Protein AF-Q06706-F1 (afdb_monomer_lite)

Structure (mmCIF, N/CA/C/O backbone):
data_AF-Q06706-F1
#
_entry.id   AF-Q06706-F1
#
loop_
_atom_site.group_PDB
_atom_site.id
_atom_site.type_symbol
_atom_site.label_atom_id
_atom_site.label_alt_id
_atom_site.label_comp_id
_atom_site.label_asym_id
_atom_site.label_entity_id
_atom_site.label_seq_id
_atom_site.pdbx_PDB_ins_code
_atom_site.Cartn_x
_atom_site.Cartn_y
_atom_site.Cartn_z
_atom_site.occupancy
_atom_site.B_iso_or_equiv
_atom_site.auth_seq_id
_atom_site.auth_comp_id
_atom_site.auth_asym_id
_atom_site.auth_atom_id
_atom_site.pdbx_PDB_model_num
ATOM 1 N N . MET A 1 1 ? -4.737 -27.932 -5.887 1.00 27.47 1 MET A N 1
ATOM 2 C CA . MET A 1 1 ? -4.045 -28.790 -4.903 1.00 27.47 1 MET A CA 1
ATOM 3 C C . MET A 1 1 ? -2.561 -28.596 -5.122 1.00 27.47 1 MET A C 1
ATOM 5 O O . MET A 1 1 ? -2.048 -29.122 -6.095 1.00 27.47 1 MET A O 1
ATOM 9 N N . VAL A 1 2 ? -1.911 -27.765 -4.313 1.00 31.08 2 VAL A N 1
ATOM 10 C CA . VAL A 1 2 ? -0.452 -27.598 -4.336 1.00 31.08 2 VAL A CA 1
ATOM 11 C C . VAL A 1 2 ? -0.034 -27.529 -2.873 1.00 31.08 2 VAL A C 1
ATOM 13 O O . VAL A 1 2 ? -0.505 -26.661 -2.139 1.00 31.08 2 VAL A O 1
ATOM 16 N N . GLU A 1 3 ? 0.712 -28.537 -2.435 1.00 29.19 3 GLU A N 1
ATOM 17 C CA . GLU A 1 3 ? 1.203 -28.683 -1.068 1.00 29.19 3 GLU A CA 1
ATOM 18 C C . GLU A 1 3 ? 2.222 -27.586 -0.736 1.00 29.19 3 GLU A C 1
ATOM 20 O O . GLU A 1 3 ? 3.063 -27.213 -1.551 1.00 29.19 3 GLU A O 1
ATOM 25 N N . HIS A 1 4 ? 2.112 -27.051 0.480 1.00 30.06 4 HIS A N 1
ATOM 26 C CA . HIS A 1 4 ? 3.022 -26.061 1.041 1.00 30.06 4 HIS A CA 1
ATOM 27 C C . HIS A 1 4 ? 4.341 -26.723 1.442 1.00 30.06 4 HIS A C 1
ATOM 29 O O . HIS A 1 4 ? 4.426 -27.316 2.520 1.00 30.06 4 HIS A O 1
ATOM 35 N N . ASP A 1 5 ? 5.378 -26.562 0.624 1.00 30.27 5 ASP A N 1
ATOM 36 C CA . ASP A 1 5 ? 6.732 -26.941 1.014 1.00 30.27 5 ASP A CA 1
ATOM 37 C C . ASP A 1 5 ? 7.352 -25.858 1.912 1.00 30.27 5 ASP A C 1
ATOM 39 O O . ASP A 1 5 ? 7.520 -24.695 1.534 1.00 30.27 5 ASP A O 1
ATOM 43 N N . LYS A 1 6 ? 7.635 -26.243 3.159 1.00 27.95 6 LYS A N 1
ATOM 44 C CA . LYS A 1 6 ? 8.267 -25.418 4.193 1.00 27.95 6 LYS A CA 1
ATOM 45 C C . LYS A 1 6 ? 9.786 -25.575 4.101 1.00 27.95 6 LYS A C 1
ATOM 47 O O . LYS A 1 6 ? 10.364 -26.368 4.837 1.00 27.95 6 LYS A O 1
ATOM 52 N N . SER A 1 7 ? 10.448 -24.788 3.259 1.00 31.23 7 SER A N 1
ATOM 53 C CA . SER A 1 7 ? 11.903 -24.607 3.330 1.00 31.23 7 SER A CA 1
ATOM 54 C C . SER A 1 7 ? 12.235 -23.120 3.465 1.00 31.23 7 SER A C 1
ATOM 56 O O . SER A 1 7 ? 12.050 -22.303 2.566 1.00 31.23 7 SER A O 1
ATOM 58 N N . GLY A 1 8 ? 12.675 -22.750 4.668 1.00 25.69 8 GLY A N 1
ATOM 59 C CA . GLY A 1 8 ? 13.140 -21.409 4.999 1.00 25.69 8 GLY A CA 1
ATOM 60 C C . GLY A 1 8 ? 14.518 -21.158 4.400 1.00 25.69 8 GLY A C 1
ATOM 61 O O . GLY A 1 8 ? 15.517 -21.229 5.102 1.00 25.69 8 GLY A O 1
ATOM 62 N N . SER A 1 9 ? 14.583 -20.868 3.104 1.00 27.89 9 SER A N 1
ATOM 63 C CA . SER A 1 9 ? 15.751 -20.210 2.517 1.00 27.89 9 SER A CA 1
ATOM 64 C C . SER A 1 9 ? 15.520 -18.702 2.554 1.00 27.89 9 SER A C 1
ATOM 66 O O . SER A 1 9 ? 14.459 -18.249 2.117 1.00 27.89 9 SER A O 1
ATOM 68 N N . LYS A 1 10 ? 16.503 -17.942 3.056 1.00 27.33 10 LYS A N 1
ATOM 69 C CA . LYS A 1 10 ? 16.613 -16.476 2.951 1.00 27.33 10 LYS A CA 1
ATOM 70 C C . LYS A 1 10 ? 16.537 -16.062 1.469 1.00 27.33 10 LYS A C 1
ATOM 72 O O . LYS A 1 10 ? 17.558 -15.893 0.814 1.00 27.33 10 LYS A O 1
ATOM 77 N N . ARG A 1 11 ? 15.332 -15.994 0.900 1.00 27.39 11 ARG A N 1
ATOM 78 C CA . ARG A 1 11 ? 15.109 -15.658 -0.510 1.00 27.39 11 ARG A CA 1
ATOM 79 C C . ARG A 1 11 ? 15.056 -14.146 -0.636 1.00 27.39 11 ARG A C 1
ATOM 81 O O . ARG A 1 11 ? 14.075 -13.514 -0.256 1.00 27.39 11 ARG A O 1
ATOM 88 N N . GLN A 1 12 ? 16.189 -13.637 -1.100 1.00 30.30 12 GLN A N 1
ATOM 89 C CA . GLN A 1 12 ? 16.509 -12.253 -1.398 1.00 30.30 12 GLN A CA 1
ATOM 90 C C . GLN A 1 12 ? 15.419 -11.544 -2.210 1.00 30.30 12 GLN A C 1
ATOM 92 O O . GLN A 1 12 ? 14.763 -12.125 -3.078 1.00 30.30 12 GLN A O 1
ATOM 97 N N . GLU A 1 13 ? 15.262 -10.262 -1.890 1.00 29.59 13 GLU A N 1
ATOM 98 C CA . GLU A 1 13 ? 14.431 -9.281 -2.575 1.00 29.59 13 GLU A CA 1
ATOM 99 C C . GLU A 1 13 ? 14.944 -9.085 -4.005 1.00 29.59 13 GLU A C 1
ATOM 101 O O . GLU A 1 13 ? 15.983 -8.480 -4.228 1.00 29.59 13 GLU A O 1
ATOM 106 N N . LEU A 1 14 ? 14.236 -9.614 -4.992 1.00 31.28 14 LEU A N 1
ATOM 107 C CA . LEU A 1 14 ? 14.477 -9.328 -6.408 1.00 31.28 14 LEU A CA 1
ATOM 108 C C . LEU A 1 14 ? 13.125 -8.917 -6.971 1.00 31.28 14 LEU A C 1
ATOM 110 O O . LEU A 1 14 ? 12.149 -9.564 -6.606 1.00 31.28 14 LEU A O 1
ATOM 114 N N . ARG A 1 15 ? 13.031 -7.846 -7.779 1.00 35.50 15 ARG A N 1
ATOM 115 C CA . ARG A 1 15 ? 11.808 -7.124 -8.233 1.00 35.50 15 ARG A CA 1
ATOM 116 C C . ARG A 1 15 ? 11.452 -7.454 -9.687 1.00 35.50 15 ARG A C 1
ATOM 118 O O . ARG A 1 15 ? 12.347 -7.561 -10.497 1.00 35.50 15 ARG A O 1
ATOM 125 N N . SER A 1 16 ? 10.164 -7.649 -10.011 1.00 42.75 16 SER A N 1
ATOM 126 C CA . SER A 1 16 ? 9.717 -7.742 -11.421 1.00 42.75 16 SER A CA 1
ATOM 127 C C . SER A 1 16 ? 9.548 -6.341 -11.858 1.00 42.75 16 SER A C 1
ATOM 129 O O . SER A 1 16 ? 9.280 -5.486 -11.010 1.00 42.75 16 SER A O 1
ATOM 131 N N . ASN A 1 17 ? 9.741 -6.109 -13.143 1.00 58.41 17 ASN A N 1
ATOM 132 C CA . ASN A 1 17 ? 9.575 -4.775 -13.592 1.00 58.41 17 ASN A CA 1
ATOM 133 C C . ASN A 1 17 ? 8.683 -4.685 -14.803 1.00 58.41 17 ASN A C 1
ATOM 135 O O . ASN A 1 17 ? 9.117 -4.792 -15.942 1.00 58.41 17 ASN A O 1
ATOM 139 N N . MET A 1 18 ? 7.423 -4.392 -14.484 1.00 83.62 18 MET A N 1
ATOM 140 C CA . MET A 1 18 ? 6.584 -3.593 -15.361 1.00 83.62 18 MET A CA 1
ATOM 141 C C . MET A 1 18 ? 7.234 -2.221 -15.661 1.00 83.62 18 MET A C 1
ATOM 143 O O . MET A 1 18 ? 6.790 -1.537 -16.573 1.00 83.62 18 MET A O 1
ATOM 147 N N . ARG A 1 19 ? 8.288 -1.812 -14.922 1.00 89.06 19 ARG A N 1
ATOM 148 C CA . ARG A 1 19 ? 9.109 -0.629 -15.227 1.00 89.06 19 ARG A CA 1
ATOM 149 C C . ARG A 1 19 ? 10.228 -0.963 -16.219 1.00 89.06 19 ARG A C 1
ATOM 151 O O . ARG A 1 19 ? 10.840 -2.030 -16.167 1.00 89.06 19 ARG A O 1
ATOM 158 N N . ASN A 1 20 ? 10.557 0.005 -17.055 1.00 93.75 20 ASN A N 1
ATOM 159 C CA . ASN A 1 20 ? 11.721 0.002 -17.933 1.00 93.75 20 ASN A CA 1
ATOM 160 C C . ASN A 1 20 ? 12.820 0.874 -17.330 1.00 93.75 20 ASN A C 1
ATOM 162 O O . ASN A 1 20 ? 12.526 1.763 -16.529 1.00 93.75 20 ASN A O 1
ATOM 166 N N . LEU A 1 21 ? 14.074 0.589 -17.672 1.00 93.81 21 LEU A N 1
ATOM 167 C CA . LEU A 1 21 ? 15.202 1.419 -17.267 1.00 93.81 21 LEU A CA 1
ATOM 168 C C . LEU A 1 21 ? 15.399 2.494 -18.333 1.00 93.81 21 LEU A C 1
ATOM 170 O O . LEU A 1 21 ? 15.631 2.167 -19.492 1.00 93.81 21 LEU A O 1
ATOM 174 N N . ILE A 1 22 ? 15.308 3.759 -17.950 1.00 93.75 22 ILE A N 1
ATOM 175 C CA . ILE A 1 22 ? 15.489 4.888 -18.862 1.00 93.75 22 ILE A CA 1
ATOM 176 C C . ILE A 1 22 ? 16.689 5.727 -18.459 1.00 93.75 22 ILE A C 1
ATOM 178 O O . ILE A 1 22 ? 17.023 5.822 -17.278 1.00 93.75 22 ILE A O 1
ATOM 182 N N . THR A 1 23 ? 17.300 6.366 -19.448 1.00 93.56 23 THR A N 1
ATOM 183 C CA . THR A 1 23 ? 18.339 7.372 -19.234 1.00 93.56 23 THR A CA 1
ATOM 184 C C . THR A 1 23 ? 17.689 8.705 -18.868 1.00 93.56 23 THR A C 1
ATOM 186 O O . THR A 1 23 ? 16.928 9.271 -19.661 1.00 93.56 23 THR A O 1
ATOM 189 N N . LEU A 1 24 ? 17.992 9.206 -17.670 1.00 91.00 24 LEU A N 1
ATOM 190 C CA . LEU A 1 24 ? 17.579 10.531 -17.212 1.00 91.00 24 LEU A CA 1
ATOM 191 C C . LEU A 1 24 ? 18.491 11.606 -17.792 1.00 91.00 24 LEU A C 1
ATOM 193 O O . LEU A 1 24 ? 18.027 12.590 -18.355 1.00 91.00 24 LEU A O 1
ATOM 197 N N . ASN A 1 25 ? 19.799 11.421 -17.653 1.00 88.62 25 ASN A N 1
ATOM 198 C CA . ASN A 1 25 ? 20.776 12.418 -18.053 1.00 88.62 25 ASN A CA 1
ATOM 199 C C . ASN A 1 25 ? 22.091 11.759 -18.465 1.00 88.62 25 ASN A C 1
ATOM 201 O O . ASN A 1 25 ? 22.447 10.693 -17.961 1.00 88.62 25 ASN A O 1
ATOM 205 N N . LYS A 1 26 ? 22.817 12.436 -19.355 1.00 88.81 26 LYS A N 1
ATOM 206 C CA . LYS A 1 26 ? 24.174 12.084 -19.758 1.00 88.81 26 LYS A CA 1
ATOM 207 C C . LYS A 1 26 ? 25.059 13.325 -19.667 1.00 88.81 26 LYS A C 1
ATOM 209 O O . LYS A 1 26 ? 24.776 14.345 -20.291 1.00 88.81 26 LYS A O 1
ATOM 214 N N . GLY A 1 27 ? 26.121 13.234 -18.876 1.00 88.75 27 GLY A N 1
ATOM 215 C CA . GLY A 1 27 ? 27.212 14.203 -18.830 1.00 88.75 27 GLY A CA 1
ATOM 216 C C . GLY A 1 27 ? 28.460 13.627 -19.489 1.00 88.75 27 GLY A C 1
ATOM 217 O O . GLY A 1 27 ? 28.692 12.420 -19.418 1.00 88.75 27 GLY A O 1
ATOM 218 N N . LYS A 1 28 ? 29.263 14.478 -20.128 1.00 89.56 28 LYS A N 1
ATOM 219 C CA . LYS A 1 28 ? 30.528 14.084 -20.755 1.00 89.56 28 LYS A CA 1
ATOM 220 C C . LYS A 1 28 ? 31.572 15.184 -20.578 1.00 89.56 28 LYS A C 1
ATOM 222 O O . LYS A 1 28 ? 31.245 16.358 -20.733 1.00 89.56 28 LYS A O 1
ATOM 227 N N . PHE A 1 29 ? 32.814 14.817 -20.272 1.00 91.69 29 PHE A N 1
ATOM 228 C CA . PHE A 1 29 ? 33.953 15.741 -20.240 1.00 91.69 29 PHE A CA 1
ATOM 229 C C . PHE A 1 29 ? 35.256 15.020 -20.607 1.00 91.69 29 PHE A C 1
ATOM 231 O O . PHE A 1 29 ? 35.324 13.793 -20.565 1.00 91.69 29 PHE A O 1
ATOM 238 N N . LYS A 1 30 ? 36.287 15.775 -21.000 1.00 91.81 30 LYS A N 1
ATOM 239 C CA . LYS A 1 30 ? 37.607 15.235 -21.348 1.00 91.81 30 LYS A CA 1
ATOM 240 C C . LYS A 1 30 ? 38.663 15.781 -20.388 1.00 91.81 30 LYS A C 1
ATOM 242 O O . LYS A 1 30 ? 38.941 16.978 -20.458 1.00 91.81 30 LYS A O 1
ATOM 247 N N . PRO A 1 31 ? 39.254 14.949 -19.520 1.00 91.88 31 PRO A N 1
ATOM 248 C CA . PRO A 1 31 ? 40.429 15.345 -18.757 1.00 91.88 31 PRO A CA 1
ATOM 249 C C . PRO A 1 31 ? 41.616 15.588 -19.702 1.00 91.88 31 PRO A C 1
ATOM 251 O O . PRO A 1 31 ? 41.899 14.768 -20.576 1.00 91.88 31 PRO A O 1
ATOM 254 N N . THR A 1 32 ? 42.305 16.716 -19.543 1.00 89.62 32 THR A N 1
ATOM 255 C CA . THR A 1 32 ? 43.519 17.068 -20.298 1.00 89.62 32 THR A CA 1
ATOM 256 C C . THR A 1 32 ? 44.613 17.461 -19.324 1.00 89.62 32 THR A C 1
ATOM 258 O O . THR A 1 32 ? 44.354 18.246 -18.409 1.00 89.62 32 THR A O 1
ATOM 261 N N . ALA A 1 33 ? 45.813 16.906 -19.505 1.00 84.69 33 ALA A N 1
ATOM 262 C CA . ALA A 1 33 ? 46.944 17.142 -18.613 1.00 84.69 33 ALA A CA 1
ATOM 263 C C . ALA A 1 33 ? 47.336 18.623 -18.612 1.00 84.69 33 ALA A C 1
ATOM 265 O O . ALA A 1 33 ? 47.281 19.292 -19.646 1.00 84.69 33 ALA A O 1
ATOM 266 N N . SER A 1 34 ? 47.748 19.129 -17.455 1.00 80.75 34 SER A N 1
ATOM 267 C CA . SER A 1 34 ? 48.100 20.538 -17.272 1.00 80.75 34 SER A CA 1
ATOM 268 C C . SER A 1 34 ? 49.372 20.904 -18.042 1.00 80.75 34 SER A C 1
ATOM 270 O O . SER A 1 34 ? 49.499 22.020 -18.539 1.00 80.75 34 SER A O 1
ATOM 272 N N . THR A 1 35 ? 50.299 19.955 -18.193 1.00 65.19 35 THR A N 1
ATOM 273 C CA . THR A 1 35 ? 51.530 20.112 -18.989 1.00 65.19 35 THR A CA 1
ATOM 274 C C . THR A 1 35 ? 51.264 20.204 -20.493 1.00 65.19 35 THR A C 1
ATOM 276 O O . THR A 1 35 ? 51.998 20.892 -21.197 1.00 65.19 35 THR A O 1
ATOM 279 N N . ALA A 1 36 ? 50.177 19.601 -20.985 1.00 55.25 36 ALA A N 1
ATOM 280 C CA . ALA A 1 36 ? 49.793 19.659 -22.396 1.00 55.25 36 ALA A CA 1
ATOM 281 C C . ALA A 1 36 ? 49.199 21.021 -22.813 1.00 55.25 36 ALA A C 1
ATOM 283 O O . ALA A 1 36 ? 49.112 21.315 -24.001 1.00 55.25 36 ALA A O 1
ATOM 284 N N . GLU A 1 37 ? 48.786 21.872 -21.864 1.00 52.94 37 GLU A N 1
ATOM 285 C CA . GLU A 1 37 ? 48.240 23.203 -22.176 1.00 52.94 37 GLU A CA 1
ATOM 286 C C . GLU A 1 37 ? 49.336 24.232 -22.547 1.00 52.94 37 GLU A C 1
ATOM 288 O O . GLU A 1 37 ? 49.004 25.320 -23.025 1.00 52.94 37 GLU A O 1
ATOM 293 N N . GLY A 1 38 ? 50.626 23.916 -22.347 1.00 47.94 38 GLY A N 1
ATOM 294 C CA . GLY A 1 38 ? 51.732 24.880 -22.454 1.00 47.94 38 GLY A CA 1
ATOM 295 C C . GLY A 1 38 ? 52.749 24.665 -23.579 1.00 47.94 38 GLY A C 1
ATOM 296 O O . GLY A 1 38 ? 53.293 25.655 -24.068 1.00 47.94 38 GLY A O 1
ATOM 297 N N . ASP A 1 39 ? 52.992 23.427 -24.010 1.00 44.50 39 ASP A N 1
ATOM 298 C CA . ASP A 1 39 ? 54.081 23.106 -24.938 1.00 44.50 39 ASP A CA 1
ATOM 299 C C . ASP A 1 39 ? 53.553 22.443 -26.222 1.00 44.50 39 ASP A C 1
ATOM 301 O O . ASP A 1 39 ? 52.728 21.538 -26.184 1.00 44.50 39 ASP A O 1
ATOM 305 N N . GLU A 1 40 ? 54.054 22.896 -27.378 1.00 46.38 40 GLU A N 1
ATOM 306 C CA . GLU A 1 40 ? 53.829 22.286 -28.706 1.00 46.38 40 GLU A CA 1
ATOM 307 C C . GLU A 1 40 ? 54.462 20.883 -28.838 1.00 46.38 40 GLU A C 1
ATOM 309 O O . GLU A 1 40 ? 54.401 20.276 -29.908 1.00 46.38 40 GLU A O 1
ATOM 314 N N . ASP A 1 41 ? 55.075 20.366 -27.772 1.00 49.31 41 ASP A N 1
ATOM 315 C CA . ASP A 1 41 ? 55.574 19.003 -27.728 1.00 49.31 41 ASP A CA 1
ATOM 316 C C . ASP A 1 41 ? 54.395 18.056 -27.468 1.00 49.31 41 ASP A C 1
ATOM 318 O O . ASP A 1 41 ? 53.726 18.143 -26.442 1.00 49.31 41 ASP A O 1
ATOM 322 N N . ASP A 1 42 ? 54.167 17.175 -28.445 1.00 52.53 42 ASP A N 1
ATOM 323 C CA . ASP A 1 42 ? 53.197 16.072 -28.583 1.00 52.53 42 ASP A CA 1
ATOM 324 C C . ASP A 1 42 ? 53.169 15.080 -27.385 1.00 52.53 42 ASP A C 1
ATOM 326 O O . ASP A 1 42 ? 53.190 13.861 -27.557 1.00 52.53 42 ASP A O 1
ATOM 330 N N . LEU A 1 43 ? 53.137 15.559 -26.141 1.00 57.28 43 LEU A N 1
ATOM 331 C CA . LEU A 1 43 ? 52.981 14.731 -24.952 1.00 57.28 43 LEU A CA 1
ATOM 332 C C . LEU A 1 43 ? 51.569 14.139 -24.953 1.00 57.28 43 LEU A C 1
ATOM 334 O O . LEU A 1 43 ? 50.594 14.768 -24.532 1.00 57.28 43 LEU A O 1
ATOM 338 N N . SER A 1 44 ? 51.454 12.912 -25.459 1.00 73.25 44 SER A N 1
ATOM 339 C CA . SER A 1 44 ? 50.192 12.194 -25.591 1.00 73.25 44 SER A CA 1
ATOM 340 C C . SER A 1 44 ? 49.768 11.583 -24.256 1.00 73.25 44 SER A C 1
ATOM 342 O O . SER A 1 44 ? 49.783 10.365 -24.079 1.00 73.25 44 SER A O 1
ATOM 344 N N . PHE A 1 45 ? 49.367 12.425 -23.304 1.00 86.50 45 PHE A N 1
ATOM 345 C CA . PHE A 1 45 ? 48.688 11.940 -22.108 1.00 86.50 45 PHE A CA 1
ATOM 346 C C . PHE A 1 45 ? 47.389 11.234 -22.497 1.00 86.50 45 PHE A C 1
ATOM 348 O O . PHE A 1 45 ? 46.552 11.766 -23.232 1.00 86.50 45 PHE A O 1
ATOM 355 N N . THR A 1 46 ? 47.213 10.034 -21.959 1.00 89.81 46 THR A N 1
ATOM 356 C CA . THR A 1 46 ? 46.005 9.228 -22.111 1.00 89.81 46 THR A CA 1
ATOM 357 C C . THR A 1 46 ? 45.321 9.060 -20.764 1.00 89.81 46 THR A C 1
ATOM 359 O O . THR A 1 46 ? 45.957 9.091 -19.713 1.00 89.81 46 THR A O 1
ATOM 362 N N . LEU A 1 47 ? 44.000 8.917 -20.789 1.00 93.31 47 LEU A N 1
ATOM 363 C CA . LEU A 1 47 ? 43.207 8.638 -19.600 1.00 93.31 47 LEU A CA 1
ATOM 364 C C . LEU A 1 47 ? 43.381 7.167 -19.217 1.00 93.31 47 LEU A C 1
ATOM 366 O O . LEU A 1 47 ? 42.885 6.288 -19.920 1.00 93.31 47 LEU A O 1
ATOM 370 N N . LEU A 1 48 ? 44.086 6.921 -18.115 1.00 93.38 48 LEU A N 1
ATOM 371 C CA . LEU A 1 48 ? 44.404 5.577 -17.639 1.00 93.38 48 LEU A CA 1
ATOM 372 C C . LEU A 1 48 ? 43.260 4.988 -16.811 1.00 93.38 48 LEU A C 1
ATOM 374 O O . LEU A 1 48 ? 42.839 3.865 -17.066 1.00 93.38 48 LEU A O 1
ATOM 378 N N . ASP A 1 49 ? 42.739 5.745 -15.842 1.00 95.25 49 ASP A N 1
ATOM 379 C CA . ASP A 1 49 ? 41.629 5.305 -14.990 1.00 95.25 49 ASP A CA 1
ATOM 380 C C . ASP A 1 49 ? 40.877 6.493 -14.363 1.00 95.25 49 ASP A C 1
ATOM 382 O O . ASP A 1 49 ? 41.382 7.617 -14.332 1.00 95.25 49 ASP A O 1
ATOM 386 N N . SER A 1 50 ? 39.683 6.234 -13.832 1.00 96.81 50 SER A N 1
ATOM 387 C CA . SER A 1 50 ? 38.893 7.180 -13.046 1.00 96.81 50 SER A CA 1
ATOM 388 C C . SER A 1 50 ? 38.115 6.491 -11.931 1.00 96.81 50 SER A C 1
ATOM 390 O O . SER A 1 50 ? 37.685 5.345 -12.068 1.00 96.81 50 SER A O 1
ATOM 392 N N . VAL A 1 51 ? 37.873 7.197 -10.828 1.00 96.38 51 VAL A N 1
ATOM 393 C CA . VAL A 1 51 ? 37.072 6.715 -9.691 1.00 96.38 51 VAL A CA 1
ATOM 394 C C . VAL A 1 51 ? 36.093 7.780 -9.214 1.00 96.38 51 VAL A C 1
ATOM 396 O O . VAL A 1 51 ? 36.348 8.979 -9.331 1.00 96.38 51 VAL A O 1
ATOM 399 N N . PHE A 1 52 ? 34.964 7.326 -8.673 1.00 95.69 52 PHE A N 1
ATOM 400 C CA . PHE A 1 52 ? 34.067 8.183 -7.908 1.00 95.69 52 PHE A CA 1
ATOM 401 C C . PHE A 1 52 ? 34.654 8.410 -6.518 1.00 95.69 52 PHE A C 1
ATOM 403 O O . PHE A 1 52 ? 35.004 7.445 -5.846 1.00 95.69 52 PHE A O 1
ATOM 410 N N . ASP A 1 53 ? 34.695 9.662 -6.080 1.00 92.75 53 ASP A N 1
ATOM 411 C CA . ASP A 1 53 ? 34.962 10.025 -4.692 1.00 92.75 53 ASP A CA 1
ATOM 412 C C . ASP A 1 53 ? 33.626 10.386 -4.034 1.00 92.75 53 ASP A C 1
ATOM 414 O O . ASP A 1 53 ? 33.002 11.399 -4.362 1.00 92.75 53 ASP A O 1
ATOM 418 N N . THR A 1 54 ? 33.153 9.527 -3.130 1.00 89.56 54 THR A N 1
ATOM 419 C CA . THR A 1 54 ? 31.872 9.717 -2.435 1.00 89.56 54 THR A CA 1
ATOM 420 C C . THR A 1 54 ? 31.930 10.796 -1.366 1.00 89.56 54 THR A C 1
ATOM 422 O O . THR A 1 54 ? 30.906 11.409 -1.069 1.00 89.56 54 THR A O 1
ATOM 425 N N . LEU A 1 55 ? 33.112 11.056 -0.805 1.00 91.00 55 LEU A N 1
ATOM 426 C CA . LEU A 1 55 ? 33.292 11.963 0.320 1.00 91.00 55 LEU A CA 1
ATOM 427 C C . LEU A 1 55 ? 33.271 13.420 -0.146 1.00 91.00 55 LEU A C 1
ATOM 429 O O . LEU A 1 55 ? 32.628 14.262 0.484 1.00 91.00 55 LEU A O 1
ATOM 433 N N . SER A 1 56 ? 33.923 13.706 -1.277 1.00 88.19 56 SER A N 1
ATOM 434 C CA . SER A 1 56 ? 33.863 15.022 -1.932 1.00 88.19 56 SER A CA 1
ATOM 435 C C . SER A 1 56 ? 32.793 15.123 -3.030 1.00 88.19 56 SER A C 1
ATOM 437 O O . SER A 1 56 ? 32.581 16.210 -3.571 1.00 88.19 56 SER A O 1
ATOM 439 N N . ASP A 1 57 ? 32.096 14.018 -3.334 1.00 91.19 57 ASP A N 1
ATOM 440 C CA . ASP A 1 57 ? 31.073 13.911 -4.387 1.00 91.19 57 ASP A CA 1
ATOM 441 C C . ASP A 1 57 ? 31.619 14.366 -5.757 1.00 91.19 57 ASP A C 1
ATOM 443 O O . ASP A 1 57 ? 30.985 15.139 -6.484 1.00 91.19 57 ASP A O 1
ATOM 447 N N . SER A 1 58 ? 32.828 13.895 -6.082 1.00 94.94 58 SER A N 1
ATOM 448 C CA . SER A 1 58 ? 33.637 14.293 -7.240 1.00 94.94 58 SER A CA 1
ATOM 449 C C . SER A 1 58 ? 34.144 13.079 -8.034 1.00 94.94 58 SER A C 1
ATOM 451 O O . SER A 1 58 ? 33.842 11.925 -7.712 1.00 94.94 58 SER A O 1
ATOM 453 N N . ILE A 1 59 ? 34.876 13.333 -9.121 1.00 96.88 59 ILE A N 1
ATOM 454 C CA . ILE A 1 59 ? 35.496 12.287 -9.945 1.00 96.88 59 ILE A CA 1
ATOM 455 C C . ILE A 1 59 ? 36.997 12.533 -9.995 1.00 96.88 59 ILE A C 1
ATOM 457 O O . ILE A 1 59 ? 37.437 13.589 -10.449 1.00 96.88 59 ILE A O 1
ATOM 461 N N . THR A 1 60 ? 37.784 11.537 -9.610 1.00 97.38 60 THR A N 1
ATOM 462 C CA . THR A 1 60 ? 39.243 11.587 -9.721 1.00 97.38 60 THR A CA 1
ATOM 463 C C . THR A 1 60 ? 39.683 10.814 -10.956 1.00 97.38 60 THR A C 1
ATOM 465 O O . THR A 1 60 ? 39.277 9.672 -11.149 1.00 97.38 60 THR A O 1
ATOM 468 N N . CYS A 1 61 ? 40.491 11.438 -11.808 1.00 96.69 61 CYS A N 1
ATOM 469 C CA . CYS A 1 61 ? 40.972 10.916 -13.083 1.00 96.69 61 CYS A CA 1
ATOM 470 C C . CYS A 1 61 ? 42.498 10.828 -13.070 1.00 96.69 61 CYS A C 1
ATOM 472 O O . CYS A 1 61 ? 43.166 11.769 -12.646 1.00 96.69 61 CYS A O 1
ATOM 474 N N . VAL A 1 62 ? 43.037 9.728 -13.584 1.00 96.38 62 VAL A N 1
ATOM 475 C CA . VAL A 1 62 ? 44.472 9.498 -13.754 1.00 96.38 62 VAL A CA 1
ATOM 476 C C . VAL A 1 62 ? 44.809 9.619 -15.229 1.00 96.38 62 VAL A C 1
ATOM 478 O O . VAL A 1 62 ? 44.326 8.848 -16.058 1.00 96.38 62 VAL A O 1
ATOM 481 N N . LEU A 1 63 ? 45.651 10.588 -15.550 1.00 94.81 63 LEU A N 1
ATOM 482 C CA . LEU A 1 63 ? 46.235 10.783 -16.864 1.00 94.81 63 LEU A CA 1
ATOM 483 C C . LEU A 1 63 ? 47.673 10.278 -16.842 1.00 94.81 63 LEU A C 1
ATOM 485 O O . LEU A 1 63 ? 48.399 10.521 -15.880 1.00 94.81 63 LEU A O 1
ATOM 489 N N . GLY A 1 64 ? 48.101 9.611 -17.907 1.00 91.88 64 GLY A N 1
ATOM 490 C CA . GLY A 1 64 ? 49.480 9.168 -18.018 1.00 91.88 64 GLY A CA 1
ATOM 491 C C . GLY A 1 64 ? 49.998 9.070 -19.443 1.00 91.88 64 GLY A C 1
ATOM 492 O O . GLY A 1 64 ? 49.249 8.796 -20.383 1.00 91.88 64 GLY A O 1
ATOM 493 N N . SER A 1 65 ? 51.300 9.302 -19.575 1.00 88.69 65 SER A N 1
ATOM 494 C CA . SER A 1 65 ? 52.075 9.127 -20.803 1.00 88.69 65 SER A CA 1
ATOM 495 C C . SER A 1 65 ? 53.029 7.956 -20.583 1.00 88.69 65 SER A C 1
ATOM 497 O O . SER A 1 65 ? 54.003 8.073 -19.836 1.00 88.69 65 SER A O 1
ATOM 499 N N . THR A 1 66 ? 52.708 6.797 -21.160 1.00 76.88 66 THR A N 1
ATOM 500 C CA . THR A 1 66 ? 53.410 5.529 -20.884 1.00 76.88 66 THR A CA 1
ATOM 501 C C . THR A 1 66 ? 54.858 5.531 -21.379 1.00 76.88 66 THR A C 1
ATOM 503 O O . THR A 1 66 ? 55.725 4.925 -20.758 1.00 76.88 66 THR A O 1
ATOM 506 N N . ASP A 1 67 ? 55.132 6.274 -22.447 1.00 81.31 67 ASP A N 1
ATOM 507 C CA . ASP A 1 67 ? 56.433 6.422 -23.103 1.00 81.31 67 ASP A CA 1
ATOM 508 C C . ASP A 1 67 ? 57.470 7.178 -22.255 1.00 81.31 67 ASP A C 1
ATOM 510 O O . ASP A 1 67 ? 58.657 6.849 -22.282 1.00 81.31 67 ASP A O 1
ATOM 514 N N . ILE A 1 68 ? 57.031 8.173 -21.480 1.00 82.75 68 ILE A N 1
ATOM 515 C CA . ILE A 1 68 ? 57.899 8.960 -20.587 1.00 82.75 68 ILE A CA 1
ATOM 516 C C . ILE A 1 68 ? 57.654 8.688 -19.098 1.00 82.75 68 ILE A C 1
ATOM 518 O O . ILE A 1 68 ? 58.345 9.257 -18.253 1.00 82.75 68 ILE A O 1
ATOM 522 N N . GLY A 1 69 ? 56.681 7.835 -18.772 1.00 84.38 69 GLY A N 1
ATOM 523 C CA . GLY A 1 69 ? 56.314 7.492 -17.400 1.00 84.38 69 GLY A CA 1
ATOM 524 C C . GLY A 1 69 ? 55.698 8.654 -16.613 1.00 84.38 69 GLY A C 1
ATOM 525 O O . GLY A 1 69 ? 55.745 8.640 -15.389 1.00 84.38 69 GLY A O 1
ATOM 526 N N . ALA A 1 70 ? 55.156 9.683 -17.266 1.00 90.88 70 ALA A N 1
ATOM 527 C CA . ALA A 1 70 ? 54.549 10.816 -16.565 1.00 90.88 70 ALA A CA 1
ATOM 528 C C . ALA A 1 70 ? 53.109 10.496 -16.151 1.00 90.88 70 ALA A C 1
ATOM 530 O O . ALA A 1 70 ? 52.335 10.011 -16.974 1.00 90.88 70 ALA A O 1
ATOM 531 N N . ILE A 1 71 ? 52.748 10.802 -14.904 1.00 93.38 71 ILE A N 1
ATOM 532 C CA . ILE A 1 71 ? 51.417 10.610 -14.318 1.00 93.38 71 ILE A CA 1
ATOM 533 C C . ILE A 1 71 ? 50.917 11.939 -13.748 1.00 93.38 71 ILE A C 1
ATOM 535 O O . ILE A 1 71 ? 51.617 12.602 -12.984 1.00 93.38 71 ILE A O 1
ATOM 539 N N . GLU A 1 72 ? 49.680 12.301 -14.077 1.00 94.25 72 GLU A N 1
ATOM 540 C CA . GLU A 1 72 ? 48.961 13.441 -13.511 1.00 94.25 72 GLU A CA 1
ATOM 541 C C . GLU A 1 72 ? 47.591 12.980 -13.004 1.00 94.25 72 GLU A C 1
ATOM 543 O O . GLU A 1 72 ? 46.837 12.331 -13.727 1.00 94.25 72 GLU A O 1
ATOM 548 N N . VAL A 1 73 ? 47.245 13.324 -11.764 1.00 96.50 73 VAL A N 1
ATOM 549 C CA . VAL A 1 73 ? 45.938 13.005 -11.181 1.00 96.50 73 VAL A CA 1
ATOM 550 C C . VAL A 1 73 ? 45.133 14.271 -10.972 1.00 96.50 73 VAL A C 1
ATOM 552 O O . VAL A 1 73 ? 45.572 15.200 -10.295 1.00 96.50 73 VAL A O 1
ATOM 555 N N . GLN A 1 74 ? 43.930 14.287 -11.534 1.00 95.56 74 GLN A N 1
ATOM 556 C CA . GLN A 1 74 ? 43.019 15.421 -11.503 1.00 95.56 74 GLN A CA 1
ATOM 557 C C . GLN A 1 74 ? 41.719 15.051 -10.796 1.00 95.56 74 GLN A C 1
ATOM 559 O O . GLN A 1 74 ? 41.145 14.000 -11.063 1.00 95.56 74 GLN A O 1
ATOM 564 N N . GLN A 1 75 ? 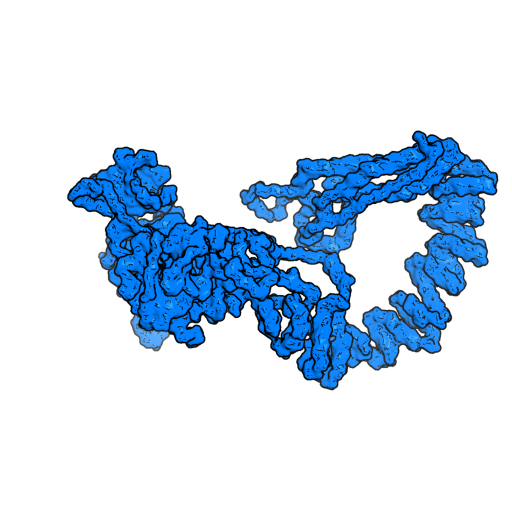41.211 15.931 -9.944 1.00 95.44 75 GLN A N 1
ATOM 565 C CA . GLN A 1 75 ? 39.894 15.817 -9.328 1.00 95.44 75 GLN A CA 1
ATOM 566 C C . GLN A 1 75 ? 38.946 16.842 -9.949 1.00 95.44 75 GLN A C 1
ATOM 568 O O . GLN A 1 75 ? 39.230 18.040 -9.948 1.00 95.44 75 GLN A O 1
ATOM 573 N N . PHE A 1 76 ? 37.821 16.361 -10.470 1.00 95.44 76 PHE A N 1
ATOM 574 C CA . PHE A 1 76 ? 36.765 17.163 -11.077 1.00 95.44 76 PHE A CA 1
ATOM 575 C C . PHE A 1 76 ? 35.572 17.254 -10.138 1.00 95.44 76 PHE A C 1
ATOM 577 O O . PHE A 1 76 ? 34.877 16.267 -9.882 1.00 95.44 76 PHE A O 1
ATOM 584 N N . MET A 1 77 ? 35.327 18.463 -9.653 1.00 92.69 77 MET A N 1
ATOM 585 C CA . MET A 1 77 ? 34.209 18.777 -8.775 1.00 92.69 77 MET A CA 1
ATOM 586 C C . MET A 1 77 ? 32.926 18.990 -9.588 1.00 92.69 77 MET A C 1
ATOM 588 O O . MET A 1 77 ? 32.953 19.305 -10.779 1.00 92.69 77 MET A O 1
ATOM 592 N N . LYS A 1 78 ? 31.765 18.885 -8.932 1.00 84.31 78 LYS A N 1
ATOM 593 C CA . LYS A 1 78 ? 30.454 19.082 -9.581 1.00 84.31 78 LYS A CA 1
ATOM 594 C C . LYS A 1 78 ? 30.222 20.469 -10.171 1.00 84.31 78 LYS A C 1
ATOM 596 O O . LYS A 1 78 ? 29.396 20.605 -11.070 1.00 84.31 78 LYS A O 1
ATOM 601 N N . ASP A 1 79 ? 30.902 21.488 -9.658 1.00 84.00 79 ASP A N 1
ATOM 602 C CA . ASP A 1 79 ? 30.834 22.853 -10.187 1.00 84.00 79 ASP A CA 1
ATOM 603 C C . ASP A 1 79 ? 31.712 23.057 -11.437 1.00 84.00 79 ASP A C 1
ATOM 605 O O . ASP A 1 79 ? 31.713 24.141 -12.018 1.00 84.00 79 ASP A O 1
ATOM 609 N N . GLY A 1 80 ? 32.426 22.011 -11.869 1.00 83.00 80 GLY A N 1
ATOM 610 C CA . GLY A 1 80 ? 33.340 22.032 -13.005 1.00 83.00 80 GLY A CA 1
ATOM 611 C C . GLY A 1 80 ? 34.761 22.468 -12.651 1.00 83.00 80 GLY A C 1
ATOM 612 O O . GLY A 1 80 ? 35.601 22.528 -13.549 1.00 83.00 80 GLY A O 1
ATOM 613 N N . SER A 1 81 ? 35.056 22.769 -11.380 1.00 90.50 81 SER A N 1
ATOM 614 C CA . SER A 1 81 ? 36.428 23.049 -10.952 1.00 90.50 81 SER A CA 1
ATOM 615 C C . SER A 1 81 ? 37.307 21.794 -11.030 1.00 90.50 81 SER A C 1
ATOM 617 O O . SER A 1 81 ? 36.853 20.669 -10.806 1.00 90.50 81 SER A O 1
ATOM 619 N N . ARG A 1 82 ? 38.575 22.009 -11.394 1.00 91.69 82 ARG A N 1
ATOM 620 C CA . ARG A 1 82 ? 39.603 20.981 -11.592 1.00 91.69 82 ARG A CA 1
ATOM 621 C C . ARG A 1 82 ? 40.752 21.241 -10.624 1.00 91.69 82 ARG A C 1
ATOM 623 O O . ARG A 1 82 ? 41.381 22.293 -10.716 1.00 91.69 82 ARG A O 1
ATOM 630 N N . ASN A 1 83 ? 41.060 20.270 -9.771 1.00 93.19 83 ASN A N 1
ATOM 631 C CA . ASN A 1 83 ? 42.233 20.287 -8.896 1.00 93.19 83 ASN A CA 1
ATOM 632 C C . ASN A 1 83 ? 43.257 19.267 -9.393 1.00 93.19 83 ASN A C 1
ATOM 634 O O . ASN A 1 83 ? 42.876 18.158 -9.756 1.00 93.19 83 ASN A O 1
ATOM 638 N N . VAL A 1 84 ? 44.544 19.613 -9.399 1.00 94.12 84 VAL A N 1
ATOM 639 C CA . VAL A 1 84 ? 45.621 18.662 -9.713 1.00 94.12 84 VAL A CA 1
ATOM 640 C C . VAL A 1 84 ? 46.161 18.132 -8.392 1.00 94.12 84 VAL A C 1
ATOM 642 O O . VAL A 1 84 ? 46.838 18.854 -7.672 1.00 94.12 84 VAL A O 1
ATOM 645 N N . LEU A 1 85 ? 45.817 16.890 -8.057 1.00 95.06 85 LEU A N 1
ATOM 646 C CA . LEU A 1 85 ? 46.161 16.286 -6.769 1.00 95.06 85 LEU A CA 1
ATOM 647 C C . LEU A 1 85 ? 47.597 15.764 -6.734 1.00 95.06 85 LEU A C 1
ATOM 649 O O . LEU A 1 85 ? 48.204 15.742 -5.676 1.00 95.06 85 LEU A O 1
ATOM 653 N N . ALA A 1 86 ? 48.131 15.311 -7.868 1.00 94.69 86 ALA A N 1
ATOM 654 C CA . ALA A 1 86 ? 49.490 14.793 -7.960 1.00 94.69 86 ALA A CA 1
ATOM 655 C C . ALA A 1 86 ? 50.021 14.924 -9.390 1.00 94.69 86 ALA A C 1
ATOM 657 O O . ALA A 1 86 ? 49.262 14.776 -10.349 1.00 94.69 86 ALA A O 1
ATOM 658 N N . SER A 1 87 ? 51.327 15.151 -9.533 1.00 93.12 87 SER A N 1
ATOM 659 C CA . SER A 1 87 ? 52.031 15.111 -10.819 1.00 93.12 87 SER A CA 1
ATOM 660 C C . SER A 1 87 ? 53.450 14.585 -10.609 1.00 93.12 87 SER A C 1
ATOM 662 O O . SER A 1 87 ? 54.261 15.247 -9.963 1.00 93.12 87 SER A O 1
ATOM 664 N N . PHE A 1 88 ? 53.765 13.401 -11.133 1.00 93.06 88 PHE A N 1
ATOM 665 C CA . PHE A 1 88 ? 55.049 12.728 -10.901 1.00 93.06 88 PHE A CA 1
ATOM 666 C C . PHE A 1 88 ? 55.428 11.789 -12.052 1.00 93.06 88 PHE A C 1
ATOM 668 O O . PHE A 1 88 ? 54.600 11.481 -12.902 1.00 93.06 88 PHE A O 1
ATOM 675 N N . ASN A 1 89 ? 56.680 11.320 -12.067 1.00 90.69 89 ASN A N 1
ATOM 676 C CA . ASN A 1 89 ? 57.159 10.348 -13.051 1.00 90.69 89 ASN A CA 1
ATOM 677 C C . ASN A 1 89 ? 57.455 9.000 -12.385 1.00 90.69 89 ASN A C 1
ATOM 679 O O . ASN A 1 89 ? 58.111 8.961 -11.340 1.00 90.69 89 ASN A O 1
ATOM 683 N N . ILE A 1 90 ? 57.021 7.908 -13.010 1.00 89.12 90 ILE A N 1
ATOM 684 C CA . ILE A 1 90 ? 57.386 6.536 -12.645 1.00 89.12 90 ILE A CA 1
ATOM 685 C C . ILE A 1 90 ? 58.693 6.124 -13.330 1.00 89.12 90 ILE A C 1
ATOM 687 O O . ILE A 1 90 ? 59.089 6.686 -14.351 1.00 89.12 90 ILE A O 1
ATOM 691 N N . GLN A 1 91 ? 59.399 5.156 -12.742 1.00 83.06 91 GLN A N 1
ATOM 692 C CA . GLN A 1 91 ? 60.656 4.639 -13.302 1.00 83.06 91 GLN A CA 1
ATOM 693 C C . GLN A 1 91 ? 60.426 3.518 -14.326 1.00 83.06 91 GLN A C 1
ATOM 695 O O . GLN A 1 91 ? 61.321 3.220 -15.120 1.00 83.06 91 GLN A O 1
ATOM 700 N N . THR A 1 92 ? 59.242 2.907 -14.309 1.00 80.62 92 THR A N 1
ATOM 701 C CA . THR A 1 92 ? 58.823 1.837 -15.210 1.00 80.62 92 THR A CA 1
ATOM 702 C C . THR A 1 92 ? 58.145 2.428 -16.451 1.00 80.62 92 THR A C 1
ATOM 704 O O . THR A 1 92 ? 57.000 2.869 -16.425 1.00 80.62 92 THR A O 1
ATOM 707 N N . PHE A 1 93 ? 58.875 2.484 -17.566 1.00 84.75 93 PHE A N 1
ATOM 708 C CA . PHE A 1 93 ? 58.320 2.912 -18.857 1.00 84.75 93 PHE A CA 1
ATOM 709 C C . PHE A 1 93 ? 57.432 1.816 -19.458 1.00 84.75 93 PHE A C 1
ATOM 711 O O . PHE A 1 93 ? 57.665 0.628 -19.216 1.00 84.75 93 PHE A O 1
ATOM 718 N N . ASP A 1 94 ? 56.436 2.221 -20.249 1.00 85.31 94 ASP A N 1
ATOM 719 C CA . ASP A 1 94 ? 55.440 1.342 -20.878 1.00 85.31 94 ASP A CA 1
ATOM 720 C C . ASP A 1 94 ? 54.720 0.411 -19.882 1.00 85.31 94 ASP A C 1
ATOM 722 O O . ASP A 1 94 ? 54.333 -0.712 -20.211 1.00 85.31 94 ASP A O 1
ATOM 726 N N . ASP A 1 95 ? 54.560 0.869 -18.638 1.00 91.19 95 ASP A N 1
ATOM 727 C CA . ASP A 1 95 ? 53.887 0.127 -17.576 1.00 91.19 95 ASP A CA 1
ATOM 728 C C . ASP A 1 95 ? 52.368 0.341 -17.599 1.00 91.19 95 ASP A C 1
ATOM 730 O O . ASP A 1 95 ? 51.866 1.416 -17.943 1.00 91.19 95 ASP A O 1
ATOM 734 N N . LYS A 1 96 ? 51.622 -0.696 -17.214 1.00 92.00 96 LYS A N 1
ATOM 735 C CA . LYS A 1 96 ? 50.159 -0.690 -17.187 1.00 92.00 96 LYS A CA 1
ATOM 736 C C . LYS A 1 96 ? 49.675 -0.489 -15.757 1.00 92.00 96 LYS A C 1
ATOM 738 O O . LYS A 1 96 ? 50.031 -1.240 -14.851 1.00 92.00 96 LYS A O 1
ATOM 743 N N . LEU A 1 97 ? 48.805 0.496 -15.563 1.00 95.00 97 LEU A N 1
ATOM 744 C CA . LEU A 1 97 ? 48.096 0.692 -14.301 1.00 95.00 97 LEU A CA 1
ATOM 745 C C . LEU A 1 97 ? 47.032 -0.405 -14.141 1.00 95.00 97 LEU A C 1
ATOM 747 O O . LEU A 1 97 ? 46.094 -0.479 -14.934 1.00 95.00 97 LEU A O 1
ATOM 751 N N . LEU A 1 98 ? 47.186 -1.269 -13.136 1.00 95.31 98 LEU A N 1
ATOM 752 C CA . LEU A 1 98 ? 46.257 -2.372 -12.863 1.00 95.31 98 LEU A CA 1
ATOM 753 C C . LEU A 1 98 ? 45.125 -1.965 -11.926 1.00 95.31 98 LEU A C 1
ATOM 755 O O . LEU A 1 98 ? 43.999 -2.428 -12.080 1.00 95.31 98 LEU A O 1
ATOM 759 N N . SER A 1 99 ? 45.430 -1.129 -10.936 1.00 95.50 99 SER A N 1
ATOM 760 C CA . SER A 1 99 ? 44.454 -0.662 -9.959 1.00 95.50 99 SER A CA 1
ATOM 761 C C . SER A 1 99 ? 44.802 0.742 -9.492 1.00 95.50 99 SER A C 1
ATOM 763 O O . SER A 1 99 ? 45.955 1.033 -9.167 1.00 95.50 99 SER A O 1
ATOM 765 N N . PHE A 1 100 ? 43.774 1.577 -9.380 1.00 97.00 100 PHE A N 1
ATOM 766 C CA . PHE A 1 100 ? 43.839 2.903 -8.787 1.00 97.00 100 PHE A CA 1
ATOM 767 C C . PHE A 1 100 ? 42.690 3.098 -7.796 1.00 97.00 100 PHE A C 1
ATOM 769 O O . PHE A 1 100 ? 41.550 2.714 -8.066 1.00 97.00 100 PHE A O 1
ATOM 776 N N . VAL A 1 101 ? 42.998 3.689 -6.644 1.00 96.12 101 VAL A N 1
ATOM 777 C CA . VAL A 1 101 ? 42.012 4.074 -5.627 1.00 96.12 101 VAL A CA 1
ATOM 778 C C . VAL A 1 101 ? 42.394 5.422 -5.021 1.00 96.12 101 VAL A C 1
ATOM 780 O O . VAL A 1 101 ? 43.575 5.771 -4.937 1.00 96.12 101 VAL A O 1
ATOM 783 N N . HIS A 1 102 ? 41.381 6.180 -4.613 1.00 96.00 102 HIS A N 1
ATOM 784 C CA . HIS A 1 102 ? 41.532 7.475 -3.969 1.00 96.00 102 HIS A CA 1
ATOM 785 C C . HIS A 1 102 ? 40.928 7.418 -2.561 1.00 96.00 102 HIS A C 1
ATOM 787 O O . HIS A 1 102 ? 39.714 7.497 -2.402 1.00 96.00 102 HIS A O 1
ATOM 793 N N . PHE A 1 103 ? 41.784 7.313 -1.544 1.00 94.94 103 PHE A N 1
ATOM 794 C CA . PHE A 1 103 ? 41.395 7.371 -0.136 1.00 94.94 103 PHE A CA 1
ATOM 795 C C . PHE A 1 103 ? 41.238 8.830 0.301 1.00 94.94 103 PHE A C 1
ATOM 797 O O . PHE A 1 103 ? 42.158 9.444 0.853 1.00 94.94 103 PHE A O 1
ATOM 804 N N . ALA A 1 104 ? 40.068 9.400 0.014 1.00 90.06 104 ALA A N 1
ATOM 805 C CA . ALA A 1 104 ? 39.760 10.803 0.289 1.00 90.06 104 ALA A CA 1
ATOM 806 C C . ALA A 1 104 ? 39.759 11.144 1.794 1.00 90.06 104 ALA A C 1
ATOM 808 O O . ALA A 1 104 ? 39.960 12.296 2.171 1.00 90.06 104 ALA A O 1
ATOM 809 N N . ASP A 1 105 ? 39.577 10.153 2.674 1.00 91.94 105 ASP A N 1
ATOM 810 C CA . ASP A 1 105 ? 39.628 10.314 4.133 1.00 91.94 105 ASP A CA 1
ATOM 811 C C . ASP A 1 105 ? 41.038 10.642 4.653 1.00 91.94 105 ASP A C 1
ATOM 813 O O . ASP A 1 105 ? 41.187 11.367 5.641 1.00 91.94 105 ASP A O 1
ATOM 817 N N . ILE A 1 106 ? 42.068 10.134 3.971 1.00 93.69 106 ILE A N 1
ATOM 818 C CA . ILE A 1 106 ? 43.484 10.342 4.307 1.00 93.69 106 ILE A CA 1
ATOM 819 C C . ILE A 1 106 ? 44.261 11.099 3.221 1.00 93.69 106 ILE A C 1
ATOM 821 O O . ILE A 1 106 ? 45.477 11.234 3.334 1.00 93.69 106 ILE A O 1
ATOM 825 N N . ASN A 1 107 ? 43.568 11.634 2.210 1.00 95.12 107 ASN A N 1
ATOM 826 C CA . ASN A 1 107 ? 44.142 12.379 1.082 1.00 95.12 107 ASN A CA 1
ATOM 827 C C . ASN A 1 107 ? 45.261 11.609 0.364 1.00 95.12 107 ASN A C 1
ATOM 829 O O . ASN A 1 107 ? 46.309 12.167 0.026 1.00 95.12 107 ASN A O 1
ATOM 833 N N . GLN A 1 108 ? 45.061 10.304 0.180 1.00 96.38 108 GLN A N 1
ATOM 834 C CA . GLN A 1 108 ? 46.064 9.420 -0.399 1.00 96.38 108 GLN A CA 1
ATOM 835 C C . GLN A 1 108 ? 45.541 8.760 -1.671 1.00 96.38 108 GLN A C 1
ATOM 837 O O . GLN A 1 108 ? 44.463 8.171 -1.707 1.00 96.38 108 GLN A O 1
ATOM 842 N N . LEU A 1 109 ? 46.345 8.842 -2.720 1.00 97.38 109 LEU A N 1
ATOM 843 C CA . LEU A 1 109 ? 46.147 8.160 -3.988 1.00 97.38 109 LEU A CA 1
ATOM 844 C C . LEU A 1 109 ? 47.040 6.926 -4.008 1.00 97.38 109 LEU A C 1
ATOM 846 O O . LEU A 1 109 ? 48.207 7.022 -3.624 1.00 97.38 109 LEU A O 1
ATOM 850 N N . VAL A 1 110 ? 46.522 5.789 -4.465 1.00 97.88 110 VAL A N 1
ATOM 851 C CA . VAL A 1 110 ? 47.302 4.549 -4.543 1.00 97.88 110 VAL A CA 1
ATOM 852 C C . VAL A 1 110 ? 47.258 3.979 -5.948 1.00 97.88 110 VAL A C 1
ATOM 854 O O . VAL A 1 110 ? 46.184 3.821 -6.529 1.00 97.88 110 VAL A O 1
ATOM 857 N N . PHE A 1 111 ? 48.432 3.629 -6.461 1.00 97.19 111 PHE A N 1
ATOM 858 C CA . PHE A 1 111 ? 48.646 3.097 -7.799 1.00 97.19 111 PHE A CA 1
ATOM 859 C C . PHE A 1 111 ? 49.323 1.735 -7.690 1.00 97.19 111 PHE A C 1
ATOM 861 O O . PHE A 1 111 ? 50.319 1.591 -6.981 1.00 97.19 111 PHE A O 1
ATOM 868 N N . VAL A 1 112 ? 48.791 0.746 -8.402 1.00 96.94 112 VAL A N 1
ATOM 869 C CA . VAL A 1 112 ? 49.398 -0.583 -8.523 1.00 96.94 112 VAL A CA 1
ATOM 870 C C . VAL A 1 112 ? 49.694 -0.840 -9.990 1.00 96.94 112 VAL A C 1
ATOM 872 O O . VAL A 1 112 ? 48.769 -0.892 -10.806 1.00 96.94 112 VAL A O 1
ATOM 875 N N . PHE A 1 113 ? 50.972 -0.997 -10.317 1.00 96.06 113 PHE A N 1
ATOM 876 C CA . PHE A 1 113 ? 51.444 -1.179 -11.684 1.00 96.06 113 PHE A CA 1
ATOM 877 C C . PHE A 1 113 ? 51.805 -2.636 -11.997 1.00 96.06 113 PHE A C 1
ATOM 879 O O . PHE A 1 113 ? 52.192 -3.414 -11.123 1.00 96.06 113 PHE A O 1
ATOM 886 N N . GLU A 1 114 ? 51.682 -3.016 -13.267 1.00 95.81 114 GLU A N 1
ATOM 887 C CA . GLU A 1 114 ? 51.898 -4.383 -13.743 1.00 95.81 114 GLU A CA 1
ATOM 888 C C . GLU A 1 114 ? 53.353 -4.850 -13.593 1.00 95.81 114 GLU A C 1
ATOM 890 O O . GLU A 1 114 ? 53.595 -6.025 -13.298 1.00 95.81 114 GLU A O 1
ATOM 895 N N . GLN A 1 115 ? 54.337 -3.958 -13.751 1.00 94.81 115 GLN A N 1
ATOM 896 C CA . GLN A 1 115 ? 55.748 -4.308 -13.529 1.00 94.81 115 GLN A CA 1
ATOM 897 C C . GLN A 1 115 ? 56.100 -4.485 -12.043 1.00 94.81 115 GLN A C 1
ATOM 899 O O . GLN A 1 115 ? 57.171 -5.003 -11.744 1.00 94.81 115 GLN A O 1
ATOM 904 N N . GLY A 1 116 ? 55.181 -4.157 -11.125 1.00 93.88 116 GLY A N 1
ATOM 905 C CA . GLY A 1 116 ? 55.251 -4.556 -9.719 1.00 93.88 116 GLY A CA 1
ATOM 906 C C . GLY A 1 116 ? 55.290 -3.420 -8.705 1.00 93.88 116 GLY A C 1
ATOM 907 O O . GLY A 1 116 ? 55.193 -3.707 -7.512 1.00 93.88 116 GLY A O 1
ATOM 908 N N . ASP A 1 117 ? 55.423 -2.168 -9.142 1.00 95.06 117 ASP A N 1
ATOM 909 C CA . ASP A 1 117 ? 55.481 -1.011 -8.248 1.00 95.06 117 ASP A CA 1
ATOM 910 C C . ASP A 1 117 ? 54.108 -0.690 -7.636 1.00 95.06 117 ASP A C 1
ATOM 912 O O . ASP A 1 117 ? 53.091 -0.580 -8.329 1.00 95.06 117 ASP A O 1
ATOM 916 N N . ILE A 1 118 ? 54.100 -0.497 -6.316 1.00 95.56 118 ILE A N 1
ATOM 917 C CA . ILE A 1 118 ? 52.972 0.021 -5.542 1.00 95.56 118 ILE A CA 1
ATOM 918 C C . ILE A 1 118 ? 53.362 1.408 -5.041 1.00 95.56 118 ILE A C 1
ATOM 920 O O . ILE A 1 118 ? 54.247 1.547 -4.192 1.00 95.56 118 ILE A O 1
ATOM 924 N N . ILE A 1 119 ? 52.703 2.434 -5.570 1.00 96.12 119 ILE A N 1
ATOM 925 C CA . ILE A 1 119 ? 53.031 3.838 -5.315 1.00 96.12 119 ILE A CA 1
ATOM 926 C C . ILE A 1 119 ? 51.887 4.494 -4.554 1.00 96.12 119 ILE A C 1
ATOM 928 O O . ILE A 1 119 ? 50.717 4.295 -4.882 1.00 96.12 119 ILE A O 1
ATOM 932 N N . THR A 1 120 ? 52.222 5.310 -3.562 1.00 97.56 120 THR A N 1
ATOM 933 C CA . THR A 1 120 ? 51.287 6.207 -2.884 1.00 97.56 120 THR A CA 1
ATOM 934 C C . THR A 1 120 ? 51.641 7.657 -3.190 1.00 97.56 120 THR A C 1
ATOM 936 O O . THR A 1 120 ? 52.813 8.022 -3.286 1.00 97.56 120 THR A O 1
ATOM 939 N N . ALA A 1 121 ? 50.622 8.498 -3.349 1.00 97.56 121 ALA A N 1
ATOM 940 C CA . ALA A 1 121 ? 50.765 9.944 -3.448 1.00 97.56 121 ALA A CA 1
ATOM 941 C C . ALA A 1 121 ? 49.852 10.602 -2.413 1.00 97.56 121 ALA A C 1
ATOM 943 O O . ALA A 1 121 ? 48.629 10.529 -2.525 1.00 97.56 121 ALA A O 1
ATOM 944 N N . THR A 1 122 ? 50.445 11.206 -1.386 1.00 97.44 122 THR A N 1
ATOM 945 C CA . THR A 1 122 ? 49.707 11.859 -0.296 1.00 97.44 122 THR A CA 1
ATOM 946 C C . THR A 1 122 ? 49.752 13.368 -0.506 1.00 97.44 122 THR A C 1
ATOM 948 O O . THR A 1 122 ? 50.826 13.968 -0.418 1.00 97.44 122 THR A O 1
ATOM 951 N N . TYR A 1 123 ? 48.608 13.969 -0.827 1.00 96.19 123 TYR A N 1
ATOM 952 C CA . TYR A 1 123 ? 48.501 15.389 -1.174 1.00 96.19 123 TYR A CA 1
ATOM 953 C C . TYR A 1 123 ? 48.018 16.223 0.021 1.00 96.19 123 TYR A C 1
ATOM 955 O O . TYR A 1 123 ? 47.362 15.716 0.933 1.00 96.19 123 TYR A O 1
ATOM 963 N N . ASP A 1 124 ? 48.339 17.519 0.030 1.00 93.56 124 ASP A N 1
ATOM 964 C CA . ASP A 1 124 ? 47.830 18.445 1.047 1.00 93.56 124 ASP A CA 1
ATOM 965 C C . ASP A 1 124 ? 46.438 18.959 0.624 1.00 93.56 124 ASP A C 1
ATOM 967 O O . ASP A 1 124 ? 46.327 19.636 -0.403 1.00 93.56 124 ASP A O 1
ATOM 971 N N . PRO A 1 125 ? 45.364 18.683 1.393 1.00 88.88 125 PRO A N 1
ATOM 972 C CA . PRO A 1 125 ? 44.012 19.128 1.053 1.00 88.88 125 PRO A CA 1
ATOM 973 C C . PRO A 1 125 ? 43.819 20.653 1.123 1.00 88.88 125 PRO A C 1
ATOM 975 O O . PRO A 1 125 ? 42.775 21.150 0.701 1.00 88.88 125 PRO A O 1
ATOM 978 N N . VAL A 1 126 ? 44.769 21.403 1.695 1.00 89.38 126 VAL A N 1
ATOM 979 C CA . VAL A 1 126 ? 44.702 22.864 1.840 1.00 89.38 126 VAL A CA 1
ATOM 980 C C . VAL A 1 126 ? 45.424 23.576 0.702 1.00 89.38 126 VAL A C 1
ATOM 982 O O . VAL A 1 126 ? 44.848 24.496 0.121 1.00 89.38 126 VAL A O 1
ATOM 985 N N . SER A 1 127 ? 46.679 23.208 0.410 1.00 88.81 127 SER A N 1
ATOM 986 C CA . SER A 1 127 ? 47.441 23.856 -0.668 1.00 88.81 127 SER A CA 1
ATOM 987 C C . SER A 1 127 ? 47.032 23.338 -2.044 1.00 88.81 127 SER A C 1
ATOM 989 O O . SER A 1 127 ? 46.974 24.136 -2.981 1.00 88.81 127 SER A O 1
ATOM 991 N N . LEU A 1 128 ? 46.715 22.037 -2.153 1.00 86.81 128 LEU A N 1
ATOM 992 C CA . LEU A 1 128 ? 46.489 21.326 -3.417 1.00 86.81 128 LEU A CA 1
ATOM 993 C C . LEU A 1 128 ? 47.607 21.595 -4.442 1.00 86.81 128 LEU A C 1
ATOM 995 O O . LEU A 1 128 ? 47.364 21.592 -5.649 1.00 86.81 128 LEU A O 1
ATOM 999 N N . ASP A 1 129 ? 48.825 21.871 -3.961 1.00 90.31 129 ASP A N 1
ATOM 1000 C CA . ASP A 1 129 ? 49.990 22.059 -4.815 1.00 90.31 129 ASP A CA 1
ATOM 1001 C C . ASP A 1 129 ? 50.560 20.676 -5.178 1.00 90.31 129 ASP A C 1
ATOM 1003 O O . ASP A 1 129 ? 51.081 19.974 -4.300 1.00 90.31 129 ASP A O 1
ATOM 1007 N N . PRO A 1 130 ? 50.506 20.256 -6.457 1.00 88.12 130 PRO A N 1
ATOM 1008 C CA . PRO A 1 130 ? 51.036 18.961 -6.866 1.00 88.12 130 PRO A CA 1
ATOM 1009 C C . PRO A 1 130 ? 52.543 18.825 -6.598 1.00 88.12 130 PRO A C 1
ATOM 1011 O O . PRO A 1 130 ? 53.028 17.701 -6.478 1.00 88.12 130 PRO A O 1
ATOM 1014 N N . ALA A 1 131 ? 53.288 19.931 -6.458 1.00 87.69 131 ALA A N 1
ATOM 1015 C CA . ALA A 1 131 ? 54.709 19.904 -6.112 1.00 87.69 131 ALA A CA 1
ATOM 1016 C C . ALA A 1 131 ? 54.980 19.564 -4.632 1.00 87.69 131 ALA A C 1
ATOM 1018 O O . ALA A 1 131 ? 56.087 19.136 -4.302 1.00 87.69 131 ALA A O 1
ATOM 1019 N N . GLU A 1 132 ? 53.996 19.747 -3.746 1.00 91.38 132 GLU A N 1
ATOM 1020 C CA . GLU A 1 132 ? 54.086 19.405 -2.317 1.00 91.38 132 GLU A CA 1
ATOM 1021 C C . GLU A 1 132 ? 53.595 17.977 -2.017 1.00 91.38 132 GLU A C 1
ATOM 1023 O O . GLU A 1 132 ? 53.716 17.505 -0.886 1.00 91.38 132 GLU A O 1
ATOM 1028 N N . THR A 1 133 ? 53.068 17.271 -3.022 1.00 95.19 133 THR A N 1
ATOM 1029 C CA . THR A 1 133 ? 52.535 15.913 -2.867 1.00 95.19 133 THR A CA 1
ATOM 1030 C C . THR A 1 133 ? 53.656 14.912 -2.596 1.00 95.19 133 THR A C 1
ATOM 1032 O O . THR A 1 133 ? 54.606 14.782 -3.371 1.00 95.19 133 THR A O 1
ATOM 1035 N N . LEU A 1 134 ? 53.541 14.173 -1.492 1.00 96.00 134 LEU A N 1
ATOM 1036 C CA . LEU A 1 134 ? 54.522 13.170 -1.090 1.00 96.00 134 LEU A CA 1
ATOM 1037 C C . LEU A 1 134 ? 54.309 11.880 -1.888 1.00 96.00 134 LEU A C 1
ATOM 1039 O O . LEU A 1 134 ? 53.313 11.189 -1.676 1.00 96.00 134 LEU A O 1
ATOM 1043 N N . ILE A 1 135 ? 55.252 11.564 -2.778 1.00 95.62 135 ILE A N 1
ATOM 1044 C CA . ILE A 1 135 ? 55.260 10.338 -3.587 1.00 95.62 135 ILE A CA 1
ATOM 1045 C C . ILE A 1 135 ? 56.192 9.304 -2.952 1.00 95.62 135 ILE A C 1
ATOM 1047 O O . ILE A 1 135 ? 57.388 9.564 -2.798 1.00 95.62 135 ILE A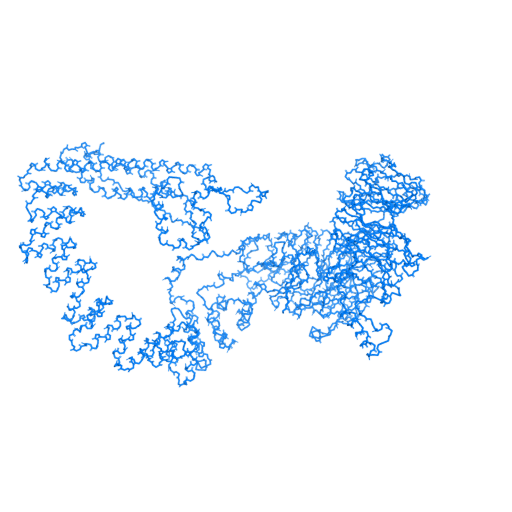 O 1
ATOM 1051 N N . GLU A 1 136 ? 55.668 8.124 -2.626 1.00 95.50 136 GLU A N 1
ATOM 1052 C CA . GLU A 1 136 ? 56.432 7.029 -2.023 1.00 95.50 136 GLU A CA 1
ATOM 1053 C C . GLU A 1 136 ? 56.171 5.708 -2.755 1.00 95.50 136 GLU A C 1
ATOM 1055 O O . GLU A 1 136 ? 55.037 5.368 -3.082 1.00 95.50 136 GLU A O 1
ATOM 1060 N N . ILE A 1 137 ? 57.235 4.940 -3.006 1.00 92.94 137 ILE A N 1
ATOM 1061 C CA . ILE A 1 137 ? 57.118 3.546 -3.451 1.00 92.94 137 ILE A CA 1
ATOM 1062 C C . ILE A 1 137 ? 57.004 2.696 -2.187 1.00 92.94 137 ILE A C 1
ATOM 1064 O O . ILE A 1 137 ? 57.981 2.536 -1.452 1.00 92.94 137 ILE A O 1
ATOM 1068 N N . MET A 1 138 ? 55.810 2.172 -1.922 1.00 91.69 138 MET A N 1
ATOM 1069 C CA . MET A 1 138 ? 55.524 1.359 -0.735 1.00 91.69 138 MET A CA 1
ATOM 1070 C C . MET A 1 138 ? 56.127 -0.042 -0.845 1.00 91.69 138 MET A C 1
ATOM 1072 O O . MET A 1 138 ? 56.508 -0.643 0.160 1.00 91.69 138 MET A O 1
ATOM 1076 N N . GLY A 1 139 ? 56.240 -0.556 -2.068 1.00 89.44 139 GLY A N 1
ATOM 1077 C CA . GLY A 1 139 ? 56.878 -1.829 -2.364 1.00 89.44 139 GLY A CA 1
ATOM 1078 C C . GLY A 1 139 ? 56.926 -2.102 -3.863 1.00 89.44 139 GLY A C 1
ATOM 1079 O O . GLY A 1 139 ? 56.175 -1.505 -4.630 1.00 89.44 139 GLY A O 1
ATOM 1080 N N . THR A 1 140 ? 57.799 -3.027 -4.250 1.00 92.69 140 THR A N 1
ATOM 1081 C CA . THR A 1 140 ? 57.949 -3.507 -5.628 1.00 92.69 140 THR A CA 1
ATOM 1082 C C . THR A 1 140 ? 57.936 -5.032 -5.617 1.00 92.69 140 THR A C 1
ATOM 1084 O O . THR A 1 140 ? 58.613 -5.653 -4.794 1.00 92.69 140 THR A O 1
ATOM 1087 N N . ILE A 1 141 ? 57.165 -5.642 -6.516 1.00 92.44 141 ILE A N 1
ATOM 1088 C CA . ILE A 1 141 ? 57.157 -7.091 -6.751 1.00 92.44 141 ILE A CA 1
ATOM 1089 C C . ILE A 1 141 ? 57.986 -7.383 -8.002 1.00 92.44 141 ILE A C 1
ATOM 1091 O O . ILE A 1 141 ? 57.509 -7.181 -9.112 1.00 92.44 141 ILE A O 1
ATOM 1095 N N . ASP A 1 142 ? 59.209 -7.891 -7.821 1.00 89.00 142 ASP A N 1
ATOM 1096 C CA . ASP A 1 142 ? 60.227 -8.018 -8.882 1.00 89.00 142 ASP A CA 1
ATOM 1097 C C . ASP A 1 142 ? 59.754 -8.741 -10.159 1.00 89.00 142 ASP A C 1
ATOM 1099 O O . ASP A 1 142 ? 60.154 -8.377 -11.264 1.00 89.00 142 ASP A O 1
ATOM 1103 N N . ASN A 1 143 ? 58.915 -9.776 -10.029 1.00 91.81 143 ASN A N 1
ATOM 1104 C CA . ASN A 1 143 ? 58.410 -10.549 -11.172 1.00 91.81 143 ASN A CA 1
ATOM 1105 C C . ASN A 1 143 ? 57.125 -9.966 -11.786 1.00 91.81 143 ASN A C 1
ATOM 1107 O O . ASN A 1 143 ? 56.627 -10.496 -12.780 1.00 91.81 143 ASN A O 1
ATOM 1111 N N . GLY A 1 144 ? 56.601 -8.874 -11.230 1.00 94.81 144 GLY A N 1
ATOM 1112 C CA . GLY A 1 144 ? 55.395 -8.195 -11.681 1.00 94.81 144 GLY A CA 1
ATOM 1113 C C . GLY A 1 144 ? 54.091 -8.761 -11.116 1.00 94.81 144 GLY A C 1
ATOM 1114 O O . GLY A 1 144 ? 54.021 -9.838 -10.508 1.00 94.81 144 GLY A O 1
ATOM 1115 N N . ILE A 1 145 ? 53.025 -8.004 -11.347 1.00 97.06 145 ILE A N 1
ATOM 1116 C CA . ILE A 1 145 ? 51.667 -8.262 -10.873 1.00 97.06 145 ILE A CA 1
ATOM 1117 C C . ILE A 1 145 ? 50.797 -8.596 -12.087 1.00 97.06 145 ILE A C 1
ATOM 1119 O O . ILE A 1 145 ? 50.885 -7.952 -13.125 1.00 97.06 145 ILE A O 1
ATOM 1123 N N . ALA A 1 146 ? 49.986 -9.644 -11.981 1.00 96.69 146 ALA A N 1
ATOM 1124 C CA . ALA A 1 146 ? 49.064 -10.076 -13.029 1.00 96.69 146 ALA A CA 1
ATOM 1125 C C . ALA A 1 146 ? 47.669 -9.451 -12.872 1.00 96.69 146 ALA A C 1
ATOM 1127 O O . ALA A 1 146 ? 47.011 -9.164 -13.867 1.00 96.69 146 ALA A O 1
ATOM 1128 N N . ALA A 1 147 ? 47.212 -9.248 -11.634 1.00 97.12 147 ALA A N 1
ATOM 1129 C CA . ALA A 1 147 ? 45.936 -8.608 -11.323 1.00 97.12 147 ALA A CA 1
ATOM 1130 C C . ALA A 1 147 ? 45.982 -7.974 -9.930 1.00 97.12 147 ALA A C 1
ATOM 1132 O O . ALA A 1 147 ? 46.638 -8.507 -9.034 1.00 97.12 147 ALA A O 1
ATOM 1133 N N . ALA A 1 148 ? 45.256 -6.876 -9.731 1.00 97.81 148 ALA A N 1
ATOM 1134 C CA . ALA A 1 148 ? 45.124 -6.205 -8.442 1.00 97.81 148 ALA A CA 1
ATOM 1135 C C . ALA A 1 148 ? 43.720 -5.609 -8.307 1.00 97.81 148 ALA A C 1
ATOM 1137 O O . ALA A 1 148 ? 43.197 -5.054 -9.269 1.00 97.81 148 ALA A O 1
ATOM 1138 N N . GLN A 1 149 ? 43.107 -5.732 -7.130 1.00 97.06 149 GLN A N 1
ATOM 1139 C CA . GLN A 1 149 ? 41.787 -5.169 -6.861 1.00 97.06 149 GLN A CA 1
ATOM 1140 C C . GLN A 1 149 ? 41.618 -4.872 -5.367 1.00 97.06 149 GLN A C 1
ATOM 1142 O O . GLN A 1 149 ? 41.727 -5.767 -4.521 1.00 97.06 149 GLN A O 1
ATOM 1147 N N . TRP A 1 150 ? 41.283 -3.622 -5.057 1.00 96.69 150 TRP A N 1
ATOM 1148 C CA . TRP A 1 150 ? 40.860 -3.206 -3.719 1.00 96.69 150 TRP A CA 1
ATOM 1149 C C . TRP A 1 150 ? 39.466 -3.730 -3.374 1.00 96.69 150 TRP A C 1
ATOM 1151 O O . TRP A 1 150 ? 38.594 -3.819 -4.246 1.00 96.69 150 TRP A O 1
ATOM 1161 N N . SER A 1 151 ? 39.266 -4.057 -2.098 1.00 96.00 151 SER A N 1
ATOM 1162 C CA . SER A 1 151 ? 37.955 -4.316 -1.515 1.00 96.00 151 SER A CA 1
ATOM 1163 C C . SER A 1 151 ? 37.088 -3.052 -1.546 1.00 96.00 151 SER A C 1
ATOM 1165 O O . SER A 1 151 ? 37.597 -1.934 -1.500 1.00 96.00 151 SER A O 1
ATOM 1167 N N . TYR A 1 152 ? 35.764 -3.218 -1.626 1.00 92.12 152 TYR A N 1
ATOM 1168 C CA . TYR A 1 152 ? 34.821 -2.092 -1.712 1.00 92.12 152 TYR A CA 1
ATOM 1169 C C . TYR A 1 152 ? 34.767 -1.227 -0.451 1.00 92.12 152 TYR A C 1
ATOM 1171 O O . TYR A 1 152 ? 34.324 -0.088 -0.519 1.00 92.12 152 TYR A O 1
ATOM 1179 N N . ASP A 1 153 ? 35.187 -1.771 0.690 1.00 93.19 153 ASP A N 1
ATOM 1180 C CA . ASP A 1 153 ? 35.331 -1.032 1.941 1.00 93.19 153 ASP A CA 1
ATOM 1181 C C . ASP A 1 153 ? 36.700 -0.354 2.086 1.00 93.19 153 ASP A C 1
ATOM 1183 O O . ASP A 1 153 ? 36.964 0.220 3.133 1.00 93.19 153 ASP A O 1
ATOM 1187 N N . GLU A 1 154 ? 37.555 -0.421 1.057 1.00 93.56 154 GLU A N 1
ATOM 1188 C CA . GLU A 1 154 ? 38.846 0.279 0.984 1.00 93.56 154 GLU A CA 1
ATOM 1189 C C . GLU A 1 154 ? 39.892 -0.163 2.025 1.00 93.56 154 GLU A C 1
ATOM 1191 O O . GLU A 1 154 ? 40.919 0.485 2.216 1.00 93.56 154 GLU A O 1
ATOM 1196 N N . GLU A 1 155 ? 39.678 -1.308 2.672 1.00 95.12 155 GLU A N 1
ATOM 1197 C CA . GLU A 1 155 ? 40.515 -1.780 3.781 1.00 95.12 155 GLU A CA 1
ATOM 1198 C C . GLU A 1 155 ? 41.512 -2.886 3.380 1.00 95.12 155 GLU A C 1
ATOM 1200 O O . GLU A 1 155 ? 42.400 -3.259 4.157 1.00 95.12 155 GLU A O 1
ATOM 1205 N N . THR A 1 156 ? 41.366 -3.495 2.199 1.00 97.31 156 THR A N 1
ATOM 1206 C CA . THR A 1 156 ? 42.169 -4.660 1.796 1.00 97.31 156 THR A CA 1
ATOM 1207 C C . THR A 1 156 ? 42.463 -4.671 0.296 1.00 97.31 156 THR A C 1
ATOM 1209 O O . THR A 1 156 ? 41.566 -4.527 -0.530 1.00 97.31 156 THR A O 1
ATOM 1212 N N . LEU A 1 157 ? 43.724 -4.902 -0.066 1.00 97.69 157 LEU A N 1
ATOM 1213 C CA . LEU A 1 157 ? 44.183 -5.057 -1.444 1.00 97.69 157 LEU A CA 1
ATOM 1214 C C . LEU A 1 157 ? 44.491 -6.531 -1.716 1.00 97.69 157 LEU A C 1
ATOM 1216 O O . LEU A 1 157 ? 45.391 -7.101 -1.101 1.00 97.69 157 LEU A O 1
ATOM 1220 N N . ALA A 1 158 ? 43.760 -7.143 -2.648 1.00 98.25 158 ALA A N 1
ATOM 1221 C CA . ALA A 1 158 ? 44.086 -8.467 -3.171 1.00 98.25 158 ALA A CA 1
ATOM 1222 C C . ALA A 1 158 ? 44.836 -8.330 -4.495 1.00 98.25 158 ALA A C 1
ATOM 1224 O O . ALA A 1 158 ? 44.437 -7.561 -5.372 1.00 98.25 158 ALA A O 1
ATOM 1225 N N . MET A 1 159 ? 45.903 -9.104 -4.654 1.00 97.75 159 MET A N 1
ATOM 1226 C CA . MET A 1 159 ? 46.713 -9.133 -5.866 1.00 97.75 159 MET A CA 1
ATOM 1227 C C . MET A 1 159 ? 47.085 -10.562 -6.229 1.00 97.75 159 MET A C 1
ATOM 1229 O O . MET A 1 159 ? 47.149 -11.438 -5.368 1.00 97.75 159 MET A O 1
ATOM 1233 N N . VAL A 1 160 ? 47.384 -10.783 -7.503 1.00 97.94 160 VAL A N 1
ATOM 1234 C CA . VAL A 1 160 ? 47.996 -12.017 -7.990 1.00 97.94 160 VAL A CA 1
ATOM 1235 C C . VAL A 1 160 ? 49.301 -11.656 -8.676 1.00 97.94 160 VAL A C 1
ATOM 1237 O O . VAL A 1 160 ? 49.300 -10.855 -9.607 1.00 97.94 160 VAL A O 1
ATOM 1240 N N . THR A 1 161 ? 50.415 -12.222 -8.224 1.00 97.44 161 THR A N 1
ATOM 1241 C CA . THR A 1 161 ? 51.728 -12.018 -8.851 1.00 97.44 161 THR A CA 1
ATOM 1242 C C . THR A 1 161 ? 51.854 -12.838 -10.136 1.00 97.44 161 THR A C 1
ATOM 1244 O O . THR A 1 161 ? 51.147 -13.832 -10.326 1.00 97.44 161 THR A O 1
ATOM 1247 N N . LYS A 1 162 ? 52.793 -12.478 -11.021 1.00 95.19 162 LYS A N 1
ATOM 1248 C CA . LYS A 1 162 ? 53.106 -13.301 -12.208 1.00 95.19 162 LYS A CA 1
ATOM 1249 C C . LYS A 1 162 ? 53.712 -14.668 -11.843 1.00 95.19 162 LYS A C 1
ATOM 1251 O O . LYS A 1 162 ? 53.619 -15.598 -12.639 1.00 95.19 162 LYS A O 1
ATOM 1256 N N . ASP A 1 163 ? 54.205 -14.825 -10.610 1.00 94.69 163 ASP A N 1
ATOM 1257 C CA . ASP A 1 163 ? 54.606 -16.112 -10.011 1.00 94.69 163 ASP A CA 1
ATOM 1258 C C . ASP A 1 163 ? 53.435 -16.926 -9.442 1.00 94.69 163 ASP A C 1
ATOM 1260 O O . ASP A 1 163 ? 53.645 -17.963 -8.815 1.00 94.69 163 ASP A O 1
ATOM 1264 N N . ARG A 1 164 ? 52.191 -16.486 -9.673 1.00 94.06 164 ARG A N 1
ATOM 1265 C CA . ARG A 1 164 ? 50.960 -17.171 -9.252 1.00 94.06 164 ARG A CA 1
ATOM 1266 C C . ARG A 1 164 ? 50.745 -17.201 -7.733 1.00 94.06 164 ARG A C 1
ATOM 1268 O O . ARG A 1 164 ? 50.075 -18.101 -7.229 1.00 94.06 164 ARG A O 1
ATOM 1275 N N . ASN A 1 165 ? 51.257 -16.206 -7.006 1.00 97.12 165 ASN A N 1
ATOM 1276 C CA . ASN A 1 165 ? 50.922 -16.007 -5.594 1.00 97.12 165 ASN A CA 1
ATOM 1277 C C . ASN A 1 165 ? 49.755 -15.029 -5.468 1.00 97.12 165 ASN A C 1
ATOM 1279 O O . ASN A 1 165 ? 49.827 -13.905 -5.961 1.00 97.12 165 ASN A O 1
ATOM 1283 N N . VAL A 1 166 ? 48.697 -15.442 -4.774 1.00 97.75 166 VAL A N 1
ATOM 1284 C CA . VAL A 1 166 ? 47.657 -14.548 -4.267 1.00 97.75 166 VAL A CA 1
ATOM 1285 C C . VAL A 1 166 ? 48.203 -13.875 -3.015 1.00 97.75 166 VAL A C 1
ATOM 1287 O O . VAL A 1 166 ? 48.457 -14.540 -2.012 1.00 97.75 166 VAL A O 1
ATOM 1290 N N . VAL A 1 167 ? 48.397 -12.563 -3.079 1.00 97.38 167 VAL A N 1
ATOM 1291 C CA . VAL A 1 167 ? 48.909 -11.745 -1.978 1.00 97.38 167 VAL A CA 1
ATOM 1292 C C . VAL A 1 167 ? 47.793 -10.830 -1.506 1.00 97.38 167 VAL A C 1
ATOM 1294 O O . VAL A 1 167 ? 47.158 -10.149 -2.313 1.00 97.38 167 VAL A O 1
ATOM 1297 N N . VAL A 1 168 ? 47.558 -10.809 -0.197 1.00 98.00 168 VAL A N 1
ATOM 1298 C CA . VAL A 1 168 ? 46.573 -9.926 0.426 1.00 98.00 168 VA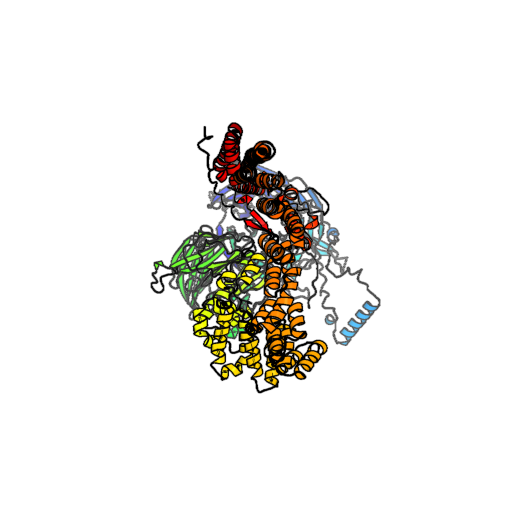L A CA 1
ATOM 1299 C C . VAL A 1 168 ? 47.288 -8.963 1.363 1.00 98.00 168 VAL A C 1
ATOM 1301 O O . VAL A 1 168 ? 48.001 -9.389 2.275 1.00 98.00 168 VAL A O 1
ATOM 1304 N N . LEU A 1 169 ? 47.078 -7.669 1.142 1.00 97.62 169 LEU A N 1
ATOM 1305 C CA . LEU A 1 169 ? 47.662 -6.569 1.904 1.00 97.62 169 LEU A CA 1
ATOM 1306 C C . LEU A 1 169 ? 46.562 -5.772 2.613 1.00 97.62 169 LEU A C 1
ATOM 1308 O O . LEU A 1 169 ? 45.456 -5.623 2.090 1.00 97.62 169 LEU A O 1
ATOM 1312 N N . SER A 1 170 ? 46.856 -5.241 3.798 1.00 96.06 170 SER A N 1
ATOM 1313 C CA . SER A 1 170 ? 45.976 -4.273 4.469 1.00 96.06 170 SER A CA 1
ATOM 1314 C C . SER A 1 170 ? 46.006 -2.904 3.770 1.00 96.06 170 SER A C 1
ATOM 1316 O O . SER A 1 170 ? 46.877 -2.652 2.936 1.00 96.06 170 SER A O 1
ATOM 1318 N N . LYS A 1 171 ? 45.113 -1.979 4.159 1.00 94.50 171 LYS A N 1
ATOM 1319 C CA . LYS A 1 171 ? 45.162 -0.556 3.751 1.00 94.50 171 LYS A CA 1
ATOM 1320 C C . LYS A 1 171 ? 46.535 0.095 3.978 1.00 94.50 171 LYS A C 1
ATOM 1322 O O . LYS A 1 171 ? 46.922 0.986 3.234 1.00 94.50 171 LYS A O 1
ATOM 1327 N N . LEU A 1 172 ? 47.293 -0.377 4.973 1.00 92.75 172 LEU A N 1
ATOM 1328 C CA . LEU A 1 172 ? 48.649 0.089 5.301 1.00 92.75 172 LEU A CA 1
ATOM 1329 C C . LEU A 1 172 ? 49.762 -0.726 4.617 1.00 92.75 172 LEU A C 1
ATOM 1331 O O . LEU A 1 172 ? 50.927 -0.604 4.991 1.00 92.75 172 LEU A O 1
ATOM 1335 N N . PHE A 1 173 ? 49.415 -1.560 3.634 1.00 93.25 173 PHE A N 1
ATOM 1336 C CA . PHE A 1 173 ? 50.325 -2.444 2.898 1.00 93.25 173 PHE A CA 1
ATOM 1337 C C . PHE A 1 173 ? 51.029 -3.498 3.768 1.00 93.25 173 PHE A C 1
ATOM 1339 O O . PHE A 1 173 ? 52.067 -4.041 3.391 1.00 93.25 173 PHE A O 1
ATOM 1346 N N . GLU A 1 174 ? 50.461 -3.831 4.930 1.00 94.44 174 GLU A N 1
ATOM 1347 C CA . GLU A 1 174 ? 50.965 -4.929 5.752 1.00 94.44 174 GLU A CA 1
ATOM 1348 C C . GLU A 1 174 ? 50.514 -6.274 5.150 1.00 94.44 174 GLU A C 1
ATOM 1350 O O . GLU A 1 174 ? 49.328 -6.425 4.835 1.00 94.44 174 GLU A O 1
ATOM 1355 N N . PRO A 1 175 ? 51.408 -7.269 4.999 1.00 94.12 175 PRO A N 1
ATOM 1356 C CA . PRO A 1 175 ? 51.047 -8.583 4.473 1.00 94.12 175 PRO A CA 1
ATOM 1357 C C . PRO A 1 175 ? 50.114 -9.324 5.430 1.00 94.12 175 PRO A C 1
ATOM 1359 O O . PRO A 1 175 ? 50.496 -9.682 6.544 1.00 94.12 175 PRO A O 1
ATOM 1362 N N . ILE A 1 176 ? 48.890 -9.582 4.966 1.00 96.00 176 ILE A N 1
ATOM 1363 C CA . ILE A 1 176 ? 47.887 -10.387 5.672 1.00 96.00 176 ILE A CA 1
ATOM 1364 C C . ILE A 1 176 ? 48.121 -11.866 5.369 1.00 96.00 176 ILE A C 1
ATOM 1366 O O . ILE A 1 176 ? 48.151 -12.698 6.277 1.00 96.00 176 ILE A O 1
ATOM 1370 N N . SER A 1 177 ? 48.288 -12.200 4.089 1.00 97.00 177 SER A N 1
ATOM 1371 C CA . SER A 1 177 ? 48.508 -13.574 3.640 1.00 97.00 177 SER A CA 1
ATOM 1372 C C . SER A 1 177 ? 49.174 -13.627 2.269 1.00 97.00 177 SER A C 1
ATOM 1374 O O . SER A 1 177 ? 49.095 -12.687 1.477 1.00 97.00 177 SER A O 1
ATOM 1376 N N . GLU A 1 178 ? 49.811 -14.761 2.001 1.00 96.81 178 GLU A N 1
ATOM 1377 C CA . GLU A 1 178 ? 50.340 -15.133 0.696 1.00 96.81 178 GLU A CA 1
ATOM 1378 C C . GLU A 1 178 ? 49.998 -16.605 0.445 1.00 96.81 178 GLU A C 1
ATOM 1380 O O . GLU A 1 178 ? 50.230 -17.460 1.307 1.00 96.81 178 GLU A O 1
ATOM 1385 N N . TYR A 1 179 ? 49.414 -16.898 -0.715 1.00 97.50 179 TYR A N 1
ATOM 1386 C CA . TYR A 1 179 ? 48.967 -18.234 -1.093 1.00 97.50 179 TYR A CA 1
ATOM 1387 C C . TYR A 1 179 ? 49.375 -18.554 -2.532 1.00 97.50 179 TYR A C 1
ATOM 1389 O O . TYR A 1 179 ? 48.987 -17.846 -3.456 1.00 97.50 179 TYR A O 1
ATOM 1397 N N . HIS A 1 180 ? 50.133 -19.630 -2.737 1.00 97.19 180 HIS A N 1
ATOM 1398 C CA . HIS A 1 180 ? 50.527 -20.074 -4.076 1.00 97.19 180 HIS A CA 1
ATOM 1399 C C . HIS A 1 180 ? 49.400 -20.880 -4.734 1.00 97.19 180 HIS A C 1
ATOM 1401 O O . HIS A 1 180 ? 48.893 -21.821 -4.127 1.00 97.19 180 HIS A O 1
ATOM 1407 N N . LEU A 1 181 ? 49.010 -20.518 -5.960 1.00 94.62 181 LEU A N 1
ATOM 1408 C CA . LEU A 1 181 ? 47.958 -21.206 -6.712 1.00 94.62 181 LEU A CA 1
ATOM 1409 C C . LEU A 1 181 ? 48.437 -22.571 -7.221 1.00 94.62 181 LEU A C 1
ATOM 1411 O O . LEU A 1 181 ? 49.323 -22.649 -8.074 1.00 94.62 181 LEU A O 1
ATOM 1415 N N . GLU A 1 182 ? 47.783 -23.637 -6.765 1.00 93.12 182 GLU A N 1
ATOM 1416 C CA . GLU A 1 182 ? 48.108 -25.022 -7.117 1.00 93.12 182 GLU A CA 1
ATOM 1417 C C . GLU A 1 182 ? 46.959 -25.667 -7.905 1.00 93.12 182 GLU A C 1
ATOM 1419 O O . GLU A 1 182 ? 45.778 -25.377 -7.695 1.00 93.12 182 GLU A O 1
ATOM 1424 N N . VAL A 1 183 ? 47.270 -26.602 -8.808 1.00 88.25 183 VAL A N 1
ATOM 1425 C CA . VAL A 1 183 ? 46.234 -27.339 -9.566 1.00 88.25 183 VAL A CA 1
ATOM 1426 C C . VAL A 1 183 ? 45.333 -28.160 -8.630 1.00 88.25 183 VAL A C 1
ATOM 1428 O O . VAL A 1 183 ? 44.136 -28.319 -8.882 1.00 88.25 183 VAL A O 1
ATOM 1431 N N . ASP A 1 184 ? 45.886 -28.648 -7.516 1.00 90.50 184 ASP A N 1
ATOM 1432 C CA . ASP A 1 184 ? 45.162 -29.437 -6.515 1.00 90.50 184 ASP A CA 1
ATOM 1433 C C . ASP A 1 184 ? 44.061 -28.650 -5.788 1.00 90.50 184 ASP A C 1
ATOM 1435 O O . ASP A 1 184 ? 43.112 -29.263 -5.289 1.00 90.50 184 ASP A O 1
ATOM 1439 N N . ASP A 1 185 ? 44.112 -27.316 -5.807 1.00 91.00 185 ASP A N 1
ATOM 1440 C CA . ASP A 1 185 ? 43.056 -26.449 -5.277 1.00 91.00 185 ASP A CA 1
ATOM 1441 C C . ASP A 1 185 ? 41.709 -26.748 -5.933 1.00 91.00 185 ASP A C 1
ATOM 1443 O O . ASP A 1 185 ? 40.675 -26.720 -5.273 1.00 91.00 185 ASP A O 1
ATOM 1447 N N . LEU A 1 186 ? 41.704 -27.115 -7.220 1.00 86.44 186 LEU A N 1
ATOM 1448 C CA . LEU A 1 186 ? 40.486 -27.415 -7.978 1.00 86.44 186 LEU A CA 1
ATOM 1449 C C . LEU A 1 186 ? 39.746 -28.663 -7.464 1.00 86.44 186 LEU A C 1
ATOM 1451 O O . LEU A 1 186 ? 38.601 -28.905 -7.844 1.00 86.44 186 LEU A O 1
ATOM 1455 N N . LYS A 1 187 ? 40.372 -29.461 -6.585 1.00 83.06 187 LYS A N 1
ATOM 1456 C CA . LYS A 1 187 ? 39.759 -30.637 -5.945 1.00 83.06 187 LYS A CA 1
ATOM 1457 C C . LYS A 1 187 ? 38.926 -30.274 -4.710 1.00 83.06 187 LYS A C 1
ATOM 1459 O O . LYS A 1 187 ? 38.271 -31.156 -4.145 1.00 83.06 187 LYS A O 1
ATOM 1464 N N . ILE A 1 188 ? 38.925 -29.009 -4.275 1.00 81.56 188 ILE A N 1
ATOM 1465 C CA . ILE A 1 188 ? 38.172 -28.533 -3.107 1.00 81.56 188 ILE A CA 1
ATOM 1466 C C . ILE A 1 188 ? 36.658 -28.462 -3.399 1.00 81.56 188 ILE A C 1
ATOM 1468 O O . ILE A 1 188 ? 36.056 -27.409 -3.579 1.00 81.56 188 ILE A O 1
ATOM 1472 N N . SER A 1 189 ? 35.988 -29.615 -3.446 1.00 65.75 189 SER A N 1
ATOM 1473 C CA . SER A 1 189 ? 34.550 -29.646 -3.735 1.00 65.75 189 SER A CA 1
ATOM 1474 C C . SER A 1 189 ? 33.721 -29.293 -2.491 1.00 65.75 189 SER A C 1
ATOM 1476 O O . SER A 1 189 ? 33.664 -30.075 -1.533 1.00 65.75 189 SER A O 1
ATOM 1478 N N . LYS A 1 190 ? 33.009 -28.163 -2.526 1.00 65.31 190 LYS A N 1
ATOM 1479 C CA . LYS A 1 190 ? 31.935 -27.813 -1.571 1.00 65.31 190 LYS A CA 1
ATOM 1480 C C . LYS A 1 190 ? 30.548 -27.741 -2.231 1.00 65.31 190 LYS A C 1
ATOM 1482 O O . LYS A 1 190 ? 29.608 -27.253 -1.608 1.00 65.31 190 LYS A O 1
ATOM 1487 N N . HIS A 1 191 ? 30.393 -28.238 -3.461 1.00 59.16 191 HIS A N 1
ATOM 1488 C CA . HIS A 1 191 ? 29.115 -28.224 -4.178 1.00 59.16 191 HIS A CA 1
ATOM 1489 C C . HIS A 1 191 ? 28.055 -29.040 -3.415 1.00 59.16 191 HIS A C 1
ATOM 1491 O O . HIS A 1 191 ? 28.189 -30.254 -3.233 1.00 59.16 191 HIS A O 1
ATOM 1497 N N . VAL A 1 192 ? 26.997 -28.376 -2.947 1.00 50.06 192 VAL A N 1
ATOM 1498 C CA . VAL A 1 192 ? 25.847 -29.022 -2.298 1.00 50.06 192 VAL A CA 1
ATOM 1499 C C . VAL A 1 192 ? 24.658 -28.913 -3.242 1.00 50.06 192 VAL A C 1
ATOM 1501 O O . VAL A 1 192 ? 23.984 -27.891 -3.290 1.00 50.06 192 VAL A O 1
ATOM 1504 N N . THR A 1 193 ? 24.381 -29.971 -3.998 1.00 45.19 193 THR A N 1
ATOM 1505 C CA . THR A 1 193 ? 23.180 -30.050 -4.836 1.00 45.19 193 THR A CA 1
ATOM 1506 C C . THR A 1 193 ? 21.954 -30.317 -3.960 1.00 45.19 193 THR A C 1
ATOM 1508 O O . THR A 1 193 ? 21.900 -31.288 -3.200 1.00 45.19 193 THR A O 1
ATOM 1511 N N . VAL A 1 194 ? 20.938 -29.460 -4.060 1.00 41.28 194 VAL A N 1
ATOM 1512 C CA . VAL A 1 194 ? 19.622 -29.676 -3.444 1.00 41.28 194 VAL A CA 1
ATOM 1513 C C . VAL A 1 194 ? 18.946 -30.890 -4.096 1.00 41.28 194 VAL A C 1
ATOM 1515 O O . VAL A 1 194 ? 18.435 -30.811 -5.206 1.00 41.28 194 VAL A O 1
ATOM 1518 N N . GLY A 1 195 ? 18.927 -32.030 -3.401 1.00 38.62 195 GLY A N 1
ATOM 1519 C CA . GLY A 1 195 ? 17.925 -33.084 -3.623 1.00 38.62 195 GLY A CA 1
ATOM 1520 C C . GLY A 1 195 ? 18.320 -34.318 -4.442 1.00 38.62 195 GLY A C 1
ATOM 1521 O O . GLY A 1 195 ? 17.538 -35.265 -4.475 1.00 38.62 195 GLY A O 1
ATOM 1522 N N . TRP A 1 196 ? 19.524 -34.398 -5.008 1.00 38.81 196 TRP A N 1
ATOM 1523 C CA . TRP A 1 196 ? 20.009 -35.619 -5.663 1.00 38.81 196 TRP A CA 1
ATOM 1524 C C . TRP A 1 196 ? 21.274 -36.070 -4.936 1.00 38.81 196 TRP A C 1
ATOM 1526 O O . TRP A 1 196 ? 22.299 -35.402 -4.991 1.00 38.81 196 TRP A O 1
ATOM 1536 N N . GLY A 1 197 ? 21.197 -37.151 -4.156 1.00 33.25 197 GLY A N 1
ATOM 1537 C CA . GLY A 1 197 ? 22.360 -37.666 -3.426 1.00 33.25 197 GLY A CA 1
ATOM 1538 C C . GLY A 1 197 ? 23.572 -37.896 -4.342 1.00 33.25 197 GLY A C 1
ATOM 1539 O O . GLY A 1 197 ? 23.418 -38.097 -5.546 1.00 33.25 197 GLY A O 1
ATOM 1540 N N . LYS A 1 198 ? 24.782 -37.895 -3.765 1.00 41.09 198 LYS A N 1
ATOM 1541 C CA . LYS A 1 198 ? 26.028 -38.214 -4.483 1.00 41.09 198 LYS A CA 1
ATOM 1542 C C . LYS A 1 198 ? 25.869 -39.483 -5.336 1.00 41.09 198 LYS A C 1
ATOM 1544 O O . LYS A 1 198 ? 25.234 -40.451 -4.915 1.00 41.09 198 LYS A O 1
ATOM 1549 N N . LYS A 1 199 ? 26.543 -39.520 -6.492 1.00 41.91 199 LYS A N 1
ATOM 1550 C CA . LYS A 1 199 ? 26.584 -40.659 -7.441 1.00 41.91 199 LYS A CA 1
ATOM 1551 C C . LYS A 1 199 ? 26.865 -42.016 -6.763 1.00 41.91 199 LYS A C 1
ATOM 1553 O O . LYS A 1 199 ? 26.417 -43.056 -7.237 1.00 41.91 199 LYS A O 1
ATOM 1558 N N . GLU A 1 200 ? 27.592 -42.000 -5.646 1.00 39.69 200 GLU A N 1
ATOM 1559 C CA . GLU A 1 200 ? 27.979 -43.167 -4.841 1.00 39.69 200 GLU A CA 1
ATOM 1560 C C . GLU A 1 200 ? 26.904 -43.618 -3.840 1.00 39.69 200 GLU A C 1
ATOM 1562 O O . GLU A 1 200 ? 26.788 -44.809 -3.554 1.00 39.69 200 GLU A O 1
ATOM 1567 N N . THR A 1 201 ? 26.116 -42.684 -3.298 1.00 39.38 201 THR A N 1
ATOM 1568 C CA . THR A 1 201 ? 25.104 -42.958 -2.263 1.00 39.38 201 THR A CA 1
ATOM 1569 C C . THR A 1 201 ? 23.721 -43.241 -2.844 1.00 39.38 201 THR A C 1
ATOM 1571 O O . THR A 1 201 ? 22.796 -43.601 -2.113 1.00 39.38 201 THR A O 1
ATOM 1574 N N . GLN A 1 202 ? 23.577 -43.158 -4.166 1.00 38.78 202 GLN A N 1
ATOM 1575 C CA . GLN A 1 202 ? 22.405 -43.638 -4.882 1.00 38.78 202 GLN A CA 1
ATOM 1576 C C . GLN A 1 202 ? 22.333 -45.172 -4.763 1.00 38.78 202 GLN A C 1
ATOM 1578 O O . GLN A 1 202 ? 23.204 -45.892 -5.255 1.00 38.78 202 GLN A O 1
ATOM 1583 N N . PHE A 1 203 ? 21.299 -45.694 -4.094 1.00 41.41 203 PHE A N 1
ATOM 1584 C CA . PHE A 1 203 ? 21.079 -47.134 -3.927 1.00 41.41 203 PHE A CA 1
ATOM 1585 C C . PHE A 1 203 ? 20.889 -47.823 -5.289 1.00 41.41 203 PHE A C 1
ATOM 1587 O O . PHE A 1 203 ? 19.778 -47.985 -5.791 1.00 41.41 203 PHE A O 1
ATOM 1594 N N . ARG A 1 204 ? 21.991 -48.285 -5.885 1.00 44.75 204 ARG A N 1
ATOM 1595 C CA . ARG A 1 204 ? 22.015 -49.087 -7.115 1.00 44.75 204 ARG A CA 1
ATOM 1596 C C . ARG A 1 204 ? 21.602 -50.527 -6.809 1.00 44.75 204 ARG A C 1
ATOM 1598 O O . ARG A 1 204 ? 22.409 -51.456 -6.849 1.00 44.75 204 ARG A O 1
ATOM 1605 N N . GLY A 1 205 ? 20.334 -50.723 -6.455 1.00 40.59 205 GLY A N 1
ATOM 1606 C CA . GLY A 1 205 ? 19.761 -52.056 -6.290 1.00 40.59 205 GLY A CA 1
ATOM 1607 C C . GLY A 1 205 ? 19.884 -52.865 -7.587 1.00 40.59 205 GLY A C 1
ATOM 1608 O O . GLY A 1 205 ? 19.813 -52.309 -8.682 1.00 40.59 205 GLY A O 1
ATOM 1609 N N . LYS A 1 206 ? 20.021 -54.197 -7.490 1.00 51.16 206 LYS A N 1
ATOM 1610 C CA . LYS A 1 206 ? 20.041 -55.100 -8.665 1.00 51.16 206 LYS A CA 1
ATOM 1611 C C . LYS A 1 206 ? 18.848 -54.880 -9.612 1.00 51.16 206 LYS A C 1
ATOM 1613 O O . LYS A 1 206 ? 18.985 -55.120 -10.806 1.00 51.16 206 LYS A O 1
ATOM 1618 N N . GLY A 1 207 ? 17.722 -54.387 -9.087 1.00 48.78 207 GLY A N 1
ATOM 1619 C CA . GLY A 1 207 ? 16.551 -53.986 -9.867 1.00 48.78 207 GLY A CA 1
ATOM 1620 C C . GLY A 1 207 ? 16.772 -52.751 -10.745 1.00 48.78 207 GLY A C 1
ATOM 1621 O O . GLY A 1 207 ? 16.321 -52.764 -11.877 1.00 48.78 207 GLY A O 1
ATOM 1622 N N . ALA A 1 208 ? 17.521 -51.735 -10.299 1.00 49.22 208 ALA A N 1
ATOM 1623 C CA . ALA A 1 208 ? 17.768 -50.519 -11.086 1.00 49.22 208 ALA A CA 1
ATOM 1624 C C . ALA A 1 208 ? 18.624 -50.808 -12.326 1.00 49.22 208 ALA A C 1
ATOM 1626 O O . ALA A 1 208 ? 18.283 -50.375 -13.416 1.00 49.22 208 ALA A O 1
ATOM 1627 N N . ARG A 1 209 ? 19.665 -51.646 -12.195 1.00 49.72 209 ARG A N 1
ATOM 1628 C CA . ARG A 1 209 ? 20.440 -52.119 -13.359 1.00 49.72 209 ARG A CA 1
ATOM 1629 C C . ARG A 1 209 ? 19.611 -52.979 -14.310 1.00 49.72 209 ARG A C 1
ATOM 1631 O O . ARG A 1 209 ? 19.883 -52.980 -15.504 1.00 49.72 209 ARG A O 1
ATOM 1638 N N . ALA A 1 210 ? 18.644 -53.744 -13.796 1.00 52.00 210 ALA A N 1
ATOM 1639 C CA . ALA A 1 210 ? 17.717 -54.495 -14.638 1.00 52.00 210 ALA A CA 1
ATOM 1640 C C . ALA A 1 210 ? 16.757 -53.547 -15.371 1.00 52.00 210 ALA A C 1
ATOM 1642 O O . ALA A 1 210 ? 16.595 -53.707 -16.573 1.00 52.00 210 ALA A O 1
ATOM 1643 N N . MET A 1 211 ? 16.233 -52.527 -14.681 1.00 50.25 211 MET A N 1
ATOM 1644 C CA . MET A 1 211 ? 15.370 -51.489 -15.249 1.00 50.25 211 MET A CA 1
ATOM 1645 C C . MET A 1 211 ? 16.103 -50.634 -16.284 1.00 50.25 211 MET A C 1
ATOM 1647 O O . MET A 1 211 ? 15.542 -50.384 -17.334 1.00 50.25 211 MET A O 1
ATOM 1651 N N . GLU A 1 212 ? 17.365 -50.253 -16.055 1.00 50.53 212 GLU A N 1
ATOM 1652 C CA . GLU A 1 212 ? 18.212 -49.603 -17.066 1.00 50.53 212 GLU A CA 1
ATOM 1653 C C . GLU A 1 212 ? 18.419 -50.516 -18.268 1.00 50.53 212 GLU A C 1
ATOM 1655 O O . GLU A 1 212 ? 18.308 -50.058 -19.395 1.00 50.53 212 GLU A O 1
ATOM 1660 N N . ARG A 1 213 ? 18.685 -51.816 -18.060 1.00 59.50 213 ARG A N 1
ATOM 1661 C CA . ARG A 1 213 ? 18.812 -52.773 -19.171 1.00 59.50 213 ARG A CA 1
ATOM 1662 C C . ARG A 1 213 ? 17.506 -52.922 -19.944 1.00 59.50 213 ARG A C 1
ATOM 1664 O O . ARG A 1 213 ? 17.563 -53.053 -21.161 1.00 59.50 213 ARG A O 1
ATOM 1671 N N . GLU A 1 214 ? 16.368 -52.905 -19.256 1.00 59.84 214 GLU A N 1
ATOM 1672 C CA . GLU A 1 214 ? 15.030 -52.940 -19.850 1.00 59.84 214 GLU A CA 1
ATOM 1673 C C . GLU A 1 214 ? 14.683 -51.629 -20.560 1.00 59.84 214 GLU A C 1
ATOM 1675 O O . GLU A 1 214 ? 14.143 -51.684 -21.656 1.00 59.84 214 GLU A O 1
ATOM 1680 N N . ALA A 1 215 ? 15.053 -50.475 -20.004 1.00 57.06 215 ALA A N 1
ATOM 1681 C CA . ALA A 1 215 ? 14.871 -49.154 -20.600 1.00 57.06 215 ALA A CA 1
ATOM 1682 C C . ALA A 1 215 ? 15.772 -48.969 -21.828 1.00 57.06 215 ALA A C 1
ATOM 1684 O O . ALA A 1 215 ? 15.313 -48.518 -22.868 1.00 57.06 215 ALA A O 1
ATOM 1685 N N . LEU A 1 216 ? 17.033 -49.411 -21.773 1.00 55.69 216 LEU A N 1
ATOM 1686 C CA . LEU A 1 216 ? 17.922 -49.457 -22.939 1.00 55.69 216 LEU A CA 1
ATOM 1687 C C . LEU A 1 216 ? 17.426 -50.457 -23.986 1.00 55.69 216 LEU A C 1
ATOM 1689 O O . LEU A 1 216 ? 17.550 -50.202 -25.182 1.00 55.69 216 LEU A O 1
ATOM 1693 N N . ALA A 1 217 ? 16.876 -51.600 -23.563 1.00 60.72 217 ALA A N 1
ATOM 1694 C CA . ALA A 1 217 ? 16.282 -52.571 -24.477 1.00 60.72 217 ALA A CA 1
ATOM 1695 C C . ALA A 1 217 ? 14.983 -52.047 -25.108 1.00 60.72 217 ALA A C 1
ATOM 1697 O O . ALA A 1 217 ? 14.767 -52.293 -26.292 1.00 60.72 217 ALA A O 1
ATOM 1698 N N . SER A 1 218 ? 14.152 -51.302 -24.370 1.00 58.22 218 SER A N 1
ATOM 1699 C CA . SER A 1 218 ? 12.910 -50.703 -24.872 1.00 58.22 218 SER A CA 1
ATOM 1700 C C . SER A 1 218 ? 13.183 -49.505 -25.782 1.00 58.22 218 SER A C 1
ATOM 1702 O O . SER A 1 218 ? 12.584 -49.412 -26.851 1.00 58.22 218 SER A O 1
ATOM 1704 N N . LEU A 1 219 ? 14.153 -48.652 -25.439 1.00 54.84 219 LEU A N 1
ATOM 1705 C CA . LEU A 1 219 ? 14.641 -47.574 -26.301 1.00 54.84 219 LEU A CA 1
ATOM 1706 C C . LEU A 1 219 ? 15.217 -48.143 -27.609 1.00 54.84 219 LEU A C 1
ATOM 1708 O O . LEU A 1 219 ? 14.868 -47.661 -28.686 1.00 54.84 219 LEU A O 1
ATOM 1712 N N . LYS A 1 220 ? 15.994 -49.238 -27.548 1.00 58.38 220 LYS A N 1
ATOM 1713 C CA . LYS A 1 220 ? 16.447 -49.963 -28.753 1.00 58.38 220 LYS A CA 1
ATOM 1714 C C . LYS A 1 220 ? 15.296 -50.596 -29.539 1.00 58.38 220 LYS A C 1
ATOM 1716 O O . LYS A 1 220 ? 15.326 -50.577 -30.766 1.00 58.38 220 LYS A O 1
ATOM 1721 N N . ALA A 1 221 ? 14.291 -51.159 -28.866 1.00 62.06 221 ALA A N 1
ATOM 1722 C CA . ALA A 1 221 ? 13.127 -51.766 -29.519 1.00 62.06 221 ALA A CA 1
ATOM 1723 C C . ALA A 1 221 ? 12.239 -50.730 -30.231 1.00 62.06 221 ALA A C 1
ATOM 1725 O O . ALA A 1 221 ? 11.600 -51.065 -31.225 1.00 62.06 221 ALA A O 1
ATOM 1726 N N . SER A 1 222 ? 12.257 -49.473 -29.777 1.00 59.22 222 SER A N 1
ATOM 1727 C CA . SER A 1 222 ? 11.577 -48.339 -30.422 1.00 59.22 222 SER A CA 1
ATOM 1728 C C . SER A 1 222 ? 12.282 -47.825 -31.688 1.00 59.22 222 SER A C 1
ATOM 1730 O O . SER A 1 222 ? 11.840 -46.839 -32.270 1.00 59.22 222 SER A O 1
ATOM 1732 N N . GLY A 1 223 ? 13.363 -48.474 -32.140 1.00 50.78 223 GLY A N 1
ATOM 1733 C CA . GLY A 1 223 ? 14.073 -48.113 -33.373 1.00 50.78 223 GLY A CA 1
ATOM 1734 C C . GLY A 1 223 ? 15.034 -46.929 -33.237 1.00 50.78 223 GLY A C 1
ATOM 1735 O O . GLY A 1 223 ? 15.587 -46.489 -34.242 1.00 50.78 223 GLY A O 1
ATOM 1736 N N . LEU A 1 224 ? 15.260 -46.436 -32.015 1.00 50.53 224 LEU A N 1
ATOM 1737 C CA . LEU A 1 224 ? 16.223 -45.374 -31.727 1.00 50.53 224 LEU A CA 1
ATOM 1738 C C . LEU A 1 224 ? 17.646 -45.949 -31.822 1.00 50.53 224 LEU A C 1
ATOM 1740 O O . LEU A 1 224 ? 17.949 -47.006 -31.257 1.00 50.53 224 LEU A O 1
ATOM 1744 N N . VAL A 1 225 ? 18.528 -45.263 -32.550 1.00 47.69 225 VAL A N 1
ATOM 1745 C CA . VAL A 1 225 ? 19.917 -45.690 -32.790 1.00 47.69 225 VAL A CA 1
ATOM 1746 C C . VAL A 1 225 ? 20.873 -44.567 -32.397 1.00 47.69 225 VAL A C 1
ATOM 1748 O O . VAL A 1 225 ? 20.579 -43.390 -32.594 1.00 47.69 225 VAL A O 1
ATOM 1751 N N . GLY A 1 226 ? 22.033 -44.926 -31.846 1.00 52.31 226 GLY A N 1
ATOM 1752 C CA . GLY A 1 226 ? 23.071 -43.961 -31.472 1.00 52.31 226 GLY A CA 1
ATOM 1753 C C . GLY A 1 226 ? 22.630 -43.025 -30.344 1.00 52.31 226 GLY A C 1
ATOM 1754 O O . GLY A 1 226 ? 22.137 -43.484 -29.314 1.00 52.31 226 GLY A O 1
ATOM 1755 N N . ASN A 1 227 ? 22.796 -41.718 -30.557 1.00 46.22 227 ASN A N 1
ATOM 1756 C CA . ASN A 1 227 ? 22.588 -40.671 -29.547 1.00 46.22 227 ASN A CA 1
ATOM 1757 C C . ASN A 1 227 ? 21.130 -40.540 -29.071 1.00 46.22 227 ASN A C 1
ATOM 1759 O O . ASN A 1 227 ? 20.879 -39.941 -28.033 1.00 46.22 227 ASN A O 1
ATOM 1763 N N . GLN A 1 228 ? 20.172 -41.150 -29.777 1.00 50.53 228 GLN A N 1
ATOM 1764 C CA . GLN A 1 228 ? 18.754 -41.157 -29.399 1.00 50.53 228 GLN A CA 1
ATOM 1765 C C . GLN A 1 228 ? 18.415 -42.134 -28.253 1.00 50.53 228 GLN A C 1
ATOM 1767 O O . GLN A 1 228 ? 17.286 -42.155 -27.774 1.00 50.53 228 GLN A O 1
ATOM 1772 N N . LEU A 1 229 ? 19.371 -42.961 -27.812 1.00 46.88 229 LEU A N 1
ATOM 1773 C CA . LEU A 1 229 ? 19.205 -43.929 -26.717 1.00 46.88 229 LEU A CA 1
ATOM 1774 C C . LEU A 1 229 ? 19.510 -43.339 -25.321 1.00 46.88 229 LEU A C 1
ATOM 1776 O O . LEU A 1 229 ? 19.701 -44.111 -24.378 1.00 46.88 229 LEU A O 1
ATOM 1780 N N . ARG A 1 230 ? 19.615 -42.008 -25.179 1.00 46.75 230 ARG A N 1
ATOM 1781 C CA . ARG A 1 230 ? 20.052 -41.345 -23.937 1.00 46.75 230 ARG A CA 1
ATOM 1782 C C . ARG A 1 230 ? 18.884 -40.807 -23.113 1.00 46.75 230 ARG A C 1
ATOM 1784 O O . ARG A 1 230 ? 17.878 -40.361 -23.653 1.00 46.75 230 ARG A O 1
ATOM 1791 N N . ASP A 1 231 ? 19.067 -40.823 -21.796 1.00 47.81 231 ASP A N 1
ATOM 1792 C CA . ASP A 1 231 ? 18.263 -40.045 -20.861 1.00 47.81 231 ASP A CA 1
ATOM 1793 C C . ASP A 1 231 ? 18.456 -38.537 -21.147 1.00 47.81 231 ASP A C 1
ATOM 1795 O O . ASP A 1 231 ? 19.595 -38.058 -21.072 1.00 47.81 231 ASP A O 1
ATOM 1799 N N . PRO A 1 232 ? 17.389 -37.783 -21.476 1.00 48.59 232 PRO A N 1
ATOM 1800 C CA . PRO A 1 232 ? 17.460 -36.342 -21.721 1.00 48.59 232 PRO A CA 1
ATOM 1801 C C . PRO A 1 232 ? 18.023 -35.530 -20.546 1.00 48.59 232 PRO A C 1
ATOM 1803 O O . PRO A 1 232 ? 18.410 -34.386 -20.744 1.00 48.59 232 PRO A O 1
ATOM 1806 N N . THR A 1 233 ? 18.065 -36.095 -19.332 1.00 45.62 233 THR A N 1
ATOM 1807 C CA . THR A 1 233 ? 18.572 -35.402 -18.135 1.00 45.62 233 THR A CA 1
ATOM 1808 C C . THR A 1 233 ? 20.092 -35.439 -17.972 1.00 45.62 233 THR A C 1
ATOM 1810 O O . THR A 1 233 ? 20.626 -34.694 -17.154 1.00 45.62 233 THR A O 1
ATOM 1813 N N . MET A 1 234 ? 20.816 -36.272 -18.729 1.00 46.56 234 MET A N 1
ATOM 1814 C CA . MET A 1 234 ? 22.282 -36.191 -18.771 1.00 46.56 234 MET A CA 1
ATOM 1815 C C . MET A 1 234 ? 22.722 -35.166 -19.821 1.00 46.56 234 MET A C 1
ATOM 1817 O O . MET A 1 234 ? 22.145 -35.210 -20.903 1.00 46.56 234 MET A O 1
ATOM 1821 N N . PRO A 1 235 ? 23.739 -34.315 -19.575 1.00 51.69 235 PRO A N 1
ATOM 1822 C CA . PRO A 1 235 ? 24.285 -33.389 -20.576 1.00 51.69 235 PRO A CA 1
ATOM 1823 C C . PRO A 1 235 ? 25.000 -34.114 -21.735 1.00 51.69 235 PRO A C 1
ATOM 1825 O O . PRO A 1 235 ? 25.380 -35.283 -21.612 1.00 51.69 235 PRO A O 1
ATOM 1828 N N . TYR A 1 236 ? 25.112 -33.447 -22.897 1.00 51.19 236 TYR A N 1
ATOM 1829 C CA . TYR A 1 236 ? 25.711 -34.013 -24.123 1.00 51.19 236 TYR A CA 1
ATOM 1830 C C . TYR A 1 236 ? 27.213 -34.225 -24.035 1.00 51.19 236 TYR A C 1
ATOM 1832 O O . TYR A 1 236 ? 27.726 -35.201 -24.584 1.00 51.19 236 TYR A O 1
ATOM 1840 N N . MET A 1 237 ? 27.863 -33.345 -23.294 1.00 58.09 237 MET A N 1
ATOM 1841 C CA . MET A 1 237 ? 29.282 -33.328 -23.032 1.00 58.09 237 MET A CA 1
ATOM 1842 C C . MET A 1 237 ? 29.462 -33.047 -21.539 1.00 58.09 237 MET A C 1
ATOM 1844 O O . MET A 1 237 ? 28.622 -32.394 -20.916 1.00 58.09 237 MET A O 1
ATOM 1848 N N . VAL A 1 238 ? 30.509 -33.609 -20.942 1.00 66.69 238 VAL A N 1
ATOM 1849 C CA . VAL A 1 238 ? 30.930 -33.214 -19.597 1.00 66.69 238 VAL A CA 1
ATOM 1850 C C . VAL A 1 238 ? 31.833 -32.005 -19.785 1.00 66.69 238 VAL A C 1
ATOM 1852 O O . VAL A 1 238 ? 32.803 -32.095 -20.533 1.00 66.69 238 VAL A O 1
ATOM 1855 N N . ASP A 1 239 ? 31.490 -30.886 -19.153 1.00 78.00 239 ASP A N 1
ATOM 1856 C CA . ASP A 1 239 ? 32.339 -29.699 -19.163 1.00 78.00 239 ASP A CA 1
ATOM 1857 C C . ASP A 1 239 ? 33.713 -30.062 -18.570 1.00 78.00 239 ASP A C 1
ATOM 1859 O O . ASP A 1 239 ? 33.815 -30.501 -17.423 1.00 78.00 239 ASP A O 1
ATOM 1863 N N . THR A 1 240 ? 34.771 -29.893 -19.362 1.00 80.31 240 THR A N 1
ATOM 1864 C CA . THR A 1 240 ? 36.170 -30.098 -18.951 1.00 80.31 240 THR A CA 1
ATOM 1865 C C . THR A 1 240 ? 36.798 -28.804 -18.437 1.00 80.31 240 THR A C 1
ATOM 1867 O O . THR A 1 240 ? 37.795 -28.833 -17.715 1.00 80.31 240 THR A O 1
ATOM 1870 N N . GLY A 1 241 ? 36.189 -27.659 -18.764 1.00 85.38 241 GLY A N 1
ATOM 1871 C CA . GLY A 1 241 ? 36.716 -26.337 -18.445 1.00 85.38 241 GLY A CA 1
ATOM 1872 C C . GLY A 1 241 ? 37.712 -25.799 -19.471 1.00 85.38 241 GLY A C 1
ATOM 1873 O O . GLY A 1 241 ? 38.354 -24.790 -19.189 1.00 85.38 241 GLY A O 1
ATOM 1874 N N . ASP A 1 242 ? 37.857 -26.471 -20.618 1.00 87.75 242 ASP A N 1
ATOM 1875 C CA . ASP A 1 242 ? 38.801 -26.092 -21.674 1.00 87.75 242 ASP A CA 1
ATOM 1876 C C . ASP A 1 242 ? 38.543 -24.665 -22.186 1.00 87.75 242 ASP A C 1
ATOM 1878 O O . ASP A 1 242 ? 37.390 -24.243 -22.347 1.00 87.75 242 ASP A O 1
ATOM 1882 N N . VAL A 1 243 ? 39.624 -23.917 -22.406 1.00 88.69 243 VAL A N 1
ATOM 1883 C CA . VAL A 1 243 ? 39.576 -22.525 -22.875 1.00 88.69 243 VAL A CA 1
ATOM 1884 C C . VAL A 1 243 ? 39.380 -22.457 -24.387 1.00 88.69 243 VAL A C 1
ATOM 1886 O O . VAL A 1 243 ? 39.918 -23.261 -25.147 1.00 88.69 243 VAL A O 1
ATOM 1889 N N . THR A 1 244 ? 38.637 -21.455 -24.847 1.00 84.19 244 THR A N 1
ATOM 1890 C CA . THR A 1 244 ? 38.466 -21.194 -26.282 1.00 84.19 244 THR A CA 1
ATOM 1891 C C . THR A 1 244 ? 39.587 -20.298 -26.809 1.00 84.19 244 THR A C 1
ATOM 1893 O O . THR A 1 244 ? 40.316 -19.660 -26.053 1.00 84.19 244 THR A O 1
ATOM 1896 N N . ALA A 1 245 ? 39.709 -20.198 -28.135 1.00 79.25 245 ALA A N 1
ATOM 1897 C CA . ALA A 1 245 ? 40.705 -19.338 -28.781 1.00 79.25 245 ALA A CA 1
ATOM 1898 C C . ALA A 1 245 ? 40.514 -17.829 -28.511 1.00 79.25 245 ALA A C 1
ATOM 1900 O O . ALA A 1 245 ? 41.414 -17.049 -28.814 1.00 79.25 245 ALA A O 1
ATOM 1901 N N . LEU A 1 246 ? 39.350 -17.421 -27.991 1.00 79.44 246 LEU A N 1
ATOM 1902 C CA . LEU A 1 246 ? 39.029 -16.031 -27.654 1.00 79.44 246 LEU A CA 1
ATOM 1903 C C . LEU A 1 246 ? 39.330 -15.679 -26.191 1.00 79.44 246 LEU A C 1
ATOM 1905 O O . LEU A 1 246 ? 39.232 -14.510 -25.823 1.00 79.44 246 LEU A O 1
ATOM 1909 N N . ASP A 1 247 ? 39.710 -16.653 -25.360 1.00 86.75 247 ASP A N 1
ATOM 1910 C CA . ASP A 1 247 ? 40.114 -16.377 -23.986 1.00 86.75 247 ASP A CA 1
ATOM 1911 C C . ASP A 1 247 ? 41.397 -15.526 -23.960 1.00 86.75 247 ASP A C 1
ATOM 1913 O O . ASP A 1 247 ? 42.399 -15.860 -24.594 1.00 86.75 247 ASP A O 1
ATOM 1917 N N . SER A 1 248 ? 41.385 -14.420 -23.210 1.00 86.38 248 SER A N 1
ATOM 1918 C CA . SER A 1 248 ? 42.535 -13.507 -23.120 1.00 86.38 248 SER A CA 1
ATOM 1919 C C . SER A 1 248 ? 43.690 -14.060 -22.279 1.00 86.38 248 SER A C 1
ATOM 1921 O O . SER A 1 248 ? 44.763 -13.461 -22.244 1.00 86.38 248 SER A O 1
ATOM 1923 N N . HIS A 1 249 ? 43.490 -15.187 -21.586 1.00 90.75 249 HIS A N 1
ATOM 1924 C CA . HIS A 1 249 ? 44.377 -15.736 -20.559 1.00 90.75 249 HIS A CA 1
ATOM 1925 C C . HIS A 1 249 ? 44.633 -14.802 -19.364 1.00 90.75 249 HIS A C 1
ATOM 1927 O O . HIS A 1 249 ? 45.460 -15.117 -18.507 1.00 90.75 249 HIS A O 1
ATOM 1933 N N . GLU A 1 250 ? 43.890 -13.698 -19.250 1.00 92.25 250 GLU A N 1
ATOM 1934 C CA . GLU A 1 250 ? 44.039 -12.748 -18.150 1.00 92.25 250 GLU A CA 1
ATOM 1935 C C . GLU A 1 250 ? 43.520 -13.327 -16.828 1.00 92.25 250 GLU A C 1
ATOM 1937 O O . GLU A 1 250 ? 42.628 -14.191 -16.785 1.00 92.25 250 GLU A O 1
ATOM 1942 N N . ILE A 1 251 ? 44.121 -12.842 -15.741 1.00 95.81 251 ILE A N 1
ATOM 1943 C CA . ILE A 1 251 ? 43.695 -13.111 -14.371 1.00 95.81 251 ILE A CA 1
ATOM 1944 C C . ILE A 1 251 ? 42.802 -11.954 -13.930 1.00 95.81 251 ILE A C 1
ATOM 1946 O O . ILE A 1 251 ? 43.142 -10.793 -14.137 1.00 95.81 251 ILE A O 1
ATOM 1950 N N . THR A 1 252 ? 41.678 -12.260 -13.287 1.00 96.12 252 THR A N 1
ATOM 1951 C CA . THR A 1 252 ? 40.760 -11.237 -12.767 1.00 96.12 252 THR A CA 1
ATOM 1952 C C . THR A 1 252 ? 40.416 -11.505 -11.315 1.00 96.12 252 THR A C 1
ATOM 1954 O O . THR A 1 252 ? 40.214 -12.658 -10.922 1.00 96.12 252 THR A O 1
ATOM 1957 N N . ILE A 1 253 ? 40.268 -10.434 -10.540 1.00 97.75 253 ILE A N 1
ATOM 1958 C CA . ILE A 1 253 ? 39.866 -10.482 -9.136 1.00 97.75 253 ILE A CA 1
ATOM 1959 C C . ILE A 1 253 ? 38.519 -9.775 -8.995 1.00 97.75 253 ILE A C 1
ATOM 1961 O O . ILE A 1 253 ? 38.324 -8.698 -9.551 1.00 97.75 253 ILE A O 1
ATOM 1965 N N . SER A 1 254 ? 37.588 -10.357 -8.241 1.00 97.12 254 SER A N 1
ATOM 1966 C CA . SER A 1 254 ? 36.316 -9.707 -7.921 1.00 97.12 254 SER A CA 1
ATOM 1967 C C . SER A 1 254 ? 35.935 -9.932 -6.462 1.00 97.12 254 SER A C 1
ATOM 1969 O O . SER A 1 254 ? 35.891 -11.070 -5.996 1.00 97.12 254 SER A O 1
ATOM 1971 N N . TRP A 1 255 ? 35.666 -8.849 -5.736 1.00 97.38 255 TRP A N 1
ATOM 1972 C CA . TRP A 1 255 ? 35.267 -8.889 -4.328 1.00 97.38 255 TRP A CA 1
ATOM 1973 C C . TRP A 1 255 ? 33.762 -9.055 -4.172 1.00 97.38 255 TRP A C 1
ATOM 1975 O O . TRP A 1 255 ? 32.983 -8.520 -4.954 1.00 97.38 255 TRP A O 1
ATOM 1985 N N . ARG A 1 256 ? 33.342 -9.748 -3.113 1.00 95.81 256 ARG A N 1
ATOM 1986 C CA . ARG A 1 256 ? 31.952 -9.728 -2.649 1.00 95.81 256 ARG A CA 1
ATOM 1987 C C . ARG A 1 256 ? 31.626 -8.357 -2.049 1.00 95.81 256 ARG A C 1
ATOM 1989 O O . ARG A 1 256 ? 32.505 -7.712 -1.490 1.00 95.81 256 ARG A O 1
ATOM 1996 N N . GLY A 1 257 ? 30.364 -7.924 -2.107 1.00 92.25 257 GLY A N 1
ATOM 1997 C CA . GLY A 1 257 ? 29.976 -6.580 -1.649 1.00 92.25 257 GLY A CA 1
ATOM 1998 C C . GLY A 1 257 ? 30.221 -6.296 -0.162 1.00 92.25 257 GLY A C 1
ATOM 1999 O O . GLY A 1 257 ? 30.471 -5.155 0.196 1.00 92.25 257 GLY A O 1
ATOM 2000 N N . ASP A 1 258 ? 30.204 -7.314 0.702 1.00 94.56 258 ASP A N 1
ATOM 2001 C CA . ASP A 1 258 ? 30.562 -7.182 2.126 1.00 94.56 258 ASP A CA 1
ATOM 2002 C C . ASP A 1 258 ? 32.063 -7.365 2.406 1.00 94.56 258 ASP A C 1
ATOM 2004 O O . ASP A 1 258 ? 32.481 -7.324 3.558 1.00 94.56 258 ASP A O 1
ATOM 2008 N N . CYS A 1 259 ? 32.866 -7.579 1.361 1.00 96.44 259 CYS A N 1
ATOM 2009 C CA . CYS A 1 259 ? 34.317 -7.734 1.421 1.00 96.44 259 CYS A CA 1
ATOM 2010 C C . CYS A 1 259 ? 34.825 -8.911 2.277 1.00 96.44 259 CYS A C 1
ATOM 2012 O O . CYS A 1 259 ? 36.020 -9.011 2.540 1.00 96.44 259 CYS A O 1
ATOM 2014 N N . ASP A 1 260 ? 33.957 -9.851 2.665 1.00 96.12 260 ASP A N 1
ATOM 2015 C CA . ASP A 1 260 ? 34.361 -11.051 3.415 1.00 96.12 260 ASP A CA 1
ATOM 2016 C C . ASP A 1 260 ? 35.077 -12.089 2.530 1.00 96.12 260 ASP A C 1
ATOM 2018 O O . ASP A 1 260 ? 35.776 -12.971 3.034 1.00 96.12 260 ASP A O 1
ATOM 2022 N N . TYR A 1 261 ? 34.845 -12.038 1.214 1.00 97.31 261 TYR A N 1
ATOM 2023 C CA . TYR A 1 261 ? 35.388 -12.979 0.234 1.00 97.31 261 TYR A CA 1
ATOM 2024 C C . TYR A 1 261 ? 35.732 -12.273 -1.074 1.00 97.31 261 TYR A C 1
ATOM 2026 O O . TYR A 1 261 ? 35.088 -11.291 -1.450 1.00 97.31 261 TYR A O 1
ATOM 2034 N N . PHE A 1 262 ? 36.682 -12.843 -1.809 1.00 98.06 262 PHE A N 1
ATOM 2035 C CA . PHE A 1 262 ? 37.004 -12.460 -3.179 1.00 98.06 262 PHE A CA 1
ATOM 2036 C C . PHE A 1 262 ? 37.265 -13.692 -4.042 1.00 98.06 262 PHE A C 1
ATOM 2038 O O . PHE A 1 262 ? 37.647 -14.753 -3.550 1.00 98.06 262 PHE A O 1
ATOM 2045 N N . ALA A 1 263 ? 36.996 -13.569 -5.335 1.00 97.56 263 ALA A N 1
ATOM 2046 C CA . ALA A 1 263 ? 37.188 -14.619 -6.319 1.00 97.56 263 ALA A CA 1
ATOM 2047 C C . ALA A 1 263 ? 38.336 -14.246 -7.260 1.00 97.56 263 ALA A C 1
ATOM 2049 O O . ALA A 1 263 ? 38.434 -13.099 -7.690 1.00 97.56 263 ALA A O 1
ATOM 2050 N N . VAL A 1 264 ? 39.179 -15.224 -7.585 1.00 97.94 264 VAL A N 1
ATOM 2051 C CA . VAL A 1 264 ? 40.320 -15.096 -8.500 1.00 97.94 264 VAL A CA 1
ATOM 2052 C C . VAL A 1 264 ? 40.114 -16.061 -9.661 1.00 97.94 264 VAL A C 1
ATOM 2054 O O . VAL A 1 264 ? 40.166 -17.272 -9.448 1.00 97.94 264 VAL A O 1
ATOM 2057 N N . SER A 1 265 ? 39.873 -15.546 -10.869 1.00 96.12 265 SER A N 1
ATOM 2058 C CA . SER A 1 265 ? 39.773 -16.338 -12.109 1.00 96.12 265 SER A CA 1
ATOM 2059 C C . SER A 1 265 ? 41.135 -16.435 -12.780 1.00 96.12 265 SER A C 1
ATOM 2061 O O . SER A 1 265 ? 41.812 -15.424 -12.949 1.00 96.12 265 SER A O 1
ATOM 2063 N N . SER A 1 266 ? 41.542 -17.644 -13.165 1.00 95.38 266 SER A N 1
ATOM 2064 C CA . SER A 1 266 ? 42.849 -17.913 -13.774 1.00 95.38 266 SER A CA 1
ATOM 2065 C C . SER A 1 266 ? 42.798 -19.154 -14.671 1.00 95.38 266 SER A C 1
ATOM 2067 O O . SER A 1 266 ? 41.880 -19.968 -14.555 1.00 95.38 266 SER A O 1
ATOM 2069 N N . VAL A 1 267 ? 43.790 -19.306 -15.552 1.00 94.69 267 VAL A N 1
ATOM 2070 C CA . VAL A 1 267 ? 43.962 -20.511 -16.379 1.00 94.69 267 VAL A CA 1
ATOM 2071 C C . VAL A 1 267 ? 45.012 -21.423 -15.753 1.00 94.69 267 VAL A C 1
ATOM 2073 O O . VAL A 1 267 ? 46.109 -20.980 -15.410 1.00 94.69 267 VAL A O 1
ATOM 2076 N N . GLU A 1 268 ? 44.667 -22.700 -15.634 1.00 90.75 268 GLU A N 1
ATOM 2077 C CA . GLU A 1 268 ? 45.506 -23.785 -15.136 1.00 90.75 268 GLU A CA 1
ATOM 2078 C C . GLU A 1 268 ? 45.793 -24.789 -16.248 1.00 90.75 268 GLU A C 1
ATOM 2080 O O . GLU A 1 268 ? 44.942 -25.046 -17.097 1.00 90.75 268 GLU A O 1
ATOM 2085 N N . GLU A 1 269 ? 46.968 -25.406 -16.222 1.00 90.00 269 GLU A N 1
ATOM 2086 C CA . GLU A 1 269 ? 47.255 -26.560 -17.069 1.00 90.00 269 GLU A CA 1
ATOM 2087 C C . GLU A 1 269 ? 46.955 -27.835 -16.272 1.00 90.00 269 GLU A C 1
ATOM 2089 O O . GLU A 1 269 ? 47.627 -28.138 -15.285 1.00 90.00 269 GLU A O 1
ATOM 2094 N N . VAL A 1 270 ? 45.900 -28.554 -16.661 1.00 87.81 270 VAL A N 1
ATOM 2095 C CA . VAL A 1 270 ? 45.398 -29.736 -15.944 1.00 87.81 270 VAL A CA 1
ATOM 2096 C C . VAL A 1 270 ? 45.485 -30.979 -16.831 1.00 87.81 270 VAL A C 1
ATOM 2098 O O . VAL A 1 270 ? 45.352 -30.847 -18.045 1.00 87.81 270 VAL A O 1
ATOM 2101 N N . PRO A 1 271 ? 45.710 -32.186 -16.282 1.00 83.69 271 PRO A N 1
ATOM 2102 C CA . PRO A 1 271 ? 45.694 -33.413 -17.075 1.00 83.69 271 PRO A CA 1
ATOM 2103 C C . PRO A 1 271 ? 44.341 -33.610 -17.767 1.00 83.69 271 PRO A C 1
ATOM 2105 O O . PRO A 1 271 ? 43.297 -33.400 -17.149 1.00 83.69 271 PRO A O 1
ATOM 2108 N N . ASP A 1 272 ? 44.368 -34.021 -19.030 1.00 75.31 272 ASP A N 1
ATOM 2109 C CA . ASP A 1 272 ? 43.177 -34.406 -19.786 1.00 75.31 272 ASP A CA 1
ATOM 2110 C C . ASP A 1 272 ? 42.580 -35.687 -19.170 1.00 75.31 272 ASP A C 1
ATOM 2112 O O . ASP A 1 272 ? 43.288 -36.677 -18.967 1.00 75.31 272 ASP A O 1
ATOM 2116 N N . GLU A 1 273 ? 41.284 -35.666 -18.834 1.00 69.88 273 GLU A N 1
ATOM 2117 C CA . GLU A 1 273 ? 40.604 -36.813 -18.213 1.00 69.88 273 GLU A CA 1
ATOM 2118 C C . GLU A 1 273 ? 40.511 -38.026 -19.154 1.00 69.88 273 GLU A C 1
ATOM 2120 O O . GLU A 1 273 ? 40.497 -39.167 -18.680 1.00 69.88 273 GLU A O 1
ATOM 2125 N N . ASP A 1 274 ? 40.466 -37.803 -20.472 1.00 67.88 274 ASP A N 1
ATOM 2126 C CA . ASP A 1 274 ? 40.375 -38.875 -21.468 1.00 67.88 274 ASP A CA 1
ATOM 2127 C C . ASP A 1 274 ? 41.759 -39.446 -21.839 1.00 67.88 274 ASP A C 1
ATOM 2129 O O . ASP A 1 274 ? 41.870 -40.595 -22.284 1.00 67.88 274 ASP A O 1
ATOM 2133 N N . ASP A 1 275 ? 42.824 -38.662 -21.647 1.00 74.00 275 ASP A N 1
ATOM 2134 C CA . ASP A 1 275 ? 44.204 -39.011 -21.988 1.00 74.00 275 ASP A CA 1
ATOM 2135 C C . ASP A 1 275 ? 45.195 -38.333 -21.029 1.00 74.00 275 ASP A C 1
ATOM 2137 O O . ASP A 1 275 ? 45.759 -37.294 -21.351 1.00 74.00 275 ASP A O 1
ATOM 2141 N N . GLU A 1 276 ? 45.487 -38.957 -19.879 1.00 72.44 276 GLU A N 1
ATOM 2142 C CA . GLU A 1 276 ? 46.411 -38.418 -18.856 1.00 72.44 276 GLU A CA 1
ATOM 2143 C C . GLU A 1 276 ? 47.827 -38.079 -19.383 1.00 72.44 276 GLU A C 1
ATOM 2145 O O . GLU A 1 276 ? 48.627 -37.467 -18.673 1.00 72.44 276 GLU A O 1
ATOM 2150 N N . THR A 1 277 ? 48.182 -38.488 -20.611 1.00 75.75 277 THR A N 1
ATOM 2151 C CA . THR A 1 277 ? 49.441 -38.079 -21.261 1.00 75.75 277 THR A CA 1
ATOM 2152 C C . THR A 1 277 ? 49.389 -36.677 -21.870 1.00 75.75 277 THR A C 1
ATOM 2154 O O . THR A 1 277 ? 50.427 -36.154 -22.285 1.00 75.75 277 THR A O 1
ATOM 2157 N N . LYS A 1 278 ? 48.203 -36.068 -21.914 1.00 79.94 278 LYS A N 1
ATOM 2158 C CA . LYS A 1 278 ? 47.942 -34.713 -22.388 1.00 79.94 278 LYS A CA 1
ATOM 2159 C C . LYS A 1 278 ? 47.482 -33.826 -21.243 1.00 79.94 278 LYS A C 1
ATOM 2161 O O . LYS A 1 278 ? 46.947 -34.284 -20.237 1.00 79.94 278 LYS A O 1
ATOM 2166 N N . SER A 1 279 ? 47.689 -32.535 -21.434 1.00 84.25 279 SER A N 1
ATOM 2167 C CA . SER A 1 279 ? 47.142 -31.478 -20.604 1.00 84.25 279 SER A CA 1
ATOM 2168 C C . SER A 1 279 ? 46.148 -30.649 -21.412 1.00 84.25 279 SER A C 1
ATOM 2170 O O . SER A 1 279 ? 46.326 -30.440 -22.615 1.00 84.25 279 SER A O 1
ATOM 2172 N N . ILE A 1 280 ? 45.113 -30.162 -20.737 1.00 86.81 280 ILE A N 1
ATOM 2173 C CA . ILE A 1 280 ? 44.206 -29.130 -21.231 1.00 86.81 280 ILE A CA 1
ATOM 2174 C C . ILE A 1 280 ? 44.439 -27.845 -20.442 1.00 86.81 280 ILE A C 1
ATOM 2176 O O . ILE A 1 280 ? 44.847 -27.869 -19.275 1.00 86.81 280 ILE A O 1
ATOM 2180 N N . LYS A 1 281 ? 44.167 -26.705 -21.072 1.00 91.31 281 LYS A N 1
ATOM 2181 C CA . LYS A 1 281 ? 44.174 -25.417 -20.382 1.00 91.31 281 LYS A CA 1
ATOM 2182 C C . LYS A 1 281 ? 42.770 -25.161 -19.868 1.00 91.31 281 LYS A C 1
ATOM 2184 O O . LYS A 1 281 ? 41.863 -24.916 -20.651 1.00 91.31 281 LYS A O 1
ATOM 2189 N N . ARG A 1 282 ? 42.595 -25.217 -18.553 1.00 92.00 282 ARG A N 1
ATOM 2190 C CA . ARG A 1 282 ? 41.305 -25.043 -17.896 1.00 92.00 282 ARG A CA 1
ATOM 2191 C C . ARG A 1 282 ? 41.204 -23.673 -17.250 1.00 92.00 282 ARG A C 1
ATOM 2193 O O . ARG A 1 282 ? 42.020 -23.351 -16.386 1.00 92.00 282 ARG A O 1
ATOM 2200 N N . ARG A 1 283 ? 40.162 -22.908 -17.575 1.00 94.31 283 ARG A N 1
ATOM 2201 C CA . ARG A 1 283 ? 39.799 -21.737 -16.769 1.00 94.31 283 ARG A CA 1
ATOM 2202 C C . ARG A 1 283 ? 38.968 -22.168 -15.566 1.00 94.31 283 ARG A C 1
ATOM 2204 O O . ARG A 1 283 ? 38.047 -22.977 -15.671 1.00 94.31 283 ARG A O 1
ATOM 2211 N N . ALA A 1 284 ? 39.322 -21.637 -14.405 1.00 93.75 284 ALA A N 1
ATOM 2212 C CA . ALA A 1 284 ? 38.561 -21.802 -13.178 1.00 93.75 284 ALA A CA 1
ATOM 2213 C C . ALA A 1 284 ? 38.775 -20.586 -12.280 1.00 93.75 284 ALA A C 1
ATOM 2215 O O . ALA A 1 284 ? 39.826 -19.937 -12.336 1.00 93.75 284 ALA A O 1
ATOM 2216 N N . PHE A 1 285 ? 37.802 -20.307 -11.414 1.00 94.75 285 PHE A N 1
ATOM 2217 C CA . PHE A 1 285 ? 38.011 -19.357 -10.330 1.00 94.75 285 PHE A CA 1
ATOM 2218 C C . PHE A 1 285 ? 38.089 -20.055 -8.977 1.00 94.75 285 PHE A C 1
ATOM 2220 O O . PHE A 1 285 ? 37.454 -21.084 -8.739 1.00 94.75 285 PHE A O 1
ATOM 2227 N N . ARG A 1 286 ? 38.871 -19.467 -8.077 1.00 96.44 286 ARG A N 1
ATOM 2228 C CA . ARG A 1 286 ? 38.988 -19.858 -6.672 1.00 96.44 286 ARG A CA 1
ATOM 2229 C C . ARG A 1 286 ? 38.429 -18.749 -5.803 1.00 96.44 286 ARG A C 1
ATOM 2231 O O . ARG A 1 286 ? 38.667 -17.576 -6.079 1.00 96.44 286 ARG A O 1
ATOM 2238 N N . VAL A 1 287 ? 37.694 -19.113 -4.763 1.00 97.25 287 VAL A N 1
ATOM 2239 C CA . VAL A 1 287 ? 37.190 -18.166 -3.769 1.00 97.25 287 VAL A CA 1
ATOM 2240 C C . VAL A 1 287 ? 38.103 -18.197 -2.560 1.00 97.25 287 VAL A C 1
ATOM 2242 O O . VAL A 1 287 ? 38.368 -19.267 -2.015 1.00 97.25 287 VAL A O 1
ATOM 2245 N N . PHE A 1 288 ? 38.518 -17.023 -2.111 1.00 98.06 288 PHE A N 1
ATOM 2246 C CA . PHE A 1 288 ? 39.299 -16.817 -0.903 1.00 98.06 288 PHE A CA 1
ATOM 2247 C C . PHE A 1 288 ? 38.486 -16.017 0.111 1.00 98.06 288 PHE A C 1
ATOM 2249 O O . PHE A 1 288 ? 37.654 -15.186 -0.265 1.00 98.06 288 PHE A O 1
ATOM 2256 N N . SER A 1 289 ? 38.703 -16.272 1.401 1.00 97.06 289 SER A N 1
ATOM 2257 C CA . SER A 1 289 ? 38.261 -15.345 2.446 1.00 97.06 289 SER A CA 1
ATOM 2258 C C . SER A 1 289 ? 39.091 -14.065 2.402 1.00 97.06 289 SER A C 1
ATOM 2260 O O . SER A 1 289 ? 40.169 -14.034 1.808 1.00 97.06 289 SER A O 1
ATOM 2262 N N . ARG A 1 290 ? 38.623 -13.020 3.080 1.00 95.88 290 ARG A N 1
ATOM 2263 C CA . ARG A 1 290 ? 39.361 -11.768 3.265 1.00 95.88 290 ARG A CA 1
ATOM 2264 C C . ARG A 1 290 ? 40.776 -11.967 3.817 1.00 95.88 290 ARG A C 1
ATOM 2266 O O . ARG A 1 290 ? 41.687 -11.234 3.460 1.00 95.88 290 ARG A O 1
ATOM 2273 N N . GLU A 1 291 ? 40.980 -12.985 4.648 1.00 96.44 291 GLU A N 1
ATOM 2274 C CA . GLU A 1 291 ? 42.281 -13.367 5.212 1.00 96.44 291 GLU A CA 1
ATOM 2275 C C . GLU A 1 291 ? 43.140 -14.209 4.246 1.00 96.44 291 GLU A C 1
ATOM 2277 O O . GLU A 1 291 ? 44.138 -14.791 4.667 1.00 96.44 291 GLU A O 1
ATOM 2282 N N . GLY A 1 292 ? 42.728 -14.331 2.979 1.00 95.00 292 GLY A N 1
ATOM 2283 C CA . GLY A 1 292 ? 43.401 -15.083 1.916 1.00 95.00 292 GLY A CA 1
ATOM 2284 C C . GLY A 1 292 ? 43.367 -16.601 2.078 1.00 95.00 292 GLY A C 1
ATOM 2285 O O . GLY A 1 292 ? 44.199 -17.306 1.511 1.00 95.00 292 GLY A O 1
ATOM 2286 N N . GLN A 1 293 ? 42.410 -17.140 2.837 1.00 96.06 293 GLN A N 1
ATOM 2287 C CA . GLN A 1 293 ? 42.241 -18.589 2.966 1.00 96.06 293 GLN A CA 1
ATOM 2288 C C . GLN A 1 293 ? 41.398 -19.134 1.812 1.00 96.06 293 GLN A C 1
ATOM 2290 O O . GLN A 1 293 ? 40.275 -18.672 1.605 1.00 96.06 293 GLN A O 1
ATOM 2295 N N . LEU A 1 294 ? 41.902 -20.146 1.097 1.00 95.81 294 LEU A N 1
ATOM 2296 C CA . LEU A 1 294 ? 41.151 -20.826 0.038 1.00 95.81 294 LEU A CA 1
ATOM 2297 C C . LEU A 1 294 ? 39.865 -21.459 0.602 1.00 95.81 294 LEU A C 1
ATOM 2299 O O . LEU A 1 294 ? 39.905 -22.312 1.492 1.00 95.81 294 LEU A O 1
ATOM 2303 N N . ASP A 1 295 ? 38.715 -21.065 0.058 1.00 94.56 295 ASP A N 1
ATOM 2304 C CA . ASP A 1 295 ? 37.396 -21.530 0.482 1.00 94.56 295 ASP A CA 1
ATOM 2305 C C . ASP A 1 295 ? 36.780 -22.547 -0.484 1.00 94.56 295 ASP A C 1
ATOM 2307 O O . ASP A 1 295 ? 36.269 -23.579 -0.030 1.00 94.56 295 ASP A O 1
ATOM 2311 N N . SER A 1 296 ? 36.789 -22.261 -1.786 1.00 94.81 296 SER A N 1
ATOM 2312 C CA . SER A 1 296 ? 36.167 -23.093 -2.822 1.00 94.81 296 SER A CA 1
ATOM 2313 C C . SER A 1 296 ? 36.839 -22.896 -4.190 1.00 94.81 296 SER A C 1
ATOM 2315 O O . SER A 1 296 ? 37.604 -21.950 -4.386 1.00 94.81 296 SER A O 1
ATOM 2317 N N . ALA A 1 297 ? 36.519 -23.770 -5.144 1.00 94.12 297 ALA A N 1
ATOM 2318 C CA . ALA A 1 297 ? 36.857 -23.610 -6.555 1.00 94.12 297 ALA A CA 1
ATOM 2319 C C . ALA A 1 297 ? 35.611 -23.839 -7.421 1.00 94.12 297 ALA A C 1
ATOM 2321 O O . ALA A 1 297 ? 34.705 -24.582 -7.032 1.00 94.12 297 ALA A O 1
ATOM 2322 N N . SER A 1 298 ? 35.561 -23.194 -8.584 1.00 93.62 298 SER A N 1
ATOM 2323 C CA . SER A 1 298 ? 34.478 -23.346 -9.550 1.00 93.62 298 SER A CA 1
ATOM 2324 C C . SER A 1 298 ? 34.446 -24.748 -10.153 1.00 93.62 298 SER A C 1
ATOM 2326 O O . SER A 1 298 ? 35.487 -25.371 -10.400 1.00 93.62 298 SER A O 1
ATOM 2328 N N . GLU A 1 299 ? 33.246 -25.243 -10.446 1.00 89.12 299 GLU A N 1
ATOM 2329 C CA . GLU A 1 299 ? 33.113 -26.435 -11.280 1.00 89.12 299 GLU A CA 1
ATOM 2330 C C . GLU A 1 299 ? 33.659 -26.170 -12.703 1.00 89.12 299 GLU A C 1
ATOM 2332 O O . GLU A 1 299 ? 33.789 -25.007 -13.105 1.00 89.12 299 GLU A O 1
ATOM 2337 N N . PRO A 1 300 ? 34.083 -27.207 -13.450 1.00 89.25 300 PRO A N 1
ATOM 2338 C CA . PRO A 1 300 ? 34.577 -27.018 -14.810 1.00 89.25 300 PRO A CA 1
ATOM 2339 C C . PRO A 1 300 ? 33.448 -26.531 -15.725 1.00 89.25 300 PRO A C 1
ATOM 2341 O O . PRO A 1 300 ? 32.344 -27.068 -15.683 1.00 89.25 300 PRO A O 1
ATOM 2344 N N . VAL A 1 301 ? 33.738 -25.523 -16.551 1.00 90.50 301 VAL A N 1
ATOM 2345 C CA . VAL A 1 301 ? 32.809 -24.964 -17.544 1.00 90.50 301 VAL A CA 1
ATOM 2346 C C . VAL A 1 301 ? 33.573 -24.703 -18.835 1.00 90.50 301 VAL A C 1
ATOM 2348 O O . VAL A 1 301 ? 34.406 -23.799 -18.887 1.00 90.50 301 VAL A O 1
ATOM 2351 N N . THR A 1 302 ? 33.344 -25.521 -19.862 1.00 89.50 302 THR A N 1
ATOM 2352 C CA . THR A 1 302 ? 34.065 -25.383 -21.131 1.00 89.50 302 THR A CA 1
ATOM 2353 C C . THR A 1 302 ? 33.638 -24.095 -21.833 1.00 89.50 302 THR A C 1
ATOM 2355 O O . THR A 1 302 ? 32.450 -23.772 -21.904 1.00 89.50 302 THR A O 1
ATOM 2358 N N . GLY A 1 303 ? 34.620 -23.340 -22.326 1.00 90.81 303 GLY A N 1
ATOM 2359 C CA . GLY A 1 303 ? 34.400 -22.035 -22.945 1.00 90.81 303 GLY A CA 1
ATOM 2360 C C . GLY A 1 303 ? 34.100 -20.897 -21.972 1.00 90.81 303 GLY A C 1
ATOM 2361 O O . GLY A 1 303 ? 33.670 -19.837 -22.419 1.00 90.81 303 GLY A O 1
ATOM 2362 N N . MET A 1 304 ? 34.321 -21.086 -20.666 1.00 93.69 304 MET A N 1
ATOM 2363 C CA . MET A 1 304 ? 34.345 -19.973 -19.714 1.00 93.69 304 MET A CA 1
ATOM 2364 C C . MET A 1 304 ? 35.475 -18.994 -20.069 1.00 93.69 304 MET A C 1
ATOM 2366 O O . MET A 1 304 ? 36.611 -19.414 -20.289 1.00 93.69 304 MET A O 1
ATOM 2370 N N . GLU A 1 305 ? 35.164 -17.700 -20.078 1.00 93.94 305 GLU A N 1
ATOM 2371 C CA . GLU A 1 305 ? 36.107 -16.610 -20.340 1.00 93.94 305 GLU A CA 1
ATOM 2372 C C . GLU A 1 305 ? 36.563 -15.915 -19.038 1.00 93.94 305 GLU A C 1
ATOM 2374 O O . GLU A 1 305 ? 36.142 -16.248 -17.926 1.00 93.94 305 GLU A O 1
ATOM 2379 N N . HIS A 1 306 ? 37.487 -14.958 -19.158 1.00 92.38 306 HIS A N 1
ATOM 2380 C CA . HIS A 1 306 ? 38.153 -14.324 -18.018 1.00 92.38 306 HIS A CA 1
ATOM 2381 C C . HIS A 1 306 ? 37.265 -13.392 -17.176 1.00 92.38 306 HIS A C 1
ATOM 2383 O O . HIS A 1 306 ? 37.551 -13.220 -15.995 1.00 92.38 306 HIS A O 1
ATOM 2389 N N . GLN A 1 307 ? 36.211 -12.794 -17.737 1.00 94.81 307 GLN A N 1
ATOM 2390 C CA . GLN A 1 307 ? 35.444 -11.729 -17.084 1.00 94.81 307 GLN A CA 1
ATOM 2391 C C . GLN A 1 307 ? 34.755 -12.253 -15.817 1.00 94.81 307 GLN A C 1
ATOM 2393 O O . GLN A 1 307 ? 34.175 -13.343 -15.803 1.00 94.81 307 GLN A O 1
ATOM 2398 N N . LEU A 1 308 ? 34.800 -11.458 -14.746 1.00 95.19 308 LEU A N 1
ATOM 2399 C CA . LEU A 1 308 ? 34.342 -11.873 -13.424 1.00 95.19 308 LEU A CA 1
ATOM 2400 C C . LEU A 1 308 ? 33.728 -10.697 -12.662 1.00 95.19 308 LEU A C 1
ATOM 2402 O O . LEU A 1 308 ? 34.378 -9.673 -12.464 1.00 95.19 308 LEU A O 1
ATOM 2406 N N . SER A 1 309 ? 32.492 -10.851 -12.183 1.00 96.75 309 SER A N 1
ATOM 2407 C CA . SER A 1 309 ? 31.849 -9.845 -11.331 1.00 96.75 309 SER A CA 1
ATOM 2408 C C . SER A 1 309 ? 30.991 -10.487 -10.252 1.00 96.75 309 SER A C 1
ATOM 2410 O O . SER A 1 309 ? 29.959 -11.104 -10.530 1.00 96.75 309 SER A O 1
ATOM 2412 N N . TRP A 1 310 ? 31.399 -10.335 -8.996 1.00 96.81 310 TRP A N 1
ATOM 2413 C CA . TRP A 1 310 ? 30.604 -10.779 -7.864 1.00 96.81 310 TRP A CA 1
ATOM 2414 C C . TRP A 1 310 ? 29.452 -9.806 -7.632 1.00 96.81 310 TRP A C 1
ATOM 2416 O O . TRP A 1 310 ? 29.644 -8.614 -7.408 1.00 96.81 310 TRP A O 1
ATOM 2426 N N . LYS A 1 311 ? 28.228 -10.329 -7.639 1.00 94.50 311 LYS A N 1
ATOM 2427 C CA . LYS A 1 311 ? 27.037 -9.581 -7.249 1.00 94.50 311 LYS A CA 1
ATOM 2428 C C . LYS A 1 311 ? 27.211 -9.036 -5.821 1.00 94.50 311 LYS A C 1
ATOM 2430 O O . LYS A 1 311 ? 27.390 -9.860 -4.919 1.00 94.50 311 LYS A O 1
ATOM 2435 N N . PRO A 1 312 ? 27.099 -7.719 -5.565 1.00 91.50 312 PRO A N 1
ATOM 2436 C CA . PRO A 1 312 ? 27.361 -7.144 -4.240 1.00 91.50 312 PRO A CA 1
ATOM 2437 C C . PRO A 1 312 ? 26.552 -7.771 -3.096 1.00 91.50 312 PRO A C 1
ATOM 2439 O O . PRO A 1 312 ? 27.082 -8.016 -2.017 1.00 91.50 312 PRO A O 1
ATOM 2442 N N . GLN A 1 313 ? 25.303 -8.167 -3.350 1.00 89.56 313 GLN A N 1
ATOM 2443 C CA . GLN A 1 313 ? 24.456 -8.894 -2.394 1.00 89.56 313 GLN A CA 1
ATOM 2444 C C . GLN A 1 313 ? 25.020 -10.271 -1.969 1.00 89.56 313 GLN A C 1
ATOM 2446 O O . GLN A 1 313 ? 24.523 -10.901 -1.034 1.00 89.56 313 GLN A O 1
ATOM 2451 N N . GLY A 1 314 ? 26.013 -10.778 -2.698 1.00 85.62 314 GLY A N 1
ATOM 2452 C CA . GLY A 1 314 ? 26.841 -11.923 -2.342 1.00 85.62 314 GLY A CA 1
ATOM 2453 C C . GLY A 1 314 ? 26.354 -13.287 -2.816 1.00 85.62 314 GLY A C 1
ATOM 2454 O O . GLY A 1 314 ? 27.034 -14.280 -2.558 1.00 85.62 314 GLY A O 1
ATOM 2455 N N . SER A 1 315 ? 25.211 -13.367 -3.503 1.00 86.88 315 SER A N 1
ATOM 2456 C CA . SER A 1 315 ? 24.604 -14.646 -3.893 1.00 86.88 315 SER A CA 1
ATOM 2457 C C . SER A 1 315 ? 25.223 -15.297 -5.125 1.00 86.88 315 SER A C 1
ATOM 2459 O O . SER A 1 315 ? 25.313 -16.521 -5.154 1.00 86.88 315 SER A O 1
ATOM 2461 N N . LEU A 1 316 ? 25.635 -14.507 -6.118 1.00 93.62 316 LEU A N 1
ATOM 2462 C CA . LEU A 1 316 ? 26.072 -15.003 -7.423 1.00 93.62 316 LEU A CA 1
ATOM 2463 C C . LEU A 1 316 ? 27.344 -14.295 -7.899 1.00 93.62 316 LEU A C 1
ATOM 2465 O O . LEU A 1 316 ? 27.520 -13.100 -7.666 1.00 93.62 316 LEU A O 1
ATOM 2469 N N . ILE A 1 317 ? 28.189 -15.031 -8.607 1.00 96.75 317 ILE A N 1
ATOM 2470 C CA . ILE A 1 317 ? 29.389 -14.559 -9.296 1.00 96.75 317 ILE A CA 1
ATOM 2471 C C . ILE A 1 317 ? 29.122 -14.705 -10.790 1.00 96.75 317 ILE A C 1
ATOM 2473 O O . ILE A 1 317 ? 28.899 -15.820 -11.250 1.00 96.75 317 ILE A O 1
ATOM 2477 N N . ALA A 1 318 ? 29.091 -13.593 -11.521 1.00 97.25 318 ALA A N 1
ATOM 2478 C CA . ALA A 1 318 ? 28.847 -13.567 -12.958 1.00 97.25 318 ALA A CA 1
ATOM 2479 C C . ALA A 1 318 ? 30.148 -13.765 -13.743 1.00 97.25 318 ALA A C 1
ATOM 2481 O O . ALA A 1 318 ? 31.186 -13.220 -13.362 1.00 97.25 318 ALA A O 1
ATOM 2482 N N . SER A 1 319 ? 30.064 -14.498 -14.849 1.00 96.62 319 SER A N 1
ATOM 2483 C CA . SER A 1 319 ? 31.128 -14.661 -15.841 1.00 96.62 319 SER A CA 1
ATOM 2484 C C . SER A 1 319 ? 30.519 -14.891 -17.231 1.00 96.62 319 SER A C 1
ATOM 2486 O O . SER A 1 319 ? 29.294 -14.931 -17.366 1.00 96.62 319 SER A O 1
ATOM 2488 N N . ILE A 1 320 ? 31.354 -15.022 -18.259 1.00 95.69 320 ILE A N 1
ATOM 2489 C CA . ILE A 1 320 ? 30.937 -15.272 -19.643 1.00 95.69 320 ILE A CA 1
ATOM 2490 C C . ILE A 1 320 ? 31.295 -16.705 -20.032 1.00 95.69 320 ILE A C 1
ATOM 2492 O O . ILE A 1 320 ? 32.378 -17.191 -19.710 1.00 95.69 320 ILE A O 1
ATOM 2496 N N . GLN A 1 321 ? 30.382 -17.378 -20.731 1.00 93.44 321 GLN A N 1
ATOM 2497 C CA . GLN A 1 321 ? 30.633 -18.644 -21.407 1.00 93.44 321 GLN A CA 1
ATOM 2498 C C . GLN A 1 321 ? 30.364 -18.488 -22.897 1.00 93.44 321 GLN A C 1
ATOM 2500 O O . GLN A 1 321 ? 29.286 -18.056 -23.297 1.00 93.44 321 GLN A O 1
ATOM 2505 N N . ARG A 1 322 ? 31.311 -18.922 -23.725 1.00 92.00 322 ARG A N 1
ATOM 2506 C CA . ARG A 1 322 ? 31.113 -19.048 -25.165 1.00 92.00 322 ARG A CA 1
ATOM 2507 C C . ARG A 1 322 ? 30.942 -20.509 -25.537 1.00 92.00 322 ARG A C 1
ATOM 2509 O O . ARG A 1 322 ? 31.885 -21.296 -25.450 1.00 92.00 322 ARG A O 1
ATOM 2516 N N . LYS A 1 323 ? 29.729 -20.871 -25.945 1.00 87.06 323 LYS A N 1
ATOM 2517 C CA . LYS A 1 323 ? 29.394 -22.227 -26.372 1.00 87.06 323 LYS A CA 1
ATOM 2518 C C . LYS A 1 323 ? 29.634 -22.341 -27.873 1.00 87.06 323 LYS A C 1
ATOM 2520 O O . LYS A 1 323 ? 28.899 -21.757 -28.658 1.00 87.06 323 LYS A O 1
ATOM 2525 N N . THR A 1 324 ? 30.673 -23.078 -28.254 1.00 77.62 324 THR A N 1
ATOM 2526 C CA . THR A 1 324 ? 30.980 -23.416 -29.652 1.00 77.62 324 THR A CA 1
ATOM 2527 C C . THR A 1 324 ? 31.119 -24.921 -29.788 1.00 77.62 324 THR A C 1
ATOM 2529 O O . THR A 1 324 ? 31.913 -25.512 -29.054 1.00 77.62 324 THR A O 1
ATOM 2532 N N . ASP A 1 325 ? 30.385 -25.545 -30.709 1.00 64.62 325 ASP A N 1
ATOM 2533 C CA . ASP A 1 325 ? 30.501 -26.984 -31.008 1.00 64.62 325 ASP A CA 1
ATOM 2534 C C . ASP A 1 325 ? 30.227 -27.923 -29.801 1.00 64.62 325 ASP A C 1
ATOM 2536 O O . ASP A 1 325 ? 30.570 -29.107 -29.828 1.00 64.62 325 ASP A O 1
ATOM 2540 N N . LEU A 1 326 ? 29.564 -27.439 -28.738 1.00 61.53 326 LEU A N 1
ATOM 2541 C CA . LEU A 1 326 ? 29.304 -28.202 -27.499 1.00 61.53 326 LEU A CA 1
ATOM 2542 C C . LEU A 1 326 ? 28.091 -29.156 -27.586 1.00 61.53 326 LEU A C 1
ATOM 2544 O O . LEU A 1 326 ? 27.698 -29.776 -26.596 1.00 61.53 326 LEU A O 1
ATOM 2548 N N . GLY A 1 327 ? 27.480 -29.299 -28.767 1.00 58.06 327 GLY A N 1
ATOM 2549 C CA . GLY A 1 327 ? 26.270 -30.106 -28.985 1.00 58.06 327 GLY A CA 1
ATOM 2550 C C . GLY A 1 327 ? 24.955 -29.423 -28.576 1.00 58.06 327 GLY A C 1
ATOM 2551 O O . GLY A 1 327 ? 23.891 -30.020 -28.751 1.00 58.06 327 GLY A O 1
ATOM 2552 N N . GLU A 1 328 ? 25.034 -28.195 -28.060 1.00 65.69 328 GLU A N 1
ATOM 2553 C CA . GLU A 1 328 ? 23.930 -27.242 -27.872 1.00 65.69 328 GLU A CA 1
ATOM 2554 C C . GLU A 1 328 ? 23.917 -26.212 -29.020 1.00 65.69 328 GLU A C 1
ATOM 2556 O O . GLU A 1 328 ? 24.754 -26.280 -29.920 1.00 65.69 328 GLU A O 1
ATOM 2561 N N . GLU A 1 329 ? 22.945 -25.294 -29.029 1.00 73.88 329 GLU A N 1
ATOM 2562 C CA . GLU A 1 329 ? 22.976 -24.140 -29.938 1.00 73.88 329 GLU A CA 1
ATOM 2563 C C . GLU A 1 329 ? 24.141 -23.218 -29.547 1.00 73.88 329 GLU A C 1
ATOM 2565 O O . GLU A 1 329 ? 24.338 -22.948 -28.362 1.00 73.88 329 GLU A O 1
ATOM 2570 N N . ASP A 1 330 ? 24.931 -22.775 -30.530 1.00 85.88 330 ASP A N 1
ATOM 2571 C CA . ASP A 1 330 ? 26.053 -21.869 -30.281 1.00 85.88 330 ASP A CA 1
ATOM 2572 C C . ASP A 1 330 ? 25.536 -20.538 -29.715 1.00 85.88 330 ASP A C 1
ATOM 2574 O O . ASP A 1 330 ? 24.643 -19.913 -30.296 1.00 85.88 330 ASP A O 1
ATOM 2578 N N . SER A 1 331 ? 26.105 -20.091 -28.597 1.00 91.88 331 SER A N 1
ATOM 2579 C CA . SER A 1 331 ? 25.658 -18.882 -27.900 1.00 91.88 331 SER A CA 1
ATOM 2580 C C . SER A 1 331 ? 26.766 -18.246 -27.061 1.00 91.88 331 SER A C 1
ATOM 2582 O O . SER A 1 331 ? 27.808 -18.850 -26.769 1.00 91.88 331 SER A O 1
ATOM 2584 N N . VAL A 1 332 ? 26.527 -16.995 -26.670 1.00 94.00 332 VAL A N 1
ATOM 2585 C CA . VAL A 1 332 ? 27.346 -16.265 -25.702 1.00 94.00 332 VAL A CA 1
ATOM 2586 C C . VAL A 1 332 ? 26.485 -16.039 -24.473 1.00 94.00 332 VAL A C 1
ATOM 2588 O O . VAL A 1 332 ? 25.584 -15.199 -24.478 1.00 94.00 332 VAL A O 1
ATOM 2591 N N . ASP A 1 333 ? 26.762 -16.785 -23.415 1.00 95.00 333 ASP A N 1
ATOM 2592 C CA . ASP A 1 333 ? 25.938 -16.804 -22.216 1.00 95.00 333 ASP A CA 1
ATOM 2593 C C . ASP A 1 333 ? 26.621 -16.024 -21.090 1.00 95.00 333 ASP A C 1
ATOM 2595 O O . ASP A 1 333 ? 27.831 -16.128 -20.874 1.00 95.00 333 ASP A O 1
ATOM 2599 N N . VAL A 1 334 ? 25.830 -15.292 -20.306 1.00 96.88 334 VAL A N 1
ATOM 2600 C CA . VAL A 1 334 ? 26.248 -14.926 -18.950 1.00 96.88 334 VAL A CA 1
ATOM 2601 C C . VAL A 1 334 ? 25.941 -16.116 -18.057 1.00 96.88 334 VAL A C 1
ATOM 2603 O O . VAL A 1 334 ? 24.787 -16.528 -17.925 1.00 96.88 334 VAL A O 1
ATOM 2606 N N . ILE A 1 335 ? 26.973 -16.641 -17.409 1.00 95.62 335 ILE A N 1
ATOM 2607 C CA . ILE A 1 335 ? 26.869 -17.733 -16.443 1.00 95.62 335 ILE A CA 1
ATOM 2608 C C . ILE A 1 335 ? 27.019 -17.201 -15.023 1.00 95.62 335 ILE A C 1
ATOM 2610 O O . ILE A 1 335 ? 27.693 -16.195 -14.785 1.00 95.62 335 ILE A O 1
ATOM 2614 N N . PHE A 1 336 ? 26.415 -17.898 -14.062 1.00 95.50 336 PHE A N 1
ATOM 2615 C CA . PHE A 1 336 ? 26.541 -17.548 -12.653 1.00 95.50 336 PHE A CA 1
ATOM 2616 C C . PHE A 1 336 ? 26.971 -18.725 -11.809 1.00 95.50 336 PHE A C 1
ATOM 2618 O O . PHE A 1 336 ? 26.553 -19.853 -12.047 1.00 95.50 336 PHE A O 1
ATOM 2625 N N . PHE A 1 337 ? 27.736 -18.421 -10.768 1.00 94.88 337 PHE A N 1
ATOM 2626 C CA . PHE A 1 337 ? 28.165 -19.383 -9.771 1.00 94.88 337 PHE A CA 1
ATOM 2627 C C . PHE A 1 337 ? 27.823 -18.913 -8.366 1.00 94.88 337 PHE A C 1
ATOM 2629 O O . PHE A 1 337 ? 27.896 -17.725 -8.053 1.00 94.88 337 PHE A O 1
ATOM 2636 N N . GLU A 1 338 ? 27.510 -19.847 -7.480 1.00 94.31 338 GLU A N 1
ATOM 2637 C CA . GLU A 1 338 ? 27.490 -19.567 -6.048 1.00 94.31 338 GLU A CA 1
ATOM 2638 C C . GLU A 1 338 ? 28.913 -19.504 -5.479 1.00 94.31 338 GLU A C 1
ATOM 2640 O O . GLU A 1 338 ? 29.874 -19.995 -6.072 1.00 94.31 338 GLU A O 1
ATOM 2645 N N . ARG A 1 339 ? 29.043 -19.000 -4.245 1.00 92.12 339 ARG A N 1
ATOM 2646 C CA . ARG A 1 339 ? 30.307 -19.026 -3.487 1.00 92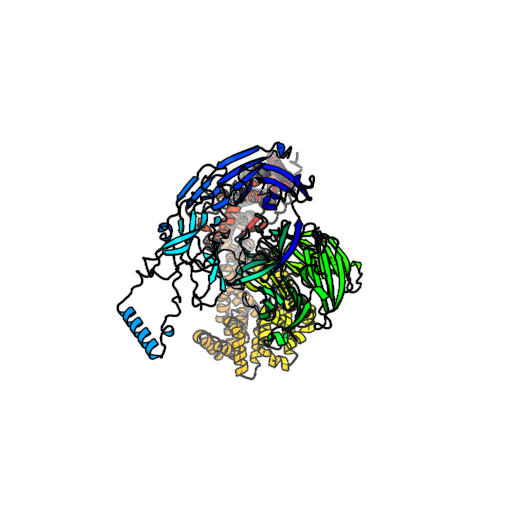.12 339 ARG A CA 1
ATOM 2647 C C . ARG A 1 339 ? 30.950 -20.418 -3.446 1.00 92.12 339 ARG A C 1
ATOM 2649 O O . ARG A 1 339 ? 32.165 -20.520 -3.386 1.00 92.12 339 ARG A O 1
ATOM 2656 N N . ASN A 1 340 ? 30.166 -21.494 -3.436 1.00 90.25 340 ASN A N 1
ATOM 2657 C CA . ASN A 1 340 ? 30.688 -22.865 -3.389 1.00 90.25 340 ASN A CA 1
ATOM 2658 C C . ASN A 1 340 ? 31.195 -23.385 -4.752 1.00 90.25 340 ASN A C 1
ATOM 2660 O O . ASN A 1 340 ? 31.592 -24.547 -4.819 1.00 90.25 340 ASN A O 1
ATOM 2664 N N . GLY A 1 341 ? 31.130 -22.571 -5.811 1.00 89.19 341 GLY A N 1
ATOM 2665 C CA . GLY A 1 341 ? 31.555 -22.915 -7.165 1.00 89.19 341 GLY A CA 1
ATOM 2666 C C . GLY A 1 341 ? 30.516 -23.640 -8.027 1.00 89.19 341 GLY A C 1
ATOM 2667 O O . GLY A 1 341 ? 30.868 -24.069 -9.119 1.00 89.19 341 GLY A O 1
ATOM 2668 N N . LEU A 1 342 ? 29.272 -23.812 -7.561 1.00 89.38 342 LEU A N 1
ATOM 2669 C CA . LEU A 1 342 ? 28.183 -24.442 -8.323 1.00 89.38 342 LEU A CA 1
ATOM 2670 C C . LEU A 1 342 ? 27.561 -23.450 -9.321 1.00 89.38 342 LEU A C 1
ATOM 2672 O O . LEU A 1 342 ? 27.118 -22.381 -8.891 1.00 89.38 342 LEU A O 1
ATOM 2676 N N . ARG A 1 343 ? 27.484 -23.810 -10.610 1.00 89.00 343 ARG A N 1
ATOM 2677 C CA . ARG A 1 343 ? 26.868 -23.008 -11.678 1.00 89.00 343 ARG A CA 1
ATOM 2678 C C . ARG A 1 343 ? 25.348 -23.179 -11.697 1.00 89.00 343 ARG A C 1
ATOM 2680 O O . ARG A 1 343 ? 24.851 -24.302 -11.605 1.00 89.00 343 ARG A O 1
ATOM 2687 N N . HIS A 1 344 ? 24.607 -22.080 -11.853 1.00 86.56 344 HIS A N 1
ATOM 2688 C CA . HIS A 1 344 ? 23.184 -22.086 -12.234 1.00 86.56 344 HIS A CA 1
ATOM 2689 C C . HIS A 1 344 ? 22.683 -20.692 -12.625 1.00 86.56 344 HIS A C 1
ATOM 2691 O O . HIS A 1 344 ? 23.200 -19.689 -12.146 1.00 86.56 344 HIS A O 1
ATOM 2697 N N . GLY A 1 345 ? 21.605 -20.628 -13.407 1.00 87.69 345 GLY A N 1
ATOM 2698 C CA . GLY A 1 345 ? 20.855 -19.389 -13.653 1.00 87.69 345 GLY A CA 1
ATOM 2699 C C . GLY A 1 345 ? 21.353 -18.568 -14.843 1.00 87.69 345 GLY A C 1
ATOM 2700 O O . GLY A 1 345 ? 21.106 -17.361 -14.890 1.00 87.69 345 GLY A O 1
ATOM 2701 N N . GLU A 1 346 ? 22.066 -19.218 -15.758 1.00 91.81 346 GLU A N 1
ATOM 2702 C CA . GLU A 1 346 ? 22.605 -18.663 -16.992 1.00 91.81 346 GLU A CA 1
ATOM 2703 C C . GLU A 1 346 ? 21.531 -18.134 -17.956 1.00 91.81 346 GLU A C 1
ATOM 2705 O O . GLU A 1 346 ? 20.368 -18.548 -17.915 1.00 91.81 346 GLU A O 1
ATOM 2710 N N . PHE A 1 347 ? 21.926 -17.205 -18.829 1.00 93.75 347 PHE A N 1
ATOM 2711 C CA . PHE A 1 347 ? 21.084 -16.713 -19.921 1.00 93.75 347 PHE A CA 1
ATOM 2712 C C . PHE A 1 347 ? 21.914 -16.276 -21.134 1.00 93.75 347 PHE A C 1
ATOM 2714 O O . PHE A 1 347 ? 23.041 -15.803 -20.983 1.00 93.75 347 PHE A O 1
ATOM 2721 N N . ASP A 1 348 ? 21.312 -16.381 -22.321 1.00 93.69 348 ASP A N 1
ATOM 2722 C CA . ASP A 1 348 ? 21.887 -15.924 -23.590 1.00 93.69 348 ASP A CA 1
ATOM 2723 C C . ASP A 1 348 ? 21.878 -14.388 -23.681 1.00 93.69 348 ASP A C 1
ATOM 2725 O O . ASP A 1 348 ? 20.836 -13.735 -23.534 1.00 93.69 348 ASP A O 1
ATOM 2729 N N . THR A 1 349 ? 23.048 -13.811 -23.956 1.00 94.38 349 THR A N 1
ATOM 2730 C CA . THR A 1 349 ? 23.239 -12.367 -24.167 1.00 94.38 349 THR A CA 1
ATOM 2731 C C . THR A 1 349 ? 22.661 -11.864 -25.487 1.00 94.38 349 THR A C 1
ATOM 2733 O O . THR A 1 349 ? 22.541 -10.652 -25.684 1.00 94.38 349 THR A O 1
ATOM 2736 N N . ARG A 1 350 ? 22.278 -12.770 -26.395 1.00 92.81 350 ARG A N 1
ATOM 2737 C CA . ARG A 1 350 ? 21.759 -12.466 -27.737 1.00 92.81 350 ARG A CA 1
ATOM 2738 C C . ARG A 1 350 ? 22.798 -11.731 -28.594 1.00 92.81 350 ARG A C 1
ATOM 2740 O O . ARG A 1 350 ? 22.448 -10.959 -29.491 1.00 92.81 350 ARG A O 1
ATOM 2747 N N . LEU A 1 351 ? 24.079 -11.929 -28.278 1.00 93.75 351 LEU A N 1
ATOM 2748 C CA . LEU A 1 351 ? 25.220 -11.378 -29.000 1.00 93.75 351 LEU A CA 1
ATOM 2749 C C . LEU A 1 351 ? 25.680 -12.338 -30.109 1.00 93.75 351 LEU A C 1
ATOM 2751 O O . LEU A 1 351 ? 25.540 -13.553 -29.967 1.00 93.75 351 LEU A O 1
ATOM 2755 N N . PRO A 1 352 ? 26.267 -11.821 -31.204 1.00 91.88 352 PRO A N 1
ATOM 2756 C CA . PRO A 1 352 ? 26.978 -12.652 -32.170 1.00 91.88 352 PRO A CA 1
ATOM 2757 C C . PRO A 1 352 ? 28.104 -13.467 -31.515 1.00 91.88 352 PRO A C 1
ATOM 2759 O O . PRO A 1 352 ? 28.763 -13.010 -30.582 1.00 91.88 352 PRO A O 1
ATOM 2762 N N . LEU A 1 353 ? 28.366 -14.668 -32.037 1.00 88.88 353 LEU A N 1
ATOM 2763 C CA . LEU A 1 353 ? 29.357 -15.594 -31.476 1.00 88.88 353 LEU A CA 1
ATOM 2764 C C . LEU A 1 353 ? 30.808 -15.098 -31.591 1.00 88.88 353 LEU A C 1
ATOM 2766 O O . LEU A 1 353 ? 31.674 -15.563 -30.858 1.00 88.88 353 LEU A O 1
ATOM 2770 N N . ASP A 1 354 ? 31.093 -14.174 -32.499 1.00 88.00 354 ASP A N 1
ATOM 2771 C CA . ASP A 1 354 ? 32.393 -13.519 -32.666 1.00 88.00 354 ASP A CA 1
ATOM 2772 C C . ASP A 1 354 ? 32.522 -12.222 -31.851 1.00 88.00 354 ASP A C 1
ATOM 2774 O O . ASP A 1 354 ? 33.601 -11.632 -31.787 1.00 88.00 354 ASP A O 1
ATOM 2778 N N . GLU A 1 355 ? 31.445 -11.787 -31.193 1.00 90.88 355 GLU A N 1
ATOM 2779 C CA . GLU A 1 355 ? 31.442 -10.571 -30.394 1.00 90.88 355 GLU A CA 1
ATOM 2780 C C . GLU A 1 355 ? 32.219 -10.779 -29.083 1.00 90.88 355 GLU A C 1
ATOM 2782 O O . GLU A 1 355 ? 31.907 -11.661 -28.268 1.00 90.88 355 GLU A O 1
ATOM 2787 N N . LYS A 1 356 ? 33.232 -9.934 -28.869 1.00 91.69 356 LYS A N 1
ATOM 2788 C CA . LYS A 1 356 ? 34.055 -9.922 -27.658 1.00 91.69 356 LYS A CA 1
ATOM 2789 C C . LYS A 1 356 ? 33.372 -9.115 -26.550 1.00 91.69 356 LYS A C 1
ATOM 2791 O O . LYS A 1 356 ? 33.013 -7.955 -26.748 1.00 91.69 356 LYS A O 1
ATOM 2796 N N . VAL A 1 357 ? 33.241 -9.725 -25.374 1.00 94.12 357 VAL A N 1
ATOM 2797 C CA . VAL A 1 357 ? 32.811 -9.037 -24.150 1.00 94.12 357 VAL A CA 1
ATOM 2798 C C . VAL A 1 357 ? 34.055 -8.491 -23.453 1.00 94.12 357 VAL A C 1
ATOM 2800 O O . VAL A 1 357 ? 34.984 -9.240 -23.168 1.00 94.12 357 VAL A O 1
ATOM 2803 N N . GLU A 1 358 ? 34.097 -7.191 -23.184 1.00 94.06 358 GLU A N 1
ATOM 2804 C CA . GLU A 1 358 ? 35.240 -6.556 -22.517 1.00 94.06 358 GLU A CA 1
ATOM 2805 C C . GLU A 1 358 ? 35.159 -6.726 -20.998 1.00 94.06 358 GLU A C 1
ATOM 2807 O O . GLU A 1 358 ? 36.147 -7.053 -20.349 1.00 94.06 358 GLU A O 1
ATOM 2812 N N . SER A 1 359 ? 33.972 -6.566 -20.412 1.00 94.75 359 SER A N 1
ATOM 2813 C CA . SER A 1 359 ? 33.769 -6.794 -18.981 1.00 94.75 359 SER A CA 1
ATOM 2814 C C . SER A 1 359 ? 32.303 -7.026 -18.627 1.00 94.75 359 SER A C 1
ATOM 2816 O O . SER A 1 359 ? 31.389 -6.785 -19.419 1.00 94.75 359 SER A O 1
ATOM 2818 N N . VAL A 1 360 ? 32.078 -7.499 -17.401 1.00 96.62 360 VAL A N 1
ATOM 2819 C CA . VAL A 1 360 ? 30.758 -7.541 -16.770 1.00 96.62 360 VAL A CA 1
ATOM 2820 C C . VAL A 1 360 ? 30.819 -6.812 -15.434 1.00 96.62 360 VAL A C 1
ATOM 2822 O O . VAL A 1 360 ? 31.790 -6.965 -14.694 1.00 96.62 360 VAL A O 1
ATOM 2825 N N . CYS A 1 361 ? 29.815 -5.993 -15.114 1.00 95.25 361 CYS A N 1
ATOM 2826 C CA . CYS A 1 361 ? 29.836 -5.162 -13.907 1.00 95.25 361 CYS A CA 1
ATOM 2827 C C . CYS A 1 361 ? 28.452 -5.061 -13.259 1.00 95.25 361 CYS A C 1
ATOM 2829 O O . CYS A 1 361 ? 27.528 -4.473 -13.827 1.00 95.25 361 CYS A O 1
ATOM 2831 N N . TRP A 1 362 ? 28.315 -5.586 -12.043 1.00 96.44 362 TRP A N 1
ATOM 2832 C CA . TRP A 1 362 ? 27.133 -5.364 -11.210 1.00 96.44 362 TRP A CA 1
ATOM 2833 C C . TRP A 1 362 ? 27.087 -3.949 -10.639 1.00 96.44 362 TRP A C 1
ATOM 2835 O O . TRP A 1 362 ? 28.112 -3.408 -10.226 1.00 96.44 362 TRP A O 1
ATOM 2845 N N . ASN A 1 363 ? 25.885 -3.381 -10.550 1.00 95.19 363 ASN A N 1
ATOM 2846 C CA . ASN A 1 363 ? 25.667 -2.154 -9.794 1.00 95.19 363 ASN A CA 1
ATOM 2847 C C . ASN A 1 363 ? 25.653 -2.407 -8.274 1.00 95.19 363 ASN A C 1
ATOM 2849 O O . ASN A 1 363 ? 25.451 -3.537 -7.819 1.00 95.19 363 ASN A O 1
ATOM 2853 N N . SER A 1 364 ? 25.831 -1.344 -7.484 1.00 91.06 364 SER A N 1
ATOM 2854 C CA . SER A 1 364 ? 25.990 -1.393 -6.018 1.00 91.06 364 SER A CA 1
ATOM 2855 C C . SER A 1 364 ? 24.852 -2.126 -5.297 1.00 91.06 364 SER A C 1
ATOM 2857 O O . SER A 1 364 ? 25.103 -2.934 -4.404 1.00 91.06 364 SER A O 1
ATOM 2859 N N . ASN A 1 365 ? 23.596 -1.928 -5.715 1.00 90.88 365 ASN A N 1
ATOM 2860 C CA . ASN A 1 365 ? 22.433 -2.590 -5.108 1.00 90.88 365 ASN A CA 1
ATOM 2861 C C . ASN A 1 365 ? 22.070 -3.950 -5.727 1.00 90.88 365 ASN A C 1
ATOM 2863 O O . ASN A 1 365 ? 21.080 -4.563 -5.324 1.00 90.88 365 ASN A O 1
ATOM 2867 N N . SER A 1 366 ? 22.874 -4.448 -6.674 1.00 92.75 366 SER A N 1
ATOM 2868 C CA . SER A 1 366 ? 22.703 -5.760 -7.306 1.00 92.75 366 SER A CA 1
ATOM 2869 C C . SER A 1 366 ? 21.426 -5.949 -8.146 1.00 92.75 366 SER A C 1
ATOM 2871 O O . SER A 1 366 ? 21.006 -7.092 -8.378 1.00 92.75 366 SER A O 1
ATOM 2873 N N . GLU A 1 367 ? 20.789 -4.864 -8.595 1.00 89.62 367 GLU A N 1
ATOM 2874 C CA . GLU A 1 367 ? 19.612 -4.909 -9.472 1.00 89.62 367 GLU A CA 1
ATOM 2875 C C . GLU A 1 367 ? 19.962 -4.983 -10.969 1.00 89.62 367 GLU A C 1
ATOM 2877 O O . GLU A 1 367 ? 19.211 -5.602 -11.729 1.00 89.62 367 GLU A O 1
ATOM 2882 N N . ALA A 1 368 ? 21.083 -4.388 -11.389 1.00 94.38 368 ALA A N 1
ATOM 2883 C CA . ALA A 1 368 ? 21.498 -4.299 -12.787 1.00 94.38 368 ALA A CA 1
ATOM 2884 C C . ALA A 1 368 ? 22.894 -4.894 -13.014 1.00 94.38 368 ALA A C 1
ATOM 2886 O O . ALA A 1 368 ? 23.824 -4.656 -12.241 1.00 94.38 368 ALA A O 1
ATOM 2887 N N . LEU A 1 369 ? 23.034 -5.640 -14.109 1.00 96.81 369 LEU A N 1
ATOM 2888 C CA . LEU A 1 369 ? 24.294 -6.178 -14.608 1.00 96.81 369 LEU A CA 1
ATOM 2889 C C . LEU A 1 369 ? 24.614 -5.517 -15.951 1.00 96.81 369 LEU A C 1
ATOM 2891 O O . LEU A 1 369 ? 23.849 -5.649 -16.907 1.00 96.81 369 LEU A O 1
ATOM 2895 N N . ALA A 1 370 ? 25.737 -4.810 -16.018 1.00 98.19 370 ALA A N 1
ATOM 2896 C CA . ALA A 1 370 ? 26.265 -4.281 -17.264 1.00 98.19 370 ALA A CA 1
ATOM 2897 C C . ALA A 1 370 ? 27.096 -5.356 -17.976 1.00 98.19 370 ALA A C 1
ATOM 2899 O O . ALA A 1 370 ? 27.984 -5.940 -17.357 1.00 98.19 370 ALA A O 1
ATOM 2900 N N . VAL A 1 371 ? 26.826 -5.588 -19.259 1.00 97.88 371 VAL A N 1
ATOM 2901 C CA . VAL A 1 371 ? 27.685 -6.351 -20.177 1.00 97.88 371 VAL A CA 1
ATOM 2902 C C . VAL A 1 371 ? 28.324 -5.342 -21.124 1.00 97.88 371 VAL A C 1
ATOM 2904 O O . VAL A 1 371 ? 27.624 -4.639 -21.858 1.00 97.88 371 VAL A O 1
ATOM 2907 N N . VAL A 1 372 ? 29.644 -5.215 -21.050 1.00 97.50 372 VAL A N 1
ATOM 2908 C CA . VAL A 1 372 ? 30.412 -4.162 -21.718 1.00 97.50 372 VAL A CA 1
ATOM 2909 C C . VAL A 1 372 ? 31.050 -4.719 -22.977 1.00 97.50 372 VAL A C 1
ATOM 2911 O O . VAL A 1 372 ? 31.701 -5.761 -22.947 1.00 97.50 372 VAL A O 1
ATOM 2914 N N . LEU A 1 373 ? 30.876 -4.002 -24.079 1.00 96.12 373 LEU A N 1
ATOM 2915 C CA . LEU A 1 373 ? 31.480 -4.284 -25.374 1.00 96.12 373 LEU A CA 1
ATOM 2916 C C . LEU A 1 373 ? 32.269 -3.057 -25.836 1.00 96.12 373 LEU A C 1
ATOM 2918 O O . LEU A 1 373 ? 32.067 -1.954 -25.329 1.00 96.12 373 LEU A O 1
ATOM 2922 N N . ALA A 1 374 ? 33.110 -3.221 -26.856 1.00 94.38 374 ALA A N 1
ATOM 2923 C CA . ALA A 1 374 ? 33.954 -2.136 -27.361 1.00 94.38 374 ALA A CA 1
ATOM 2924 C C . ALA A 1 374 ? 33.162 -0.889 -27.811 1.00 94.38 374 ALA A C 1
ATOM 2926 O O . ALA A 1 374 ? 33.664 0.230 -27.722 1.00 94.38 374 ALA A O 1
ATOM 2927 N N . ASN A 1 375 ? 31.925 -1.068 -28.293 1.00 95.19 375 ASN A N 1
ATOM 2928 C CA . ASN A 1 375 ? 31.095 0.007 -28.844 1.00 95.19 375 ASN A CA 1
ATOM 2929 C C . ASN A 1 375 ? 29.746 0.223 -28.133 1.00 95.19 375 ASN A C 1
ATOM 2931 O O . ASN A 1 375 ? 28.959 1.091 -28.531 1.00 95.19 375 ASN A O 1
ATOM 2935 N N . ARG A 1 376 ? 29.421 -0.587 -27.120 1.00 95.69 376 ARG A N 1
ATOM 2936 C CA . ARG A 1 376 ? 28.158 -0.453 -26.390 1.00 95.69 376 ARG A CA 1
ATOM 2937 C C . ARG A 1 376 ? 28.193 -1.094 -25.011 1.00 95.69 376 ARG A C 1
ATOM 2939 O O . ARG A 1 376 ? 29.027 -1.943 -24.726 1.00 95.69 376 ARG A O 1
ATOM 2946 N N . ILE A 1 377 ? 27.244 -0.704 -24.171 1.00 97.94 377 ILE A N 1
ATOM 2947 C CA . ILE A 1 377 ? 27.047 -1.251 -22.829 1.00 97.94 377 ILE A CA 1
ATOM 2948 C C . ILE A 1 377 ? 25.596 -1.698 -22.721 1.00 97.94 377 ILE A C 1
ATOM 2950 O O . ILE A 1 377 ? 24.689 -0.874 -22.820 1.00 97.94 377 ILE A O 1
ATOM 2954 N N . GLN A 1 378 ? 25.375 -2.989 -22.500 1.00 97.69 378 GLN A N 1
ATOM 2955 C CA . GLN A 1 378 ? 24.050 -3.561 -22.295 1.00 97.69 378 GLN A CA 1
ATOM 2956 C C . GLN A 1 378 ? 23.712 -3.626 -20.812 1.00 97.69 378 GLN A C 1
ATOM 2958 O O . GLN A 1 378 ? 24.498 -4.145 -20.024 1.00 97.69 378 GLN A O 1
ATOM 2963 N N . LEU A 1 379 ? 22.528 -3.149 -20.431 1.00 97.69 379 LEU A N 1
ATOM 2964 C CA . LEU A 1 379 ? 22.057 -3.174 -19.049 1.00 97.69 379 LEU A CA 1
ATOM 2965 C C . LEU A 1 379 ? 20.953 -4.213 -18.876 1.00 97.69 379 LEU A C 1
ATOM 2967 O O . LEU A 1 379 ? 19.816 -4.045 -19.331 1.00 97.69 379 LEU A O 1
ATOM 2971 N N . TRP A 1 380 ? 21.307 -5.281 -18.173 1.00 96.81 380 TRP A N 1
ATOM 2972 C CA . TRP A 1 380 ? 20.450 -6.421 -17.907 1.00 96.81 380 TRP A CA 1
ATOM 2973 C C . TRP A 1 380 ? 19.885 -6.361 -16.494 1.00 96.81 380 TRP A C 1
ATOM 2975 O O . TRP A 1 380 ? 20.586 -6.049 -15.533 1.00 96.81 380 TRP A O 1
ATOM 2985 N N . THR A 1 381 ? 18.610 -6.705 -16.353 1.00 93.56 381 THR A N 1
ATOM 2986 C CA . THR A 1 381 ? 17.947 -6.830 -15.046 1.00 93.56 381 THR A CA 1
ATOM 2987 C C . THR A 1 381 ? 17.227 -8.167 -14.980 1.00 93.56 381 THR A C 1
ATOM 2989 O O . THR A 1 381 ? 16.734 -8.653 -15.996 1.00 93.56 381 THR A O 1
ATOM 2992 N N . SER A 1 382 ? 17.146 -8.780 -13.800 1.00 88.06 382 SER A N 1
ATOM 2993 C CA . SER A 1 382 ? 16.515 -10.097 -13.650 1.00 88.06 382 SER A CA 1
ATOM 2994 C C . SER A 1 382 ? 15.235 -10.050 -12.831 1.00 88.06 382 SER A C 1
ATOM 2996 O O . SER A 1 382 ? 15.159 -9.397 -11.786 1.00 88.06 382 SER A O 1
ATOM 2998 N N . LYS A 1 383 ? 14.237 -10.835 -13.254 1.00 79.44 383 LYS A N 1
ATOM 2999 C CA . LYS A 1 383 ? 13.178 -11.285 -12.359 1.00 79.44 383 LYS A CA 1
ATOM 3000 C C . LYS A 1 383 ? 12.498 -12.574 -12.765 1.00 79.44 383 LYS A C 1
ATOM 3002 O O . LYS A 1 383 ? 12.265 -12.814 -13.938 1.00 79.44 383 LYS A O 1
ATOM 3007 N N . ASN A 1 384 ? 12.041 -13.328 -11.758 1.00 75.56 384 ASN A N 1
ATOM 3008 C CA . ASN A 1 384 ? 11.318 -14.584 -11.926 1.00 75.56 384 ASN A CA 1
ATOM 3009 C C . ASN A 1 384 ? 12.183 -15.530 -12.760 1.00 75.56 384 ASN A C 1
ATOM 3011 O O . ASN A 1 384 ? 11.671 -16.265 -13.590 1.00 75.56 384 ASN A O 1
ATOM 3015 N N . TYR A 1 385 ? 13.501 -15.453 -12.523 1.00 77.88 385 TYR A N 1
ATOM 3016 C CA . TYR A 1 385 ? 14.553 -16.154 -13.252 1.00 77.88 385 TYR A CA 1
ATOM 3017 C C . TYR A 1 385 ? 14.656 -15.809 -14.748 1.00 77.88 385 TYR A C 1
ATOM 3019 O O . TYR A 1 385 ? 15.405 -16.459 -15.461 1.00 77.88 385 TYR A O 1
ATOM 3027 N N . HIS A 1 386 ? 13.965 -14.763 -15.212 1.00 88.12 386 HIS A N 1
ATOM 3028 C CA . HIS A 1 386 ? 14.100 -14.213 -16.560 1.00 88.12 386 HIS A CA 1
ATOM 3029 C C . HIS A 1 386 ? 14.969 -12.959 -16.558 1.00 88.12 386 HIS A C 1
ATOM 3031 O O . HIS A 1 386 ? 14.800 -12.091 -15.696 1.00 88.12 386 HIS A O 1
ATOM 3037 N N . TRP A 1 387 ? 15.860 -12.850 -17.535 1.00 91.94 387 TRP A N 1
ATOM 3038 C CA . TRP A 1 387 ? 16.757 -11.715 -17.717 1.00 91.94 387 TRP A CA 1
ATOM 3039 C C . TRP A 1 387 ? 16.280 -10.833 -18.868 1.00 91.94 387 TRP A C 1
ATOM 3041 O O . TRP A 1 387 ? 16.146 -11.288 -20.001 1.00 91.94 387 TRP A O 1
ATOM 3051 N N . TYR A 1 388 ? 16.015 -9.566 -18.552 1.00 94.25 388 TYR A N 1
ATOM 3052 C CA . TYR A 1 388 ? 15.537 -8.556 -19.488 1.00 94.25 388 TYR A CA 1
ATOM 3053 C C . TYR A 1 388 ? 16.684 -7.631 -19.871 1.00 94.25 388 TYR A C 1
ATOM 3055 O O . TYR A 1 388 ? 17.284 -7.009 -18.984 1.00 94.25 388 TYR A O 1
ATOM 3063 N N . LEU A 1 389 ? 16.917 -7.465 -21.170 1.00 96.50 389 LEU A N 1
ATOM 3064 C CA . LEU A 1 389 ? 17.764 -6.387 -21.675 1.00 96.50 389 LEU A CA 1
ATOM 3065 C C . LEU A 1 389 ? 16.950 -5.089 -21.650 1.00 96.50 389 LEU A C 1
ATOM 3067 O O . LEU A 1 389 ? 16.011 -4.927 -22.426 1.00 96.50 389 LEU A O 1
ATOM 3071 N N . LYS A 1 390 ? 17.244 -4.194 -20.702 1.00 95.56 390 LYS A N 1
ATOM 3072 C CA . LYS A 1 390 ? 16.405 -3.014 -20.430 1.00 95.56 390 LYS A CA 1
ATOM 3073 C C . LYS A 1 390 ? 16.880 -1.736 -21.090 1.00 95.56 390 LYS A C 1
ATOM 3075 O O . LYS A 1 390 ? 16.060 -0.846 -21.281 1.00 95.56 390 LYS A O 1
ATOM 3080 N N . GLN A 1 391 ? 18.177 -1.623 -21.336 1.00 95.56 391 GLN A N 1
ATOM 3081 C CA . GLN A 1 391 ? 18.775 -0.414 -21.877 1.00 95.56 391 GLN A CA 1
ATOM 3082 C C . GLN A 1 391 ? 20.110 -0.745 -22.545 1.00 95.56 391 GLN A C 1
ATOM 3084 O O . GLN A 1 391 ? 20.769 -1.716 -22.163 1.00 95.56 391 GLN A O 1
ATOM 3089 N N . GLU A 1 392 ? 20.513 0.069 -23.516 1.00 95.94 392 GLU A N 1
ATOM 3090 C CA . GLU A 1 392 ? 21.803 -0.052 -24.195 1.00 95.94 392 GLU A CA 1
ATOM 3091 C C . GLU A 1 392 ? 22.413 1.343 -24.400 1.00 95.94 392 GLU A C 1
ATOM 3093 O O . GLU A 1 392 ? 21.753 2.264 -24.879 1.00 95.94 392 GLU A O 1
ATOM 3098 N N . LEU A 1 393 ? 23.673 1.524 -24.009 1.00 95.31 393 LEU A N 1
ATOM 3099 C CA . LEU A 1 393 ? 24.435 2.743 -24.286 1.00 95.31 393 LEU A CA 1
ATOM 3100 C C . LEU A 1 393 ? 25.363 2.505 -25.465 1.00 95.31 393 LEU A C 1
ATOM 3102 O O . LEU A 1 393 ? 25.981 1.452 -25.531 1.00 95.31 393 LEU A O 1
ATOM 3106 N N . TYR A 1 394 ? 25.535 3.499 -26.334 1.00 93.19 394 TYR A N 1
ATOM 3107 C CA . TYR A 1 394 ? 26.454 3.420 -27.471 1.00 93.19 394 TYR A CA 1
ATOM 3108 C C . TYR A 1 394 ? 27.585 4.437 -27.331 1.00 93.19 394 TYR A C 1
ATOM 3110 O O . TYR A 1 394 ? 27.342 5.604 -27.006 1.00 93.19 394 TYR A O 1
ATOM 3118 N N . ALA A 1 395 ? 28.807 3.984 -27.596 1.00 92.31 395 ALA A N 1
ATOM 3119 C CA . ALA A 1 395 ? 30.024 4.791 -27.616 1.00 92.31 395 ALA A CA 1
ATOM 3120 C C . ALA A 1 395 ? 31.073 4.124 -28.528 1.00 92.31 395 ALA A C 1
ATOM 3122 O O . ALA A 1 395 ? 30.801 3.083 -29.116 1.00 92.31 395 ALA A O 1
ATOM 3123 N N . SER A 1 396 ? 32.260 4.702 -28.678 1.00 89.44 396 SER A N 1
ATOM 3124 C CA . SER A 1 396 ? 33.363 4.088 -29.433 1.00 89.44 396 SER A CA 1
ATOM 3125 C C . SER A 1 396 ? 34.582 3.915 -28.540 1.00 89.44 396 SER A C 1
ATOM 3127 O O . SER A 1 396 ? 34.917 4.840 -27.805 1.00 89.44 396 SER A O 1
ATOM 3129 N N . ASP A 1 397 ? 35.257 2.773 -28.645 1.00 91.25 397 ASP A N 1
ATOM 3130 C CA . ASP A 1 397 ? 36.476 2.458 -27.893 1.00 91.25 397 ASP A CA 1
ATOM 3131 C C . ASP A 1 397 ? 36.272 2.588 -26.374 1.00 91.25 397 ASP A C 1
ATOM 3133 O O . ASP A 1 397 ? 36.966 3.347 -25.690 1.00 91.25 397 ASP A O 1
ATOM 3137 N N . ILE A 1 398 ? 35.267 1.875 -25.850 1.00 95.50 398 ILE A N 1
ATOM 3138 C CA . ILE A 1 398 ? 34.979 1.845 -24.413 1.00 95.50 398 ILE A CA 1
ATOM 3139 C C . ILE A 1 398 ? 36.116 1.128 -23.687 1.00 95.50 398 ILE A C 1
ATOM 3141 O O . ILE A 1 398 ? 36.325 -0.066 -23.893 1.00 95.50 398 ILE A O 1
ATOM 3145 N N . SER A 1 399 ? 36.830 1.849 -22.820 1.00 91.62 399 SER A N 1
ATOM 3146 C CA . SER A 1 399 ? 37.998 1.305 -22.116 1.00 91.62 399 SER A CA 1
ATOM 3147 C C . SER A 1 399 ? 37.648 0.669 -20.771 1.00 91.62 399 SER A C 1
ATOM 3149 O O . SER A 1 399 ? 38.200 -0.368 -20.417 1.00 91.62 399 SER A O 1
ATOM 3151 N N . TYR A 1 400 ? 36.733 1.272 -20.008 1.00 93.38 400 TYR A N 1
ATOM 3152 C CA . TYR A 1 400 ? 36.260 0.737 -18.729 1.00 93.38 400 TYR A CA 1
ATOM 3153 C C . TYR A 1 400 ? 34.898 1.318 -18.341 1.00 93.38 400 TYR A C 1
ATOM 3155 O O . TYR A 1 400 ? 34.484 2.375 -18.826 1.00 93.38 400 TYR A O 1
ATOM 3163 N N . VAL A 1 401 ? 34.219 0.624 -17.423 1.00 96.38 401 VAL A N 1
ATOM 3164 C CA . VAL A 1 401 ? 32.900 0.974 -16.887 1.00 96.38 401 VAL A CA 1
ATOM 3165 C C . VAL A 1 401 ? 32.902 0.771 -15.374 1.00 96.38 401 VAL A C 1
ATOM 3167 O O . VAL A 1 401 ? 33.359 -0.262 -14.890 1.00 96.38 401 VAL A O 1
ATOM 3170 N N . LYS A 1 402 ? 32.381 1.742 -14.621 1.00 95.75 402 LYS A N 1
ATOM 3171 C CA . LYS A 1 402 ? 32.276 1.692 -13.158 1.00 95.75 402 LYS A CA 1
ATOM 3172 C C . LYS A 1 402 ? 30.915 2.210 -12.705 1.00 95.75 402 LYS A C 1
ATOM 3174 O O . LYS A 1 402 ? 30.471 3.277 -13.124 1.00 95.75 402 LYS A O 1
ATOM 3179 N N . TRP A 1 403 ? 30.254 1.467 -11.826 1.00 96.88 403 TRP A N 1
ATOM 3180 C CA . TRP A 1 403 ? 29.055 1.945 -11.139 1.00 96.88 403 TRP A CA 1
ATOM 3181 C C . TRP A 1 403 ? 29.440 2.840 -9.967 1.00 96.88 403 TRP A C 1
ATOM 3183 O O . TRP A 1 403 ? 30.468 2.625 -9.325 1.00 96.88 403 TRP A O 1
ATOM 3193 N N . HIS A 1 404 ? 28.609 3.834 -9.670 1.00 96.06 404 HIS A N 1
ATOM 3194 C CA . HIS A 1 404 ? 28.786 4.634 -8.469 1.00 96.06 404 HIS A CA 1
ATOM 3195 C C . HIS A 1 404 ? 28.526 3.762 -7.224 1.00 96.06 404 HIS A C 1
ATOM 3197 O O . HIS A 1 404 ? 27.523 3.049 -7.188 1.00 96.06 404 HIS A O 1
ATOM 3203 N N . PRO A 1 405 ? 29.376 3.827 -6.184 1.00 92.06 405 PRO A N 1
ATOM 3204 C CA . PRO A 1 405 ? 29.261 2.951 -5.011 1.00 92.06 405 PRO A CA 1
ATOM 3205 C C . PRO A 1 405 ? 27.993 3.200 -4.174 1.00 92.06 405 PRO A C 1
ATOM 3207 O O . PRO A 1 405 ? 27.409 2.254 -3.658 1.00 92.06 405 PRO A O 1
ATOM 3210 N N . GLU A 1 406 ? 27.536 4.455 -4.068 1.00 91.12 406 GLU A N 1
ATOM 3211 C CA . GLU A 1 406 ? 26.313 4.815 -3.318 1.00 91.12 406 GLU A CA 1
ATOM 3212 C C . GLU A 1 406 ? 25.080 5.161 -4.177 1.00 91.12 406 GLU A C 1
ATOM 3214 O O . GLU A 1 406 ? 23.945 5.040 -3.716 1.00 91.12 406 GLU A O 1
ATOM 3219 N N . LYS A 1 407 ? 25.266 5.631 -5.419 1.00 91.69 407 LYS A N 1
ATOM 3220 C CA . LYS A 1 407 ? 24.174 6.016 -6.326 1.00 91.69 407 LYS A CA 1
ATOM 3221 C C . LYS A 1 407 ? 23.908 4.876 -7.300 1.00 91.69 407 LYS A C 1
ATOM 3223 O O . LYS A 1 407 ? 24.466 4.834 -8.390 1.00 91.69 407 LYS A O 1
ATOM 3228 N N . ASP A 1 408 ? 23.012 3.978 -6.908 1.00 89.69 408 ASP A N 1
ATOM 3229 C CA . ASP A 1 408 ? 22.782 2.674 -7.549 1.00 89.69 408 ASP A CA 1
ATOM 3230 C C . ASP A 1 408 ? 22.585 2.646 -9.072 1.00 89.69 408 ASP A C 1
ATOM 3232 O O . ASP A 1 408 ? 22.778 1.605 -9.700 1.00 89.69 408 ASP A O 1
ATOM 3236 N N . PHE A 1 409 ? 22.153 3.758 -9.661 1.00 93.19 409 PHE A N 1
ATOM 3237 C CA . PHE A 1 409 ? 21.850 3.884 -11.084 1.00 93.19 409 PHE A CA 1
ATOM 3238 C C . PHE A 1 409 ? 22.662 4.985 -11.773 1.00 93.19 409 PHE A C 1
ATOM 3240 O O . PHE A 1 409 ? 22.279 5.448 -12.843 1.00 93.19 409 PHE A O 1
ATOM 3247 N N . THR A 1 410 ? 23.785 5.387 -11.184 1.00 96.25 410 THR A N 1
ATOM 3248 C CA . THR A 1 410 ? 24.767 6.261 -11.827 1.00 96.25 410 THR A CA 1
ATOM 3249 C C . THR A 1 410 ? 25.937 5.410 -12.314 1.00 96.25 410 THR A C 1
ATOM 3251 O O . THR A 1 410 ? 26.572 4.696 -11.536 1.00 96.25 410 THR A O 1
ATOM 3254 N N . LEU A 1 411 ? 26.220 5.483 -13.611 1.00 97.81 411 LEU A N 1
ATOM 3255 C CA . LEU A 1 411 ? 27.269 4.725 -14.286 1.00 97.81 411 LEU A CA 1
ATOM 3256 C C . LEU A 1 411 ? 28.283 5.686 -14.906 1.00 97.81 411 LEU A C 1
ATOM 3258 O O . LEU A 1 411 ? 27.900 6.633 -15.590 1.00 97.81 411 LEU A O 1
ATOM 3262 N N . MET A 1 412 ? 29.567 5.416 -14.705 1.00 97.44 412 MET A N 1
ATOM 3263 C CA . MET A 1 412 ? 30.668 6.085 -15.385 1.00 97.44 412 MET A CA 1
ATOM 3264 C C . MET A 1 412 ? 31.306 5.147 -16.406 1.00 97.44 412 MET A C 1
ATOM 3266 O O . MET A 1 412 ? 31.538 3.976 -16.108 1.00 97.44 412 MET A O 1
ATOM 3270 N N . PHE A 1 413 ? 31.631 5.657 -17.590 1.00 97.38 413 PHE A N 1
ATOM 3271 C CA . PHE A 1 413 ? 32.444 4.926 -18.560 1.00 97.38 413 PHE A CA 1
ATOM 3272 C C . PHE A 1 413 ? 33.357 5.856 -19.354 1.00 97.38 413 PHE A C 1
ATOM 3274 O O . PHE A 1 413 ? 33.031 7.027 -19.568 1.00 97.38 413 PHE A O 1
ATOM 3281 N N . SER A 1 414 ? 34.487 5.318 -19.806 1.00 95.75 414 SER A N 1
ATOM 3282 C CA . SER A 1 414 ? 35.446 6.040 -20.643 1.00 95.75 414 SER A CA 1
ATOM 3283 C C . SER A 1 414 ? 35.311 5.639 -22.113 1.00 95.75 414 SER A C 1
ATOM 3285 O O . SER A 1 414 ? 35.211 4.448 -22.401 1.00 95.75 414 SER A O 1
ATOM 3287 N N . ASP A 1 415 ? 35.300 6.616 -23.028 1.00 93.31 415 ASP A N 1
ATOM 3288 C CA . ASP A 1 415 ? 35.266 6.416 -24.487 1.00 93.31 415 ASP A CA 1
ATOM 3289 C C . ASP A 1 415 ? 36.253 7.362 -25.196 1.00 93.31 415 ASP A C 1
ATOM 3291 O O . ASP A 1 415 ? 36.179 8.581 -25.048 1.00 93.31 415 ASP A O 1
ATOM 3295 N N . ALA A 1 416 ? 37.225 6.828 -25.943 1.00 88.25 416 ALA A N 1
ATOM 3296 C CA . ALA A 1 416 ? 38.220 7.635 -26.674 1.00 88.25 416 ALA A CA 1
ATOM 3297 C C . ALA A 1 416 ? 38.847 8.802 -25.850 1.00 88.25 416 ALA A C 1
ATOM 3299 O O . ALA A 1 416 ? 39.050 9.915 -26.352 1.00 88.25 416 ALA A O 1
ATOM 3300 N N . GLY A 1 417 ? 39.122 8.561 -24.561 1.00 87.75 417 GLY A N 1
ATOM 3301 C CA . GLY A 1 417 ? 39.717 9.522 -23.620 1.00 87.75 417 GLY A CA 1
ATOM 3302 C C . GLY A 1 417 ? 38.743 10.487 -22.930 1.00 87.75 417 GLY A C 1
ATOM 3303 O O . GLY A 1 417 ? 39.181 11.325 -22.145 1.00 87.75 417 GLY A O 1
ATOM 3304 N N . PHE A 1 418 ? 37.442 10.404 -23.201 1.00 93.31 418 PHE A N 1
ATOM 3305 C CA . PHE A 1 418 ? 36.424 11.145 -22.461 1.00 93.31 418 PHE A CA 1
ATOM 3306 C C . PHE A 1 418 ? 35.845 10.310 -21.324 1.00 93.31 418 PHE A C 1
ATOM 3308 O O . PHE A 1 418 ? 35.707 9.099 -21.450 1.00 93.31 418 PHE A O 1
ATOM 3315 N N . ILE A 1 419 ? 35.398 10.983 -20.268 1.00 95.38 419 ILE A N 1
ATOM 3316 C CA . ILE A 1 419 ? 34.565 10.411 -19.212 1.00 95.38 419 ILE A CA 1
ATOM 3317 C C . ILE A 1 419 ? 33.104 10.740 -19.492 1.00 95.38 419 ILE A C 1
ATOM 3319 O O . ILE A 1 419 ? 32.746 11.897 -19.723 1.00 95.38 419 ILE A O 1
ATOM 3323 N N . ASN A 1 420 ? 32.252 9.723 -19.413 1.00 94.69 420 ASN A N 1
ATOM 3324 C CA . ASN A 1 420 ? 30.805 9.830 -19.520 1.00 94.69 420 ASN A CA 1
ATOM 3325 C C . ASN A 1 420 ? 30.175 9.417 -18.196 1.00 94.69 420 ASN A C 1
ATOM 3327 O O . ASN A 1 420 ? 30.548 8.391 -17.633 1.00 94.69 420 ASN A O 1
ATOM 3331 N N . ILE A 1 421 ? 29.189 10.182 -17.737 1.00 94.50 421 ILE A N 1
ATOM 3332 C CA . ILE A 1 421 ? 28.379 9.883 -16.554 1.00 94.50 421 ILE A CA 1
ATOM 3333 C C . ILE A 1 421 ? 26.932 9.780 -17.013 1.00 94.50 421 ILE A C 1
ATOM 3335 O O . ILE A 1 421 ? 26.412 10.707 -17.637 1.00 94.50 421 ILE A O 1
ATOM 3339 N N . VAL A 1 422 ? 26.286 8.659 -16.717 1.00 95.00 422 VAL A N 1
ATOM 3340 C CA . VAL A 1 422 ? 24.905 8.391 -17.110 1.00 95.00 422 VAL A CA 1
ATOM 3341 C C . VAL A 1 422 ? 24.081 8.060 -15.881 1.00 95.00 422 VAL A C 1
ATOM 3343 O O . VAL A 1 422 ? 24.422 7.148 -15.129 1.00 95.00 422 VAL A O 1
ATOM 3346 N N . ASP A 1 423 ? 22.985 8.791 -15.708 1.00 93.81 423 ASP A N 1
ATOM 3347 C CA . ASP A 1 423 ? 22.014 8.552 -14.649 1.00 93.81 423 ASP A CA 1
ATOM 3348 C C . ASP A 1 423 ? 20.798 7.824 -15.218 1.00 93.81 423 ASP A C 1
ATOM 3350 O O . ASP A 1 423 ? 20.180 8.280 -16.186 1.00 93.81 423 ASP A O 1
ATOM 3354 N N . PHE A 1 424 ? 20.426 6.713 -14.589 1.00 94.38 424 PHE A N 1
ATOM 3355 C CA . PHE A 1 424 ? 19.250 5.934 -14.945 1.00 94.38 424 PHE A CA 1
ATOM 3356 C C . PHE A 1 424 ? 18.165 6.006 -13.875 1.00 94.38 424 PHE A C 1
ATOM 3358 O O . PHE A 1 424 ? 18.418 6.219 -12.689 1.00 94.38 424 PHE A O 1
ATOM 3365 N N . ALA A 1 425 ? 16.929 5.753 -14.292 1.00 91.50 425 ALA A N 1
ATOM 3366 C CA . ALA A 1 425 ? 15.829 5.499 -13.377 1.00 91.50 425 ALA A CA 1
ATOM 3367 C C . ALA A 1 425 ? 14.826 4.523 -13.977 1.00 91.50 425 ALA A C 1
ATOM 3369 O O . ALA A 1 425 ? 14.751 4.321 -15.189 1.00 91.50 425 ALA A O 1
ATOM 3370 N N . TYR A 1 426 ? 14.017 3.923 -13.111 1.00 90.81 426 TYR A N 1
ATOM 3371 C CA . TYR A 1 426 ? 12.895 3.123 -13.569 1.00 90.81 426 TYR A CA 1
ATOM 3372 C C . TYR A 1 426 ? 11.679 3.988 -13.901 1.00 90.81 426 TYR A C 1
ATOM 3374 O O . TYR A 1 426 ? 11.191 4.723 -13.043 1.00 90.81 426 TYR A O 1
ATOM 3382 N N . LYS A 1 427 ? 11.119 3.785 -15.095 1.00 90.00 427 LYS A N 1
ATOM 3383 C CA . LYS A 1 427 ? 9.891 4.415 -15.599 1.00 90.00 427 LYS A CA 1
ATOM 3384 C C . LYS A 1 427 ? 8.859 3.345 -15.948 1.00 90.00 427 LYS A C 1
ATOM 3386 O O . LYS A 1 427 ? 9.164 2.399 -16.667 1.00 90.00 427 LYS A O 1
ATOM 3391 N N . MET A 1 428 ? 7.627 3.485 -15.458 1.00 90.19 428 MET A N 1
ATOM 3392 C CA . MET A 1 428 ? 6.494 2.735 -16.014 1.00 90.19 428 MET A CA 1
ATOM 3393 C C . MET A 1 428 ? 6.089 3.373 -17.350 1.00 90.19 428 MET A C 1
ATOM 3395 O O . MET A 1 428 ? 5.789 4.573 -17.388 1.00 90.19 428 MET A O 1
ATOM 3399 N N . ALA A 1 429 ? 6.080 2.577 -18.420 1.00 93.94 429 ALA A N 1
ATOM 3400 C CA . ALA A 1 429 ? 5.512 2.956 -19.711 1.00 93.94 429 ALA A CA 1
ATOM 3401 C C . ALA A 1 429 ? 4.077 2.422 -19.780 1.00 93.94 429 ALA A C 1
ATOM 3403 O O . ALA A 1 429 ? 3.859 1.225 -19.970 1.00 93.94 429 ALA A O 1
ATOM 3404 N N . GLN A 1 430 ? 3.107 3.301 -19.538 1.00 92.25 430 GLN A N 1
ATOM 3405 C CA . GLN A 1 430 ? 1.692 2.954 -19.418 1.00 92.25 430 GLN A CA 1
ATOM 3406 C C . GLN A 1 430 ? 0.860 3.691 -20.470 1.00 92.25 430 GLN A C 1
ATOM 3408 O O . GLN A 1 430 ? 1.251 4.764 -20.924 1.00 92.25 430 GLN A O 1
ATOM 3413 N N . GLY A 1 431 ? -0.296 3.124 -20.811 1.00 95.12 431 GLY A N 1
ATOM 3414 C CA . GLY A 1 431 ? -1.385 3.837 -21.476 1.00 95.12 431 GLY A CA 1
ATOM 3415 C C . GLY A 1 431 ? -2.116 4.801 -20.527 1.00 95.12 431 GLY A C 1
ATOM 3416 O O . GLY A 1 431 ? -1.725 4.949 -19.364 1.00 95.12 431 GLY A O 1
ATOM 3417 N N . PRO A 1 432 ? -3.178 5.471 -21.001 1.00 96.69 432 PRO A N 1
ATOM 3418 C CA . PRO A 1 432 ? -3.916 6.445 -20.205 1.00 96.69 432 PRO A CA 1
ATOM 3419 C C . PRO A 1 432 ? -4.627 5.808 -19.008 1.00 96.69 432 PRO A C 1
ATOM 3421 O O . PRO A 1 432 ? -4.944 4.619 -18.998 1.00 96.69 432 PRO A O 1
ATOM 3424 N N . THR A 1 433 ? -4.923 6.638 -18.008 1.00 96.12 433 THR A N 1
ATOM 3425 C CA . THR A 1 433 ? -5.806 6.318 -16.870 1.00 96.12 433 THR A CA 1
ATOM 3426 C C . THR A 1 433 ? -7.154 7.046 -16.968 1.00 96.12 433 THR A C 1
ATOM 3428 O O . THR A 1 433 ? -7.926 7.062 -16.009 1.00 96.12 433 THR A O 1
ATOM 3431 N N . LEU A 1 434 ? -7.442 7.657 -18.123 1.00 95.25 434 LEU A N 1
ATOM 3432 C CA . LEU A 1 434 ? -8.677 8.378 -18.422 1.00 95.25 434 LEU A CA 1
ATOM 3433 C C . LEU A 1 434 ? -9.700 7.459 -19.111 1.00 95.25 434 LEU A C 1
ATOM 3435 O O . LEU A 1 434 ? -9.409 6.838 -20.133 1.00 95.25 434 LEU A O 1
ATOM 3439 N N . GLU A 1 435 ? -10.916 7.396 -18.567 1.00 91.31 435 GLU A N 1
ATOM 3440 C CA . GLU A 1 435 ? -12.017 6.615 -19.144 1.00 91.31 435 GLU A CA 1
ATOM 3441 C C . GLU A 1 435 ? -12.467 7.170 -20.513 1.00 91.31 435 GLU A C 1
ATOM 3443 O O . GLU A 1 435 ? -12.495 8.389 -20.693 1.00 91.31 435 GLU A O 1
ATOM 3448 N N . PRO A 1 436 ? -12.898 6.321 -21.472 1.00 91.31 436 PRO A N 1
ATOM 3449 C CA . PRO A 1 436 ? -12.955 4.853 -21.432 1.00 91.31 436 PRO A CA 1
ATOM 3450 C C . PRO A 1 436 ? -11.671 4.168 -21.945 1.00 91.31 436 PRO A C 1
ATOM 3452 O O . PRO A 1 436 ? -11.691 2.974 -22.243 1.00 91.31 436 PRO A O 1
ATOM 3455 N N . PHE A 1 437 ? -10.578 4.916 -22.120 1.00 95.12 437 PHE A N 1
ATOM 3456 C CA . PHE A 1 437 ? -9.323 4.422 -22.698 1.00 95.12 437 PHE A CA 1
ATOM 3457 C C . PHE A 1 437 ? -8.362 3.836 -21.653 1.00 95.12 437 PHE A C 1
ATOM 3459 O O . PHE A 1 437 ? -7.263 3.393 -21.986 1.00 95.12 437 PHE A O 1
ATOM 3466 N N . ASP A 1 438 ? -8.783 3.773 -20.394 1.00 95.69 438 ASP A N 1
ATOM 3467 C CA . ASP A 1 438 ? -8.035 3.324 -19.225 1.00 95.69 438 ASP A CA 1
ATOM 3468 C C . ASP A 1 438 ? -7.827 1.798 -19.175 1.00 95.69 438 ASP A C 1
ATOM 3470 O O . ASP A 1 438 ? -8.095 1.132 -18.182 1.00 95.69 438 ASP A O 1
ATOM 3474 N N . ASN A 1 439 ? -7.304 1.200 -20.248 1.00 95.38 439 ASN A N 1
ATOM 3475 C CA . ASN A 1 439 ? -7.091 -0.249 -20.355 1.00 95.38 439 ASN A CA 1
ATOM 3476 C C . ASN A 1 439 ? -5.977 -0.791 -19.438 1.00 95.38 439 ASN A C 1
ATOM 3478 O O . ASN A 1 439 ? -5.738 -2.003 -19.394 1.00 95.38 439 ASN A O 1
ATOM 3482 N N . GLY A 1 440 ? -5.272 0.090 -18.726 1.00 94.25 440 GLY A N 1
ATOM 3483 C CA . GLY A 1 440 ? -4.116 -0.253 -17.907 1.00 94.25 440 GLY A CA 1
ATOM 3484 C C . GLY A 1 440 ? -2.999 -0.922 -18.705 1.00 94.25 440 GLY A C 1
ATOM 3485 O O . GLY A 1 440 ? -2.319 -1.816 -18.201 1.00 94.25 440 GLY A O 1
ATOM 3486 N N . THR A 1 441 ? -2.850 -0.543 -19.976 1.00 95.81 441 THR A N 1
ATOM 3487 C CA . THR A 1 441 ? -1.805 -1.062 -20.860 1.00 95.81 441 THR A CA 1
ATOM 3488 C C . THR A 1 441 ? -0.447 -0.717 -20.300 1.00 95.81 441 THR A C 1
ATOM 3490 O O . THR A 1 441 ? -0.170 0.440 -20.016 1.00 95.81 441 THR A O 1
ATOM 3493 N N . SER A 1 442 ? 0.384 -1.731 -20.110 1.00 95.19 442 SER A N 1
ATOM 3494 C CA . SER A 1 442 ? 1.743 -1.581 -19.605 1.00 95.19 442 SER A CA 1
ATOM 3495 C C . SER A 1 442 ? 2.723 -2.190 -20.601 1.00 95.19 442 SER A C 1
ATOM 3497 O O . SER A 1 442 ? 2.499 -3.309 -21.075 1.00 95.19 442 SER A O 1
ATOM 3499 N N . LEU A 1 443 ? 3.788 -1.450 -20.907 1.00 96.38 443 LEU A N 1
ATOM 3500 C CA . LEU A 1 443 ? 4.810 -1.808 -21.885 1.00 96.38 443 LEU A CA 1
ATOM 3501 C C . LEU A 1 443 ? 6.125 -2.142 -21.184 1.00 96.38 443 LEU A C 1
ATOM 3503 O O . LEU A 1 443 ? 6.613 -1.371 -20.356 1.00 96.38 443 LEU A O 1
ATOM 3507 N N . VAL A 1 444 ? 6.723 -3.274 -21.539 1.00 95.38 444 VAL A N 1
ATOM 3508 C CA . VAL A 1 444 ? 7.955 -3.777 -20.929 1.00 95.38 444 VAL A CA 1
ATOM 3509 C C . VAL A 1 444 ? 8.970 -4.086 -22.023 1.00 95.38 444 VAL A C 1
ATOM 3511 O O . VAL A 1 444 ? 8.729 -4.932 -22.876 1.00 95.38 444 VAL A O 1
ATOM 3514 N N . VAL A 1 445 ? 10.114 -3.409 -21.982 1.00 96.06 445 VAL A N 1
ATOM 3515 C CA . VAL A 1 445 ? 11.231 -3.625 -22.909 1.00 96.06 445 VAL A CA 1
ATOM 3516 C C . VAL A 1 445 ? 11.999 -4.889 -22.519 1.00 96.06 445 VAL A C 1
ATOM 3518 O O . VAL A 1 445 ? 12.289 -5.096 -21.332 1.00 96.06 445 VAL A O 1
ATOM 3521 N N . ASP A 1 446 ? 12.316 -5.716 -23.514 1.00 95.44 446 ASP A N 1
ATOM 3522 C CA . ASP A 1 446 ? 13.252 -6.836 -23.425 1.00 95.44 446 ASP A CA 1
ATOM 3523 C C . ASP A 1 446 ? 14.092 -6.936 -24.713 1.00 95.44 446 ASP A C 1
ATOM 3525 O O . ASP A 1 446 ? 13.803 -7.708 -25.629 1.00 95.44 446 ASP A O 1
ATOM 3529 N N . GLY A 1 447 ? 15.141 -6.120 -24.800 1.00 95.69 447 GLY A N 1
ATOM 3530 C CA . GLY A 1 447 ? 15.991 -6.006 -25.980 1.00 95.69 447 GLY A CA 1
ATOM 3531 C C . GLY A 1 447 ? 15.196 -5.481 -27.168 1.00 95.69 447 GLY A C 1
ATOM 3532 O O . GLY A 1 447 ? 14.777 -4.326 -27.172 1.00 95.69 447 GLY A O 1
ATOM 3533 N N . ARG A 1 448 ? 14.986 -6.331 -28.174 1.00 96.31 448 ARG A N 1
ATOM 3534 C CA . ARG A 1 448 ? 14.197 -6.014 -29.375 1.00 96.31 448 ARG A CA 1
ATOM 3535 C C . ARG A 1 448 ? 12.697 -6.214 -29.188 1.00 96.31 448 ARG A C 1
ATOM 3537 O O . ARG A 1 448 ? 11.910 -5.791 -30.025 1.00 96.31 448 ARG A O 1
ATOM 3544 N N . THR A 1 449 ? 12.276 -6.882 -28.123 1.00 96.44 449 THR A N 1
ATOM 3545 C CA . THR A 1 449 ? 10.863 -7.194 -27.923 1.00 96.44 449 THR A CA 1
ATOM 3546 C C . THR A 1 449 ? 10.214 -6.142 -27.036 1.00 96.44 449 THR A C 1
ATOM 3548 O O . THR A 1 449 ? 10.714 -5.811 -25.956 1.00 96.44 449 THR A O 1
ATOM 3551 N N . VAL A 1 450 ? 9.067 -5.630 -27.480 1.00 97.31 450 VAL A N 1
ATOM 3552 C CA . VAL A 1 450 ? 8.192 -4.778 -26.673 1.00 97.31 450 VAL A CA 1
ATOM 3553 C C . VAL A 1 450 ? 7.017 -5.615 -26.198 1.00 97.31 450 VAL A C 1
ATOM 3555 O O . VAL A 1 450 ? 6.098 -5.905 -26.960 1.00 97.31 450 VAL A O 1
ATOM 3558 N N . ASN A 1 451 ? 7.035 -5.983 -24.922 1.00 95.81 451 ASN A N 1
ATOM 3559 C CA . ASN A 1 451 ? 5.987 -6.769 -24.286 1.00 95.81 451 ASN A CA 1
ATOM 3560 C C . ASN A 1 451 ? 4.831 -5.856 -23.861 1.00 95.81 451 ASN A C 1
ATOM 3562 O O . ASN A 1 451 ? 5.040 -4.857 -23.175 1.00 95.81 451 ASN A O 1
ATOM 3566 N N . ILE A 1 452 ? 3.602 -6.217 -24.209 1.00 96.00 452 ILE A N 1
ATOM 3567 C CA . ILE A 1 452 ? 2.397 -5.399 -24.041 1.00 96.00 452 ILE A CA 1
ATOM 3568 C C . ILE A 1 452 ? 1.383 -6.168 -23.209 1.00 96.00 452 ILE A C 1
ATOM 3570 O O . ILE A 1 452 ? 1.012 -7.296 -23.539 1.00 96.00 452 ILE A O 1
ATOM 3574 N N . THR A 1 453 ? 0.898 -5.554 -22.131 1.00 95.31 453 THR A N 1
ATOM 3575 C CA . THR A 1 453 ? -0.134 -6.154 -21.276 1.00 95.31 453 THR A CA 1
ATOM 3576 C C . THR A 1 453 ? -1.215 -5.133 -20.914 1.00 95.31 453 THR A C 1
ATOM 3578 O O . THR A 1 453 ? -1.014 -4.341 -19.995 1.00 95.31 453 THR A O 1
ATOM 3581 N N . PRO A 1 454 ? -2.374 -5.149 -21.601 1.00 95.12 454 PRO A N 1
ATOM 3582 C CA . PRO A 1 454 ? -3.578 -4.423 -21.196 1.00 95.12 454 PRO A CA 1
ATOM 3583 C C . PRO A 1 454 ? -4.218 -5.095 -19.976 1.00 95.12 454 PRO A C 1
ATOM 3585 O O . PRO A 1 454 ? -4.938 -6.092 -20.094 1.00 95.12 454 PRO A O 1
ATOM 3588 N N . LEU A 1 455 ? -3.939 -4.568 -18.783 1.00 94.69 455 LEU A N 1
ATOM 3589 C CA . LEU A 1 455 ? -4.333 -5.187 -17.510 1.00 94.69 455 LEU A CA 1
ATOM 3590 C C . LEU A 1 455 ? -5.856 -5.244 -17.312 1.00 94.69 455 LEU A C 1
ATOM 3592 O O . LEU A 1 455 ? -6.367 -6.148 -16.651 1.00 94.69 455 LEU A O 1
ATOM 3596 N N . ALA A 1 456 ? -6.611 -4.350 -17.957 1.00 92.94 456 ALA A N 1
ATOM 3597 C CA . ALA A 1 456 ? -8.067 -4.439 -17.993 1.00 92.94 456 ALA A CA 1
ATOM 3598 C C . ALA A 1 456 ? -8.564 -5.685 -18.752 1.00 92.94 456 ALA A C 1
ATOM 3600 O O . ALA A 1 456 ? -9.670 -6.157 -18.472 1.00 92.94 456 ALA A O 1
ATOM 3601 N N . LEU A 1 457 ? -7.790 -6.228 -19.698 1.00 91.94 457 LEU A N 1
ATOM 3602 C CA . LEU A 1 457 ? -8.135 -7.455 -20.420 1.00 91.94 457 LEU A CA 1
ATOM 3603 C C . LEU A 1 457 ? -7.694 -8.702 -19.652 1.00 91.94 457 LEU A C 1
ATOM 3605 O O . LEU A 1 457 ? -8.500 -9.618 -19.471 1.00 91.94 457 LEU A O 1
ATOM 3609 N N . ALA A 1 458 ? -6.427 -8.744 -19.228 1.00 89.81 458 ALA A N 1
ATOM 3610 C CA . ALA A 1 458 ? -5.854 -9.864 -18.488 1.00 89.81 458 ALA A CA 1
ATOM 3611 C C . ALA A 1 458 ? -4.597 -9.458 -17.700 1.00 89.81 458 ALA A C 1
ATOM 3613 O O . ALA A 1 458 ? -3.676 -8.853 -18.245 1.00 89.81 458 ALA A O 1
ATOM 3614 N N . ASN A 1 459 ? -4.509 -9.904 -16.444 1.00 86.94 459 ASN A N 1
ATOM 3615 C CA . ASN A 1 459 ? -3.295 -9.793 -15.631 1.00 86.94 459 ASN A CA 1
ATOM 3616 C C . ASN A 1 459 ? -2.320 -10.924 -15.958 1.00 86.94 459 ASN A C 1
ATOM 3618 O O . ASN A 1 459 ? -2.247 -11.921 -15.235 1.00 86.94 459 ASN A O 1
ATOM 3622 N N . VAL A 1 460 ? -1.595 -10.796 -17.065 1.00 87.81 460 VAL A N 1
ATOM 3623 C CA . VAL A 1 460 ? -0.561 -11.770 -17.423 1.00 87.81 460 VAL A CA 1
ATOM 3624 C C . VAL A 1 460 ? 0.688 -11.505 -16.567 1.00 87.81 460 VAL A C 1
ATOM 3626 O O . VAL A 1 460 ? 1.192 -10.384 -16.581 1.00 87.81 460 VAL A O 1
ATOM 3629 N N . PRO A 1 461 ? 1.168 -12.476 -15.765 1.00 79.00 461 PRO A N 1
ATOM 3630 C CA . PRO A 1 461 ? 2.285 -12.241 -14.857 1.00 79.00 461 PRO A CA 1
ATOM 3631 C C . PRO A 1 461 ? 3.634 -12.273 -15.603 1.00 79.00 461 PRO A C 1
ATOM 3633 O O . PRO A 1 461 ? 3.896 -13.245 -16.314 1.00 79.00 461 PRO A O 1
ATOM 3636 N N . PRO A 1 462 ? 4.538 -11.301 -15.379 1.00 78.69 462 PRO A N 1
ATOM 3637 C CA . PRO A 1 462 ? 5.877 -11.313 -15.975 1.00 78.69 462 PRO A CA 1
ATOM 3638 C C . PRO A 1 462 ? 6.681 -12.578 -15.598 1.00 78.69 462 PRO A C 1
ATOM 3640 O O . PRO A 1 462 ? 6.589 -13.026 -14.447 1.00 78.69 462 PRO A O 1
ATOM 3643 N N . PRO A 1 463 ? 7.507 -13.151 -16.495 1.00 80.69 463 PRO A N 1
ATOM 3644 C CA . PRO A 1 463 ? 7.902 -12.628 -17.810 1.00 80.69 463 PRO A CA 1
ATOM 3645 C C . PRO A 1 463 ? 6.878 -12.810 -18.927 1.00 80.69 463 PRO A C 1
ATOM 3647 O O . PRO A 1 463 ? 7.091 -12.295 -20.018 1.00 80.69 463 PRO A O 1
ATOM 3650 N N . MET A 1 464 ? 5.765 -13.505 -18.677 1.00 87.12 464 MET A N 1
ATOM 3651 C CA . MET A 1 464 ? 4.709 -13.606 -19.677 1.00 87.12 464 MET A CA 1
ATOM 3652 C C . MET A 1 464 ? 4.046 -12.242 -19.883 1.00 87.12 464 MET A C 1
ATOM 3654 O O . MET A 1 464 ? 3.914 -11.436 -18.961 1.00 87.12 464 MET A O 1
ATOM 3658 N N . TYR A 1 465 ? 3.585 -12.021 -21.102 1.00 91.12 465 TYR A N 1
ATOM 3659 C CA . TYR A 1 465 ? 2.922 -10.804 -21.543 1.00 91.12 465 TYR A CA 1
ATOM 3660 C C . TYR A 1 465 ? 1.686 -11.155 -22.366 1.00 91.12 465 TYR A C 1
ATOM 3662 O O . TYR A 1 465 ? 1.499 -12.303 -22.776 1.00 91.12 465 TYR A O 1
ATOM 3670 N N . TYR A 1 466 ? 0.799 -10.182 -22.576 1.00 94.62 466 TYR A N 1
ATOM 3671 C CA . TYR A 1 466 ? -0.417 -10.428 -23.345 1.00 94.62 466 TYR A CA 1
ATOM 3672 C C . TYR A 1 466 ? -0.120 -10.529 -24.842 1.00 94.62 466 TYR A C 1
ATOM 3674 O O . TYR A 1 466 ? -0.512 -11.505 -25.479 1.00 94.62 466 TYR A O 1
ATOM 3682 N N . ARG A 1 467 ? 0.574 -9.536 -25.398 1.00 96.06 467 ARG A N 1
ATOM 3683 C CA . ARG A 1 467 ? 1.047 -9.477 -26.791 1.00 96.06 467 ARG A CA 1
ATOM 3684 C C . ARG A 1 467 ? 2.411 -8.807 -26.831 1.00 96.06 467 ARG A C 1
ATOM 3686 O O . ARG A 1 467 ? 2.872 -8.301 -25.816 1.00 96.06 467 ARG A O 1
ATOM 3693 N N . ASP A 1 468 ? 3.009 -8.768 -28.001 1.00 96.62 468 ASP A N 1
ATOM 3694 C CA . ASP A 1 468 ? 4.307 -8.163 -28.245 1.00 96.62 468 ASP A CA 1
ATOM 3695 C C . ASP A 1 468 ? 4.470 -7.782 -29.717 1.00 96.62 468 ASP A C 1
ATOM 3697 O O . ASP A 1 468 ? 3.662 -8.176 -30.563 1.00 96.62 468 ASP A O 1
ATOM 3701 N N . PHE A 1 469 ? 5.520 -7.019 -30.000 1.00 98.00 469 PHE A N 1
ATOM 3702 C CA . PHE A 1 469 ? 6.106 -6.880 -31.329 1.00 98.00 469 PHE A CA 1
ATOM 3703 C C . PHE A 1 469 ? 7.631 -6.802 -31.204 1.00 98.00 469 PHE A C 1
ATOM 3705 O O . PHE A 1 469 ? 8.157 -6.379 -30.171 1.00 98.00 469 PHE A O 1
ATOM 3712 N N . GLU A 1 470 ? 8.335 -7.209 -32.256 1.00 97.12 470 GLU A N 1
ATOM 3713 C CA . GLU A 1 470 ? 9.797 -7.224 -32.310 1.00 97.12 470 GLU A CA 1
ATOM 3714 C C . GLU A 1 470 ? 10.314 -6.102 -33.214 1.00 97.12 470 GLU A C 1
ATOM 3716 O O . GLU A 1 470 ? 9.818 -5.923 -34.325 1.00 97.12 470 GLU A O 1
ATOM 3721 N N . THR A 1 471 ? 11.301 -5.347 -32.735 1.00 97.38 471 THR A N 1
ATOM 3722 C CA . THR A 1 471 ? 11.940 -4.224 -33.427 1.00 97.38 471 THR A CA 1
ATOM 3723 C C . THR A 1 471 ? 13.245 -4.639 -34.121 1.00 97.38 471 THR A C 1
ATOM 3725 O O . THR A 1 471 ? 13.918 -5.569 -33.679 1.00 97.38 471 THR A O 1
ATOM 3728 N N . PRO A 1 472 ? 13.689 -3.924 -35.174 1.00 93.00 472 PRO A N 1
ATOM 3729 C CA . PRO A 1 472 ? 14.945 -4.228 -35.877 1.00 93.00 472 PRO A CA 1
ATOM 3730 C C . PRO A 1 472 ? 16.213 -4.085 -35.011 1.00 93.00 472 PRO A C 1
ATOM 3732 O O . PRO A 1 472 ? 17.261 -4.635 -35.346 1.00 93.00 472 PRO A O 1
ATOM 3735 N N . GLY A 1 473 ? 16.137 -3.360 -33.892 1.00 93.81 473 GLY A N 1
ATOM 3736 C CA . GLY A 1 473 ? 17.242 -3.134 -32.958 1.00 93.81 473 GLY A CA 1
ATOM 3737 C C . GLY A 1 473 ? 16.745 -2.977 -31.523 1.00 93.81 473 GLY A C 1
ATOM 3738 O O . GLY A 1 473 ? 15.539 -2.855 -31.308 1.00 93.81 473 GLY A O 1
ATOM 3739 N N . ASN A 1 474 ? 17.663 -3.002 -30.554 1.00 96.69 474 ASN A N 1
ATOM 3740 C CA . ASN A 1 474 ? 17.324 -2.937 -29.131 1.00 96.69 474 ASN A CA 1
ATOM 3741 C C . ASN A 1 474 ? 16.630 -1.616 -28.784 1.00 96.69 474 ASN A C 1
ATOM 3743 O O . ASN A 1 474 ? 17.055 -0.544 -29.214 1.00 96.69 474 ASN A O 1
ATOM 3747 N N . VAL A 1 475 ? 15.554 -1.707 -28.014 1.00 97.88 475 VAL A N 1
ATOM 3748 C CA . VAL A 1 475 ? 14.693 -0.576 -27.678 1.00 97.88 475 VAL A CA 1
ATOM 3749 C C . VAL A 1 475 ? 15.252 0.191 -26.479 1.00 97.88 475 VAL A C 1
ATOM 3751 O O . VAL A 1 475 ? 15.651 -0.412 -25.484 1.00 97.88 475 VAL A O 1
ATOM 3754 N N . LEU A 1 476 ? 15.250 1.522 -26.569 1.00 96.69 476 LEU A N 1
ATOM 3755 C CA . LEU A 1 476 ? 15.731 2.443 -25.533 1.00 96.69 476 LEU A CA 1
ATOM 3756 C C . LEU A 1 476 ? 14.586 3.016 -24.681 1.00 96.69 476 LEU A C 1
ATOM 3758 O O . LEU A 1 476 ? 14.727 3.135 -23.465 1.00 96.69 476 LEU A O 1
ATOM 3762 N N . ASP A 1 477 ? 13.452 3.358 -25.302 1.00 97.62 477 ASP A N 1
ATOM 3763 C CA . ASP A 1 477 ? 12.214 3.781 -24.627 1.00 97.62 477 ASP A CA 1
ATOM 3764 C C . ASP A 1 477 ? 10.989 3.429 -25.486 1.00 97.62 477 ASP A C 1
ATOM 3766 O O . ASP A 1 477 ? 11.093 3.237 -26.704 1.00 97.62 477 ASP A O 1
ATOM 3770 N N . VAL A 1 478 ? 9.823 3.349 -24.842 1.00 98.25 478 VAL A N 1
ATOM 3771 C CA . VAL A 1 478 ? 8.542 3.011 -25.476 1.00 98.25 478 VAL A CA 1
ATOM 3772 C C . VAL A 1 478 ? 7.397 3.847 -24.920 1.00 98.25 478 VAL A C 1
ATOM 3774 O O . VAL A 1 478 ? 7.378 4.195 -23.739 1.00 98.25 478 VAL A O 1
ATOM 3777 N N . ALA A 1 479 ? 6.391 4.095 -25.754 1.00 98.31 479 ALA A N 1
ATOM 3778 C CA . ALA A 1 479 ? 5.163 4.768 -25.357 1.00 98.31 479 ALA A CA 1
ATOM 3779 C C . ALA A 1 479 ? 3.923 4.134 -26.000 1.00 98.31 479 ALA A C 1
ATOM 3781 O O . ALA A 1 479 ? 3.989 3.505 -27.058 1.00 98.31 479 ALA A O 1
ATOM 3782 N N . CYS A 1 480 ? 2.788 4.314 -25.331 1.00 98.00 480 CYS A N 1
ATOM 3783 C CA . CYS A 1 480 ? 1.465 3.893 -25.775 1.00 98.00 480 CYS A CA 1
ATOM 3784 C C . CYS A 1 480 ? 0.663 5.140 -26.151 1.00 98.00 480 CYS A C 1
ATOM 3786 O O . CYS A 1 480 ? 0.739 6.140 -25.437 1.00 98.00 480 CYS A O 1
ATOM 3788 N N . SER A 1 481 ? -0.107 5.080 -27.233 1.00 97.69 481 SER A N 1
ATOM 3789 C CA . SER A 1 481 ? -1.010 6.164 -27.618 1.00 97.69 481 SER A CA 1
ATOM 3790 C C . SER A 1 481 ? -2.268 6.204 -26.743 1.00 97.69 481 SER A C 1
ATOM 3792 O O . SER A 1 481 ? -2.529 5.276 -25.964 1.00 97.69 481 SER A O 1
ATOM 3794 N N . PHE A 1 482 ? -3.069 7.263 -26.885 1.00 97.06 482 PHE A N 1
ATOM 3795 C CA . PHE A 1 482 ? -4.302 7.447 -26.118 1.00 97.06 482 PHE A CA 1
ATOM 3796 C C . PHE A 1 482 ? -5.329 6.330 -26.376 1.00 97.06 482 PHE A C 1
ATOM 3798 O O . PHE A 1 482 ? -5.872 5.746 -25.440 1.00 97.06 482 PHE A O 1
ATOM 3805 N N . SER A 1 483 ? -5.533 5.933 -27.631 1.00 95.81 483 SER A N 1
ATOM 3806 C CA . SER A 1 483 ? -6.421 4.817 -28.004 1.00 95.81 483 SER A CA 1
ATOM 3807 C C . SER A 1 483 ? -5.956 3.447 -27.500 1.00 95.81 483 SER A C 1
ATOM 3809 O O . SER A 1 483 ? -6.763 2.522 -27.436 1.00 95.81 483 SER A O 1
ATOM 3811 N N . ASN A 1 484 ? -4.688 3.306 -27.086 1.00 96.25 484 ASN A N 1
ATOM 3812 C CA . ASN A 1 484 ? -4.009 2.031 -26.814 1.00 96.25 484 ASN A CA 1
ATOM 3813 C C . ASN A 1 484 ? -3.826 1.142 -28.063 1.00 96.25 484 ASN A C 1
ATOM 3815 O O . ASN A 1 484 ? -3.564 -0.060 -27.944 1.00 96.25 484 ASN A O 1
ATOM 3819 N N . GLU A 1 485 ? -3.965 1.706 -29.261 1.00 96.31 485 GLU A N 1
ATOM 3820 C CA . GLU A 1 485 ? -3.905 0.963 -30.525 1.00 96.31 485 GLU A CA 1
ATOM 3821 C C . GLU A 1 485 ? -2.588 1.181 -31.275 1.00 96.31 485 GLU A C 1
ATOM 3823 O O . GLU A 1 485 ? -2.218 0.349 -32.108 1.00 96.31 485 GLU A O 1
ATOM 3828 N N . ILE A 1 486 ? -1.858 2.248 -30.936 1.00 97.88 486 ILE A N 1
ATOM 3829 C CA . ILE A 1 486 ? -0.586 2.632 -31.545 1.00 97.88 486 ILE A CA 1
ATOM 3830 C C . ILE A 1 486 ? 0.497 2.648 -30.464 1.00 97.88 486 ILE A C 1
ATOM 3832 O O . ILE A 1 486 ? 0.294 3.110 -29.339 1.00 97.88 486 ILE A O 1
ATOM 3836 N N . TYR A 1 487 ? 1.669 2.140 -30.819 1.00 98.38 487 TYR A N 1
ATOM 3837 C CA . TYR A 1 487 ? 2.834 2.046 -29.953 1.00 98.38 487 TYR A CA 1
ATOM 3838 C C . TYR A 1 487 ? 4.032 2.660 -30.665 1.00 98.38 487 TYR A C 1
ATOM 3840 O O . TYR A 1 487 ? 4.265 2.377 -31.842 1.00 98.38 487 TYR A O 1
ATOM 3848 N N . ALA A 1 488 ? 4.793 3.476 -29.943 1.00 98.44 488 ALA A N 1
ATOM 3849 C CA . ALA A 1 488 ? 6.062 4.014 -30.413 1.00 98.44 488 ALA A CA 1
ATOM 3850 C C . ALA A 1 488 ? 7.206 3.365 -29.634 1.00 98.44 488 ALA A C 1
ATOM 3852 O O . ALA A 1 488 ? 7.136 3.241 -28.410 1.00 98.44 488 ALA A O 1
ATOM 3853 N N . ALA A 1 489 ? 8.259 2.978 -30.341 1.00 98.50 489 ALA A N 1
ATOM 3854 C CA . ALA A 1 489 ? 9.510 2.505 -29.769 1.00 98.50 489 ALA A CA 1
ATOM 3855 C C . ALA A 1 489 ? 10.668 3.249 -30.431 1.00 98.50 489 ALA A C 1
ATOM 3857 O O . ALA A 1 489 ? 10.650 3.469 -31.640 1.00 98.50 489 ALA A O 1
ATOM 3858 N N . ILE A 1 490 ? 11.677 3.625 -29.656 1.00 98.12 490 ILE A N 1
ATOM 3859 C CA . ILE A 1 490 ? 12.909 4.209 -30.193 1.00 98.12 490 ILE A CA 1
ATOM 3860 C C . ILE A 1 490 ? 14.074 3.260 -29.954 1.00 98.12 490 ILE A C 1
ATOM 3862 O O . ILE A 1 490 ? 14.181 2.657 -28.887 1.00 98.12 490 ILE A O 1
ATOM 3866 N N . ASN A 1 491 ? 14.951 3.137 -30.941 1.00 96.00 491 ASN A N 1
ATOM 3867 C CA . ASN A 1 491 ? 16.275 2.547 -30.770 1.00 96.00 491 ASN A CA 1
ATOM 3868 C C . ASN A 1 491 ? 17.347 3.621 -31.033 1.00 96.00 491 ASN A C 1
ATOM 3870 O O . ASN A 1 491 ? 17.045 4.812 -31.015 1.00 96.00 491 ASN A O 1
ATOM 3874 N N . LYS A 1 492 ? 18.599 3.218 -31.270 1.00 94.19 492 LYS A N 1
ATOM 3875 C CA . LYS A 1 492 ? 19.705 4.136 -31.581 1.00 94.19 492 LYS A CA 1
ATOM 3876 C C . LYS A 1 492 ? 19.430 5.068 -32.773 1.00 94.19 492 LYS A C 1
ATOM 3878 O O . LYS A 1 492 ? 19.778 6.247 -32.714 1.00 94.19 492 LYS A O 1
ATOM 3883 N N . ASP A 1 493 ? 18.829 4.536 -33.838 1.00 94.06 493 ASP A N 1
ATOM 3884 C CA . ASP A 1 493 ? 18.836 5.150 -35.172 1.00 94.06 493 ASP A CA 1
ATOM 3885 C C . ASP A 1 493 ? 17.433 5.294 -35.796 1.00 94.06 493 ASP A C 1
ATOM 3887 O O . ASP A 1 493 ? 17.297 5.886 -36.866 1.00 94.06 493 ASP A O 1
ATOM 3891 N N . VAL A 1 494 ? 16.381 4.758 -35.170 1.00 96.56 494 VAL A N 1
ATOM 3892 C CA . VAL A 1 494 ? 15.038 4.648 -35.760 1.00 96.56 494 VAL A CA 1
ATOM 3893 C C . VAL A 1 494 ? 13.949 4.892 -34.712 1.00 96.56 494 VAL A C 1
ATOM 3895 O O . VAL A 1 494 ? 14.001 4.362 -33.598 1.00 96.56 494 VAL A O 1
ATOM 3898 N N . LEU A 1 495 ? 12.927 5.656 -35.108 1.00 97.88 495 LEU A N 1
ATOM 3899 C CA . LEU A 1 495 ? 11.626 5.737 -34.446 1.00 97.88 495 LEU A CA 1
ATOM 3900 C C . LEU A 1 495 ? 10.660 4.752 -35.114 1.00 97.88 495 LEU A C 1
ATOM 3902 O O . LEU A 1 495 ? 10.420 4.821 -36.315 1.00 97.88 495 LEU A O 1
ATOM 3906 N N . ILE A 1 496 ? 10.107 3.825 -34.344 1.00 98.50 496 ILE A N 1
ATOM 3907 C CA . ILE A 1 496 ? 9.324 2.697 -34.848 1.00 98.50 496 ILE A CA 1
ATOM 3908 C C . ILE A 1 496 ? 7.886 2.831 -34.371 1.00 98.50 496 ILE A C 1
ATOM 3910 O O . ILE A 1 496 ? 7.639 3.008 -33.177 1.00 98.50 496 ILE A O 1
ATOM 3914 N N . PHE A 1 497 ? 6.945 2.668 -35.296 1.00 98.50 497 PHE A N 1
ATOM 3915 C CA . PHE A 1 497 ? 5.518 2.639 -35.014 1.00 98.50 497 PHE A CA 1
ATOM 3916 C C . PHE A 1 497 ? 4.955 1.245 -35.250 1.00 98.50 497 PHE A C 1
ATOM 3918 O O . PHE A 1 497 ? 5.047 0.710 -36.357 1.00 98.50 497 PHE A O 1
ATOM 3925 N N . ALA A 1 498 ? 4.323 0.677 -34.228 1.00 98.25 498 ALA A N 1
ATOM 3926 C CA . ALA A 1 498 ? 3.548 -0.551 -34.331 1.00 98.25 498 ALA A CA 1
ATOM 3927 C C . ALA A 1 498 ? 2.081 -0.268 -34.007 1.00 98.25 498 ALA A C 1
ATOM 3929 O O . ALA A 1 498 ? 1.781 0.542 -33.134 1.00 98.25 498 ALA A O 1
ATOM 3930 N N . ALA A 1 499 ? 1.161 -0.943 -34.693 1.00 97.81 499 ALA A N 1
ATOM 3931 C CA . ALA A 1 499 ? -0.266 -0.742 -34.467 1.00 97.81 499 ALA A CA 1
ATOM 3932 C C . ALA A 1 499 ? -1.057 -2.049 -34.498 1.00 97.81 499 ALA A C 1
ATOM 3934 O O . ALA A 1 499 ? -0.698 -3.015 -35.180 1.00 97.81 499 ALA A O 1
ATOM 3935 N N . VAL A 1 500 ? -2.176 -2.055 -33.776 1.00 96.38 500 VAL A N 1
ATOM 3936 C CA . VAL A 1 500 ? -3.233 -3.065 -33.871 1.00 96.38 500 VAL A CA 1
ATOM 3937 C C . VAL A 1 500 ? -4.519 -2.384 -34.355 1.00 96.38 500 VAL A C 1
ATOM 3939 O O . VAL A 1 500 ? -4.777 -1.258 -33.955 1.00 96.38 500 VAL A O 1
ATOM 3942 N N . PRO A 1 501 ? -5.358 -3.021 -35.197 1.00 93.31 501 PRO A N 1
ATOM 3943 C CA . PRO A 1 501 ? -6.559 -2.357 -35.712 1.00 93.31 501 PRO A CA 1
ATOM 3944 C C . PRO A 1 501 ? -7.585 -1.974 -34.646 1.00 93.31 501 PRO A C 1
ATOM 3946 O O . PRO A 1 501 ? -8.377 -1.074 -34.883 1.00 93.31 501 PRO A O 1
ATOM 3949 N N . SER A 1 502 ? -7.637 -2.734 -33.549 1.00 93.31 502 SER A N 1
ATOM 3950 C CA . SER A 1 502 ? -8.391 -2.373 -32.355 1.00 93.31 502 SER A CA 1
ATOM 3951 C C . SER A 1 502 ? -7.994 -3.215 -31.147 1.00 93.31 502 SER A C 1
ATOM 3953 O O . SER A 1 502 ? -7.453 -4.324 -31.287 1.00 93.31 502 SER A O 1
ATOM 3955 N N . ILE A 1 503 ? -8.345 -2.740 -29.951 1.00 89.88 503 ILE A N 1
ATOM 3956 C CA . ILE A 1 503 ? -8.229 -3.516 -28.707 1.00 89.88 503 ILE A CA 1
ATOM 3957 C C . ILE A 1 503 ? -9.034 -4.831 -28.770 1.00 89.88 503 ILE A C 1
ATOM 3959 O O . ILE A 1 503 ? -8.569 -5.872 -28.291 1.00 89.88 503 ILE A O 1
ATOM 3963 N N . GLU A 1 504 ? -10.197 -4.859 -29.427 1.00 91.75 504 GLU A N 1
ATOM 3964 C CA . GLU A 1 504 ? -10.958 -6.092 -29.670 1.00 91.75 504 GLU A CA 1
ATOM 3965 C C . GLU A 1 504 ? -10.200 -7.110 -30.533 1.00 91.75 504 GLU A C 1
ATOM 3967 O O . GLU A 1 504 ? -10.273 -8.312 -30.262 1.00 91.75 504 GLU A O 1
ATOM 3972 N N . GLU A 1 505 ? -9.477 -6.670 -31.564 1.00 94.44 505 GLU A N 1
ATOM 3973 C CA . GLU A 1 505 ? -8.645 -7.565 -32.377 1.00 94.44 505 GLU A CA 1
ATOM 3974 C C . GLU A 1 505 ? -7.441 -8.072 -31.577 1.00 94.44 505 GLU A C 1
ATOM 3976 O O . GLU A 1 505 ? -7.107 -9.262 -31.647 1.00 94.44 505 GLU A O 1
ATOM 3981 N N . MET A 1 506 ? -6.853 -7.220 -30.728 1.00 92.25 506 MET A N 1
ATOM 3982 C CA . MET A 1 506 ? -5.822 -7.649 -29.783 1.00 92.25 506 MET A CA 1
ATOM 3983 C C . MET A 1 506 ? -6.346 -8.762 -28.866 1.00 92.25 506 MET A C 1
ATOM 3985 O O . MET A 1 506 ? -5.696 -9.800 -28.678 1.00 92.25 506 MET A O 1
ATOM 3989 N N . LYS A 1 507 ? -7.580 -8.606 -28.369 1.00 92.31 507 LYS A N 1
ATOM 3990 C CA . LYS A 1 507 ? -8.262 -9.603 -27.537 1.00 92.31 507 LYS A CA 1
ATOM 3991 C C . LYS A 1 507 ? -8.472 -10.943 -28.249 1.00 92.31 507 LYS A C 1
ATOM 3993 O O . LYS A 1 507 ? -8.410 -11.991 -27.607 1.00 92.31 507 LYS A O 1
ATOM 3998 N N . LYS A 1 508 ? -8.675 -10.926 -29.570 1.00 93.12 508 LYS A N 1
ATOM 3999 C CA . LYS A 1 508 ? -8.821 -12.128 -30.413 1.00 93.12 508 LYS A CA 1
ATOM 4000 C C . LYS A 1 508 ? -7.503 -12.841 -30.730 1.00 93.12 508 LYS A C 1
ATOM 4002 O O . LYS A 1 508 ? -7.545 -13.896 -31.355 1.00 93.12 508 LYS A O 1
ATOM 4007 N N . GLY A 1 509 ? -6.359 -12.305 -30.304 1.00 91.50 509 GLY A N 1
ATOM 4008 C CA . GLY A 1 509 ? -5.050 -12.924 -30.545 1.00 91.50 509 GLY A CA 1
ATOM 4009 C C . GLY A 1 509 ? -4.127 -12.126 -31.455 1.00 91.50 509 GLY A C 1
ATOM 4010 O O . GLY A 1 509 ? -3.014 -12.575 -31.697 1.00 91.50 509 GLY A O 1
ATOM 4011 N N . LYS A 1 510 ? -4.553 -10.971 -31.978 1.00 95.12 510 LYS A N 1
ATOM 4012 C CA . LYS A 1 510 ? -3.716 -10.191 -32.892 1.00 95.12 510 LYS A CA 1
ATOM 4013 C C . LYS A 1 510 ? -2.616 -9.452 -32.124 1.00 95.12 510 LYS A C 1
ATOM 4015 O O . LYS A 1 510 ? -2.895 -8.785 -31.131 1.00 95.12 510 LYS A O 1
ATOM 4020 N N . HIS A 1 511 ? -1.382 -9.582 -32.590 1.00 97.00 511 HIS A N 1
ATOM 4021 C CA . HIS A 1 511 ? -0.237 -8.809 -32.111 1.00 97.00 511 HIS A CA 1
ATOM 4022 C C . HIS A 1 511 ? -0.149 -7.492 -32.896 1.00 97.00 511 HIS A C 1
ATOM 4024 O O . HIS A 1 511 ? -0.545 -7.479 -34.071 1.00 97.00 511 HIS A O 1
ATOM 4030 N N . PRO A 1 512 ? 0.329 -6.390 -32.291 1.00 97.38 512 PRO A N 1
ATOM 4031 C CA . PRO A 1 512 ? 0.693 -5.209 -33.058 1.00 97.38 512 PRO A CA 1
ATOM 4032 C C . PRO A 1 512 ? 1.761 -5.553 -34.093 1.00 97.38 512 PRO A C 1
ATOM 4034 O O . PRO A 1 512 ? 2.663 -6.345 -33.835 1.00 97.38 512 PRO A O 1
ATOM 4037 N N . SER A 1 513 ? 1.650 -4.969 -35.278 1.00 96.94 513 SER A N 1
ATOM 4038 C CA . SER A 1 513 ? 2.642 -5.121 -36.343 1.00 96.94 513 SER A CA 1
ATOM 4039 C C . SER A 1 513 ? 3.316 -3.787 -36.602 1.00 96.94 513 SER A C 1
ATOM 4041 O O . SER A 1 513 ? 2.632 -2.763 -36.575 1.00 96.94 513 SER A O 1
ATOM 4043 N N . ILE A 1 514 ? 4.617 -3.803 -36.899 1.00 97.81 514 ILE A N 1
ATOM 4044 C CA . ILE A 1 514 ? 5.338 -2.607 -37.342 1.00 97.81 514 ILE A CA 1
ATOM 4045 C C . ILE A 1 514 ? 4.684 -2.075 -38.621 1.00 97.81 514 ILE A C 1
ATOM 4047 O O . ILE A 1 514 ? 4.505 -2.803 -39.598 1.00 97.81 514 ILE A O 1
ATOM 4051 N N . VAL A 1 515 ? 4.295 -0.804 -38.574 1.00 96.94 515 VAL A N 1
ATOM 4052 C CA . VAL A 1 515 ? 3.662 -0.054 -39.663 1.00 96.94 515 VAL A CA 1
ATOM 4053 C C . VAL A 1 515 ? 4.681 0.851 -40.351 1.00 96.94 515 VAL A C 1
ATOM 4055 O O . VAL A 1 515 ? 4.644 0.989 -41.571 1.00 96.94 515 VAL A O 1
ATOM 4058 N N . CYS A 1 516 ? 5.587 1.455 -39.579 1.00 97.31 516 CYS A N 1
ATOM 4059 C CA . CYS A 1 516 ? 6.607 2.362 -40.091 1.00 97.31 516 CYS A CA 1
ATOM 4060 C C . CYS A 1 516 ? 7.878 2.300 -39.236 1.00 97.31 516 CYS A C 1
ATOM 4062 O O . CYS A 1 516 ? 7.812 2.258 -38.007 1.00 97.31 516 CYS A O 1
ATOM 4064 N N . GLU A 1 517 ? 9.024 2.324 -39.909 1.00 97.38 517 GLU A N 1
ATOM 4065 C CA . GLU A 1 517 ? 10.354 2.502 -39.331 1.00 97.38 517 GLU A CA 1
ATOM 4066 C C . GLU A 1 517 ? 10.898 3.825 -39.870 1.00 97.38 517 GLU A C 1
ATOM 4068 O O . GLU A 1 517 ? 11.291 3.909 -41.033 1.00 97.38 517 GLU A O 1
ATOM 4073 N N . PHE A 1 518 ? 10.852 4.873 -39.053 1.00 97.12 518 PHE A N 1
ATOM 4074 C CA . PHE A 1 518 ? 11.191 6.233 -39.445 1.00 97.12 518 PHE A CA 1
ATOM 4075 C C . PHE A 1 518 ? 12.635 6.565 -39.028 1.00 97.12 518 PHE A C 1
ATOM 4077 O O . PHE A 1 518 ? 12.915 6.669 -37.827 1.00 97.12 518 PHE A O 1
ATOM 4084 N N . PRO A 1 519 ? 13.583 6.685 -39.979 1.00 96.12 519 PRO A N 1
ATOM 4085 C CA . PRO A 1 519 ? 14.995 6.882 -39.659 1.00 96.12 519 PRO A CA 1
ATOM 4086 C C . PRO A 1 519 ? 15.256 8.209 -38.942 1.00 96.12 519 PRO A C 1
ATOM 4088 O O . PRO A 1 519 ? 14.680 9.238 -39.291 1.00 96.12 519 PRO A O 1
ATOM 4091 N N . LYS A 1 520 ? 16.200 8.209 -37.995 1.00 94.94 520 LYS A N 1
ATOM 4092 C CA . LYS A 1 520 ? 16.653 9.398 -37.254 1.00 94.94 520 LYS A CA 1
ATOM 4093 C C . LYS A 1 520 ? 17.015 10.566 -38.182 1.00 94.94 520 LYS A C 1
ATOM 4095 O O . LYS A 1 520 ? 16.662 11.708 -37.898 1.00 94.94 520 LYS A O 1
ATOM 4100 N N . SER A 1 521 ? 17.653 10.272 -39.317 1.00 93.75 521 SER A N 1
ATOM 4101 C CA . SER A 1 521 ? 18.066 11.257 -40.327 1.00 93.75 521 SER A CA 1
ATOM 4102 C C . SER A 1 521 ? 16.916 12.059 -40.948 1.00 93.75 521 SER A C 1
ATOM 4104 O O . SER A 1 521 ? 17.166 13.111 -41.529 1.00 93.75 521 SER A O 1
ATOM 4106 N N . GLU A 1 522 ? 15.672 11.581 -40.848 1.00 93.88 522 GLU A N 1
ATOM 4107 C CA . GLU A 1 522 ? 14.496 12.265 -41.402 1.00 93.88 522 GLU A CA 1
ATOM 4108 C C . GLU A 1 522 ? 13.956 13.377 -40.487 1.00 93.88 522 GLU A C 1
ATOM 4110 O O . GLU A 1 522 ? 13.212 14.243 -40.948 1.00 93.88 522 GLU A O 1
ATOM 4115 N N . PHE A 1 523 ? 14.312 13.387 -39.196 1.00 94.12 523 PHE A N 1
ATOM 4116 C CA . PHE A 1 523 ? 13.751 14.345 -38.231 1.00 94.12 523 PHE A CA 1
ATOM 4117 C C . PHE A 1 523 ? 14.752 14.964 -37.257 1.00 94.12 523 PHE A C 1
ATOM 4119 O O . PHE A 1 523 ? 14.382 15.848 -36.483 1.00 94.12 523 PHE A O 1
ATOM 4126 N N . THR A 1 524 ? 16.010 14.533 -37.266 1.00 93.00 524 THR A N 1
ATOM 4127 C CA . THR A 1 524 ? 17.054 15.117 -36.425 1.00 93.00 524 THR A CA 1
ATOM 4128 C C . THR A 1 524 ? 18.446 14.923 -37.036 1.00 93.00 524 THR A C 1
ATOM 4130 O O . THR A 1 524 ? 18.586 14.350 -38.117 1.00 93.00 524 THR A O 1
ATOM 4133 N N . SER A 1 525 ? 19.484 15.465 -36.395 1.00 87.75 525 SER A N 1
ATOM 4134 C CA . SER A 1 525 ? 20.850 15.399 -36.913 1.00 87.75 525 SER A CA 1
ATOM 4135 C C . SER A 1 525 ? 21.594 14.144 -36.443 1.00 87.75 525 SER A C 1
ATOM 4137 O O . SER A 1 525 ? 21.217 13.490 -35.473 1.00 87.75 525 SER A O 1
ATOM 4139 N N . GLU A 1 526 ? 22.696 13.812 -37.117 1.00 84.50 526 GLU A N 1
ATOM 4140 C CA . GLU A 1 526 ? 23.540 12.662 -36.754 1.00 84.50 526 GLU A CA 1
ATOM 4141 C C . GLU A 1 526 ? 24.118 12.759 -35.334 1.00 84.50 526 GLU A C 1
ATOM 4143 O O . GLU A 1 526 ? 24.284 11.732 -34.674 1.00 84.50 526 GLU A O 1
ATOM 4148 N N . VAL A 1 527 ? 24.382 13.980 -34.849 1.00 84.62 527 VAL A N 1
ATOM 4149 C CA . VAL A 1 527 ? 24.936 14.221 -33.505 1.00 84.62 527 VAL A CA 1
ATOM 4150 C C . VAL A 1 527 ? 23.895 14.094 -32.393 1.00 84.62 527 VAL A C 1
ATOM 4152 O O . VAL A 1 527 ? 24.267 13.923 -31.235 1.00 84.62 527 VAL A O 1
ATOM 4155 N N . ASP A 1 528 ? 22.603 14.165 -32.724 1.00 89.81 528 ASP A N 1
ATOM 4156 C CA . ASP A 1 528 ? 21.526 13.974 -31.758 1.00 89.81 528 ASP A CA 1
ATOM 4157 C C . ASP A 1 528 ? 21.371 12.476 -31.434 1.00 89.81 528 ASP A C 1
ATOM 4159 O O . ASP A 1 528 ? 21.452 11.600 -32.308 1.00 89.81 528 ASP A O 1
ATOM 4163 N N . SER A 1 529 ? 21.111 12.175 -30.162 1.00 91.81 529 SER A N 1
ATOM 4164 C CA . SER A 1 529 ? 20.788 10.821 -29.697 1.00 91.81 529 SER A CA 1
ATOM 4165 C C . SER A 1 529 ? 19.341 10.733 -29.217 1.00 91.81 529 SER A C 1
ATOM 4167 O O . SER A 1 529 ? 18.852 11.621 -28.522 1.00 91.81 529 SER A O 1
ATOM 4169 N N . LEU A 1 530 ? 18.644 9.663 -29.602 1.00 95.56 530 LEU A N 1
ATOM 4170 C CA . LEU A 1 530 ? 17.257 9.399 -29.210 1.00 95.56 530 LEU A CA 1
ATOM 4171 C C . LEU A 1 530 ? 17.231 8.892 -27.760 1.00 95.56 530 LEU A C 1
ATOM 4173 O O . LEU A 1 530 ? 17.966 7.961 -27.434 1.00 95.56 530 LEU A O 1
ATOM 4177 N N . ARG A 1 531 ? 16.402 9.485 -26.887 1.00 94.56 531 ARG A N 1
ATOM 4178 C CA . ARG A 1 531 ? 16.427 9.169 -25.445 1.00 94.56 531 ARG A CA 1
ATOM 4179 C C . ARG A 1 531 ? 15.090 8.759 -24.837 1.00 94.56 531 ARG A C 1
ATOM 4181 O O . ARG A 1 531 ? 15.058 7.794 -24.084 1.00 94.56 531 ARG A O 1
ATOM 4188 N N . GLN A 1 532 ? 14.007 9.490 -25.103 1.00 97.19 532 GLN A N 1
ATOM 4189 C CA . GLN A 1 532 ? 12.668 9.167 -24.580 1.00 97.19 532 GLN A CA 1
ATOM 4190 C C . GLN A 1 532 ? 11.583 9.493 -25.605 1.00 97.19 532 GLN A C 1
ATOM 4192 O O . GLN A 1 532 ? 11.792 10.335 -26.478 1.00 97.19 532 GLN A O 1
ATOM 4197 N N . VAL A 1 533 ? 10.420 8.854 -25.485 1.00 98.31 533 VAL A N 1
ATOM 4198 C CA . VAL A 1 533 ? 9.287 9.044 -26.404 1.00 98.31 533 VAL A CA 1
ATOM 4199 C C . VAL A 1 533 ? 7.961 9.164 -25.648 1.00 98.31 533 VAL A C 1
ATOM 4201 O O . VAL A 1 533 ? 7.779 8.551 -24.594 1.00 98.31 533 VAL A O 1
ATOM 4204 N N . ALA A 1 534 ? 7.039 9.980 -26.164 1.00 98.38 534 ALA A N 1
ATOM 4205 C CA . ALA A 1 534 ? 5.695 10.168 -25.616 1.00 98.38 534 ALA A CA 1
ATOM 4206 C C . ALA A 1 534 ? 4.701 10.621 -26.701 1.00 98.38 534 ALA A C 1
ATOM 4208 O O . ALA A 1 534 ? 5.102 11.192 -27.715 1.00 98.38 534 ALA A O 1
ATOM 4209 N N . PHE A 1 535 ? 3.408 10.378 -26.482 1.00 98.56 535 PHE A N 1
ATOM 4210 C CA . PHE A 1 535 ? 2.340 10.748 -27.417 1.00 98.56 535 PHE A CA 1
ATOM 4211 C C . PHE A 1 535 ? 1.627 12.031 -26.987 1.00 98.56 535 PHE A C 1
ATOM 4213 O O . PHE A 1 535 ? 1.415 12.259 -25.797 1.00 98.56 535 PHE A O 1
ATOM 4220 N N . ILE A 1 536 ? 1.178 12.809 -27.965 1.00 98.06 536 ILE A N 1
ATOM 4221 C CA . ILE A 1 536 ? 0.006 13.669 -27.828 1.00 98.06 536 ILE A CA 1
ATOM 4222 C C . ILE A 1 536 ? -1.096 12.968 -28.620 1.00 98.06 536 ILE A C 1
ATOM 4224 O O . ILE A 1 536 ? -0.918 12.669 -29.800 1.00 98.06 536 ILE A O 1
ATOM 4228 N N . ASN A 1 537 ? -2.209 12.677 -27.951 1.00 96.19 537 ASN A N 1
ATOM 4229 C CA . ASN A 1 537 ? -3.366 11.951 -28.457 1.00 96.19 537 ASN A CA 1
ATOM 4230 C C . ASN A 1 537 ? -2.981 10.630 -29.175 1.00 96.19 537 ASN A C 1
ATOM 4232 O O . ASN A 1 537 ? -2.361 9.755 -28.566 1.00 96.19 537 ASN A O 1
ATOM 4236 N N . ASP A 1 538 ? -3.364 10.468 -30.438 1.00 96.25 538 ASP A N 1
ATOM 4237 C CA . ASP A 1 538 ? -2.998 9.357 -31.327 1.00 96.25 538 ASP A CA 1
ATOM 4238 C C . ASP A 1 538 ? -2.277 9.837 -32.604 1.00 96.25 538 ASP A C 1
ATOM 4240 O O . ASP A 1 538 ? -1.956 9.038 -33.479 1.00 96.25 538 ASP A O 1
ATOM 4244 N N . SER A 1 539 ? -2.054 11.144 -32.735 1.00 96.75 539 SER A N 1
ATOM 4245 C CA . SER A 1 539 ? -1.707 11.827 -33.978 1.00 96.75 539 SER A CA 1
ATOM 4246 C C . SER A 1 539 ? -0.364 12.535 -33.918 1.00 96.75 539 SER A C 1
ATOM 4248 O O . SER A 1 539 ? 0.124 12.942 -34.966 1.00 96.75 539 SER A O 1
ATOM 4250 N N . ILE A 1 540 ? 0.234 12.714 -32.737 1.00 98.31 540 ILE A N 1
ATOM 4251 C CA . ILE A 1 540 ? 1.550 13.338 -32.603 1.00 98.31 540 ILE A CA 1
ATOM 4252 C C . ILE A 1 540 ? 2.429 12.534 -31.648 1.00 98.31 540 ILE A C 1
ATOM 4254 O O . ILE A 1 540 ? 1.983 12.061 -30.602 1.00 98.31 540 ILE A O 1
ATOM 4258 N N . VAL A 1 541 ? 3.711 12.425 -31.989 1.00 98.38 541 VAL A N 1
ATOM 4259 C CA . VAL A 1 541 ? 4.743 11.862 -31.113 1.00 98.38 541 VAL A CA 1
ATOM 4260 C C . VAL A 1 541 ? 5.846 12.873 -30.874 1.00 98.38 541 VAL A C 1
ATOM 4262 O O . VAL A 1 541 ? 6.357 13.485 -31.807 1.00 98.38 541 VAL A O 1
ATOM 4265 N N . GLY A 1 542 ? 6.226 13.026 -29.607 1.00 98.25 542 GLY A N 1
ATOM 4266 C CA . GLY A 1 542 ? 7.418 13.754 -29.206 1.00 98.25 542 GLY A CA 1
ATOM 4267 C C . GLY A 1 542 ? 8.565 12.810 -28.906 1.00 98.25 542 GLY A C 1
ATOM 4268 O O . GLY A 1 542 ? 8.420 11.880 -28.108 1.00 98.25 542 GLY A O 1
ATOM 4269 N N . VAL A 1 543 ? 9.717 13.087 -29.506 1.00 98.38 543 VAL A N 1
ATOM 4270 C CA . VAL A 1 543 ? 10.962 12.370 -29.241 1.00 98.38 543 VAL A CA 1
ATOM 4271 C C . VAL A 1 543 ? 11.949 13.309 -28.571 1.00 98.38 543 VAL A C 1
ATOM 4273 O O . VAL A 1 543 ? 12.323 14.341 -29.127 1.00 98.38 543 VAL A O 1
ATOM 4276 N N . LEU A 1 544 ? 12.375 12.934 -27.370 1.00 97.38 544 LEU A N 1
ATOM 4277 C CA . LEU A 1 544 ? 13.408 13.626 -26.621 1.00 97.38 544 LEU A CA 1
ATOM 4278 C C . LEU A 1 544 ? 14.783 13.245 -27.157 1.00 97.38 544 LEU A C 1
ATOM 4280 O O . LEU A 1 544 ? 15.163 12.072 -27.155 1.00 97.38 544 LEU A O 1
ATOM 4284 N N . LEU A 1 545 ? 15.521 14.269 -27.556 1.00 95.12 545 LEU A N 1
ATOM 4285 C CA . LEU A 1 545 ? 16.846 14.197 -28.135 1.00 95.12 545 LEU A CA 1
ATOM 4286 C C . LEU A 1 545 ? 17.868 14.761 -27.152 1.00 95.12 545 LEU A C 1
ATOM 4288 O O . LEU A 1 545 ? 17.656 15.830 -26.563 1.00 95.12 545 LEU A O 1
ATOM 4292 N N . ASP A 1 546 ? 18.984 14.058 -27.001 1.00 84.62 546 ASP A N 1
ATOM 4293 C CA . ASP A 1 546 ? 20.134 14.537 -26.243 1.00 84.62 546 ASP A CA 1
ATOM 4294 C C . ASP A 1 546 ? 21.230 15.034 -27.194 1.00 84.62 546 ASP A C 1
ATOM 4296 O O . ASP A 1 546 ? 21.655 14.305 -28.095 1.00 84.62 546 ASP A O 1
ATOM 4300 N N . THR A 1 547 ? 21.678 16.271 -26.961 1.00 78.88 547 THR A N 1
ATOM 4301 C CA . THR A 1 547 ? 22.889 16.874 -27.559 1.00 78.88 547 THR A CA 1
ATOM 4302 C C . THR A 1 547 ? 23.972 17.011 -26.489 1.00 78.88 547 THR A C 1
ATOM 4304 O O . THR A 1 547 ? 23.754 16.585 -25.362 1.00 78.88 547 THR A O 1
ATOM 4307 N N . ASP A 1 548 ? 25.117 17.643 -26.755 1.00 72.38 548 ASP A N 1
ATOM 4308 C CA . ASP A 1 548 ? 26.143 17.816 -25.714 1.00 72.38 548 ASP A CA 1
ATOM 4309 C C . ASP A 1 548 ? 25.635 18.652 -24.519 1.00 72.38 548 ASP A C 1
ATOM 4311 O O . ASP A 1 548 ? 25.631 18.175 -23.386 1.00 72.38 548 ASP A O 1
ATOM 4315 N N . ASN A 1 549 ? 25.093 19.855 -24.754 1.00 74.44 549 ASN A N 1
ATOM 4316 C CA . ASN A 1 549 ? 24.815 20.820 -23.671 1.00 74.44 549 ASN A CA 1
ATOM 4317 C C . ASN A 1 549 ? 23.341 21.203 -23.480 1.00 74.44 549 ASN A C 1
ATOM 4319 O O . ASN A 1 549 ? 23.016 21.879 -22.507 1.00 74.44 549 ASN A O 1
ATOM 4323 N N . LEU A 1 550 ? 22.445 20.783 -24.372 1.00 86.88 550 LEU A N 1
ATOM 4324 C CA . LEU A 1 550 ? 21.015 21.094 -24.293 1.00 86.88 550 LEU A CA 1
ATOM 4325 C C . LEU A 1 550 ? 20.161 19.867 -24.639 1.00 86.88 550 LEU A C 1
ATOM 4327 O O . LEU A 1 550 ? 20.692 18.826 -25.046 1.00 86.88 550 LEU A O 1
ATOM 4331 N N . SER A 1 551 ? 18.848 19.964 -24.454 1.00 93.12 551 SER A N 1
ATOM 4332 C CA . SER A 1 551 ? 17.895 18.948 -24.910 1.00 93.12 551 SER A CA 1
ATOM 4333 C C . SER A 1 551 ? 17.009 19.512 -26.016 1.00 93.12 551 SER A C 1
ATOM 4335 O O . SER A 1 551 ? 16.720 20.708 -26.051 1.00 93.12 551 SER A O 1
ATOM 4337 N N . ARG A 1 552 ? 16.561 18.648 -26.927 1.00 94.81 552 ARG A N 1
ATOM 4338 C CA . ARG A 1 552 ? 15.576 19.011 -27.953 1.00 94.81 552 ARG A CA 1
ATOM 4339 C C . ARG A 1 552 ? 14.403 18.048 -27.924 1.00 94.81 552 ARG A C 1
ATOM 4341 O O . ARG A 1 552 ? 14.570 16.888 -27.561 1.00 94.81 552 ARG A O 1
ATOM 4348 N N . ILE A 1 553 ? 13.230 18.510 -28.332 1.00 96.88 553 ILE A N 1
ATOM 4349 C CA . ILE A 1 553 ? 12.069 17.649 -28.563 1.00 96.88 553 ILE A CA 1
ATOM 4350 C C . ILE A 1 553 ? 11.671 17.786 -30.029 1.00 96.88 553 ILE A C 1
ATOM 4352 O O . ILE A 1 553 ? 11.300 18.873 -30.465 1.00 96.88 553 ILE A O 1
ATOM 4356 N N . ALA A 1 554 ? 11.756 16.696 -30.789 1.00 97.56 554 ALA A N 1
ATOM 4357 C CA . ALA A 1 554 ? 11.192 16.630 -32.133 1.00 97.56 554 ALA A CA 1
ATOM 4358 C C . ALA A 1 554 ? 9.719 16.218 -32.035 1.00 97.56 554 ALA A C 1
ATOM 4360 O O . ALA A 1 554 ? 9.424 15.150 -31.499 1.00 97.56 554 ALA A O 1
ATOM 4361 N N . LEU A 1 555 ? 8.812 17.059 -32.533 1.00 98.38 555 LEU A N 1
ATOM 4362 C CA . LEU A 1 555 ? 7.384 16.757 -32.636 1.00 98.38 555 LEU A CA 1
ATOM 4363 C C . LEU A 1 555 ? 7.077 16.264 -34.049 1.00 98.38 555 LEU A C 1
ATOM 4365 O O . LEU A 1 555 ? 7.385 16.955 -35.022 1.00 98.38 555 LEU A O 1
ATOM 4369 N N . LEU A 1 556 ? 6.470 15.086 -34.164 1.00 98.19 556 LEU A N 1
ATOM 4370 C CA . LEU A 1 556 ? 6.126 14.457 -35.436 1.00 98.19 556 LEU A CA 1
ATOM 4371 C C . LEU A 1 556 ? 4.618 14.243 -35.547 1.00 98.19 556 LEU A C 1
ATOM 4373 O O . LEU A 1 556 ? 4.014 13.718 -34.616 1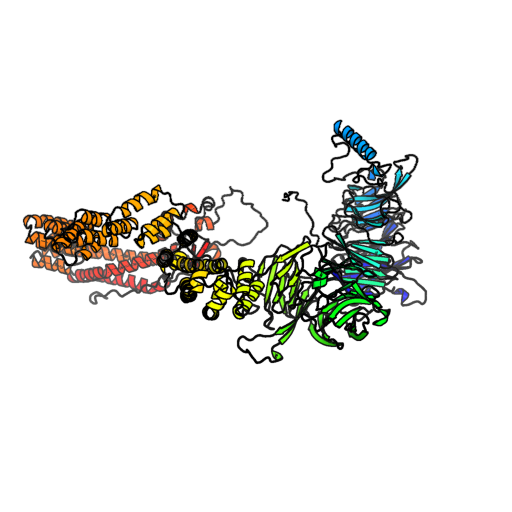.00 98.19 556 LEU A O 1
ATOM 4377 N N . ASP A 1 557 ? 4.038 14.592 -36.694 1.00 97.88 557 ASP A N 1
ATOM 4378 C CA . ASP A 1 557 ? 2.668 14.241 -37.069 1.00 97.88 557 ASP A CA 1
ATOM 4379 C C . ASP A 1 557 ? 2.645 12.796 -37.584 1.00 97.88 557 ASP A C 1
ATOM 4381 O O . ASP A 1 557 ? 3.416 12.431 -38.477 1.00 97.88 557 ASP A O 1
ATOM 4385 N N . ILE A 1 558 ? 1.762 11.988 -37.005 1.00 96.75 558 ILE A N 1
ATOM 4386 C CA . ILE A 1 558 ? 1.522 10.579 -37.322 1.00 96.75 558 ILE A CA 1
ATOM 4387 C C . ILE A 1 558 ? 0.040 10.291 -37.613 1.00 96.75 558 ILE A C 1
ATOM 4389 O O . ILE A 1 558 ? -0.402 9.152 -37.471 1.00 96.75 558 ILE A O 1
ATOM 4393 N N . GLN A 1 559 ? -0.746 11.292 -38.038 1.00 94.00 559 GLN A N 1
ATOM 4394 C CA . GLN A 1 559 ? -2.112 11.076 -38.545 1.00 94.00 559 GLN A CA 1
ATOM 4395 C C . GLN A 1 559 ? -2.137 10.004 -39.645 1.00 94.00 559 GLN A C 1
ATOM 4397 O O . GLN A 1 559 ? -3.038 9.165 -39.680 1.00 94.00 559 GLN A O 1
ATOM 4402 N N . ASP A 1 560 ? -1.122 10.010 -40.516 1.00 94.81 560 ASP A N 1
ATOM 4403 C CA . ASP A 1 560 ? -0.750 8.858 -41.332 1.00 94.81 560 ASP A CA 1
ATOM 4404 C C . ASP A 1 560 ? 0.504 8.199 -40.743 1.00 94.81 560 ASP A C 1
ATOM 4406 O O . ASP A 1 560 ? 1.635 8.578 -41.036 1.00 94.81 560 ASP A O 1
ATOM 4410 N N . ILE A 1 561 ? 0.293 7.170 -39.921 1.00 92.44 561 ILE A N 1
ATOM 4411 C CA . ILE A 1 561 ? 1.358 6.412 -39.243 1.00 92.44 561 ILE A CA 1
ATOM 4412 C C . ILE A 1 561 ? 2.351 5.800 -40.248 1.00 92.44 561 ILE A C 1
ATOM 4414 O O . ILE A 1 561 ? 3.494 5.522 -39.891 1.00 92.44 561 ILE A O 1
ATOM 4418 N N . THR A 1 562 ? 1.947 5.573 -41.505 1.00 94.62 562 THR A N 1
ATOM 4419 C CA . THR A 1 562 ? 2.845 5.023 -42.535 1.00 94.62 562 THR A CA 1
ATOM 4420 C C . THR A 1 562 ? 3.818 6.060 -43.092 1.00 94.62 562 THR A C 1
ATOM 4422 O O . THR A 1 562 ? 4.865 5.680 -43.619 1.00 94.62 562 THR A O 1
ATOM 4425 N N . GLN A 1 563 ? 3.497 7.351 -42.966 1.00 94.19 563 GLN A N 1
ATOM 4426 C CA . GLN A 1 563 ? 4.305 8.472 -43.449 1.00 94.19 563 GLN A CA 1
ATOM 4427 C C . GLN A 1 563 ? 4.375 9.598 -42.402 1.00 94.19 563 GLN A C 1
ATOM 4429 O O . GLN A 1 563 ? 3.796 10.667 -42.611 1.00 94.19 563 GLN A O 1
ATOM 4434 N N . PRO A 1 564 ? 5.096 9.383 -41.284 1.00 96.88 564 PRO A N 1
ATOM 4435 C CA . PRO A 1 564 ? 5.325 10.422 -40.287 1.00 96.88 564 PRO A CA 1
ATOM 4436 C C . PRO A 1 564 ? 5.986 11.663 -40.898 1.00 96.88 564 PRO A C 1
ATOM 4438 O O . PRO A 1 564 ? 6.829 11.551 -41.792 1.00 96.88 564 PRO A O 1
ATOM 4441 N N . THR A 1 565 ? 5.654 12.851 -40.390 1.00 96.81 565 THR A N 1
ATOM 4442 C CA . THR A 1 565 ? 6.289 14.108 -40.824 1.00 96.81 565 THR A CA 1
ATOM 4443 C C . THR A 1 565 ? 6.721 14.957 -39.635 1.00 96.81 565 THR A C 1
ATOM 4445 O O . THR A 1 565 ? 6.029 15.027 -38.626 1.00 96.81 565 THR A O 1
ATOM 4448 N N . LEU A 1 566 ? 7.883 15.608 -39.733 1.00 97.00 566 LEU A N 1
ATOM 4449 C CA . LEU A 1 566 ? 8.370 16.514 -38.692 1.00 97.00 566 LEU A CA 1
ATOM 4450 C C . LEU A 1 566 ? 7.535 17.807 -38.681 1.00 97.00 566 LEU A C 1
ATOM 4452 O O . LEU A 1 566 ? 7.484 18.516 -39.685 1.00 97.00 566 LEU A O 1
ATOM 4456 N N . ILE A 1 567 ? 6.936 18.134 -37.534 1.00 96.25 567 ILE A N 1
ATOM 4457 C CA . ILE A 1 567 ? 6.223 19.399 -37.300 1.00 96.25 567 ILE A CA 1
ATOM 4458 C C . ILE A 1 567 ? 7.237 20.491 -36.960 1.00 96.25 567 ILE A C 1
ATOM 4460 O O . ILE A 1 567 ? 7.323 21.516 -37.637 1.00 96.25 567 ILE A O 1
ATOM 4464 N N . THR A 1 568 ? 8.006 20.277 -35.892 1.00 96.69 568 THR A N 1
ATOM 4465 C CA . THR A 1 568 ? 8.988 21.238 -35.383 1.00 96.69 568 THR A CA 1
ATOM 4466 C C . THR A 1 568 ? 9.978 20.562 -34.435 1.00 96.69 568 THR A C 1
ATOM 4468 O O . THR A 1 568 ? 9.724 19.471 -33.920 1.00 96.69 568 THR A O 1
ATOM 4471 N N . ILE A 1 569 ? 11.106 21.227 -34.189 1.00 95.31 569 ILE A N 1
ATOM 4472 C CA . ILE A 1 569 ? 12.084 20.848 -33.169 1.00 95.31 569 ILE A CA 1
ATOM 4473 C C . ILE A 1 569 ? 12.138 21.971 -32.142 1.00 95.31 569 ILE A C 1
ATOM 4475 O O . ILE A 1 569 ? 12.469 23.111 -32.469 1.00 95.31 569 ILE A O 1
ATOM 4479 N N . VAL A 1 570 ? 11.826 21.640 -30.896 1.00 94.88 570 VAL A N 1
ATOM 4480 C CA . VAL A 1 570 ? 11.826 22.583 -29.779 1.00 94.88 570 VAL A CA 1
ATOM 4481 C C . VAL A 1 570 ? 13.145 22.465 -29.035 1.00 94.88 570 VAL A C 1
ATOM 4483 O O . VAL A 1 570 ? 13.470 21.399 -28.514 1.00 94.88 570 VAL A O 1
ATOM 4486 N N . GLU A 1 571 ? 13.917 23.549 -29.001 1.00 92.88 571 GLU A N 1
ATOM 4487 C CA . GLU A 1 571 ? 15.176 23.611 -28.256 1.00 92.88 571 GLU A CA 1
ATOM 4488 C C . GLU A 1 571 ? 14.930 24.044 -26.809 1.00 92.88 571 GLU A C 1
ATOM 4490 O O . GLU A 1 571 ? 14.311 25.077 -26.551 1.00 92.88 571 GLU A O 1
ATOM 4495 N N . VAL A 1 572 ? 15.455 23.270 -25.860 1.00 91.75 572 VAL A N 1
ATOM 4496 C CA . VAL A 1 572 ? 15.400 23.564 -24.427 1.00 91.75 572 VAL A CA 1
ATOM 4497 C C . VAL A 1 572 ? 16.828 23.746 -23.929 1.00 91.75 572 VAL A C 1
ATOM 4499 O O . VAL A 1 572 ? 17.603 22.796 -23.890 1.00 91.75 572 VAL A O 1
ATOM 4502 N N . TYR A 1 573 ? 17.184 24.977 -23.549 1.00 88.19 573 TYR A N 1
ATOM 4503 C CA . TYR A 1 573 ? 18.534 25.373 -23.109 1.00 88.19 573 TYR A CA 1
ATOM 4504 C C . TYR A 1 573 ? 18.880 24.931 -21.669 1.00 88.19 573 TYR A C 1
ATOM 4506 O O . TYR A 1 573 ? 19.602 25.619 -20.953 1.00 88.19 573 TYR A O 1
ATOM 4514 N N . ASP A 1 574 ? 18.363 23.779 -21.251 1.00 88.81 574 ASP A N 1
ATOM 4515 C CA . ASP A 1 574 ? 18.798 22.987 -20.098 1.00 88.81 574 ASP A CA 1
ATOM 4516 C C . ASP A 1 574 ? 18.560 21.506 -20.438 1.00 88.81 574 ASP A C 1
ATOM 4518 O O . ASP A 1 574 ? 17.918 21.168 -21.438 1.00 88.81 574 ASP A O 1
ATOM 4522 N N . LYS A 1 575 ? 19.079 20.595 -19.620 1.00 91.12 575 LYS A N 1
ATOM 4523 C CA . LYS A 1 575 ? 18.844 19.164 -19.801 1.00 91.12 575 LYS A CA 1
ATOM 4524 C C . LYS A 1 575 ? 17.464 18.794 -19.292 1.00 91.12 575 LYS A C 1
ATOM 4526 O O . LYS A 1 575 ? 17.175 18.959 -18.113 1.00 91.12 575 LYS A O 1
ATOM 4531 N N . ILE A 1 576 ? 16.636 18.233 -20.163 1.00 95.00 576 ILE A N 1
ATOM 4532 C CA . ILE A 1 576 ? 15.426 17.520 -19.748 1.00 95.00 576 ILE A CA 1
ATOM 4533 C C . ILE A 1 576 ? 15.867 16.214 -19.070 1.00 95.00 576 ILE A C 1
ATOM 4535 O O . ILE A 1 576 ? 16.870 15.640 -19.484 1.00 95.00 576 ILE A O 1
ATOM 4539 N N . VAL A 1 577 ? 15.154 15.733 -18.055 1.00 94.38 577 VAL A N 1
ATOM 4540 C CA . VAL A 1 577 ? 15.401 14.427 -17.417 1.00 94.38 577 VAL A CA 1
ATOM 4541 C C . VAL A 1 577 ? 14.282 13.419 -17.664 1.00 94.38 577 VAL A C 1
ATOM 4543 O O . VAL A 1 577 ? 14.527 12.220 -17.783 1.00 94.38 577 VAL A O 1
ATOM 4546 N N . LEU A 1 578 ? 13.044 13.890 -17.793 1.00 95.69 578 LEU A N 1
ATOM 4547 C CA . LEU A 1 578 ? 11.859 13.054 -17.958 1.00 95.69 578 LEU A CA 1
ATOM 4548 C C . LEU A 1 578 ? 10.907 13.699 -18.963 1.00 95.69 578 LEU A C 1
ATOM 4550 O O . LEU A 1 578 ? 10.638 14.892 -18.861 1.00 95.69 578 LEU A O 1
ATOM 4554 N N . LEU A 1 579 ? 10.383 12.900 -19.896 1.00 97.06 579 LEU A N 1
ATOM 4555 C CA . LEU A 1 579 ? 9.330 13.273 -20.847 1.00 97.06 579 LEU A CA 1
ATOM 4556 C C . LEU A 1 579 ? 8.149 12.301 -20.720 1.00 97.06 579 LEU A C 1
ATOM 4558 O O . LEU A 1 579 ? 8.335 11.077 -20.685 1.00 97.06 579 LEU A O 1
ATOM 4562 N N . ARG A 1 580 ? 6.931 12.846 -20.673 1.00 96.19 580 ARG A N 1
ATOM 4563 C CA . ARG A 1 580 ? 5.673 12.091 -20.604 1.00 96.19 580 ARG A CA 1
ATOM 4564 C C . ARG A 1 580 ? 4.544 12.817 -21.341 1.00 96.19 580 ARG A C 1
ATOM 4566 O O . ARG A 1 580 ? 4.646 14.004 -21.628 1.00 96.19 580 ARG A O 1
ATOM 4573 N N . SER A 1 581 ? 3.461 12.096 -21.595 1.00 97.88 581 SER A N 1
ATOM 4574 C CA . SER A 1 581 ? 2.150 12.678 -21.899 1.00 97.88 581 SER A CA 1
ATOM 4575 C C . SER A 1 581 ? 1.509 13.202 -20.609 1.00 97.88 581 SER A C 1
ATOM 4577 O O . SER A 1 581 ? 1.729 12.627 -19.534 1.00 97.88 581 SER A O 1
ATOM 4579 N N . ASP A 1 582 ? 0.731 14.280 -20.692 1.00 97.25 582 ASP A N 1
ATOM 4580 C CA . ASP A 1 582 ? -0.138 14.693 -19.587 1.00 97.25 582 ASP A CA 1
ATOM 4581 C C . ASP A 1 582 ? -1.329 13.732 -19.405 1.00 97.25 582 ASP A C 1
ATOM 4583 O O . ASP A 1 582 ? -1.516 12.774 -20.156 1.00 97.25 582 ASP A O 1
ATOM 4587 N N . PHE A 1 583 ? -2.103 13.936 -18.335 1.00 96.62 583 PHE A N 1
ATOM 4588 C CA . PHE A 1 583 ? -3.196 13.040 -17.944 1.00 96.62 583 PHE A CA 1
ATOM 4589 C C . PHE A 1 583 ? -4.209 12.755 -19.064 1.00 96.62 583 PHE A C 1
ATOM 4591 O O . PHE A 1 583 ? -4.658 11.618 -19.213 1.00 96.62 583 PHE A O 1
ATOM 4598 N N . ASP A 1 584 ? -4.585 13.785 -19.818 1.00 95.56 584 ASP A N 1
ATOM 4599 C CA . ASP A 1 584 ? -5.586 13.742 -20.884 1.00 95.56 584 ASP A CA 1
ATOM 4600 C C . ASP A 1 584 ? -4.972 13.590 -22.284 1.00 95.56 584 ASP A C 1
ATOM 4602 O O . ASP A 1 584 ? -5.713 13.571 -23.265 1.00 95.56 584 ASP A O 1
ATOM 4606 N N . TYR A 1 585 ? -3.646 13.414 -22.371 1.00 97.38 585 TYR A N 1
ATOM 4607 C CA . TYR A 1 585 ? -2.888 13.215 -23.609 1.00 97.38 585 TYR A CA 1
ATOM 4608 C C . TYR A 1 585 ? -3.005 14.395 -24.586 1.00 97.38 585 TYR A C 1
ATOM 4610 O O . TYR A 1 585 ? -2.781 14.233 -25.783 1.00 97.38 585 TYR A O 1
ATOM 4618 N N . ASN A 1 586 ? -3.339 15.591 -24.108 1.00 97.06 586 ASN A N 1
ATOM 4619 C CA . ASN A 1 586 ? -3.438 16.778 -24.954 1.00 97.06 586 ASN A CA 1
ATOM 4620 C C . ASN A 1 586 ? -2.084 17.471 -25.150 1.00 97.06 586 ASN A C 1
ATOM 4622 O O . ASN A 1 586 ? -1.921 18.220 -26.113 1.00 97.06 586 ASN A O 1
ATOM 4626 N N . HIS A 1 587 ? -1.112 17.210 -24.273 1.00 98.19 587 HIS A N 1
ATOM 4627 C CA . HIS A 1 587 ? 0.202 17.843 -24.314 1.00 98.19 587 HIS A CA 1
ATOM 4628 C C . HIS A 1 587 ? 1.302 16.870 -23.900 1.00 98.19 587 HIS A C 1
ATOM 4630 O O . HIS A 1 587 ? 1.079 15.862 -23.223 1.00 98.19 587 HIS A O 1
ATOM 4636 N N . LEU A 1 588 ? 2.532 17.227 -24.250 1.00 98.50 588 LEU A N 1
ATOM 4637 C CA . LEU A 1 588 ? 3.699 16.658 -23.598 1.00 98.50 588 LEU A CA 1
ATOM 4638 C C . LEU A 1 588 ? 4.042 17.481 -22.368 1.00 98.50 588 LEU A C 1
ATOM 4640 O O . LEU A 1 588 ? 3.861 18.696 -22.328 1.00 98.50 588 LEU A O 1
ATOM 4644 N N . VAL A 1 589 ? 4.586 16.809 -21.367 1.00 98.44 589 VAL A N 1
ATOM 4645 C CA . VAL A 1 589 ? 5.129 17.436 -20.172 1.00 98.44 589 VAL A CA 1
ATOM 4646 C C . VAL A 1 589 ? 6.511 16.884 -19.898 1.00 98.44 589 VAL A C 1
ATOM 4648 O O . VAL A 1 589 ? 6.772 15.688 -20.066 1.00 98.44 589 VAL A O 1
ATOM 4651 N N . TYR A 1 590 ? 7.412 17.760 -19.479 1.00 97.69 590 TYR A N 1
ATOM 4652 C CA . TYR A 1 590 ? 8.785 17.381 -19.198 1.00 97.69 590 TYR A CA 1
ATOM 4653 C C . TYR A 1 590 ? 9.333 18.101 -17.971 1.00 97.69 590 TYR A C 1
ATOM 4655 O O . TYR A 1 590 ? 8.894 19.200 -17.644 1.00 97.69 590 TYR A O 1
ATOM 4663 N N . GLU A 1 591 ? 10.301 17.471 -17.310 1.00 97.12 591 GLU A N 1
ATOM 4664 C CA . GLU A 1 591 ? 11.062 18.042 -16.196 1.00 97.12 591 GLU A CA 1
ATOM 4665 C C . GLU A 1 591 ? 12.513 18.274 -16.633 1.00 97.12 591 GLU A C 1
ATOM 4667 O O . GLU A 1 591 ? 13.107 17.404 -17.272 1.00 97.12 591 GLU A O 1
ATOM 4672 N N . THR A 1 592 ? 13.096 19.422 -16.296 1.00 95.38 592 THR A N 1
ATOM 4673 C CA . THR A 1 592 ? 14.521 19.732 -16.484 1.00 95.38 592 THR A CA 1
ATOM 4674 C C . THR A 1 592 ? 15.354 19.371 -15.256 1.00 95.38 592 THR A C 1
ATOM 4676 O O . THR A 1 592 ? 14.845 19.170 -14.159 1.00 95.38 592 THR A O 1
ATOM 4679 N N . ARG A 1 593 ? 16.676 19.303 -15.419 1.00 90.88 593 ARG A N 1
ATOM 4680 C CA . ARG A 1 593 ? 17.642 18.951 -14.367 1.00 90.88 593 ARG A CA 1
ATOM 4681 C C . ARG A 1 593 ? 17.562 19.864 -13.140 1.00 90.88 593 ARG A C 1
ATOM 4683 O O . ARG A 1 593 ? 17.884 19.425 -12.039 1.00 90.88 593 ARG A O 1
ATOM 4690 N N . ASP A 1 594 ? 17.160 21.120 -13.313 1.00 92.25 594 ASP A N 1
ATOM 4691 C CA . ASP A 1 594 ? 16.958 22.053 -12.203 1.00 92.25 594 ASP A CA 1
ATOM 4692 C C . ASP A 1 594 ? 15.596 21.899 -11.489 1.00 92.25 594 ASP A C 1
ATOM 4694 O O . ASP A 1 594 ? 15.340 22.617 -10.522 1.00 92.25 594 ASP A O 1
ATOM 4698 N N . GLY A 1 595 ? 14.748 20.964 -11.935 1.00 95.44 595 GLY A N 1
ATOM 4699 C CA . GLY A 1 595 ? 13.421 20.667 -11.393 1.00 95.44 595 GLY A CA 1
ATOM 4700 C C . GLY A 1 595 ? 12.273 21.439 -12.051 1.00 95.44 595 GLY A C 1
ATOM 4701 O O . GLY A 1 595 ? 11.138 21.335 -11.584 1.00 95.44 595 GLY A O 1
ATOM 4702 N N . THR A 1 596 ? 12.528 22.240 -13.092 1.00 97.94 596 THR A N 1
ATOM 4703 C CA . THR A 1 596 ? 11.473 22.991 -13.796 1.00 97.94 596 THR A CA 1
ATOM 4704 C C . THR A 1 596 ? 10.608 22.047 -14.629 1.00 97.94 596 THR A C 1
ATOM 4706 O O . THR A 1 596 ? 11.120 21.212 -15.368 1.00 97.94 596 THR A O 1
ATOM 4709 N N . VAL A 1 597 ? 9.288 22.173 -14.514 1.00 98.44 597 VAL A N 1
ATOM 4710 C CA . VAL A 1 597 ? 8.301 21.367 -15.237 1.00 98.44 597 VAL A CA 1
ATOM 4711 C C . VAL A 1 597 ? 7.565 22.248 -16.232 1.00 98.44 597 VAL A C 1
ATOM 4713 O O . VAL A 1 597 ? 6.942 23.241 -15.848 1.00 98.44 597 VAL A O 1
ATOM 4716 N N . CYS A 1 598 ? 7.581 21.847 -17.497 1.00 98.38 598 CYS A N 1
ATOM 4717 C CA . CYS A 1 598 ? 6.933 22.571 -18.584 1.00 98.38 598 CYS A CA 1
ATOM 4718 C C . CYS A 1 598 ? 5.934 21.683 -19.326 1.00 98.38 598 CYS A C 1
ATOM 4720 O O . CYS A 1 598 ? 6.104 20.466 -19.414 1.00 98.38 598 CYS A O 1
ATOM 4722 N N . GLN A 1 599 ? 4.913 22.323 -19.884 1.00 97.81 599 GLN A N 1
ATOM 4723 C CA . GLN A 1 599 ? 3.985 21.768 -20.858 1.00 97.81 599 GLN A CA 1
ATOM 4724 C C . GLN A 1 599 ? 4.391 22.208 -22.267 1.00 97.81 599 GLN A C 1
ATOM 4726 O O . GLN A 1 599 ? 4.842 23.340 -22.463 1.00 97.81 599 GLN A O 1
ATOM 4731 N N . LEU A 1 600 ? 4.206 21.315 -23.233 1.00 97.81 600 LEU A N 1
ATOM 4732 C CA . LEU A 1 600 ? 4.464 21.523 -24.649 1.00 97.81 600 LEU A CA 1
ATOM 4733 C C . LEU A 1 600 ? 3.249 21.061 -25.463 1.00 97.81 600 LEU A C 1
ATOM 4735 O O . LEU A 1 600 ? 2.864 19.892 -25.377 1.00 97.81 600 LEU A O 1
ATOM 4739 N N . ASP A 1 601 ? 2.649 21.967 -26.233 1.00 96.19 601 ASP A N 1
ATOM 4740 C CA . ASP A 1 601 ? 1.509 21.652 -27.103 1.00 96.19 601 ASP A CA 1
ATOM 4741 C C . ASP A 1 601 ? 1.924 21.042 -28.456 1.00 96.19 601 ASP A C 1
ATOM 4743 O O . ASP A 1 601 ? 3.106 20.845 -28.753 1.00 96.19 601 ASP A O 1
ATOM 4747 N N . ALA A 1 602 ? 0.921 20.713 -29.270 1.00 94.31 602 ALA A N 1
ATOM 4748 C CA . ALA A 1 602 ? 1.083 20.123 -30.595 1.00 94.31 602 ALA A CA 1
ATOM 4749 C C . ALA A 1 602 ? 1.835 21.034 -31.585 1.00 94.31 602 ALA A C 1
ATOM 4751 O O . ALA A 1 602 ? 2.511 20.543 -32.491 1.00 94.31 602 ALA A O 1
ATOM 4752 N N . GLU A 1 603 ? 1.731 22.353 -31.418 1.00 93.38 603 GLU A N 1
ATOM 4753 C CA . GLU A 1 603 ? 2.359 23.370 -32.262 1.00 93.38 603 GLU A CA 1
ATOM 4754 C C . GLU A 1 603 ? 3.791 23.724 -31.825 1.00 93.38 603 GLU A C 1
ATOM 4756 O O . GLU A 1 603 ? 4.497 24.454 -32.529 1.00 93.38 603 GLU A O 1
ATOM 4761 N N . GLY A 1 604 ? 4.237 23.209 -30.679 1.00 92.50 604 GLY A N 1
ATOM 4762 C CA . GLY A 1 604 ? 5.565 23.453 -30.133 1.00 92.50 604 GLY A CA 1
ATOM 4763 C C . GLY A 1 604 ? 5.653 24.653 -29.180 1.00 92.50 604 GLY A C 1
ATOM 4764 O O . GLY A 1 604 ? 6.758 25.128 -28.904 1.00 92.50 604 GLY A O 1
ATOM 4765 N N . GLN A 1 605 ? 4.525 25.187 -28.701 1.00 94.88 605 GLN A N 1
ATOM 4766 C CA . GLN A 1 605 ? 4.490 26.270 -27.718 1.00 94.88 605 GLN A CA 1
ATOM 4767 C C . GLN A 1 605 ? 4.742 25.729 -26.310 1.00 94.88 605 GLN A C 1
ATOM 4769 O O . GLN A 1 605 ? 4.172 24.725 -25.884 1.00 94.88 605 GLN A O 1
ATOM 4774 N N . LEU A 1 606 ? 5.581 26.448 -25.569 1.00 93.50 606 LEU A N 1
ATOM 4775 C CA . LEU A 1 606 ? 6.012 26.090 -24.224 1.00 93.50 606 LEU A CA 1
ATOM 4776 C C . LEU A 1 606 ? 5.277 26.912 -23.167 1.00 93.50 606 LEU A C 1
ATOM 4778 O O . LEU A 1 606 ? 5.151 28.132 -23.294 1.00 93.50 606 LEU A O 1
ATOM 4782 N N . MET A 1 607 ? 4.887 26.259 -22.076 1.00 95.56 607 MET A N 1
ATOM 4783 C CA . MET A 1 607 ? 4.356 26.918 -20.886 1.00 95.56 607 MET A CA 1
ATOM 4784 C C . MET A 1 607 ? 4.938 26.282 -19.621 1.00 95.56 607 MET A C 1
ATOM 4786 O O . MET A 1 607 ? 4.838 25.075 -19.417 1.00 95.56 607 MET A O 1
ATOM 4790 N N . GLU A 1 608 ? 5.572 27.091 -18.775 1.00 96.94 608 GLU A N 1
ATOM 4791 C CA . GLU A 1 608 ? 6.092 26.637 -17.483 1.00 96.94 608 GLU A CA 1
ATOM 4792 C C . GLU A 1 608 ? 4.933 26.400 -16.507 1.00 96.94 608 GLU A C 1
ATOM 4794 O O . GLU A 1 608 ? 4.108 27.286 -16.286 1.00 96.94 608 GLU A O 1
ATOM 4799 N N . ILE A 1 609 ? 4.883 25.206 -15.913 1.00 97.19 609 ILE A N 1
ATOM 4800 C CA . ILE A 1 609 ? 3.865 24.829 -14.926 1.00 97.19 609 ILE A CA 1
ATOM 4801 C C . ILE A 1 609 ? 4.360 25.170 -13.522 1.00 97.19 609 ILE A C 1
ATOM 4803 O O . ILE A 1 609 ? 3.664 25.811 -12.735 1.00 97.19 609 ILE A O 1
ATOM 4807 N N . THR A 1 610 ? 5.551 24.682 -13.170 1.00 97.88 610 THR A N 1
ATOM 4808 C CA . THR A 1 610 ? 6.106 24.818 -11.823 1.00 97.88 610 THR A CA 1
ATOM 4809 C C . THR A 1 610 ? 7.589 24.462 -11.793 1.00 97.88 610 THR A C 1
ATOM 4811 O O . THR A 1 610 ? 8.150 24.020 -12.790 1.00 97.88 610 THR A O 1
ATOM 4814 N N . LYS A 1 611 ? 8.208 24.576 -10.618 1.00 98.06 611 LYS A N 1
ATOM 4815 C CA . LYS A 1 611 ? 9.552 24.071 -10.344 1.00 98.06 611 LYS A CA 1
ATOM 4816 C C . LYS A 1 611 ? 9.535 23.230 -9.077 1.00 98.06 611 LYS A C 1
ATOM 4818 O O . LYS A 1 611 ? 9.260 23.754 -7.996 1.00 98.06 611 LYS A O 1
ATOM 4823 N N . PHE A 1 612 ? 9.801 21.931 -9.198 1.00 98.12 612 PHE A N 1
ATOM 4824 C CA . PHE A 1 612 ? 9.877 21.052 -8.038 1.00 98.12 612 PHE A CA 1
ATOM 4825 C C . PHE A 1 612 ? 11.037 21.474 -7.121 1.00 98.12 612 PHE A C 1
ATOM 4827 O O . PHE A 1 612 ? 12.120 21.810 -7.603 1.00 98.12 612 PHE A O 1
ATOM 4834 N N . PRO A 1 613 ? 10.870 21.419 -5.786 1.00 97.19 613 PRO A N 1
ATOM 4835 C CA . PRO A 1 613 ? 11.948 21.765 -4.856 1.00 97.19 613 PRO A CA 1
ATOM 4836 C C . PRO A 1 613 ? 13.148 20.805 -4.897 1.00 97.19 613 PRO A C 1
ATOM 4838 O O . PRO A 1 613 ? 14.205 21.117 -4.350 1.00 97.19 613 PRO A O 1
ATOM 4841 N N . GLN A 1 614 ? 12.968 19.605 -5.454 1.00 94.12 614 GLN A N 1
ATOM 4842 C CA . GLN A 1 614 ? 13.980 18.563 -5.630 1.00 94.12 614 GLN A CA 1
ATOM 4843 C C . GLN A 1 614 ? 13.659 17.802 -6.917 1.00 94.12 614 GLN A C 1
ATOM 4845 O O . GLN A 1 614 ? 12.480 17.608 -7.205 1.00 94.12 614 GLN A O 1
ATOM 4850 N N . LEU A 1 615 ? 14.685 17.322 -7.623 1.00 93.94 615 LEU A N 1
ATOM 4851 C CA . LEU A 1 615 ? 14.512 16.496 -8.819 1.00 93.94 615 LEU A CA 1
ATOM 4852 C C . LEU A 1 615 ? 13.652 15.265 -8.502 1.00 93.94 615 LEU A C 1
ATOM 4854 O O . LEU A 1 615 ? 13.929 14.533 -7.535 1.00 93.94 615 LEU A O 1
ATOM 4858 N N . VAL A 1 616 ? 12.614 15.037 -9.303 1.00 94.56 616 VAL A N 1
ATOM 4859 C CA . VAL A 1 616 ? 11.742 13.875 -9.143 1.00 94.56 616 VAL A CA 1
ATOM 4860 C C . VAL A 1 616 ? 12.159 12.745 -10.083 1.00 94.56 616 VAL A C 1
ATOM 4862 O O . VAL A 1 616 ? 12.765 12.942 -11.127 1.00 94.56 616 VAL A O 1
ATOM 4865 N N . ARG A 1 617 ? 11.900 11.504 -9.667 1.00 91.00 617 ARG A N 1
ATOM 4866 C CA . ARG A 1 617 ? 12.163 10.303 -10.480 1.00 91.00 617 ARG A CA 1
ATOM 4867 C C . ARG A 1 617 ? 10.947 9.847 -11.271 1.00 91.00 617 ARG A C 1
ATOM 4869 O O . ARG A 1 617 ? 11.069 9.007 -12.154 1.00 91.00 617 ARG A O 1
ATOM 4876 N N . ASP A 1 618 ? 9.769 10.332 -10.894 1.00 93.94 618 ASP A N 1
ATOM 4877 C CA . ASP A 1 618 ? 8.535 10.129 -11.636 1.00 93.94 618 ASP A CA 1
ATOM 4878 C C . ASP A 1 618 ? 7.540 11.244 -11.311 1.00 93.94 618 ASP A C 1
ATOM 4880 O O . ASP A 1 618 ? 7.483 11.703 -10.166 1.00 93.94 618 ASP A O 1
ATOM 4884 N N . PHE A 1 619 ? 6.739 11.647 -12.297 1.00 97.19 619 PHE A N 1
ATOM 4885 C CA . PHE A 1 619 ? 5.706 12.661 -12.121 1.00 97.19 619 PHE A CA 1
ATOM 4886 C C . PHE A 1 619 ? 4.506 12.466 -13.051 1.00 97.19 619 PHE A C 1
ATOM 4888 O O . PHE A 1 619 ? 4.562 11.729 -14.040 1.00 97.19 619 PHE A O 1
ATOM 4895 N N . ARG A 1 620 ? 3.399 13.129 -12.713 1.00 97.62 620 ARG A N 1
ATOM 4896 C CA . ARG A 1 620 ? 2.185 13.243 -13.528 1.00 97.62 620 ARG A CA 1
ATOM 4897 C C . ARG A 1 620 ? 1.687 14.682 -13.506 1.00 97.62 620 ARG A C 1
ATOM 4899 O O . ARG A 1 620 ? 1.819 15.349 -12.485 1.00 97.62 620 ARG A O 1
ATOM 4906 N N . VAL A 1 621 ? 1.093 15.148 -14.600 1.00 98.25 621 VAL A N 1
ATOM 4907 C CA . VAL A 1 621 ? 0.532 16.502 -14.699 1.00 98.25 621 VAL A CA 1
ATOM 4908 C C . VAL A 1 621 ? -0.937 16.420 -15.062 1.00 98.25 621 VAL A C 1
ATOM 4910 O O . VAL A 1 621 ? -1.324 15.653 -15.944 1.00 98.25 621 VAL A O 1
ATOM 4913 N N . LYS A 1 622 ? -1.747 17.227 -14.378 1.00 96.19 622 LYS A N 1
ATOM 4914 C CA . LYS A 1 622 ? -3.175 17.349 -14.643 1.00 96.19 622 LYS A CA 1
ATOM 4915 C C . LYS A 1 622 ? -3.683 18.750 -14.304 1.00 96.19 622 LYS A C 1
ATOM 4917 O O . LYS A 1 622 ? -3.238 19.358 -13.335 1.00 96.19 622 LYS A O 1
ATOM 4922 N N . ARG A 1 623 ? -4.690 19.222 -15.045 1.00 95.38 623 ARG A N 1
ATOM 4923 C CA . ARG A 1 623 ? -5.524 20.356 -14.633 1.00 95.38 623 ARG A CA 1
ATOM 4924 C C . ARG A 1 623 ? -6.504 19.952 -13.525 1.00 95.38 623 ARG A C 1
ATOM 4926 O O . ARG A 1 623 ? -7.345 19.077 -13.719 1.00 95.38 623 ARG A O 1
ATOM 4933 N N . VAL A 1 624 ? -6.383 20.582 -12.363 1.00 93.69 624 VAL A N 1
ATOM 4934 C CA . VAL A 1 624 ? -7.241 20.376 -11.189 1.00 93.69 624 VAL A CA 1
ATOM 4935 C C . VAL A 1 624 ? -8.222 21.538 -11.085 1.00 93.69 624 VAL A C 1
ATOM 4937 O O . VAL A 1 624 ? -7.831 22.695 -11.232 1.00 93.69 624 VAL A O 1
ATOM 4940 N N . HIS A 1 625 ? -9.494 21.233 -10.836 1.00 87.69 625 HIS A N 1
ATOM 4941 C CA . HIS A 1 625 ? -10.571 22.217 -10.719 1.00 87.69 625 HIS A CA 1
ATOM 4942 C C . HIS A 1 625 ? -11.003 22.359 -9.254 1.00 87.69 625 HIS A C 1
ATOM 4944 O O . HIS A 1 625 ? -11.156 21.361 -8.552 1.00 87.69 625 HIS A O 1
ATOM 4950 N N . ASN A 1 626 ? -11.227 23.591 -8.800 1.00 80.38 626 ASN A N 1
ATOM 4951 C CA . ASN A 1 626 ? -11.890 23.890 -7.537 1.00 80.38 626 ASN A CA 1
ATOM 4952 C C . ASN A 1 626 ? -13.398 23.735 -7.724 1.00 80.38 626 ASN A C 1
ATOM 4954 O O . ASN A 1 626 ? -14.052 24.605 -8.296 1.00 80.38 626 ASN A O 1
ATOM 4958 N N . THR A 1 627 ? -13.965 22.655 -7.199 1.00 66.94 627 THR A N 1
ATOM 4959 C CA . THR A 1 627 ? -15.416 22.567 -7.003 1.00 66.94 627 THR A CA 1
ATOM 4960 C C . THR A 1 627 ? -15.760 23.223 -5.667 1.00 66.94 627 THR A C 1
ATOM 4962 O O . THR A 1 627 ? -15.648 22.586 -4.617 1.00 66.94 627 THR A O 1
ATOM 4965 N N . SER A 1 628 ? -16.136 24.506 -5.671 1.00 53.62 628 SER A N 1
ATOM 4966 C CA . SER A 1 628 ? -16.830 25.102 -4.523 1.00 53.62 628 SER A CA 1
ATOM 4967 C C . SER A 1 628 ? -18.194 24.421 -4.368 1.00 53.62 628 SER A C 1
ATOM 4969 O O . SER A 1 628 ? -18.862 24.107 -5.348 1.00 53.62 628 SER A O 1
ATOM 4971 N N . ALA A 1 629 ? -18.621 24.167 -3.130 1.00 49.19 629 ALA A N 1
ATOM 4972 C CA . ALA A 1 629 ? -19.867 23.450 -2.845 1.00 49.19 629 ALA A CA 1
ATOM 4973 C C . ALA A 1 629 ? -21.154 24.227 -3.213 1.00 49.19 629 ALA A C 1
ATOM 4975 O O . ALA A 1 629 ? -22.243 23.700 -3.009 1.00 49.19 629 ALA A O 1
ATOM 4976 N N . GLU A 1 630 ? -21.051 25.467 -3.707 1.00 45.84 630 GLU A N 1
ATOM 4977 C CA . GLU A 1 630 ? -22.198 26.369 -3.894 1.00 45.84 630 GLU A CA 1
ATOM 4978 C C . GLU A 1 630 ? -22.353 26.943 -5.318 1.00 45.84 630 GLU A C 1
ATOM 4980 O O . GLU A 1 630 ? -23.381 27.559 -5.589 1.00 45.84 630 GLU A O 1
ATOM 4985 N N . ASP A 1 631 ? -21.421 26.709 -6.252 1.00 43.59 631 ASP A N 1
ATOM 4986 C CA . ASP A 1 631 ? -21.478 27.311 -7.596 1.00 43.59 631 ASP A CA 1
ATOM 4987 C C . ASP A 1 631 ? -21.703 26.265 -8.695 1.00 43.59 631 ASP A C 1
ATOM 4989 O O . ASP A 1 631 ? -20.775 25.852 -9.387 1.00 43.59 631 ASP A O 1
ATOM 4993 N N . ASP A 1 632 ? -22.957 25.864 -8.897 1.00 44.56 632 ASP A N 1
ATOM 4994 C CA . ASP A 1 632 ? -23.318 24.861 -9.910 1.00 44.56 632 ASP A CA 1
ATOM 4995 C C . ASP A 1 632 ? -23.354 25.399 -11.360 1.00 44.56 632 ASP A C 1
ATOM 4997 O O . ASP A 1 632 ? -23.769 24.662 -12.240 1.00 44.56 632 ASP A O 1
ATOM 5001 N N . ASP A 1 633 ? -22.928 26.641 -11.668 1.00 45.03 633 ASP A N 1
ATOM 5002 C CA . ASP A 1 633 ? -23.012 27.153 -13.062 1.00 45.03 633 ASP A CA 1
ATOM 5003 C C . ASP A 1 633 ? -22.058 28.308 -13.476 1.00 45.03 633 ASP A C 1
ATOM 5005 O O . ASP A 1 633 ? -22.176 28.829 -14.586 1.00 45.03 633 ASP A O 1
ATOM 5009 N N . ASN A 1 634 ? -21.077 28.726 -12.660 1.00 43.66 634 ASN A N 1
ATOM 5010 C CA . ASN A 1 634 ? -20.131 29.796 -13.044 1.00 43.66 634 ASN A CA 1
ATOM 5011 C C . ASN A 1 634 ? -18.671 29.317 -13.024 1.00 43.66 634 ASN A C 1
ATOM 5013 O O . ASN A 1 634 ? -17.910 29.594 -12.099 1.00 43.66 634 ASN A O 1
ATOM 5017 N N . TRP A 1 635 ? -18.251 28.622 -14.081 1.00 41.56 635 TRP A N 1
ATOM 5018 C CA . TRP A 1 635 ? -16.843 28.277 -14.297 1.00 41.56 635 TRP A CA 1
ATOM 5019 C C . TRP A 1 635 ? -16.044 29.534 -14.680 1.00 41.56 635 TRP A C 1
ATOM 5021 O O . TRP A 1 635 ? -16.039 29.951 -15.839 1.00 41.56 635 TRP A O 1
ATOM 5031 N N . SER A 1 636 ? -15.352 30.161 -13.726 1.00 44.75 636 SER A N 1
ATOM 5032 C CA . SER A 1 636 ? -14.299 31.134 -14.046 1.00 44.75 636 SER A CA 1
ATOM 5033 C C . SER A 1 636 ? -12.993 30.390 -14.350 1.00 44.75 636 SER A C 1
ATOM 5035 O O . SER A 1 636 ? -12.706 29.362 -13.741 1.00 44.75 636 SER A O 1
ATOM 5037 N N . ALA A 1 637 ? -12.162 30.884 -15.272 1.00 48.38 637 ALA A N 1
ATOM 5038 C CA . ALA A 1 637 ? -10.840 30.291 -15.525 1.00 48.38 637 ALA A CA 1
ATOM 5039 C C . ALA A 1 637 ? -9.937 30.304 -14.271 1.00 48.38 637 ALA A C 1
ATOM 5041 O O . ALA A 1 637 ? -9.072 29.444 -14.127 1.00 48.38 637 ALA A O 1
ATOM 5042 N N . GLU A 1 638 ? -10.200 31.220 -13.331 1.00 52.94 638 GLU A N 1
ATOM 5043 C CA . GLU A 1 638 ? -9.554 31.289 -12.012 1.00 52.94 638 GLU A CA 1
ATOM 5044 C C . GLU A 1 638 ? -9.896 30.091 -11.100 1.00 52.94 638 GLU A C 1
ATOM 5046 O O . GLU A 1 638 ? -9.293 29.932 -10.043 1.00 52.94 638 GLU A O 1
ATOM 5051 N N . SER A 1 639 ? -10.830 29.218 -11.500 1.00 71.50 639 SER A N 1
ATOM 5052 C CA . SER A 1 639 ? -11.214 28.024 -10.737 1.00 71.50 639 SER A CA 1
ATOM 5053 C C . SER A 1 639 ? -10.333 26.794 -10.988 1.00 71.50 639 SER A C 1
ATOM 5055 O O . SER A 1 639 ? -10.527 25.791 -10.308 1.00 71.50 639 SER A O 1
ATOM 5057 N N . SER A 1 640 ? -9.375 26.817 -11.925 1.00 86.44 640 SER A N 1
ATOM 5058 C CA . SER A 1 640 ? -8.546 25.638 -12.241 1.00 86.44 640 SER A CA 1
ATOM 5059 C C . SER A 1 640 ? -7.065 25.957 -12.416 1.00 86.44 640 SER A C 1
ATOM 5061 O O . SER A 1 640 ? -6.712 27.007 -12.946 1.00 86.44 640 SER A O 1
ATOM 5063 N N . GLU A 1 641 ? -6.202 25.013 -12.055 1.00 91.62 641 GLU A N 1
ATOM 5064 C CA . GLU A 1 641 ? -4.744 25.144 -12.147 1.00 91.62 641 GLU A CA 1
ATOM 5065 C C . GLU A 1 641 ? -4.130 23.869 -12.735 1.00 91.62 641 GLU A C 1
ATOM 5067 O O . GLU A 1 641 ? -4.636 22.770 -12.510 1.00 91.62 641 GLU A O 1
ATOM 5072 N N . LEU A 1 642 ? -3.045 24.000 -13.502 1.00 95.25 642 LEU A N 1
ATOM 5073 C CA . LEU A 1 642 ? -2.206 22.861 -13.876 1.00 95.25 642 LEU A CA 1
ATOM 5074 C C . LEU A 1 642 ? -1.302 22.495 -12.701 1.00 95.25 642 LEU A C 1
ATOM 5076 O O . LEU A 1 642 ? -0.557 23.328 -12.195 1.00 95.25 642 LEU A O 1
ATOM 5080 N N . VAL A 1 643 ? -1.368 21.238 -12.280 1.00 97.38 643 VAL A N 1
ATOM 5081 C CA . VAL A 1 643 ? -0.652 20.742 -11.108 1.00 97.38 643 VAL A CA 1
ATOM 5082 C C . VAL A 1 643 ? 0.223 19.569 -11.520 1.00 97.38 643 VAL A C 1
ATOM 5084 O O . VAL A 1 643 ? -0.255 18.608 -12.131 1.00 97.38 643 VAL A O 1
ATOM 5087 N N . ALA A 1 644 ? 1.503 19.643 -11.168 1.00 98.50 644 ALA A N 1
ATOM 5088 C CA . ALA A 1 644 ? 2.458 18.557 -11.310 1.00 98.50 644 ALA A CA 1
ATOM 5089 C C . ALA A 1 644 ? 2.593 17.797 -9.982 1.00 98.50 644 ALA A C 1
ATOM 5091 O O . ALA A 1 644 ? 2.913 18.382 -8.949 1.00 98.50 644 ALA A O 1
ATOM 5092 N N . PHE A 1 645 ? 2.380 16.484 -10.008 1.00 98.62 645 PHE A N 1
ATOM 5093 C CA . PHE A 1 645 ? 2.563 15.586 -8.870 1.00 98.62 645 PHE A CA 1
ATOM 5094 C C . PHE A 1 645 ? 3.813 14.740 -9.078 1.00 98.62 645 PHE A C 1
ATOM 5096 O O . PHE A 1 645 ? 3.833 13.926 -9.998 1.00 98.62 645 PHE A O 1
ATOM 5103 N N . GLY A 1 646 ? 4.843 14.913 -8.250 1.00 98.00 646 GLY A N 1
ATOM 5104 C CA . GLY A 1 646 ? 6.153 14.287 -8.458 1.00 98.00 646 GLY A CA 1
ATOM 5105 C C . GLY A 1 646 ? 6.701 13.585 -7.218 1.00 98.00 646 GLY A C 1
ATOM 5106 O O . GLY A 1 646 ? 6.569 14.103 -6.109 1.00 98.00 646 GLY A O 1
ATOM 5107 N N . ILE A 1 647 ? 7.322 12.411 -7.395 1.00 97.06 647 ILE A N 1
ATOM 5108 C CA . ILE A 1 647 ? 8.033 11.682 -6.331 1.00 97.06 647 ILE A CA 1
ATOM 5109 C C . ILE A 1 647 ? 9.544 11.768 -6.536 1.00 97.06 647 ILE A C 1
ATOM 5111 O O . ILE A 1 647 ? 10.060 11.353 -7.569 1.00 97.06 647 ILE A O 1
ATOM 5115 N N . THR A 1 648 ? 10.273 12.179 -5.504 1.00 95.12 648 THR A N 1
ATOM 5116 C CA . THR A 1 648 ? 11.745 12.165 -5.460 1.00 95.12 648 THR A CA 1
ATOM 5117 C C . THR A 1 648 ? 12.339 10.772 -5.195 1.00 95.12 648 THR A C 1
ATOM 5119 O O . THR A 1 648 ? 11.666 9.845 -4.733 1.00 95.12 648 THR A O 1
ATOM 5122 N N . ASN A 1 649 ? 13.653 10.618 -5.398 1.00 87.12 649 ASN A N 1
ATOM 5123 C CA . ASN A 1 649 ? 14.380 9.379 -5.071 1.00 87.12 649 ASN A CA 1
ATOM 5124 C C . ASN A 1 649 ? 14.278 8.970 -3.590 1.00 87.12 649 ASN A C 1
ATOM 5126 O O . ASN A 1 649 ? 14.196 7.784 -3.288 1.00 87.12 649 ASN A O 1
ATOM 5130 N N . ASN A 1 650 ? 14.200 9.937 -2.669 1.00 90.81 650 ASN A N 1
ATOM 5131 C CA . ASN A 1 650 ? 14.013 9.688 -1.232 1.00 90.81 650 ASN A CA 1
ATOM 5132 C C . ASN A 1 650 ? 12.532 9.548 -0.809 1.00 90.81 650 ASN A C 1
ATOM 5134 O O . ASN A 1 650 ? 12.232 9.509 0.384 1.00 90.81 650 ASN A O 1
ATOM 5138 N N . GLY A 1 651 ? 11.600 9.470 -1.767 1.00 94.69 651 GLY A N 1
ATOM 5139 C CA . GLY A 1 651 ? 10.188 9.186 -1.508 1.00 94.69 651 GLY A CA 1
ATOM 5140 C C . GLY A 1 651 ? 9.376 10.370 -0.979 1.00 94.69 651 GLY A C 1
ATOM 5141 O O . GLY A 1 651 ? 8.405 10.165 -0.253 1.00 94.69 651 GLY A O 1
ATOM 5142 N N . LYS A 1 652 ? 9.752 11.610 -1.299 1.00 98.38 652 LYS A N 1
ATOM 5143 C CA . LYS A 1 652 ? 8.919 12.794 -1.043 1.00 98.38 652 LYS A CA 1
ATOM 5144 C C . LYS A 1 652 ? 7.984 13.019 -2.224 1.00 98.38 652 LYS A C 1
ATOM 5146 O O . LYS A 1 652 ? 8.448 13.066 -3.358 1.00 98.38 652 LYS A O 1
ATOM 5151 N N . LEU A 1 653 ? 6.692 13.158 -1.946 1.00 98.62 653 LEU A N 1
ATOM 5152 C CA . LEU A 1 653 ? 5.648 13.433 -2.927 1.00 98.62 653 LEU A CA 1
ATOM 5153 C C . LEU A 1 653 ? 5.263 14.911 -2.868 1.00 98.62 653 LEU A C 1
ATOM 5155 O O . LEU A 1 653 ? 4.778 15.383 -1.837 1.00 98.62 653 LEU A O 1
ATOM 5159 N N . PHE A 1 654 ? 5.443 15.615 -3.978 1.00 98.56 654 PHE A N 1
ATOM 5160 C CA . PHE A 1 654 ? 5.093 17.021 -4.132 1.00 98.56 654 PHE A CA 1
ATOM 5161 C C . PHE A 1 654 ? 3.866 17.200 -5.026 1.00 98.56 654 PHE A C 1
ATOM 5163 O O . PHE A 1 654 ? 3.684 16.436 -5.969 1.00 98.56 654 PHE A O 1
ATOM 5170 N N . ALA A 1 655 ? 3.068 18.227 -4.743 1.00 97.88 655 ALA A N 1
ATOM 5171 C CA . ALA A 1 655 ? 2.144 18.862 -5.677 1.00 97.88 655 ALA A CA 1
ATOM 5172 C C . ALA A 1 655 ? 2.668 20.274 -5.949 1.00 97.88 655 ALA A C 1
ATOM 5174 O O . ALA A 1 655 ? 2.679 21.116 -5.047 1.00 97.88 655 ALA A O 1
ATOM 5175 N N . ASN A 1 656 ? 3.167 20.519 -7.159 1.00 97.25 656 ASN A N 1
ATOM 5176 C CA . ASN A 1 656 ? 3.978 21.690 -7.477 1.00 97.25 656 ASN A CA 1
ATOM 5177 C C . ASN A 1 656 ? 5.121 21.839 -6.452 1.00 97.25 656 ASN A C 1
ATOM 5179 O O . ASN A 1 656 ? 5.964 20.957 -6.318 1.00 97.25 656 ASN A O 1
ATOM 5183 N N . GLN A 1 657 ? 5.128 22.914 -5.664 1.00 97.06 657 GLN A N 1
ATOM 5184 C CA . GLN A 1 657 ? 6.138 23.150 -4.624 1.00 97.06 657 GLN A CA 1
ATOM 5185 C C . GLN A 1 657 ? 5.740 22.617 -3.236 1.00 97.06 657 GLN A C 1
ATOM 5187 O O . GLN A 1 657 ? 6.544 22.650 -2.302 1.00 97.06 657 GLN A O 1
ATOM 5192 N N . VAL A 1 658 ? 4.510 22.122 -3.073 1.00 97.50 658 VAL A N 1
ATOM 5193 C CA . VAL A 1 658 ? 3.965 21.708 -1.776 1.00 97.50 658 VAL A CA 1
ATOM 5194 C C . VAL A 1 658 ? 4.272 20.241 -1.509 1.00 97.50 658 VAL A C 1
ATOM 5196 O O . VAL A 1 658 ? 3.849 19.362 -2.253 1.00 97.50 658 VAL A O 1
ATOM 5199 N N . LEU A 1 659 ? 4.963 19.956 -0.404 1.00 97.94 659 LEU A N 1
ATOM 5200 C CA . LEU A 1 659 ? 5.164 18.588 0.075 1.00 97.94 659 LEU A CA 1
ATOM 5201 C C . LEU A 1 659 ? 3.842 18.021 0.616 1.00 97.94 659 LEU A C 1
ATOM 5203 O O . LEU A 1 659 ? 3.347 18.483 1.644 1.00 97.94 659 LEU A O 1
ATOM 5207 N N . LEU A 1 660 ? 3.298 17.001 -0.050 1.00 97.50 660 LEU A N 1
ATOM 5208 C CA . LEU A 1 660 ? 2.086 16.303 0.382 1.00 97.50 660 LEU A CA 1
ATOM 5209 C C . LEU A 1 660 ? 2.396 15.218 1.412 1.00 97.50 660 LEU A C 1
ATOM 5211 O O . LEU A 1 660 ? 1.754 15.149 2.455 1.00 97.50 660 LEU A O 1
ATOM 5215 N N . ALA A 1 661 ? 3.371 14.359 1.116 1.00 97.06 661 ALA A N 1
ATOM 5216 C CA . ALA A 1 661 ? 3.724 13.220 1.956 1.00 97.06 661 ALA A CA 1
ATOM 5217 C C . ALA A 1 661 ? 5.193 12.823 1.785 1.00 97.06 661 ALA A C 1
ATOM 5219 O O . ALA A 1 661 ? 5.826 13.105 0.768 1.00 97.06 661 ALA A O 1
ATOM 5220 N N . SER A 1 662 ? 5.713 12.118 2.786 1.00 95.75 662 SER A N 1
ATOM 5221 C CA . SER A 1 662 ? 7.040 11.496 2.771 1.00 95.75 662 SER A CA 1
ATOM 5222 C C . SER A 1 662 ? 6.908 9.970 2.786 1.00 95.75 662 SER A C 1
ATOM 5224 O O . SER A 1 662 ? 5.839 9.440 3.084 1.00 95.75 662 SER A O 1
ATOM 5226 N N . ALA A 1 663 ? 8.005 9.259 2.507 1.00 95.75 663 ALA A N 1
ATOM 5227 C CA . ALA A 1 663 ? 8.054 7.794 2.447 1.00 95.75 663 ALA A CA 1
ATOM 5228 C C . ALA A 1 663 ? 7.105 7.173 1.398 1.00 95.75 663 ALA A C 1
ATOM 5230 O O . ALA A 1 663 ? 6.582 6.073 1.582 1.00 95.75 663 ALA A O 1
ATOM 5231 N N . VAL A 1 664 ? 6.889 7.873 0.286 1.00 97.88 664 VAL A N 1
ATOM 5232 C CA . VAL A 1 664 ? 6.092 7.424 -0.856 1.00 97.88 664 VAL A CA 1
ATOM 5233 C C . VAL A 1 664 ? 6.939 6.569 -1.801 1.00 97.88 664 VAL A C 1
ATOM 5235 O O . VAL A 1 664 ? 8.067 6.918 -2.147 1.00 97.88 664 VAL A O 1
ATOM 5238 N N . THR A 1 665 ? 6.397 5.433 -2.239 1.00 95.31 665 THR A N 1
ATOM 5239 C CA . THR A 1 665 ? 7.101 4.441 -3.067 1.00 95.31 665 THR A CA 1
ATOM 5240 C C . THR A 1 665 ? 6.651 4.435 -4.529 1.00 95.31 665 THR A C 1
ATOM 5242 O O . THR A 1 665 ? 7.461 4.132 -5.406 1.00 95.31 665 THR A O 1
ATOM 5245 N N . SER A 1 666 ? 5.411 4.816 -4.836 1.00 96.00 666 SER A N 1
ATOM 5246 C CA . SER A 1 666 ? 4.916 4.996 -6.212 1.00 96.00 666 SER A CA 1
ATOM 5247 C C . SER A 1 666 ? 3.685 5.906 -6.230 1.00 96.00 666 SER A C 1
ATOM 5249 O O . SER A 1 666 ? 3.015 5.999 -5.202 1.00 96.00 666 SER A O 1
ATOM 5251 N N . LEU A 1 667 ? 3.404 6.567 -7.360 1.00 96.94 667 LEU A N 1
ATOM 5252 C CA . LEU A 1 667 ? 2.209 7.396 -7.567 1.00 96.94 667 LEU A CA 1
ATOM 5253 C C . LEU A 1 667 ? 1.497 7.020 -8.866 1.00 96.94 667 LEU A C 1
ATOM 5255 O O . LEU A 1 667 ? 2.124 6.498 -9.784 1.00 96.94 667 LEU A O 1
ATOM 5259 N N . GLU A 1 668 ? 0.212 7.347 -8.944 1.00 97.00 668 GLU A N 1
ATOM 5260 C CA . GLU A 1 668 ? -0.539 7.444 -10.192 1.00 97.00 668 GLU A CA 1
ATOM 5261 C C . GLU A 1 668 ? -1.692 8.446 -10.035 1.00 97.00 668 GLU A C 1
ATOM 5263 O O . GLU A 1 668 ? -2.121 8.726 -8.913 1.00 97.00 668 GLU A O 1
ATOM 5268 N N . ILE A 1 669 ? -2.208 8.987 -11.137 1.00 97.38 669 ILE A N 1
ATOM 5269 C CA . ILE A 1 669 ? -3.368 9.889 -11.118 1.00 97.38 669 ILE A CA 1
ATOM 5270 C C . ILE A 1 669 ? -4.523 9.359 -11.965 1.00 97.38 669 ILE A C 1
ATOM 5272 O O . ILE A 1 669 ? -4.355 8.549 -12.873 1.00 97.38 669 ILE A O 1
ATOM 5276 N N . THR A 1 670 ? -5.718 9.836 -11.648 1.00 96.06 670 THR A N 1
ATOM 5277 C CA . THR A 1 670 ? -6.975 9.569 -12.356 1.00 96.06 670 THR A CA 1
ATOM 5278 C C . THR A 1 670 ? -7.742 10.876 -12.514 1.00 96.06 670 THR A C 1
ATOM 5280 O O . THR A 1 670 ? -7.271 11.938 -12.093 1.00 96.06 670 THR A O 1
ATOM 5283 N N . ASP A 1 671 ? -8.962 10.815 -13.054 1.00 93.06 671 ASP A N 1
ATOM 5284 C CA . ASP A 1 671 ? -9.764 12.026 -13.155 1.00 93.06 671 ASP A CA 1
ATOM 5285 C C . ASP A 1 671 ? -10.120 12.620 -11.772 1.00 93.06 671 ASP A C 1
ATOM 5287 O O . ASP A 1 671 ? -10.143 13.831 -11.573 1.00 93.06 671 ASP A O 1
ATOM 5291 N N . SER A 1 672 ? -10.326 11.778 -10.765 1.00 92.81 672 SER A N 1
ATOM 5292 C CA . SER A 1 672 ? -10.806 12.241 -9.456 1.00 92.81 672 SER A CA 1
ATOM 5293 C C . SER A 1 672 ? -9.771 12.134 -8.339 1.00 92.81 672 SER A C 1
ATOM 5295 O O . SER A 1 672 ? -9.953 12.740 -7.284 1.00 92.81 672 SER A O 1
ATOM 5297 N N . PHE A 1 673 ? -8.690 11.377 -8.542 1.00 96.00 673 PHE A N 1
ATOM 5298 C CA . PHE A 1 673 ? -7.767 11.013 -7.469 1.00 96.00 673 PHE A CA 1
ATOM 5299 C C . PHE A 1 673 ? -6.300 11.084 -7.876 1.00 96.00 673 PHE A C 1
ATOM 5301 O O . PHE A 1 673 ? -5.929 10.613 -8.950 1.00 96.00 673 PHE A O 1
ATOM 5308 N N . LEU A 1 674 ? -5.468 11.543 -6.943 1.00 97.75 674 LEU A N 1
ATOM 5309 C CA . LEU A 1 674 ? -4.067 11.150 -6.835 1.00 97.75 674 LEU A CA 1
ATOM 5310 C C . LEU A 1 674 ? -3.995 9.923 -5.920 1.00 97.75 674 LEU A C 1
ATOM 5312 O O . LEU A 1 674 ? -4.542 9.932 -4.816 1.00 97.75 674 LEU A O 1
ATOM 5316 N N . LEU A 1 675 ? -3.318 8.877 -6.379 1.00 98.06 675 LEU A N 1
ATOM 5317 C CA . LEU A 1 675 ? -3.090 7.640 -5.647 1.00 98.06 675 LEU A CA 1
ATOM 5318 C C . LEU A 1 675 ? -1.598 7.463 -5.415 1.00 98.06 675 LEU A C 1
ATOM 5320 O O . LEU A 1 675 ? -0.791 7.735 -6.302 1.00 98.06 675 LEU A O 1
ATOM 5324 N N . PHE A 1 676 ? -1.220 6.948 -4.252 1.00 98.31 676 PHE A N 1
ATOM 5325 C CA . PHE A 1 676 ? 0.173 6.606 -3.998 1.00 98.31 676 PHE A CA 1
ATOM 5326 C C . PHE A 1 676 ? 0.323 5.494 -2.965 1.00 98.31 676 PHE A C 1
ATOM 5328 O O . PHE A 1 676 ? -0.532 5.296 -2.101 1.00 98.31 676 PHE A O 1
ATOM 5335 N N . THR A 1 677 ? 1.430 4.761 -3.049 1.00 97.69 677 THR A N 1
ATOM 5336 C CA . THR A 1 677 ? 1.801 3.739 -2.061 1.00 97.69 677 THR A CA 1
ATOM 5337 C C . THR A 1 677 ? 2.882 4.257 -1.131 1.00 97.69 677 THR A C 1
ATOM 5339 O O . THR A 1 677 ? 3.724 5.050 -1.548 1.00 97.69 677 THR A O 1
ATOM 5342 N N . THR A 1 678 ? 2.904 3.792 0.116 1.00 96.38 678 THR A N 1
ATOM 5343 C CA . THR A 1 678 ? 3.899 4.223 1.110 1.00 96.38 678 THR A CA 1
ATOM 5344 C C . THR A 1 678 ? 4.782 3.085 1.618 1.00 96.38 678 THR A C 1
ATOM 5346 O O . THR A 1 678 ? 4.451 1.900 1.505 1.00 96.38 678 THR A O 1
ATOM 5349 N N . ALA A 1 679 ? 5.911 3.439 2.235 1.00 94.06 679 ALA A N 1
ATOM 5350 C CA . ALA A 1 679 ? 6.816 2.501 2.896 1.00 94.06 679 ALA A CA 1
ATOM 5351 C C . ALA A 1 679 ? 6.157 1.778 4.086 1.00 94.06 679 ALA A C 1
ATOM 5353 O O . ALA A 1 679 ? 6.602 0.695 4.449 1.00 94.06 679 ALA A O 1
ATOM 5354 N N . GLN A 1 680 ? 5.069 2.328 4.639 1.00 93.69 680 GLN A N 1
ATOM 5355 C CA . GLN A 1 680 ? 4.223 1.710 5.672 1.00 93.69 680 GLN A CA 1
ATOM 5356 C C . GLN A 1 680 ? 3.160 0.764 5.089 1.00 93.69 680 GLN A C 1
ATOM 5358 O O . GLN A 1 680 ? 2.258 0.339 5.802 1.00 93.69 680 GLN A O 1
ATOM 5363 N N . HIS A 1 681 ? 3.262 0.422 3.800 1.00 94.81 681 HIS A N 1
ATOM 5364 C CA . HIS A 1 681 ? 2.419 -0.581 3.142 1.00 94.81 681 HIS A CA 1
ATOM 5365 C C . HIS A 1 681 ? 0.941 -0.171 3.074 1.00 94.81 681 HIS A C 1
ATOM 5367 O O . HIS A 1 681 ? 0.043 -0.997 3.227 1.00 94.81 681 HIS A O 1
ATOM 5373 N N . ASN A 1 682 ? 0.695 1.112 2.797 1.00 96.25 682 ASN A N 1
ATOM 5374 C CA . ASN A 1 682 ? -0.634 1.656 2.537 1.00 96.25 682 ASN A CA 1
ATOM 5375 C C . ASN A 1 682 ? -0.741 2.168 1.099 1.00 96.25 682 ASN A C 1
ATOM 5377 O O . ASN A 1 682 ? 0.201 2.771 0.589 1.00 96.25 682 ASN A O 1
ATOM 5381 N N . LEU A 1 683 ? -1.899 1.961 0.477 1.00 98.00 683 LEU A N 1
ATOM 5382 C CA . LEU A 1 683 ? -2.387 2.697 -0.685 1.00 98.00 683 LEU A CA 1
ATOM 5383 C C . LEU A 1 683 ? -3.270 3.841 -0.178 1.00 98.00 683 LEU A C 1
ATOM 5385 O O . LEU A 1 683 ? -4.255 3.594 0.522 1.00 98.00 683 LEU A O 1
ATOM 5389 N N . GLN A 1 684 ? -2.912 5.074 -0.521 1.00 97.88 684 GLN A N 1
ATOM 5390 C CA . GLN A 1 684 ? -3.625 6.281 -0.114 1.00 97.88 684 GLN A CA 1
ATOM 5391 C C . GLN A 1 684 ? -4.199 7.025 -1.318 1.00 97.88 684 GLN A C 1
ATOM 5393 O O . GLN A 1 684 ? -3.654 6.950 -2.420 1.00 97.88 684 GLN A O 1
ATOM 5398 N N . PHE A 1 685 ? -5.295 7.743 -1.079 1.00 97.69 685 PHE A N 1
ATOM 5399 C CA . PHE A 1 685 ? -6.041 8.510 -2.069 1.00 97.69 685 PHE A CA 1
ATOM 5400 C C . PHE A 1 685 ? -6.191 9.960 -1.619 1.00 97.69 685 PHE A C 1
ATOM 5402 O O . PHE A 1 685 ? -6.541 10.238 -0.470 1.00 97.69 685 PHE A O 1
ATOM 5409 N N . VAL A 1 686 ? -6.007 10.876 -2.561 1.00 96.00 686 VAL A N 1
ATOM 5410 C CA . VAL A 1 686 ? -6.264 12.308 -2.401 1.00 96.00 686 VAL A CA 1
ATOM 5411 C C . VAL A 1 686 ? -7.275 12.719 -3.460 1.00 96.00 686 VAL A C 1
ATOM 5413 O O . VAL A 1 686 ? -7.042 12.484 -4.643 1.00 96.00 686 VAL A O 1
ATOM 5416 N N . HIS A 1 687 ? -8.392 13.316 -3.041 1.00 94.81 687 HIS A N 1
ATOM 5417 C CA . HIS A 1 687 ? -9.380 13.883 -3.964 1.00 94.81 687 HIS A CA 1
ATOM 5418 C C . HIS A 1 687 ? -8.777 15.084 -4.699 1.00 94.81 687 HIS A C 1
ATOM 5420 O O . HIS A 1 687 ? -8.220 15.979 -4.066 1.00 94.81 687 HIS A O 1
ATOM 5426 N N . LEU A 1 688 ? -8.895 15.111 -6.026 1.00 93.62 688 LEU A N 1
ATOM 5427 C CA . LEU A 1 688 ? -8.403 16.192 -6.889 1.00 93.62 688 LEU A CA 1
ATOM 5428 C C . LEU A 1 688 ? -9.519 17.193 -7.216 1.00 93.62 688 LEU A C 1
ATOM 5430 O O . LEU A 1 688 ? -9.838 17.429 -8.378 1.00 93.62 688 LEU A O 1
ATOM 5434 N N . ASN A 1 689 ? -10.133 17.753 -6.176 1.00 88.44 689 ASN A N 1
ATOM 5435 C CA . ASN A 1 689 ? -11.271 18.676 -6.268 1.00 88.44 689 ASN A CA 1
ATOM 5436 C C . ASN A 1 689 ? -10.992 20.067 -5.668 1.00 88.44 689 ASN A C 1
ATOM 5438 O O . ASN A 1 689 ? -11.897 20.895 -5.537 1.00 88.44 689 ASN A O 1
ATOM 5442 N N . SER A 1 690 ? -9.739 20.311 -5.279 1.00 89.19 690 SER A N 1
ATOM 5443 C CA . SER A 1 690 ? -9.253 21.613 -4.850 1.00 89.19 690 SER A CA 1
ATOM 5444 C C . SER A 1 690 ? -7.787 21.806 -5.229 1.00 89.19 690 SER A C 1
ATOM 5446 O O . SER A 1 690 ? -7.013 20.849 -5.223 1.00 89.19 690 SER A O 1
ATOM 5448 N N . THR A 1 691 ? -7.407 23.048 -5.526 1.00 88.06 691 THR A N 1
ATOM 5449 C CA . THR A 1 691 ? -6.016 23.457 -5.772 1.00 88.06 691 THR A CA 1
ATOM 5450 C C . THR A 1 691 ? -5.274 23.875 -4.489 1.00 88.06 691 THR A C 1
ATOM 5452 O O . THR A 1 691 ? -4.074 24.133 -4.530 1.00 88.06 691 THR A O 1
ATOM 5455 N N . ASP A 1 692 ? -5.942 23.907 -3.325 1.00 89.56 692 ASP A N 1
ATOM 5456 C CA . ASP A 1 692 ? -5.335 24.238 -2.021 1.00 89.56 692 ASP A CA 1
ATOM 5457 C C . ASP A 1 692 ? -4.619 23.019 -1.402 1.00 89.56 692 ASP A C 1
ATOM 5459 O O . ASP A 1 692 ? -5.098 22.387 -0.453 1.00 89.56 692 ASP A O 1
ATOM 5463 N N . PHE A 1 693 ? -3.464 22.655 -1.967 1.00 93.50 693 PHE A N 1
ATOM 5464 C CA . PHE A 1 693 ? -2.649 21.534 -1.492 1.00 93.50 693 PHE A CA 1
ATOM 5465 C C . PHE A 1 693 ? -1.925 21.848 -0.179 1.00 93.50 693 PHE A C 1
ATOM 5467 O O . PHE A 1 693 ? -1.325 22.909 -0.008 1.00 93.50 693 PHE A O 1
ATOM 5474 N N . LYS A 1 694 ? -1.931 20.884 0.751 1.00 94.38 694 LYS A N 1
ATOM 5475 C CA . LYS A 1 694 ? -1.261 20.954 2.062 1.00 94.38 694 LYS A CA 1
ATOM 5476 C C . LYS A 1 694 ? -0.693 19.582 2.440 1.00 94.38 694 LYS A C 1
ATOM 5478 O O . LYS A 1 694 ? -1.153 18.581 1.886 1.00 94.38 694 LYS A O 1
ATOM 5483 N N . PRO A 1 695 ? 0.252 19.515 3.398 1.00 95.81 695 PRO A N 1
ATOM 5484 C CA . PRO A 1 695 ? 0.717 18.244 3.939 1.00 95.81 695 PRO A CA 1
ATOM 5485 C C . PRO A 1 695 ? -0.448 17.364 4.410 1.00 95.81 695 PRO A C 1
ATOM 5487 O O . PRO A 1 695 ? -1.350 17.829 5.115 1.00 95.81 695 PRO A O 1
ATOM 5490 N N . LEU A 1 696 ? -0.417 16.096 4.007 1.00 95.25 696 LEU A N 1
ATOM 5491 C CA . LEU A 1 696 ? -1.414 15.093 4.359 1.00 95.25 696 LEU A CA 1
ATOM 5492 C C . LEU A 1 696 ? -1.238 14.646 5.820 1.00 95.25 696 LEU A C 1
ATOM 5494 O O . LEU A 1 696 ? -0.111 14.617 6.325 1.00 95.25 696 LEU A O 1
ATOM 5498 N N . PRO A 1 697 ? -2.330 14.274 6.513 1.00 93.69 697 PRO A N 1
ATOM 5499 C CA . PRO A 1 697 ? -2.235 13.702 7.851 1.00 93.69 697 PRO A CA 1
ATOM 5500 C C . PRO A 1 697 ? -1.498 12.356 7.829 1.00 93.69 697 PRO A C 1
ATOM 5502 O O . PRO A 1 697 ? -1.500 11.637 6.829 1.00 93.69 697 PRO A O 1
ATOM 5505 N N . LEU A 1 698 ? -0.885 11.993 8.957 1.00 91.19 698 LEU A N 1
ATOM 5506 C CA . LEU A 1 698 ? -0.266 10.679 9.122 1.00 91.19 698 LEU A CA 1
ATOM 5507 C C . LEU A 1 698 ? -1.344 9.597 9.267 1.00 91.19 698 LEU A C 1
ATOM 5509 O O . LEU A 1 698 ? -2.394 9.821 9.869 1.00 91.19 698 LEU A O 1
ATOM 5513 N N . VAL A 1 699 ? -1.081 8.414 8.709 1.00 92.62 699 VAL A N 1
ATOM 5514 C CA . VAL A 1 699 ? -1.935 7.236 8.909 1.00 92.62 699 VAL A CA 1
ATOM 5515 C C . VAL A 1 699 ? -1.548 6.582 10.232 1.00 92.62 699 VAL A C 1
ATOM 5517 O O . VAL A 1 699 ? -0.488 5.966 10.330 1.00 92.62 699 VAL A O 1
ATOM 5520 N N . GLU A 1 700 ? -2.402 6.742 11.238 1.00 89.31 700 GLU A N 1
ATOM 5521 C CA . GLU A 1 700 ? -2.263 6.133 12.565 1.00 89.31 700 GLU A CA 1
ATOM 5522 C C . GLU A 1 700 ? -2.839 4.702 12.598 1.00 89.31 700 GLU A C 1
ATOM 5524 O O . GLU A 1 700 ? -3.536 4.263 11.678 1.00 89.31 700 GLU A O 1
ATOM 5529 N N . GLU A 1 701 ? -2.561 3.948 13.665 1.00 85.69 701 GLU A N 1
ATOM 5530 C CA . GLU A 1 701 ? -3.196 2.643 13.877 1.00 85.69 701 GLU A CA 1
ATOM 5531 C C . GLU A 1 701 ? -4.706 2.791 14.134 1.00 85.69 701 GLU A C 1
ATOM 5533 O O . GLU A 1 701 ? -5.153 3.706 14.823 1.00 85.69 701 GLU A O 1
ATOM 5538 N N . GLY A 1 702 ? -5.511 1.874 13.586 1.00 86.56 702 GLY A N 1
ATOM 5539 C CA . GLY A 1 702 ? -6.974 1.902 13.736 1.00 86.56 702 GLY A CA 1
ATOM 5540 C C . GLY A 1 702 ? -7.703 2.886 12.809 1.00 86.56 702 GLY A C 1
ATOM 5541 O O . GLY A 1 702 ? -8.895 3.133 12.995 1.00 86.56 702 GLY A O 1
ATOM 5542 N N . VAL A 1 703 ? -7.018 3.450 11.807 1.00 91.12 703 VAL A N 1
ATOM 5543 C CA . VAL A 1 703 ? -7.659 4.242 10.748 1.00 91.12 703 VAL A CA 1
ATOM 5544 C C . VAL A 1 703 ? -8.619 3.367 9.931 1.00 91.12 703 VAL A C 1
ATOM 5546 O O . VAL A 1 703 ? -8.214 2.400 9.287 1.00 91.12 703 VAL A O 1
ATOM 5549 N N . GLU A 1 704 ? -9.894 3.754 9.916 1.00 88.94 704 GLU A N 1
ATOM 5550 C CA . GLU A 1 704 ? -10.943 3.216 9.051 1.00 88.94 704 GLU A CA 1
ATOM 5551 C C . GLU A 1 704 ? -11.514 4.361 8.196 1.00 88.94 704 GLU A C 1
ATOM 5553 O O . GLU A 1 704 ? -12.512 5.007 8.526 1.00 88.94 704 GLU A O 1
ATOM 5558 N N . ASP A 1 705 ? -10.841 4.633 7.078 1.00 93.19 705 ASP A N 1
ATOM 5559 C CA . ASP A 1 705 ? -11.168 5.709 6.143 1.00 93.19 705 ASP A CA 1
ATOM 5560 C C . ASP A 1 705 ? -11.103 5.186 4.705 1.00 93.19 705 ASP A C 1
ATOM 5562 O O . ASP A 1 705 ? -10.198 4.432 4.356 1.00 93.19 705 ASP A O 1
ATOM 5566 N N . GLU A 1 706 ? -12.048 5.574 3.845 1.00 94.00 706 GLU A N 1
ATOM 5567 C CA . GLU A 1 706 ? -12.061 5.108 2.451 1.00 94.00 706 GLU A CA 1
ATOM 5568 C C . GLU A 1 706 ? -10.821 5.563 1.660 1.00 94.00 706 GLU A C 1
ATOM 5570 O O . GLU A 1 706 ? -10.431 4.883 0.709 1.00 94.00 706 GLU A O 1
ATOM 5575 N N . ARG A 1 707 ? -10.164 6.653 2.086 1.00 95.44 707 ARG A N 1
ATOM 5576 C CA . ARG A 1 707 ? -8.937 7.193 1.480 1.00 95.44 707 ARG A CA 1
ATOM 5577 C C . ARG A 1 707 ? -7.690 6.358 1.758 1.00 95.44 707 ARG A C 1
ATOM 5579 O O . ARG A 1 707 ? -6.649 6.645 1.175 1.00 95.44 707 ARG A O 1
ATOM 5586 N N . VAL A 1 708 ? -7.753 5.360 2.641 1.00 96.25 708 VAL A N 1
ATOM 5587 C CA . VAL A 1 708 ? -6.586 4.570 3.053 1.00 96.25 708 VAL A CA 1
ATOM 5588 C C . VAL A 1 708 ? -6.896 3.081 2.972 1.00 96.25 708 VAL A C 1
ATOM 5590 O O . VAL A 1 708 ? -7.955 2.611 3.382 1.00 96.25 708 VAL A O 1
ATOM 5593 N N . ARG A 1 709 ? -5.948 2.305 2.449 1.00 95.38 709 ARG A N 1
ATOM 5594 C CA . ARG A 1 709 ? -6.039 0.848 2.392 1.00 95.38 709 ARG A CA 1
ATOM 5595 C C . ARG A 1 709 ? -4.683 0.201 2.649 1.00 95.38 709 ARG A C 1
ATOM 5597 O O . ARG A 1 709 ? -3.733 0.480 1.928 1.00 95.38 709 ARG A O 1
ATOM 5604 N N . ALA A 1 710 ? -4.628 -0.753 3.573 1.00 95.00 710 ALA A N 1
ATOM 5605 C CA . ALA A 1 710 ? -3.460 -1.614 3.738 1.00 95.00 710 ALA A CA 1
ATOM 5606 C C . ALA A 1 710 ? -3.247 -2.522 2.508 1.00 95.00 710 ALA A C 1
ATOM 5608 O O . ALA A 1 710 ? -4.204 -3.078 1.951 1.00 95.00 710 ALA A O 1
ATOM 5609 N N . ILE A 1 711 ? -1.990 -2.677 2.095 1.00 95.06 711 ILE A N 1
ATOM 5610 C CA . ILE A 1 711 ? -1.548 -3.470 0.937 1.00 95.06 711 ILE A CA 1
ATOM 5611 C C . ILE A 1 711 ? -0.382 -4.394 1.322 1.00 95.06 711 ILE A C 1
ATOM 5613 O O . ILE A 1 711 ? 0.198 -4.265 2.399 1.00 95.06 711 ILE A O 1
ATOM 5617 N N . GLU A 1 712 ? -0.028 -5.349 0.456 1.00 91.56 712 GLU A N 1
ATOM 5618 C CA . GLU A 1 712 ? 1.113 -6.237 0.707 1.00 91.56 712 GLU A CA 1
ATOM 5619 C C . GLU A 1 712 ? 2.434 -5.447 0.792 1.00 91.56 712 GLU A C 1
ATOM 5621 O O . GLU A 1 712 ? 2.676 -4.493 0.043 1.00 91.56 712 GLU A O 1
ATOM 5626 N N . ARG A 1 713 ? 3.314 -5.878 1.703 1.00 91.19 713 ARG A N 1
ATOM 5627 C CA . ARG A 1 713 ? 4.611 -5.257 1.978 1.00 91.19 713 ARG A CA 1
ATOM 5628 C C . ARG A 1 713 ? 5.461 -5.094 0.717 1.00 91.19 713 ARG A C 1
ATOM 5630 O O . ARG A 1 713 ? 5.783 -6.060 0.032 1.00 91.19 713 ARG A O 1
ATOM 5637 N N . GLY A 1 714 ? 5.875 -3.851 0.473 1.00 88.25 714 GLY A N 1
ATOM 5638 C CA . GLY A 1 714 ? 6.744 -3.474 -0.644 1.00 88.25 714 GLY A CA 1
ATOM 5639 C C . GLY A 1 714 ? 6.060 -3.463 -2.013 1.00 88.25 714 GLY A C 1
ATOM 5640 O O . GLY A 1 714 ? 6.757 -3.387 -3.022 1.00 88.25 714 GLY A O 1
ATOM 5641 N N . SER A 1 715 ? 4.727 -3.541 -2.061 1.00 92.50 715 SER A N 1
ATOM 5642 C CA . SER A 1 715 ? 3.994 -3.428 -3.322 1.00 92.50 715 SER A CA 1
ATOM 5643 C C . SER A 1 715 ? 4.059 -2.013 -3.894 1.00 92.50 715 SER A C 1
ATOM 5645 O O . SER A 1 715 ? 4.054 -1.030 -3.148 1.00 92.50 715 SER A O 1
ATOM 5647 N N . ILE A 1 716 ? 4.088 -1.922 -5.221 1.00 92.75 716 ILE A N 1
ATOM 5648 C CA . ILE A 1 716 ? 4.094 -0.662 -5.978 1.00 92.75 716 ILE A CA 1
ATOM 5649 C C . ILE A 1 716 ? 2.913 -0.608 -6.952 1.00 92.75 716 ILE A C 1
ATOM 5651 O O . ILE A 1 716 ? 2.440 -1.652 -7.405 1.00 92.75 716 ILE A O 1
ATOM 5655 N N . LEU A 1 717 ? 2.447 0.596 -7.281 1.00 94.44 717 LEU A N 1
ATOM 5656 C CA . LEU A 1 717 ? 1.438 0.842 -8.310 1.00 94.44 717 LEU A CA 1
ATOM 5657 C C . LEU A 1 717 ? 1.979 0.481 -9.690 1.00 94.44 717 LEU A C 1
ATOM 5659 O O . LEU A 1 717 ? 3.071 0.901 -10.072 1.00 94.44 717 LEU A O 1
ATOM 5663 N N . VAL A 1 718 ? 1.184 -0.294 -10.427 1.00 93.12 718 VAL A N 1
ATOM 5664 C CA . VAL A 1 718 ? 1.421 -0.629 -11.836 1.00 93.12 718 VAL A CA 1
ATOM 5665 C C . VAL A 1 718 ? 0.424 0.066 -12.735 1.00 93.12 718 VAL A C 1
ATOM 5667 O O . VAL A 1 718 ? 0.799 0.487 -13.813 1.00 93.12 718 VAL A O 1
ATOM 5670 N N . SER A 1 719 ? -0.845 0.155 -12.349 1.00 94.50 719 SER A N 1
ATOM 5671 C CA . SER A 1 719 ? -1.846 0.875 -13.133 1.00 94.50 719 SER A CA 1
ATOM 5672 C C . SER A 1 719 ? -3.104 1.116 -12.308 1.00 94.50 719 SER A C 1
ATOM 5674 O O . SER A 1 719 ? -3.357 0.422 -11.317 1.00 94.50 719 SER A O 1
ATOM 5676 N N . VAL A 1 720 ? -3.906 2.083 -12.739 1.00 96.88 720 VAL A N 1
ATOM 5677 C CA . VAL A 1 720 ? -5.218 2.396 -12.179 1.00 96.88 720 VAL A CA 1
ATOM 5678 C C . VAL A 1 720 ? -6.217 2.407 -13.326 1.00 96.88 720 VAL A C 1
ATOM 5680 O O . VAL A 1 720 ? -5.959 3.011 -14.362 1.00 96.88 720 VAL A O 1
ATOM 5683 N N . ILE A 1 721 ? -7.343 1.722 -13.136 1.00 97.31 721 ILE A N 1
ATOM 5684 C CA . ILE A 1 721 ? -8.394 1.537 -14.143 1.00 97.31 721 ILE A CA 1
ATOM 5685 C C . ILE A 1 721 ? -9.707 2.050 -13.527 1.00 97.31 721 ILE A C 1
ATOM 5687 O O . ILE A 1 721 ? -10.435 1.259 -12.899 1.00 97.31 721 ILE A O 1
ATOM 5691 N N . PRO A 1 722 ? -9.976 3.372 -13.593 1.00 95.75 722 PRO A N 1
ATOM 5692 C CA . PRO A 1 722 ? -11.188 3.979 -13.041 1.00 95.75 722 PRO A CA 1
ATOM 5693 C C . PRO A 1 722 ? -12.492 3.351 -13.541 1.00 95.75 722 PRO A C 1
ATOM 5695 O O . PRO A 1 722 ? -13.355 3.052 -12.715 1.00 95.75 722 PRO A O 1
ATOM 5698 N N . SER A 1 723 ? -12.581 2.997 -14.828 1.00 93.88 723 SER A N 1
ATOM 5699 C CA . SER A 1 723 ? -13.778 2.407 -15.454 1.00 93.88 723 SER A CA 1
ATOM 5700 C C . SER A 1 723 ? -14.200 1.068 -14.843 1.00 93.88 723 SER A C 1
ATOM 5702 O O . SER A 1 723 ? -15.336 0.624 -15.022 1.00 93.88 723 SER A O 1
ATOM 5704 N N . LYS A 1 724 ? -13.287 0.403 -14.120 1.00 93.94 724 LYS A N 1
ATOM 5705 C CA . LYS A 1 724 ? -13.520 -0.857 -13.395 1.00 93.94 724 LYS A CA 1
ATOM 5706 C C . LYS A 1 724 ? -13.376 -0.724 -11.883 1.00 93.94 724 LYS A C 1
ATOM 5708 O O . LYS A 1 724 ? -13.361 -1.745 -11.191 1.00 93.94 724 LYS A O 1
ATOM 5713 N N . SER A 1 725 ? -13.203 0.490 -11.366 1.00 96.00 725 SER A N 1
ATOM 5714 C CA . SER A 1 725 ? -12.968 0.740 -9.943 1.00 96.00 725 SER A CA 1
ATOM 5715 C C . SER A 1 725 ? -11.782 -0.063 -9.375 1.00 96.00 725 SER A C 1
ATOM 5717 O O . SER A 1 725 ? -11.851 -0.576 -8.252 1.00 96.00 725 SER A O 1
ATOM 5719 N N . SER A 1 726 ? -10.706 -0.229 -10.158 1.00 96.56 726 SER A N 1
ATOM 5720 C CA . SER A 1 726 ? -9.624 -1.171 -9.835 1.00 96.56 726 SER A CA 1
ATOM 5721 C C . SER A 1 726 ? -8.220 -0.574 -9.925 1.00 96.56 726 SER A C 1
ATOM 5723 O O . SER A 1 726 ? -7.958 0.362 -10.677 1.00 96.56 726 SER A O 1
ATOM 5725 N N . VAL A 1 727 ? -7.308 -1.144 -9.139 1.00 97.62 727 VAL A N 1
ATOM 5726 C CA . VAL A 1 727 ? -5.886 -0.793 -9.073 1.00 97.62 727 VAL A CA 1
ATOM 5727 C C . VAL A 1 727 ? -5.073 -2.069 -9.213 1.00 97.62 727 VAL A C 1
ATOM 5729 O O . VAL A 1 727 ? -5.394 -3.076 -8.579 1.00 97.62 727 VAL A O 1
ATOM 5732 N N . VAL A 1 728 ? -4.014 -2.027 -10.016 1.00 96.12 728 VAL A N 1
ATOM 5733 C CA . VAL A 1 728 ? -3.065 -3.133 -10.160 1.00 96.12 728 VAL A CA 1
ATOM 5734 C C . VAL A 1 728 ? -1.782 -2.795 -9.421 1.00 96.12 728 VAL A C 1
ATOM 5736 O O . VAL A 1 728 ? -1.161 -1.758 -9.663 1.00 96.12 728 VAL A O 1
ATOM 5739 N N . LEU A 1 729 ? -1.395 -3.686 -8.516 1.00 94.75 729 LEU A N 1
ATOM 5740 C CA . LEU A 1 729 ? -0.172 -3.608 -7.736 1.00 94.75 729 LEU A CA 1
ATOM 5741 C C . LEU A 1 729 ? 0.784 -4.724 -8.144 1.00 94.75 729 LEU A C 1
ATOM 5743 O O . LEU A 1 729 ? 0.363 -5.822 -8.506 1.00 94.75 729 LEU A O 1
ATOM 5747 N N . GLN A 1 730 ? 2.077 -4.453 -8.034 1.00 90.75 730 GLN A N 1
ATOM 5748 C CA . GLN A 1 730 ? 3.122 -5.454 -8.182 1.00 90.75 730 GLN A CA 1
ATOM 5749 C C . GLN A 1 730 ? 3.782 -5.705 -6.835 1.00 90.75 730 GLN A C 1
ATOM 5751 O O . GLN A 1 730 ? 4.388 -4.799 -6.261 1.00 90.75 730 GLN A O 1
ATOM 5756 N N . ALA A 1 731 ? 3.686 -6.942 -6.351 1.00 86.19 731 ALA A N 1
ATOM 5757 C CA . ALA A 1 731 ? 4.370 -7.373 -5.139 1.00 86.19 731 ALA A CA 1
ATOM 5758 C C . ALA A 1 731 ? 5.894 -7.387 -5.345 1.00 86.19 731 ALA A C 1
ATOM 5760 O O . ALA A 1 731 ? 6.392 -7.465 -6.473 1.00 86.19 731 ALA A O 1
ATOM 5761 N N . THR A 1 732 ? 6.663 -7.433 -4.255 1.00 77.50 732 THR A N 1
ATOM 5762 C CA . THR A 1 732 ? 8.137 -7.528 -4.310 1.00 77.50 732 THR A CA 1
ATOM 5763 C C . THR A 1 732 ? 8.606 -8.727 -5.130 1.00 77.50 732 THR A C 1
ATOM 5765 O O . THR A 1 732 ? 9.536 -8.608 -5.919 1.00 77.50 732 THR A O 1
ATOM 5768 N N . ARG A 1 733 ? 7.897 -9.861 -5.049 1.00 72.19 733 ARG A N 1
ATOM 5769 C CA . ARG A 1 733 ? 8.137 -11.083 -5.845 1.00 72.19 733 ARG A CA 1
ATOM 5770 C C . ARG A 1 733 ? 7.690 -10.986 -7.298 1.00 72.19 733 ARG A C 1
ATOM 5772 O O . ARG A 1 733 ? 8.026 -11.849 -8.086 1.00 72.19 733 ARG A O 1
ATOM 5779 N N . GLY A 1 734 ? 7.060 -9.888 -7.688 1.00 75.56 734 GLY A N 1
ATOM 5780 C CA . GLY A 1 734 ? 6.736 -9.574 -9.070 1.00 75.56 734 GLY A CA 1
ATOM 5781 C C . GLY A 1 734 ? 5.362 -10.021 -9.540 1.00 75.56 734 GLY A C 1
ATOM 5782 O O . GLY A 1 734 ? 4.961 -9.643 -10.636 1.00 75.56 734 GLY A O 1
ATOM 5783 N N . ASN A 1 735 ? 4.641 -10.765 -8.702 1.00 84.38 735 ASN A N 1
ATOM 5784 C CA . ASN A 1 735 ? 3.243 -11.101 -8.928 1.00 84.38 735 ASN A CA 1
ATOM 5785 C C . ASN A 1 735 ? 2.416 -9.821 -9.070 1.00 84.38 735 ASN A C 1
ATOM 5787 O O . ASN A 1 735 ? 2.595 -8.879 -8.294 1.00 84.38 735 ASN A O 1
ATOM 5791 N N . LEU A 1 736 ? 1.514 -9.820 -10.047 1.00 89.75 736 LEU A N 1
ATOM 5792 C CA . LEU A 1 736 ? 0.533 -8.762 -10.236 1.00 89.75 736 LEU A CA 1
ATOM 5793 C C . LEU A 1 736 ? -0.741 -9.111 -9.467 1.00 89.75 736 LEU A C 1
ATOM 5795 O O . LEU A 1 736 ? -1.274 -10.213 -9.607 1.00 89.75 736 LEU A O 1
ATOM 5799 N N . GLU A 1 737 ? -1.238 -8.165 -8.680 1.00 90.81 737 GLU A N 1
ATOM 5800 C CA . GLU A 1 737 ? -2.488 -8.282 -7.938 1.00 90.81 737 GLU A CA 1
ATOM 5801 C C . GLU A 1 737 ? -3.417 -7.129 -8.322 1.00 90.81 737 GLU A C 1
ATOM 5803 O O . GLU A 1 737 ? -3.063 -5.959 -8.179 1.00 90.81 737 GLU A O 1
ATOM 5808 N N . THR A 1 738 ? -4.627 -7.452 -8.785 1.00 94.94 738 THR A N 1
ATOM 5809 C CA . THR A 1 738 ? -5.685 -6.449 -8.947 1.00 94.94 738 THR A CA 1
ATOM 5810 C C . THR A 1 738 ? -6.545 -6.407 -7.711 1.00 94.94 738 THR A C 1
ATOM 5812 O O . THR A 1 738 ? -7.119 -7.409 -7.281 1.00 94.94 738 THR A O 1
ATOM 5815 N N . ILE A 1 739 ? -6.699 -5.200 -7.200 1.00 96.25 739 ILE A N 1
ATOM 5816 C CA . ILE A 1 739 ? -7.531 -4.901 -6.059 1.00 96.25 739 ILE A CA 1
ATOM 5817 C C . ILE A 1 739 ? -8.596 -3.870 -6.436 1.00 96.25 739 ILE A C 1
ATOM 5819 O O . ILE A 1 739 ? -8.423 -3.097 -7.370 1.00 96.25 739 ILE A O 1
ATOM 5823 N N . TYR A 1 740 ? -9.692 -3.840 -5.677 1.00 97.06 740 TYR A N 1
ATOM 5824 C CA . TYR A 1 740 ? -10.796 -2.889 -5.857 1.00 97.06 740 TYR A CA 1
ATOM 5825 C C . TYR A 1 740 ? -10.906 -2.017 -4.601 1.00 97.06 740 TYR A C 1
ATOM 5827 O O . TYR A 1 740 ? -11.500 -2.451 -3.608 1.00 97.06 740 TYR A O 1
ATOM 5835 N N . PRO A 1 741 ? -10.204 -0.872 -4.541 1.00 97.19 741 PRO A N 1
ATOM 5836 C CA . PRO A 1 741 ? -10.212 0.011 -3.380 1.00 97.19 741 PRO A CA 1
ATOM 5837 C C . PRO A 1 741 ? -11.618 0.526 -3.076 1.00 97.19 741 PRO A C 1
ATOM 5839 O O . PRO A 1 741 ? -12.367 0.896 -3.979 1.00 97.19 741 PRO A O 1
ATOM 5842 N N . ARG A 1 742 ? -11.974 0.559 -1.785 1.00 94.38 742 ARG A N 1
ATOM 5843 C CA . ARG A 1 742 ? -13.340 0.869 -1.339 1.00 94.38 742 ARG A CA 1
ATOM 5844 C C . ARG A 1 742 ? -13.817 2.231 -1.850 1.00 94.38 742 ARG A C 1
ATOM 5846 O O . ARG A 1 742 ? -14.953 2.314 -2.290 1.00 94.38 742 ARG A O 1
ATOM 5853 N N . ILE A 1 743 ? -12.959 3.251 -1.848 1.00 96.19 743 ILE A N 1
ATOM 5854 C CA . ILE A 1 743 ? -13.285 4.591 -2.357 1.00 96.19 743 ILE A CA 1
ATOM 5855 C C . ILE A 1 743 ? -13.694 4.599 -3.835 1.00 96.19 743 ILE A C 1
ATOM 5857 O O . ILE A 1 743 ? -14.678 5.245 -4.177 1.00 96.19 743 ILE A O 1
ATOM 5861 N N . MET A 1 744 ? -13.015 3.831 -4.696 1.00 96.94 744 MET A N 1
ATOM 5862 C CA . MET A 1 744 ? -13.344 3.755 -6.126 1.00 96.94 744 MET A CA 1
ATOM 5863 C C . MET A 1 744 ? -14.678 3.033 -6.338 1.00 96.94 744 MET A C 1
ATOM 5865 O O . MET A 1 744 ? -15.571 3.549 -7.003 1.00 96.94 744 MET A O 1
ATOM 5869 N N . VAL A 1 745 ? -14.856 1.886 -5.672 1.00 97.56 745 VAL A N 1
ATOM 5870 C CA . VAL A 1 745 ? -16.110 1.116 -5.724 1.00 97.56 745 VAL A CA 1
ATOM 5871 C C . VAL A 1 745 ? -17.288 1.948 -5.209 1.00 97.56 745 VAL A C 1
ATOM 5873 O O . VAL A 1 745 ? -18.366 1.934 -5.800 1.00 97.56 745 VAL A O 1
ATOM 5876 N N . LEU A 1 746 ? -17.107 2.684 -4.108 1.00 96.94 746 LEU A N 1
ATOM 5877 C CA . LEU A 1 746 ? -18.148 3.549 -3.558 1.00 96.94 746 LEU A CA 1
ATOM 5878 C C . LEU A 1 746 ? -18.454 4.725 -4.487 1.00 96.94 746 LEU A C 1
ATOM 5880 O O . LEU A 1 746 ? -19.629 5.032 -4.657 1.00 96.94 746 LEU A O 1
ATOM 5884 N N . ALA A 1 747 ? -17.454 5.338 -5.126 1.00 94.31 747 ALA A N 1
ATOM 5885 C CA . ALA A 1 747 ? -17.682 6.389 -6.117 1.00 94.31 747 ALA A CA 1
ATOM 5886 C C . ALA A 1 747 ? -18.562 5.892 -7.279 1.00 94.31 747 ALA A C 1
ATOM 5888 O O . ALA A 1 747 ? -19.536 6.552 -7.646 1.00 94.31 747 ALA A O 1
ATOM 5889 N N . GLU A 1 748 ? -18.300 4.686 -7.793 1.00 95.44 748 GLU A N 1
ATOM 5890 C CA . GLU A 1 748 ? -19.128 4.064 -8.831 1.00 95.44 748 GLU A CA 1
ATOM 5891 C C . GLU A 1 748 ? -20.559 3.775 -8.342 1.00 95.44 748 GLU A C 1
ATOM 5893 O O . GLU A 1 748 ? -21.535 4.088 -9.030 1.00 95.44 748 GLU A O 1
ATOM 5898 N N . VAL A 1 749 ? -20.711 3.226 -7.131 1.00 97.81 749 VAL A N 1
ATOM 5899 C CA . VAL A 1 749 ? -22.026 2.966 -6.519 1.00 97.81 749 VAL A CA 1
ATOM 5900 C C . VAL A 1 749 ? -22.824 4.263 -6.364 1.00 97.81 749 VAL A C 1
ATOM 5902 O O . VAL A 1 749 ? -23.982 4.311 -6.780 1.00 97.81 749 VAL A O 1
ATOM 5905 N N . ARG A 1 750 ? -22.211 5.323 -5.826 1.00 96.75 750 ARG A N 1
ATOM 5906 C CA . ARG A 1 750 ? -22.834 6.643 -5.634 1.00 96.75 750 ARG A CA 1
ATOM 5907 C C . ARG A 1 750 ? -23.268 7.250 -6.971 1.00 96.75 750 ARG A C 1
ATOM 5909 O O . ARG A 1 750 ? -24.429 7.635 -7.117 1.00 96.75 750 ARG A O 1
ATOM 5916 N N . LYS A 1 751 ? -22.393 7.223 -7.985 1.00 94.75 751 LYS A N 1
ATOM 5917 C CA . LYS A 1 751 ? -22.697 7.658 -9.363 1.00 94.75 751 LYS A CA 1
ATOM 5918 C C . LYS A 1 751 ? -23.885 6.893 -9.954 1.00 94.75 751 LYS A C 1
ATOM 5920 O O . LYS A 1 751 ? -24.776 7.497 -10.550 1.00 94.75 751 LYS A O 1
ATOM 5925 N N . ASN A 1 752 ? -23.931 5.572 -9.777 1.00 98.12 752 ASN A N 1
ATOM 5926 C CA . ASN A 1 752 ? -25.030 4.739 -10.265 1.00 98.12 752 ASN A CA 1
ATOM 5927 C C . ASN A 1 752 ? -26.355 5.026 -9.534 1.00 98.12 752 ASN A C 1
ATOM 5929 O O . ASN A 1 752 ? -27.392 5.109 -10.192 1.00 98.12 752 ASN A O 1
ATOM 5933 N N . ILE A 1 753 ? -26.333 5.241 -8.213 1.00 98.31 753 ILE A N 1
ATOM 5934 C CA . ILE A 1 753 ? -27.524 5.620 -7.430 1.00 98.31 753 ILE A CA 1
ATOM 5935 C C . ILE A 1 753 ? -28.084 6.962 -7.917 1.00 98.31 753 ILE A C 1
ATOM 5937 O O . ILE A 1 753 ? -29.269 7.042 -8.240 1.00 98.31 753 ILE A O 1
ATOM 5941 N N . MET A 1 754 ? -27.238 7.989 -8.044 1.00 97.50 754 MET A N 1
ATOM 5942 C CA . MET A 1 754 ? -27.667 9.320 -8.500 1.00 97.50 754 MET A CA 1
ATOM 5943 C C . MET A 1 754 ? -28.191 9.300 -9.942 1.00 97.50 754 MET A C 1
ATOM 5945 O O . MET A 1 754 ? -29.156 9.989 -10.265 1.00 97.50 754 MET A O 1
ATOM 5949 N N . ALA A 1 755 ? -27.632 8.436 -10.795 1.00 97.94 755 ALA A N 1
ATOM 5950 C CA . ALA A 1 755 ? -28.120 8.195 -12.153 1.00 97.94 755 ALA A CA 1
ATOM 5951 C C . ALA A 1 755 ? -29.363 7.281 -12.226 1.00 97.94 755 ALA A C 1
ATOM 5953 O O . ALA A 1 755 ? -29.780 6.917 -13.327 1.00 97.94 755 ALA A O 1
ATOM 5954 N N . LYS A 1 756 ? -29.948 6.872 -11.086 1.00 97.94 756 LYS A N 1
ATOM 5955 C CA . LYS A 1 756 ? -31.089 5.936 -10.992 1.00 97.94 756 LYS A CA 1
ATOM 5956 C C . LYS A 1 756 ? -30.822 4.574 -11.655 1.00 97.94 756 LYS A C 1
ATOM 5958 O O . LYS A 1 756 ? -31.751 3.889 -12.082 1.00 97.94 756 LYS A O 1
ATOM 5963 N N . ARG A 1 757 ? -29.550 4.177 -11.748 1.00 98.25 757 ARG A N 1
ATOM 5964 C CA . ARG A 1 757 ? -29.035 2.908 -12.294 1.00 98.25 757 ARG A CA 1
ATOM 5965 C C . ARG A 1 757 ? -28.817 1.899 -11.164 1.00 98.25 757 ARG A C 1
ATOM 5967 O O . ARG A 1 757 ? -27.704 1.490 -10.833 1.00 98.25 757 ARG A O 1
ATOM 5974 N N . TYR A 1 758 ? -29.909 1.541 -10.499 1.00 98.38 758 TYR A N 1
ATOM 5975 C CA . TYR A 1 758 ? -29.886 0.720 -9.293 1.00 98.38 758 TYR A CA 1
ATOM 5976 C C . TYR A 1 758 ? -29.449 -0.724 -9.535 1.00 98.38 758 TYR A C 1
ATOM 5978 O O . TYR A 1 758 ? -28.883 -1.343 -8.634 1.00 98.38 758 TYR A O 1
ATOM 5986 N N . LYS A 1 759 ? -29.693 -1.280 -10.729 1.00 98.25 759 LYS A N 1
ATOM 5987 C CA . LYS A 1 759 ? -29.220 -2.632 -11.060 1.00 98.25 759 LYS A CA 1
ATOM 5988 C C . LYS A 1 759 ? -27.703 -2.694 -11.092 1.00 98.25 759 LYS A C 1
ATOM 5990 O O . LYS A 1 759 ? -27.130 -3.610 -10.505 1.00 98.25 759 LYS A O 1
ATOM 5995 N N . GLU A 1 760 ? -27.068 -1.733 -11.754 1.00 97.75 760 GLU A N 1
ATOM 5996 C CA . GLU A 1 760 ? -25.616 -1.607 -11.781 1.00 97.75 760 GLU A CA 1
ATOM 5997 C C . GLU A 1 760 ? -25.077 -1.412 -10.361 1.00 97.75 760 GLU A C 1
ATOM 5999 O O . GLU A 1 760 ? -24.243 -2.203 -9.922 1.00 97.75 760 GLU A O 1
ATOM 6004 N N . ALA A 1 761 ? -25.640 -0.467 -9.595 1.00 98.12 761 ALA A N 1
ATOM 6005 C CA . ALA A 1 761 ? -25.247 -0.235 -8.202 1.00 98.12 761 ALA A CA 1
ATOM 6006 C C . ALA A 1 761 ? -25.351 -1.510 -7.340 1.00 98.12 761 ALA A C 1
ATOM 6008 O O . ALA A 1 761 ? -24.407 -1.865 -6.636 1.00 98.12 761 ALA A O 1
ATOM 6009 N N . PHE A 1 762 ? -26.460 -2.251 -7.438 1.00 98.38 762 PHE A N 1
ATOM 6010 C CA . PHE A 1 762 ? -26.659 -3.504 -6.706 1.00 98.38 762 PHE A CA 1
ATOM 6011 C C . PHE A 1 762 ? -25.624 -4.570 -7.081 1.00 98.38 762 PHE A C 1
ATOM 6013 O O . PHE A 1 762 ? -25.092 -5.254 -6.203 1.00 98.38 762 PHE A O 1
ATOM 6020 N N . ILE A 1 763 ? -25.336 -4.737 -8.377 1.00 97.94 763 ILE A N 1
ATOM 6021 C CA . ILE A 1 763 ? -24.361 -5.728 -8.851 1.00 97.94 763 ILE A CA 1
ATOM 6022 C C . ILE A 1 763 ? -22.964 -5.388 -8.327 1.00 97.94 763 ILE A C 1
ATOM 6024 O O . ILE A 1 763 ? -22.278 -6.288 -7.834 1.00 97.94 763 ILE A O 1
ATOM 6028 N N . VAL A 1 764 ? -22.571 -4.112 -8.372 1.00 97.00 764 VAL A N 1
ATOM 6029 C CA . VAL A 1 764 ? -21.289 -3.635 -7.831 1.00 97.00 764 VAL A CA 1
ATOM 6030 C C . VAL A 1 764 ? -21.224 -3.894 -6.325 1.00 97.00 764 VAL A C 1
ATOM 6032 O O . VAL A 1 764 ? -20.289 -4.547 -5.853 1.00 97.00 764 VAL A O 1
ATOM 6035 N N . CYS A 1 765 ? -22.257 -3.500 -5.569 1.00 97.81 765 CYS A N 1
ATOM 6036 C CA . CYS A 1 765 ? -22.302 -3.740 -4.128 1.00 97.81 765 CYS A CA 1
ATOM 6037 C C . CYS A 1 765 ? -22.189 -5.228 -3.784 1.00 97.81 765 CYS A C 1
ATOM 6039 O O . CYS A 1 765 ? -21.398 -5.605 -2.920 1.00 97.81 765 CYS A O 1
ATOM 6041 N N . ARG A 1 766 ? -22.928 -6.097 -4.480 1.00 96.00 766 ARG A N 1
ATOM 6042 C CA . ARG A 1 766 ? -22.886 -7.545 -4.245 1.00 96.00 766 ARG A CA 1
ATOM 6043 C C . ARG A 1 766 ? -21.522 -8.147 -4.583 1.00 96.00 766 ARG A C 1
ATOM 6045 O O . ARG A 1 766 ? -21.033 -8.986 -3.828 1.00 96.00 766 ARG A O 1
ATOM 6052 N N . THR A 1 767 ? -20.916 -7.730 -5.692 1.00 96.25 767 THR A N 1
ATOM 6053 C CA . THR A 1 767 ? -19.610 -8.234 -6.151 1.00 96.25 767 THR A CA 1
ATOM 6054 C C . THR A 1 767 ? -18.507 -7.883 -5.153 1.00 96.25 767 THR A C 1
ATOM 6056 O O . THR A 1 767 ? -17.720 -8.750 -4.774 1.00 96.25 767 THR A O 1
ATOM 6059 N N . HIS A 1 768 ? -18.510 -6.647 -4.648 1.00 95.31 768 HIS A N 1
ATOM 6060 C CA . HIS A 1 768 ? -17.488 -6.137 -3.726 1.00 95.31 768 HIS A CA 1
ATOM 6061 C C . HIS A 1 768 ? -17.892 -6.185 -2.246 1.00 95.31 768 HIS A C 1
ATOM 6063 O O . HIS A 1 768 ? -17.188 -5.643 -1.396 1.00 95.31 768 HIS A O 1
ATOM 6069 N N . ARG A 1 769 ? -19.003 -6.863 -1.919 1.00 95.00 769 ARG A N 1
ATOM 6070 C CA . ARG A 1 769 ? -19.531 -7.027 -0.551 1.00 95.00 769 ARG A CA 1
ATOM 6071 C C . ARG A 1 769 ? -19.745 -5.696 0.191 1.00 95.00 769 ARG A C 1
ATOM 6073 O O . ARG A 1 769 ? -19.492 -5.596 1.391 1.00 95.00 769 ARG A O 1
ATOM 6080 N N . ILE A 1 770 ? -20.222 -4.680 -0.523 1.00 96.00 770 ILE A N 1
ATOM 6081 C CA . ILE A 1 770 ? -20.710 -3.425 0.058 1.00 96.00 770 ILE A CA 1
ATOM 6082 C C . ILE A 1 770 ? -22.120 -3.663 0.606 1.00 96.00 770 ILE A C 1
ATOM 6084 O O . ILE A 1 770 ? -22.934 -4.323 -0.042 1.00 96.00 770 ILE A O 1
ATOM 6088 N N . ASN A 1 771 ? -22.413 -3.142 1.800 1.00 96.69 771 ASN A N 1
ATOM 6089 C CA . ASN A 1 771 ? -23.730 -3.273 2.413 1.00 96.69 771 ASN A CA 1
ATOM 6090 C C . ASN A 1 771 ? -24.788 -2.622 1.512 1.00 96.69 771 ASN A C 1
ATOM 6092 O O . ASN A 1 771 ? -24.681 -1.443 1.178 1.00 96.69 771 ASN A O 1
ATOM 6096 N N . LEU A 1 772 ? -25.803 -3.405 1.153 1.00 97.62 772 LEU A N 1
ATOM 6097 C CA . LEU A 1 772 ? -26.868 -3.017 0.236 1.00 97.62 772 LEU A CA 1
ATOM 6098 C C . LEU A 1 772 ? -27.762 -1.898 0.787 1.00 97.62 772 LEU A C 1
ATOM 6100 O O . LEU A 1 772 ? -28.403 -1.218 -0.010 1.00 97.62 772 LEU A O 1
ATOM 6104 N N . ASP A 1 773 ? -27.737 -1.650 2.102 1.00 96.62 773 ASP A N 1
ATOM 6105 C CA . ASP A 1 773 ? -28.364 -0.478 2.734 1.00 96.62 773 ASP A CA 1
ATOM 6106 C C . ASP A 1 773 ? -27.976 0.844 2.046 1.00 96.62 773 ASP A C 1
ATOM 6108 O O . ASP A 1 773 ? -28.789 1.764 1.982 1.00 96.62 773 ASP A O 1
ATOM 6112 N N . ILE A 1 774 ? -26.771 0.932 1.460 1.00 96.94 774 ILE A N 1
ATOM 6113 C CA . ILE A 1 774 ? -26.294 2.148 0.783 1.00 96.94 774 ILE A CA 1
ATOM 6114 C C . ILE A 1 774 ? -27.189 2.572 -0.389 1.00 96.94 774 ILE A C 1
ATOM 6116 O O . ILE A 1 774 ? -27.277 3.762 -0.679 1.00 96.94 774 ILE A O 1
ATOM 6120 N N . LEU A 1 775 ? -27.882 1.625 -1.037 1.00 97.88 775 LEU A N 1
ATOM 6121 C CA . LEU A 1 775 ? -28.783 1.904 -2.161 1.00 97.88 775 LEU A CA 1
ATOM 6122 C C . LEU A 1 775 ? -29.958 2.802 -1.749 1.00 97.88 775 LEU A C 1
ATOM 6124 O O . LEU A 1 775 ? -30.470 3.545 -2.583 1.00 97.88 775 LEU A O 1
ATOM 6128 N N . HIS A 1 776 ? -30.350 2.739 -0.473 1.00 97.25 776 HIS A N 1
ATOM 6129 C CA . HIS A 1 776 ? -31.295 3.660 0.151 1.00 97.25 776 HIS A CA 1
ATOM 6130 C C . HIS A 1 776 ? -30.561 4.801 0.867 1.00 97.25 776 HIS A C 1
ATOM 6132 O O . HIS A 1 776 ? -30.832 5.965 0.593 1.00 97.25 776 HIS A O 1
ATOM 6138 N N . ASP A 1 777 ? -29.628 4.480 1.770 1.00 97.50 777 ASP A N 1
ATOM 6139 C CA . ASP A 1 777 ? -29.066 5.439 2.730 1.00 97.50 777 ASP A CA 1
ATOM 6140 C C . ASP A 1 777 ? -28.313 6.603 2.074 1.00 97.50 777 ASP A C 1
ATOM 6142 O O . ASP A 1 777 ? -28.243 7.680 2.660 1.00 97.50 777 ASP A O 1
ATOM 6146 N N . TYR A 1 778 ? -27.777 6.418 0.862 1.00 97.00 778 TYR A N 1
ATOM 6147 C CA . TYR A 1 778 ? -27.072 7.483 0.145 1.00 97.00 778 TYR A CA 1
ATOM 6148 C C . TYR A 1 778 ? -27.990 8.617 -0.320 1.00 97.00 778 TYR A C 1
ATOM 6150 O O . TYR A 1 778 ? -27.641 9.787 -0.189 1.00 97.00 778 TYR A O 1
ATOM 6158 N N . ALA A 1 779 ? -29.175 8.279 -0.831 1.00 96.44 779 ALA A N 1
ATOM 6159 C CA . ALA A 1 779 ? -30.166 9.252 -1.280 1.00 96.44 779 ALA A CA 1
ATOM 6160 C C . ALA A 1 779 ? -31.585 8.739 -0.961 1.00 96.44 779 ALA A C 1
ATOM 6162 O O . ALA A 1 779 ? -32.291 8.280 -1.865 1.00 96.44 779 ALA A O 1
ATOM 6163 N N . PRO A 1 780 ? -32.020 8.793 0.315 1.00 96.75 780 PRO A N 1
ATOM 6164 C CA . PRO A 1 780 ? -33.249 8.136 0.770 1.00 96.75 780 PRO A CA 1
ATOM 6165 C C . PRO A 1 780 ? -34.508 8.600 0.035 1.00 96.75 780 PRO A C 1
ATOM 6167 O O . PRO A 1 780 ? -35.355 7.787 -0.332 1.00 96.75 780 PRO A O 1
ATOM 6170 N N . GLU A 1 781 ? -34.628 9.907 -0.205 1.00 96.94 781 GLU A N 1
ATOM 6171 C CA . GLU A 1 781 ? -35.770 10.499 -0.910 1.00 96.94 781 GLU A CA 1
ATOM 6172 C C . GLU A 1 781 ? -35.797 10.045 -2.373 1.00 96.94 781 GLU A C 1
ATOM 6174 O O . GLU A 1 781 ? -36.800 9.491 -2.824 1.00 96.94 781 GLU A O 1
ATOM 6179 N N . LEU A 1 782 ? -34.655 10.145 -3.065 1.00 97.69 782 LEU A N 1
ATOM 6180 C CA . LEU A 1 782 ? -34.492 9.672 -4.440 1.00 97.69 782 LEU A CA 1
ATOM 6181 C C . LEU A 1 782 ? -34.839 8.181 -4.568 1.00 97.69 782 LEU A C 1
ATOM 6183 O O . LEU A 1 782 ? -35.528 7.788 -5.509 1.00 97.69 782 LEU A O 1
ATOM 6187 N N . PHE A 1 783 ? -34.390 7.351 -3.622 1.00 98.12 783 PHE A N 1
ATOM 6188 C CA . PHE A 1 783 ? -34.687 5.920 -3.605 1.00 98.12 783 PHE A CA 1
ATOM 6189 C C . PHE A 1 783 ? -36.185 5.642 -3.449 1.00 98.12 783 PHE A C 1
ATOM 6191 O O . PHE A 1 783 ? -36.739 4.867 -4.225 1.00 98.12 783 PHE A O 1
ATOM 6198 N N . ILE A 1 784 ? -36.857 6.279 -2.482 1.00 97.12 784 ILE A N 1
ATOM 6199 C CA . ILE A 1 784 ? -38.292 6.064 -2.243 1.00 97.12 784 ILE A CA 1
ATOM 6200 C C . ILE A 1 784 ? -39.131 6.543 -3.434 1.00 97.12 784 ILE A C 1
ATOM 6202 O O . ILE A 1 784 ? -40.045 5.833 -3.855 1.00 97.12 784 ILE A O 1
ATOM 6206 N N . GLU A 1 785 ? -38.796 7.691 -4.027 1.00 97.19 785 GLU A N 1
ATOM 6207 C CA . GLU A 1 785 ? -39.478 8.212 -5.221 1.00 97.19 785 GLU A CA 1
ATOM 6208 C C . GLU A 1 785 ? -39.315 7.308 -6.450 1.00 97.19 785 GLU A C 1
ATOM 6210 O O . GLU A 1 785 ? -40.197 7.253 -7.305 1.00 97.19 785 GLU A O 1
ATOM 6215 N N . ASN A 1 786 ? -38.198 6.580 -6.544 1.00 97.38 786 ASN A N 1
ATOM 6216 C CA . ASN A 1 786 ? -37.875 5.708 -7.674 1.00 97.38 786 ASN A CA 1
ATOM 6217 C C . ASN A 1 786 ? -37.928 4.215 -7.287 1.00 97.38 786 ASN A C 1
ATOM 6219 O O . ASN A 1 786 ? -37.334 3.376 -7.967 1.00 97.38 786 ASN A O 1
ATOM 6223 N N . LEU A 1 787 ? -38.667 3.852 -6.231 1.00 97.50 787 LEU A N 1
ATOM 6224 C CA . LEU A 1 787 ? -38.692 2.486 -5.698 1.00 97.50 787 LEU A CA 1
ATOM 6225 C C . LEU A 1 787 ? -39.232 1.458 -6.703 1.00 97.50 787 LEU A C 1
ATOM 6227 O O . LEU A 1 787 ? -38.713 0.347 -6.809 1.00 97.50 787 LEU A O 1
ATOM 6231 N N . GLU A 1 788 ? -40.249 1.819 -7.487 1.00 96.62 788 GLU A N 1
ATOM 6232 C CA . GLU A 1 788 ? -40.760 0.937 -8.541 1.00 96.62 788 GLU A CA 1
ATOM 6233 C C . GLU A 1 788 ? -39.734 0.749 -9.674 1.00 96.62 788 GLU A C 1
ATOM 6235 O O . GLU A 1 788 ? -39.588 -0.353 -10.209 1.00 96.62 788 GLU A O 1
ATOM 6240 N N . VAL A 1 789 ? -38.954 1.790 -9.994 1.00 97.56 789 VAL A N 1
ATOM 6241 C CA . VAL A 1 789 ? -37.836 1.696 -10.947 1.00 97.56 789 VAL A CA 1
ATOM 6242 C C . VAL A 1 789 ? -36.766 0.748 -10.407 1.00 97.56 789 VAL A C 1
ATOM 6244 O O . VAL A 1 789 ? -36.331 -0.139 -11.139 1.00 97.56 789 VAL A O 1
ATOM 6247 N N . PHE A 1 790 ? -36.397 0.873 -9.127 1.00 98.12 790 PHE A N 1
ATOM 6248 C CA . PHE A 1 790 ? -35.489 -0.050 -8.439 1.00 98.12 790 PHE A CA 1
ATOM 6249 C C . PHE A 1 790 ? -35.973 -1.506 -8.551 1.00 98.12 790 PHE A C 1
ATOM 6251 O O . PHE A 1 790 ? -35.239 -2.367 -9.042 1.00 98.12 790 PHE A O 1
ATOM 6258 N N . ILE A 1 791 ? -37.230 -1.779 -8.179 1.00 97.88 791 ILE A N 1
ATOM 6259 C CA . ILE A 1 791 ? -37.822 -3.127 -8.227 1.00 97.88 791 ILE A CA 1
ATOM 6260 C C . ILE A 1 791 ? -37.762 -3.704 -9.646 1.00 97.88 791 ILE A C 1
ATOM 6262 O O . ILE A 1 791 ? -37.355 -4.854 -9.835 1.00 97.88 791 ILE A O 1
ATOM 6266 N N . ASN A 1 792 ? -38.122 -2.905 -10.652 1.00 97.44 792 ASN A N 1
ATOM 6267 C CA . ASN A 1 792 ? -38.150 -3.340 -12.046 1.00 97.44 792 ASN A CA 1
ATOM 6268 C C . ASN A 1 792 ? -36.754 -3.549 -12.643 1.00 97.44 792 ASN A C 1
ATOM 6270 O O . ASN A 1 792 ? -36.550 -4.510 -13.388 1.00 97.44 792 ASN A O 1
ATOM 6274 N N . GLN A 1 793 ? -35.784 -2.702 -12.294 1.00 98.25 793 GLN A N 1
ATOM 6275 C CA . GLN A 1 793 ? -34.399 -2.846 -12.740 1.00 98.25 793 GLN A CA 1
ATOM 6276 C C . GLN A 1 793 ? -33.728 -4.095 -12.153 1.00 98.25 793 GLN A C 1
ATOM 6278 O O . GLN A 1 793 ? -33.054 -4.829 -12.883 1.00 98.25 793 GLN A O 1
ATOM 6283 N N . ILE A 1 794 ? -33.925 -4.372 -10.858 1.00 97.38 794 ILE A N 1
ATOM 6284 C CA . ILE A 1 794 ? -33.413 -5.594 -10.224 1.00 97.38 794 ILE A CA 1
ATOM 6285 C C . ILE A 1 794 ? -34.123 -6.821 -10.798 1.00 97.38 794 ILE A C 1
ATOM 6287 O O . ILE A 1 794 ? -33.462 -7.764 -11.242 1.00 97.38 794 ILE A O 1
ATOM 6291 N N . GLY A 1 795 ? -35.460 -6.811 -10.796 1.00 93.44 795 GLY A N 1
ATOM 6292 C CA . GLY A 1 795 ? -36.354 -7.782 -11.438 1.00 93.44 795 GLY A CA 1
ATOM 6293 C C . GLY A 1 795 ? -36.324 -9.218 -10.891 1.00 93.44 795 GLY A C 1
ATOM 6294 O O . GLY A 1 795 ? -37.296 -9.957 -11.071 1.00 93.44 795 GLY A O 1
ATOM 6295 N N . ARG A 1 796 ? -35.229 -9.616 -10.235 1.00 96.81 796 ARG A N 1
ATOM 6296 C CA . ARG A 1 796 ? -34.978 -10.927 -9.637 1.00 96.81 796 ARG A CA 1
ATOM 6297 C C . ARG A 1 796 ? -35.452 -10.971 -8.188 1.00 96.81 796 ARG A C 1
ATOM 6299 O O . ARG A 1 796 ? -34.979 -10.200 -7.357 1.00 96.81 796 ARG A O 1
ATOM 6306 N N . VAL A 1 797 ? -36.326 -11.931 -7.892 1.00 96.69 797 VAL A N 1
ATOM 6307 C CA . VAL A 1 797 ? -36.895 -12.163 -6.554 1.00 96.69 797 VAL A CA 1
ATOM 6308 C C . VAL A 1 797 ? -35.795 -12.362 -5.510 1.00 96.69 797 VAL A C 1
ATOM 6310 O O . VAL A 1 797 ? -35.782 -11.682 -4.494 1.00 96.69 797 VAL A O 1
ATOM 6313 N N . ASP A 1 798 ? -34.809 -13.214 -5.786 1.00 95.31 798 ASP A N 1
ATOM 6314 C CA . ASP A 1 798 ? -33.722 -13.511 -4.851 1.00 95.31 798 ASP A CA 1
ATOM 6315 C C . ASP A 1 798 ? -32.830 -12.295 -4.543 1.00 95.31 798 ASP A C 1
ATOM 6317 O O . ASP A 1 798 ? -32.323 -12.167 -3.431 1.00 95.31 798 ASP A O 1
ATOM 6321 N N . TYR A 1 799 ? -32.674 -11.369 -5.492 1.00 97.44 799 TYR A N 1
ATOM 6322 C CA . TYR A 1 799 ? -31.895 -10.143 -5.288 1.00 97.44 799 TYR A CA 1
ATOM 6323 C C . TYR A 1 799 ? -32.653 -9.107 -4.459 1.00 97.44 799 TYR A C 1
ATOM 6325 O O . TYR A 1 799 ? -32.059 -8.478 -3.585 1.00 97.44 799 TYR A O 1
ATOM 6333 N N . LEU A 1 800 ? -33.959 -8.957 -4.694 1.00 98.00 800 LEU A N 1
ATOM 6334 C CA . LEU A 1 800 ? -34.808 -8.113 -3.851 1.00 98.00 800 LEU A CA 1
ATOM 6335 C C . LEU A 1 800 ? -34.861 -8.657 -2.422 1.00 98.00 800 LEU A C 1
ATOM 6337 O O . LEU A 1 800 ? -34.722 -7.892 -1.471 1.00 98.00 800 LEU A O 1
ATOM 6341 N N . ASN A 1 801 ? -34.971 -9.979 -2.268 1.00 97.50 801 ASN A N 1
ATOM 6342 C CA . ASN A 1 801 ? -34.956 -10.622 -0.957 1.00 97.50 801 ASN A CA 1
ATOM 6343 C C . ASN A 1 801 ? -33.617 -10.389 -0.250 1.00 97.50 801 ASN A C 1
ATOM 6345 O O . ASN A 1 801 ? -33.609 -10.064 0.933 1.00 97.50 801 ASN A O 1
ATOM 6349 N N . LEU A 1 802 ? -32.495 -10.491 -0.978 1.00 95.75 802 LEU A N 1
ATOM 6350 C CA . LEU A 1 802 ? -31.172 -10.181 -0.438 1.00 95.75 802 LEU A CA 1
ATOM 6351 C C . LEU A 1 802 ? -31.097 -8.729 0.055 1.00 95.75 802 LEU A C 1
ATOM 6353 O O . LEU A 1 802 ? -30.694 -8.516 1.193 1.00 95.75 802 LEU A O 1
ATOM 6357 N N . PHE A 1 803 ? -31.539 -7.754 -0.750 1.00 97.88 803 PHE A N 1
ATOM 6358 C CA . PHE A 1 803 ? -31.591 -6.342 -0.345 1.00 97.88 803 PHE A CA 1
ATOM 6359 C C . PHE A 1 803 ? -32.384 -6.150 0.953 1.00 97.88 803 PHE A C 1
ATOM 6361 O O . PHE A 1 803 ? -31.839 -5.630 1.921 1.00 97.88 803 PHE A O 1
ATOM 6368 N N . ILE A 1 804 ? -33.627 -6.642 1.001 1.00 97.88 804 ILE A N 1
ATOM 6369 C CA . ILE A 1 804 ? -34.516 -6.490 2.164 1.00 97.88 804 ILE A CA 1
ATOM 6370 C C . ILE A 1 804 ? -33.930 -7.178 3.406 1.00 97.88 804 ILE A C 1
ATOM 6372 O O . ILE A 1 804 ? -33.976 -6.630 4.504 1.00 97.88 804 ILE A O 1
ATOM 6376 N N . SER A 1 805 ? -33.340 -8.364 3.242 1.00 93.31 805 SER A N 1
ATOM 6377 C CA . SER A 1 805 ? -32.738 -9.115 4.351 1.00 93.31 805 SER A CA 1
ATOM 6378 C C . SER A 1 805 ? -31.481 -8.459 4.934 1.00 93.31 805 SER A C 1
ATOM 6380 O O . SER A 1 805 ? -31.115 -8.752 6.070 1.00 93.31 805 SER A O 1
ATOM 6382 N N . CYS A 1 806 ? -30.819 -7.585 4.171 1.00 92.94 806 CYS A N 1
ATOM 6383 C CA . CYS A 1 806 ? -29.629 -6.859 4.606 1.00 92.94 806 CYS A CA 1
ATOM 6384 C C . CYS A 1 806 ? -29.942 -5.499 5.247 1.00 92.94 806 CYS A C 1
ATOM 6386 O O . CYS A 1 806 ? -29.002 -4.838 5.690 1.00 92.94 806 CYS A O 1
ATOM 6388 N N . LEU A 1 807 ? -31.216 -5.090 5.303 1.00 96.38 807 LEU A N 1
ATOM 6389 C CA . LEU A 1 807 ? -31.603 -3.809 5.884 1.00 96.38 807 LEU A CA 1
ATOM 6390 C C . LEU A 1 807 ? -31.281 -3.753 7.381 1.00 96.38 807 LEU A C 1
ATOM 6392 O O . LEU A 1 807 ? -31.586 -4.678 8.138 1.00 96.38 807 LEU A O 1
ATOM 6396 N N . SER A 1 808 ? -30.697 -2.644 7.823 1.00 93.56 808 SER A N 1
ATOM 6397 C CA . SER A 1 808 ? -30.386 -2.387 9.232 1.00 93.56 808 SER A CA 1
ATOM 6398 C C . SER A 1 808 ? -30.879 -1.011 9.669 1.00 93.56 808 SER A C 1
ATOM 6400 O O . SER A 1 808 ? -31.124 -0.153 8.835 1.00 93.56 808 SER A O 1
ATOM 6402 N N . GLU A 1 809 ? -31.038 -0.764 10.972 1.00 93.62 809 GLU A N 1
ATOM 6403 C CA . GLU A 1 809 ? -31.453 0.565 11.468 1.00 93.62 809 GLU A CA 1
ATOM 6404 C C . GLU A 1 809 ? -30.351 1.626 11.359 1.00 93.62 809 GLU A C 1
ATOM 6406 O O . GLU A 1 809 ? -30.622 2.821 11.463 1.00 93.62 809 GLU A O 1
ATOM 6411 N N . ASP A 1 810 ? -29.103 1.201 11.170 1.00 90.81 810 ASP A N 1
ATOM 6412 C CA . ASP A 1 810 ? -27.970 2.108 11.073 1.00 90.81 810 ASP A CA 1
ATOM 6413 C C . ASP A 1 810 ? -27.899 2.736 9.677 1.00 90.81 810 ASP A C 1
ATOM 6415 O O . ASP A 1 810 ? -28.181 2.091 8.670 1.00 90.81 810 ASP A O 1
ATOM 6419 N N . ASP A 1 811 ? -27.516 4.009 9.615 1.00 92.94 811 ASP A N 1
ATOM 6420 C CA . ASP A 1 811 ? -27.213 4.694 8.358 1.00 92.94 811 ASP A CA 1
ATOM 6421 C C . ASP A 1 811 ? -25.785 4.326 7.937 1.00 92.94 811 ASP A C 1
ATOM 6423 O O . ASP A 1 811 ? -24.801 4.735 8.576 1.00 92.94 811 ASP A O 1
ATOM 6427 N N . VAL A 1 812 ? -25.647 3.511 6.889 1.00 93.69 812 VAL A N 1
ATOM 6428 C CA . VAL A 1 812 ? -24.330 3.006 6.473 1.00 93.69 812 VAL A CA 1
ATOM 6429 C C . VAL A 1 812 ? -23.433 4.100 5.917 1.00 93.69 812 VAL A C 1
ATOM 6431 O O . VAL A 1 812 ? -22.216 3.966 6.027 1.00 93.69 812 VAL A O 1
ATOM 6434 N N . THR A 1 813 ? -23.987 5.204 5.408 1.00 92.06 813 THR A N 1
ATOM 6435 C CA . THR A 1 813 ? -23.193 6.355 4.939 1.00 92.06 813 THR A CA 1
ATOM 6436 C C . THR A 1 813 ? -22.513 7.081 6.094 1.00 92.06 813 THR A C 1
ATOM 6438 O O . THR A 1 813 ? -21.478 7.709 5.913 1.00 92.06 813 THR A O 1
ATOM 6441 N N . LYS A 1 814 ? -23.044 6.948 7.314 1.00 89.31 814 LYS A N 1
ATOM 6442 C CA . LYS A 1 814 ? -22.463 7.538 8.527 1.00 89.31 814 LYS A CA 1
ATOM 6443 C C . LYS A 1 814 ? -21.634 6.549 9.327 1.00 89.31 814 LYS A C 1
ATOM 6445 O O . LYS A 1 814 ? -20.689 6.958 9.994 1.00 89.31 814 LYS A O 1
ATOM 6450 N N . THR A 1 815 ? -21.988 5.268 9.297 1.00 86.94 815 THR A N 1
ATOM 6451 C CA . THR A 1 815 ? -21.360 4.250 10.153 1.00 86.94 815 THR A CA 1
ATOM 6452 C C . THR A 1 815 ? -20.229 3.487 9.472 1.00 86.94 815 THR A C 1
ATOM 6454 O O . THR A 1 815 ? -19.267 3.158 10.153 1.00 86.94 815 THR A O 1
ATOM 6457 N N . LYS A 1 816 ? -20.314 3.224 8.158 1.00 88.00 816 LYS A N 1
ATOM 6458 C CA . LYS A 1 816 ? -19.349 2.373 7.426 1.00 88.00 816 LYS A CA 1
ATOM 6459 C C . LYS A 1 816 ? -18.735 3.026 6.186 1.00 88.00 816 LYS A C 1
ATOM 6461 O O . LYS A 1 816 ? -17.578 2.773 5.869 1.00 88.00 816 LYS A O 1
ATOM 6466 N N . TYR A 1 817 ? -19.509 3.823 5.456 1.00 92.62 817 TYR A N 1
ATOM 6467 C CA . TYR A 1 817 ? -19.176 4.349 4.127 1.00 92.62 817 TYR A CA 1
ATOM 6468 C C . TYR A 1 817 ? -19.212 5.876 4.107 1.00 92.62 817 TYR A C 1
ATOM 6470 O O . TYR A 1 817 ? -19.834 6.476 3.227 1.00 92.62 817 TYR A O 1
ATOM 6478 N N . LYS A 1 818 ? -18.554 6.481 5.104 1.00 90.75 818 LYS A N 1
ATOM 6479 C CA . LYS A 1 818 ? -18.410 7.934 5.228 1.00 90.75 818 LYS A CA 1
ATOM 6480 C C . LYS A 1 818 ? -17.752 8.493 3.978 1.00 90.75 818 LYS A C 1
ATOM 6482 O O . LYS A 1 818 ? -16.615 8.154 3.674 1.00 90.75 818 LYS A O 1
ATOM 6487 N N . GLU A 1 819 ? -18.482 9.354 3.285 1.00 90.38 819 GLU A N 1
ATOM 6488 C CA . GLU A 1 819 ? -17.988 10.020 2.092 1.00 90.38 819 GLU A CA 1
ATOM 6489 C C . GLU A 1 819 ? -16.953 11.089 2.449 1.00 90.38 819 GLU A C 1
ATOM 6491 O O . GLU A 1 819 ? -17.169 11.952 3.303 1.00 90.38 819 GLU A O 1
ATOM 6496 N N . THR A 1 820 ? -15.809 11.018 1.775 1.00 91.50 820 THR A N 1
ATOM 6497 C CA . THR A 1 820 ? -14.660 11.895 2.011 1.00 91.50 820 THR A CA 1
ATOM 6498 C C . THR A 1 820 ? -14.468 12.945 0.924 1.00 91.50 820 THR A C 1
ATOM 6500 O O . THR A 1 820 ? -13.585 13.780 1.076 1.00 91.50 820 THR A O 1
ATOM 6503 N N . LEU A 1 821 ? -15.307 12.959 -0.120 1.00 86.94 821 LEU A N 1
ATOM 6504 C CA . LEU A 1 821 ? -15.201 13.888 -1.252 1.00 86.94 821 LEU A CA 1
ATOM 6505 C C . LEU A 1 821 ? -15.117 15.353 -0.796 1.00 86.94 821 LEU A C 1
ATOM 6507 O O . LEU A 1 821 ? -14.239 16.088 -1.222 1.00 86.94 821 LEU A O 1
ATOM 6511 N N . TYR A 1 822 ? -15.964 15.759 0.150 1.00 82.06 822 TYR A N 1
ATOM 6512 C CA . TYR A 1 822 ? -15.992 17.129 0.687 1.00 82.06 822 TYR A CA 1
ATOM 6513 C C . TYR A 1 822 ? -15.080 17.334 1.908 1.00 82.06 822 TYR A C 1
ATOM 6515 O O . TYR A 1 822 ? -15.198 18.321 2.635 1.00 82.06 822 TYR A O 1
ATOM 6523 N N . SER A 1 823 ? -14.201 16.375 2.204 1.00 78.88 823 SER A N 1
ATOM 6524 C CA . SER A 1 823 ? -13.224 16.516 3.281 1.00 78.88 823 SER A CA 1
ATOM 6525 C C . SER A 1 823 ? -11.984 17.231 2.761 1.00 78.88 823 SER A C 1
ATOM 6527 O O . SER A 1 823 ? -11.328 16.737 1.853 1.00 78.88 823 SER A O 1
ATOM 6529 N N . GLY A 1 824 ? -11.636 18.367 3.372 1.00 79.62 824 GLY A N 1
ATOM 6530 C CA . GLY A 1 824 ? -10.404 19.082 3.032 1.00 79.62 824 GLY A CA 1
ATOM 6531 C C . GLY A 1 824 ? -9.163 18.192 3.166 1.00 79.62 824 GLY A C 1
ATOM 6532 O O . GLY A 1 824 ? -9.112 17.318 4.035 1.00 79.62 824 GLY A O 1
ATOM 6533 N N . ILE A 1 825 ? -8.155 18.438 2.325 1.00 84.25 825 ILE A N 1
ATOM 6534 C CA . ILE A 1 825 ? -6.955 17.595 2.183 1.00 84.25 825 ILE A CA 1
ATOM 6535 C C . ILE A 1 825 ? -6.207 17.348 3.508 1.00 84.25 825 ILE A C 1
ATOM 6537 O O . ILE A 1 825 ? -5.678 16.264 3.732 1.00 84.25 825 ILE A O 1
ATOM 6541 N N . SER A 1 826 ? -6.233 18.317 4.430 1.00 83.25 826 SER A N 1
ATOM 6542 C CA . SER A 1 826 ? -5.580 18.242 5.744 1.00 83.25 826 SER A CA 1
ATOM 6543 C C . SER A 1 826 ? -6.451 17.624 6.849 1.00 83.25 826 SER A C 1
ATOM 6545 O O . SER A 1 826 ? -6.044 17.593 8.010 1.00 83.25 826 SER A O 1
ATOM 6547 N N . LYS A 1 827 ? -7.679 17.186 6.542 1.00 87.25 827 LYS A N 1
ATOM 6548 C CA . LYS A 1 827 ? -8.584 16.589 7.532 1.00 87.25 827 LYS A CA 1
ATOM 6549 C C . LYS A 1 827 ? -8.104 15.188 7.895 1.00 87.25 827 LYS A C 1
ATOM 6551 O O . LYS A 1 827 ? -7.943 14.347 7.005 1.00 87.25 827 LYS A O 1
ATOM 6556 N N . SER A 1 828 ? -7.968 14.939 9.199 1.00 89.00 828 SER A N 1
ATOM 6557 C CA . SER A 1 828 ? -7.573 13.644 9.756 1.00 89.00 828 SER A CA 1
ATOM 6558 C C . SER A 1 828 ? -8.417 12.488 9.214 1.00 89.00 828 SER A C 1
ATOM 6560 O O . SER A 1 828 ? -9.579 12.654 8.817 1.00 89.00 828 SER A O 1
ATOM 6562 N N . PHE A 1 829 ? -7.804 11.308 9.158 1.00 92.56 829 PHE A N 1
ATOM 6563 C CA . PHE A 1 829 ? -8.486 10.098 8.725 1.00 92.56 829 PHE A CA 1
ATOM 6564 C C . PHE A 1 829 ? -9.530 9.652 9.751 1.00 92.56 829 PHE A C 1
ATOM 6566 O O . PHE A 1 829 ? -9.373 9.852 10.956 1.00 92.56 829 PHE A O 1
ATOM 6573 N N . GLY A 1 830 ? -10.622 9.065 9.262 1.00 88.31 830 GLY A N 1
ATOM 6574 C CA . GLY A 1 830 ? -11.616 8.423 10.112 1.00 88.31 830 GLY A CA 1
ATOM 6575 C C . GLY A 1 830 ? -10.984 7.303 10.937 1.00 88.31 830 GLY A C 1
ATOM 6576 O O . GLY A 1 830 ? -10.235 6.490 10.407 1.00 88.31 830 GLY A O 1
ATOM 6577 N N . MET A 1 831 ? -11.288 7.265 12.231 1.00 89.31 831 MET A N 1
ATOM 6578 C CA . MET A 1 831 ? -10.904 6.160 13.110 1.00 89.31 831 MET A CA 1
ATOM 6579 C C . MET A 1 831 ? -12.049 5.161 13.235 1.00 89.31 831 MET A C 1
ATOM 6581 O O . MET A 1 831 ? -13.225 5.549 13.159 1.00 89.31 831 MET A O 1
ATOM 6585 N N . GLU A 1 832 ? -11.697 3.898 13.468 1.00 82.94 832 GLU A N 1
ATOM 6586 C CA . GLU A 1 832 ? -12.662 2.856 13.803 1.00 82.94 832 GLU A CA 1
ATOM 6587 C C . GLU A 1 832 ? -13.499 3.303 15.019 1.00 82.94 832 GLU A C 1
ATOM 6589 O O . GLU A 1 832 ? -12.952 3.743 16.040 1.00 82.94 832 GLU A O 1
ATOM 6594 N N . PRO A 1 833 ? -14.840 3.264 14.930 1.00 79.38 833 PRO A N 1
ATOM 6595 C CA . PRO A 1 833 ? -15.682 3.626 16.056 1.00 79.38 833 PRO A CA 1
ATOM 6596 C C . PRO A 1 833 ? -15.493 2.622 17.196 1.00 79.38 833 PRO A C 1
ATOM 6598 O O . PRO A 1 833 ? -15.503 1.411 16.979 1.00 79.38 833 PRO A O 1
ATOM 6601 N N . ALA A 1 834 ? -15.402 3.124 18.430 1.00 78.06 834 ALA A N 1
ATOM 6602 C CA . ALA A 1 834 ? -15.361 2.261 19.605 1.00 78.06 834 ALA A CA 1
ATOM 6603 C C . ALA A 1 834 ? -16.593 1.328 19.633 1.00 78.06 834 ALA A C 1
ATOM 6605 O O . ALA A 1 834 ? -17.716 1.786 19.367 1.00 78.06 834 ALA A O 1
ATOM 6606 N N . PRO A 1 835 ? -16.416 0.028 19.929 1.00 78.19 835 PRO A N 1
ATOM 6607 C CA . PRO A 1 835 ? -17.521 -0.913 19.967 1.00 78.19 835 PRO A CA 1
ATOM 6608 C C . PRO A 1 835 ? -18.570 -0.481 20.997 1.00 78.19 835 PRO A C 1
ATOM 6610 O O . PRO A 1 835 ? -18.269 -0.034 22.100 1.00 78.19 835 PRO A O 1
ATOM 6613 N N . LEU A 1 836 ? -19.849 -0.631 20.646 1.00 78.62 836 LEU A N 1
ATOM 6614 C CA . LEU A 1 836 ? -20.923 -0.292 21.575 1.00 78.62 836 LEU A CA 1
ATOM 6615 C C . LEU A 1 836 ? -20.844 -1.178 22.824 1.00 78.62 836 LEU A C 1
ATOM 6617 O O . LEU A 1 836 ? -20.817 -2.408 22.748 1.00 78.62 836 LEU A O 1
ATOM 6621 N N . THR A 1 837 ? -20.902 -0.545 23.990 1.00 81.75 837 THR A N 1
ATOM 6622 C CA . THR A 1 837 ? -20.994 -1.238 25.278 1.00 81.75 837 THR A CA 1
ATOM 6623 C C . THR A 1 837 ? -22.306 -2.024 25.392 1.00 81.75 837 THR A C 1
ATOM 6625 O O . THR A 1 837 ? -23.329 -1.644 24.817 1.00 81.75 837 THR A O 1
ATOM 6628 N N . GLU A 1 838 ? -22.340 -3.085 26.209 1.00 77.06 838 GLU A N 1
ATOM 6629 C CA . GLU A 1 838 ? -23.572 -3.864 26.446 1.00 77.06 838 GLU A CA 1
ATOM 6630 C C . GLU A 1 838 ? -24.743 -2.979 26.921 1.00 77.06 838 GLU A C 1
ATOM 6632 O O . GLU A 1 838 ? -25.893 -3.218 26.552 1.00 77.06 838 GLU A O 1
ATOM 6637 N N . MET A 1 839 ? -24.461 -1.916 27.688 1.00 77.50 839 MET A N 1
ATOM 6638 C CA . MET A 1 839 ? -25.477 -0.959 28.136 1.00 77.50 839 MET A CA 1
ATOM 6639 C C . MET A 1 839 ? -26.013 -0.102 26.984 1.00 77.50 839 MET A C 1
ATOM 6641 O O . MET A 1 839 ? -27.223 0.102 26.910 1.00 77.50 839 MET A O 1
ATOM 6645 N N . GLN A 1 840 ? -25.158 0.353 26.062 1.00 81.00 840 GLN A N 1
ATOM 6646 C CA . GLN A 1 840 ? -25.600 1.051 24.849 1.00 81.00 840 GLN A CA 1
ATOM 6647 C C . GLN A 1 840 ? -26.418 0.125 23.942 1.00 81.00 840 GLN A C 1
ATOM 6649 O O . GLN A 1 840 ? -27.460 0.541 23.444 1.00 81.00 840 GLN A O 1
ATOM 6654 N N . ILE A 1 841 ? -26.018 -1.143 23.790 1.00 81.69 841 ILE A N 1
ATOM 6655 C CA . ILE A 1 841 ? -26.783 -2.148 23.032 1.00 81.69 841 ILE A CA 1
ATOM 6656 C C . ILE A 1 841 ? -28.156 -2.380 23.679 1.00 81.69 841 ILE A C 1
ATOM 6658 O O . ILE A 1 841 ? -29.177 -2.383 22.990 1.00 81.69 841 ILE A O 1
ATOM 6662 N N . TYR A 1 842 ? -28.202 -2.546 25.004 1.00 83.62 842 TYR A N 1
ATOM 6663 C CA . TYR A 1 842 ? -29.451 -2.704 25.748 1.00 83.62 842 TYR A CA 1
ATOM 6664 C C . TYR A 1 842 ? -30.352 -1.469 25.625 1.00 83.62 842 TYR A C 1
ATOM 6666 O O . TYR A 1 842 ? -31.549 -1.614 25.381 1.00 83.62 842 TYR A O 1
ATOM 6674 N N . MET A 1 843 ? -29.796 -0.259 25.740 1.00 82.44 843 MET A N 1
ATOM 6675 C CA . MET A 1 843 ? -30.556 0.983 25.576 1.00 82.44 843 MET A CA 1
ATOM 6676 C C . MET A 1 843 ? -31.069 1.152 24.147 1.00 82.44 843 MET A C 1
ATOM 6678 O O . MET A 1 843 ? -32.245 1.458 23.982 1.00 82.44 843 MET A O 1
ATOM 6682 N N . LYS A 1 844 ? -30.257 0.849 23.125 1.00 82.81 844 LYS A N 1
ATOM 6683 C CA . LYS A 1 844 ? -30.679 0.861 21.715 1.00 82.81 844 LYS A CA 1
ATOM 6684 C C . LYS A 1 844 ? -31.852 -0.096 21.473 1.00 82.81 844 LYS A C 1
ATOM 6686 O O . LYS A 1 844 ? -32.803 0.275 20.799 1.00 82.81 844 LYS A O 1
ATOM 6691 N N . LYS A 1 845 ? -31.836 -1.291 22.083 1.00 83.88 845 LYS A N 1
ATOM 6692 C CA . LYS A 1 845 ? -32.960 -2.248 22.020 1.00 83.88 845 LYS A CA 1
ATOM 6693 C C . LYS A 1 845 ? -34.195 -1.772 22.786 1.00 83.88 845 LYS A C 1
ATOM 6695 O O . LYS A 1 845 ? -35.304 -1.921 22.293 1.00 83.88 845 LYS A O 1
ATOM 6700 N N . LYS A 1 846 ? -34.023 -1.212 23.987 1.00 83.62 846 LYS A N 1
ATOM 6701 C CA . LYS A 1 846 ? -35.140 -0.770 24.838 1.00 83.62 846 LYS A CA 1
ATOM 6702 C C . LYS A 1 846 ? -35.821 0.500 24.315 1.00 83.62 846 LYS A C 1
ATOM 6704 O O . LYS A 1 846 ? -37.013 0.673 24.537 1.00 83.62 846 LYS A O 1
ATOM 6709 N N . MET A 1 847 ? -35.069 1.385 23.663 1.00 83.19 847 MET A N 1
ATOM 6710 C CA . MET A 1 847 ? -35.562 2.645 23.090 1.00 83.19 847 MET A CA 1
ATOM 6711 C C . MET A 1 847 ? -35.981 2.512 21.619 1.00 83.19 847 MET A C 1
ATOM 6713 O O . MET A 1 847 ? -36.313 3.517 20.998 1.00 83.19 847 MET A O 1
ATOM 6717 N N . PHE A 1 848 ? -35.953 1.301 21.054 1.00 88.25 848 PHE A N 1
ATOM 6718 C CA . PHE A 1 848 ? -36.423 1.058 19.696 1.00 88.25 848 PHE A CA 1
ATOM 6719 C C . PHE A 1 848 ? -37.928 1.344 19.597 1.00 88.25 848 PHE A C 1
ATOM 6721 O O . PHE A 1 848 ? -38.727 0.736 20.311 1.00 88.25 848 PHE A O 1
ATOM 6728 N N . ASP A 1 849 ? -38.306 2.254 18.701 1.00 90.50 849 ASP A N 1
ATOM 6729 C CA . ASP A 1 849 ? -39.698 2.557 18.373 1.00 90.50 849 ASP A CA 1
ATOM 6730 C C . ASP A 1 849 ? -39.995 2.077 16.940 1.00 90.50 849 ASP A C 1
ATOM 6732 O O . ASP A 1 849 ? -39.457 2.636 15.981 1.00 90.50 849 ASP A O 1
ATOM 6736 N N . PRO A 1 850 ? -40.872 1.070 16.757 1.00 90.31 850 PRO A N 1
ATOM 6737 C CA . PRO A 1 850 ? -41.256 0.581 15.435 1.00 90.31 850 PRO A CA 1
ATOM 6738 C C . PRO A 1 850 ? -41.781 1.662 14.479 1.00 90.31 850 PRO A C 1
ATOM 6740 O O . PRO A 1 850 ? -41.693 1.475 13.267 1.00 90.31 850 PRO A O 1
ATOM 6743 N N . LYS A 1 851 ? -42.326 2.779 14.993 1.00 89.88 851 LYS A N 1
ATOM 6744 C CA . LYS A 1 851 ? -42.874 3.881 14.178 1.00 89.88 851 LYS A CA 1
ATOM 6745 C C . LYS A 1 851 ? -41.801 4.744 13.519 1.00 89.88 851 LYS A C 1
ATOM 6747 O O . LYS A 1 851 ? -42.091 5.415 12.533 1.00 89.88 851 LYS A O 1
ATOM 6752 N N . THR A 1 852 ? -40.594 4.763 14.077 1.00 90.94 852 THR A N 1
ATOM 6753 C CA . THR A 1 852 ? -39.457 5.540 13.561 1.00 90.94 852 THR A CA 1
ATOM 6754 C C . THR A 1 852 ? -38.405 4.660 12.885 1.00 90.94 852 THR A C 1
ATOM 6756 O O . THR A 1 852 ? -37.425 5.184 12.362 1.00 90.94 852 THR A O 1
ATOM 6759 N N . SER A 1 853 ? -38.623 3.340 12.858 1.00 95.12 853 SER A N 1
ATOM 6760 C CA . SER A 1 853 ? -37.748 2.360 12.212 1.00 95.12 853 SER A CA 1
ATOM 6761 C C . SER A 1 853 ? -37.578 2.644 10.718 1.00 95.12 853 SER A C 1
ATOM 6763 O O . SER A 1 853 ? -38.549 2.726 9.955 1.00 95.12 853 SER A O 1
ATOM 6765 N N . LYS A 1 854 ? -36.314 2.732 10.291 1.00 95.44 854 LYS A N 1
ATOM 6766 C CA . LYS A 1 854 ? -35.938 2.854 8.878 1.00 95.44 854 LYS A CA 1
ATOM 6767 C C . LYS A 1 854 ? -36.337 1.588 8.124 1.00 95.44 854 LYS A C 1
ATOM 6769 O O . LYS A 1 854 ? -36.924 1.669 7.046 1.00 95.44 854 LYS A O 1
ATOM 6774 N N . VAL A 1 855 ? -36.057 0.424 8.716 1.00 97.38 855 VAL A N 1
ATOM 6775 C CA . VAL A 1 855 ? -36.327 -0.886 8.108 1.00 97.38 855 VAL A CA 1
ATOM 6776 C C . VAL A 1 855 ? -37.820 -1.062 7.849 1.00 97.38 855 VAL A C 1
ATOM 6778 O O . VAL A 1 855 ? -38.205 -1.411 6.733 1.00 97.38 855 VAL A O 1
ATOM 6781 N N . ASN A 1 856 ? -38.670 -0.745 8.832 1.00 97.56 856 ASN A N 1
ATOM 6782 C CA . ASN A 1 856 ? -40.120 -0.829 8.672 1.00 97.56 856 ASN A CA 1
ATOM 6783 C C . ASN A 1 856 ? -40.614 0.115 7.574 1.00 97.56 856 ASN A C 1
ATOM 6785 O O . ASN A 1 856 ? -41.373 -0.323 6.715 1.00 97.56 856 ASN A O 1
ATOM 6789 N N . LYS A 1 857 ? -40.120 1.361 7.531 1.00 96.69 857 LYS A N 1
ATOM 6790 C CA . LYS A 1 857 ? -40.484 2.337 6.491 1.00 96.69 857 LYS A CA 1
ATOM 6791 C C . LYS A 1 857 ? -40.167 1.831 5.079 1.00 96.69 857 LYS A C 1
ATOM 6793 O O . LYS A 1 857 ? -40.996 1.979 4.182 1.00 96.69 857 LYS A O 1
ATOM 6798 N N . ILE A 1 858 ? -38.992 1.229 4.875 1.00 97.69 858 ILE A N 1
ATOM 6799 C CA . ILE A 1 858 ? -38.600 0.659 3.575 1.00 97.69 858 ILE A CA 1
ATOM 6800 C C . ILE A 1 858 ? -39.459 -0.568 3.251 1.00 97.69 858 ILE A C 1
ATOM 6802 O O . ILE A 1 858 ? -39.973 -0.673 2.138 1.00 97.69 858 ILE A O 1
ATOM 6806 N N . CYS A 1 859 ? -39.656 -1.473 4.215 1.00 98.12 859 CYS A N 1
ATOM 6807 C CA . CYS A 1 859 ? -40.491 -2.660 4.026 1.00 98.12 859 CYS A CA 1
ATOM 6808 C C . CYS A 1 859 ? -41.933 -2.278 3.671 1.00 98.12 859 CYS A C 1
ATOM 6810 O O . CYS A 1 859 ? -42.476 -2.818 2.712 1.00 98.12 859 CYS A O 1
ATOM 6812 N N . ASP A 1 860 ? -42.529 -1.311 4.370 1.00 97.56 860 ASP A N 1
ATOM 6813 C CA . ASP A 1 860 ? -43.876 -0.807 4.085 1.00 97.56 860 ASP A CA 1
ATOM 6814 C C . ASP A 1 860 ? -43.954 -0.152 2.700 1.00 97.56 860 ASP A C 1
ATOM 6816 O O . ASP A 1 860 ? -44.909 -0.386 1.962 1.00 97.56 860 ASP A O 1
ATOM 6820 N N . ALA A 1 861 ? -42.938 0.618 2.296 1.00 97.44 861 ALA A N 1
ATOM 6821 C CA . ALA A 1 861 ? -42.882 1.200 0.955 1.00 97.44 861 ALA A CA 1
ATOM 6822 C C . ALA A 1 861 ? -42.821 0.118 -0.139 1.00 97.44 861 ALA A C 1
ATOM 6824 O O . ALA A 1 861 ? -43.570 0.187 -1.116 1.00 97.44 861 ALA A O 1
ATOM 6825 N N . VAL A 1 862 ? -41.990 -0.915 0.045 1.00 97.94 862 VAL A N 1
ATOM 6826 C CA . VAL A 1 862 ? -41.912 -2.065 -0.872 1.00 97.94 862 VAL A CA 1
ATOM 6827 C C . VAL A 1 862 ? -43.246 -2.810 -0.914 1.00 97.94 862 VAL A C 1
ATOM 6829 O O . VAL A 1 862 ? -43.761 -3.082 -1.998 1.00 97.94 862 VAL A O 1
ATOM 6832 N N . LEU A 1 863 ? -43.844 -3.097 0.245 1.00 98.00 863 LEU A N 1
ATOM 6833 C CA . LEU A 1 863 ? -45.143 -3.763 0.347 1.00 98.00 863 LEU A CA 1
ATOM 6834 C C . LEU A 1 863 ? -46.239 -2.971 -0.372 1.00 98.00 863 LEU A C 1
ATOM 6836 O O . LEU A 1 863 ? -47.009 -3.561 -1.126 1.00 98.00 863 LEU A O 1
ATOM 6840 N N . ASN A 1 864 ? -46.275 -1.647 -0.208 1.00 97.12 864 ASN A N 1
ATOM 6841 C CA . ASN A 1 864 ? -47.241 -0.783 -0.884 1.00 97.12 864 ASN A CA 1
ATOM 6842 C C . ASN A 1 864 ? -47.126 -0.881 -2.412 1.00 97.12 864 ASN A C 1
ATOM 6844 O O . ASN A 1 864 ? -48.150 -0.997 -3.085 1.00 97.12 864 ASN A O 1
ATOM 6848 N N . VAL A 1 865 ? -45.907 -0.898 -2.965 1.00 96.88 865 VAL A N 1
ATOM 6849 C CA . VAL A 1 865 ? -45.695 -1.063 -4.416 1.00 96.88 865 VAL A CA 1
ATOM 6850 C C . VAL A 1 865 ? -46.110 -2.462 -4.881 1.00 96.88 865 VAL A C 1
ATOM 6852 O O . VAL A 1 865 ? -46.844 -2.601 -5.860 1.00 96.88 865 VAL A O 1
ATOM 6855 N N . LEU A 1 866 ? -45.675 -3.511 -4.177 1.00 97.56 866 LEU A N 1
ATOM 6856 C CA . LEU A 1 866 ? -45.890 -4.896 -4.605 1.00 97.56 866 LEU A CA 1
ATOM 6857 C C . LEU A 1 866 ? -47.344 -5.366 -4.447 1.00 97.56 866 LEU A C 1
ATOM 6859 O O . LEU A 1 866 ? -47.823 -6.136 -5.277 1.00 97.56 866 LEU A O 1
ATOM 6863 N N . LEU A 1 867 ? -48.058 -4.911 -3.412 1.00 96.06 867 LEU A N 1
ATOM 6864 C CA . LEU A 1 867 ? -49.448 -5.307 -3.149 1.00 96.06 867 LEU A CA 1
ATOM 6865 C C . LEU A 1 867 ? -50.467 -4.514 -3.972 1.00 96.06 867 LEU A C 1
ATOM 6867 O O . LEU A 1 867 ? -51.543 -5.040 -4.257 1.00 96.06 867 LEU A O 1
ATOM 6871 N N . SER A 1 868 ? -50.140 -3.283 -4.380 1.00 94.75 868 SER A N 1
ATOM 6872 C CA . SER A 1 868 ? -51.041 -2.445 -5.188 1.00 94.75 868 SER A CA 1
ATOM 6873 C C . SER A 1 868 ? -51.179 -2.926 -6.638 1.00 94.75 868 SER A C 1
ATOM 6875 O O . SER A 1 868 ? -52.104 -2.510 -7.334 1.00 94.75 868 SER A O 1
ATOM 6877 N N . ASN A 1 869 ? -50.291 -3.813 -7.100 1.00 93.38 869 ASN A N 1
ATOM 6878 C CA . ASN A 1 869 ? -50.303 -4.365 -8.452 1.00 93.38 869 ASN A CA 1
ATOM 6879 C C . ASN A 1 869 ? -50.464 -5.904 -8.418 1.00 93.38 869 ASN A C 1
ATOM 6881 O O . ASN A 1 869 ? -49.560 -6.596 -7.945 1.00 93.38 869 ASN A O 1
ATOM 6885 N N . PRO A 1 870 ? -51.566 -6.475 -8.950 1.00 92.62 870 PRO A N 1
ATOM 6886 C CA . PRO A 1 870 ? -51.806 -7.923 -8.946 1.00 92.62 870 PRO A CA 1
ATOM 6887 C C . PRO A 1 870 ? -50.705 -8.769 -9.607 1.00 92.62 870 PRO A C 1
ATOM 6889 O O . PRO A 1 870 ? -50.391 -9.856 -9.118 1.00 92.62 870 PRO A O 1
ATOM 6892 N N . GLU A 1 871 ? -50.087 -8.273 -10.685 1.00 93.12 871 GLU A N 1
ATOM 6893 C CA . GLU A 1 871 ? -48.983 -8.965 -11.368 1.00 93.12 871 GLU A CA 1
ATOM 6894 C C . GLU A 1 871 ? -47.732 -9.005 -10.482 1.00 93.12 871 GLU A C 1
ATOM 6896 O O . GLU A 1 871 ? -47.073 -10.042 -10.365 1.00 93.12 871 GLU A O 1
ATOM 6901 N N . TYR A 1 872 ? -47.429 -7.900 -9.791 1.00 96.19 872 TYR A N 1
ATOM 6902 C CA . TYR A 1 872 ? -46.330 -7.854 -8.827 1.00 96.19 872 TYR A CA 1
ATOM 6903 C C . TYR A 1 872 ? -46.606 -8.743 -7.621 1.00 96.19 872 TYR A C 1
ATOM 6905 O O . TYR A 1 872 ? -45.707 -9.475 -7.210 1.00 96.19 872 TYR A O 1
ATOM 6913 N N . LYS A 1 873 ? -47.839 -8.745 -7.102 1.00 93.44 873 LYS A N 1
ATOM 6914 C CA . LYS A 1 873 ? -48.236 -9.599 -5.978 1.00 93.44 873 LYS A CA 1
ATOM 6915 C C . LYS A 1 873 ? -47.957 -11.073 -6.270 1.00 93.44 873 LYS A C 1
ATOM 6917 O O . LYS A 1 873 ? -47.421 -11.768 -5.412 1.00 93.44 873 LYS A O 1
ATOM 6922 N N . LYS A 1 874 ? -48.267 -11.535 -7.487 1.00 91.44 874 LYS A N 1
ATOM 6923 C CA . LYS A 1 874 ? -47.981 -12.908 -7.924 1.00 91.44 874 LYS A CA 1
ATOM 6924 C C . LYS A 1 874 ? -46.485 -13.143 -8.148 1.00 91.44 874 LYS A C 1
ATOM 6926 O O . LYS A 1 874 ? -45.929 -14.111 -7.641 1.00 91.44 874 LYS A O 1
ATOM 6931 N N . LYS A 1 875 ? -45.817 -12.261 -8.899 1.00 94.38 875 LYS A N 1
ATOM 6932 C CA . LYS A 1 875 ? -44.399 -12.422 -9.261 1.00 94.38 875 LYS A CA 1
ATOM 6933 C C . LYS A 1 875 ? -43.463 -12.364 -8.048 1.00 94.38 875 LYS A C 1
ATOM 6935 O O . LYS A 1 875 ? -42.495 -13.116 -7.985 1.00 94.38 875 LYS A O 1
ATOM 6940 N N . TYR A 1 876 ? -43.730 -11.458 -7.112 1.00 96.50 876 TYR A N 1
ATOM 6941 C CA . TYR A 1 876 ? -42.864 -11.130 -5.979 1.00 96.50 876 TYR A CA 1
ATOM 6942 C C . TYR A 1 876 ? -43.427 -11.635 -4.643 1.00 96.50 876 TYR A C 1
ATOM 6944 O O . TYR A 1 876 ? -43.102 -11.087 -3.591 1.00 96.50 876 TYR A O 1
ATOM 6952 N N . LEU A 1 877 ? -44.242 -12.698 -4.662 1.00 95.56 877 LEU A N 1
ATOM 6953 C CA . LEU A 1 877 ? -44.854 -13.282 -3.463 1.00 95.56 877 LEU A CA 1
ATOM 6954 C C . LEU A 1 877 ? -43.821 -13.588 -2.364 1.00 95.56 877 LEU A C 1
ATOM 6956 O O . LEU A 1 877 ? -44.023 -13.235 -1.205 1.00 95.56 877 LEU A O 1
ATOM 6960 N N . GLN A 1 878 ? -42.674 -14.170 -2.726 1.00 95.75 878 GLN A N 1
ATOM 6961 C CA . GLN A 1 878 ? -41.584 -14.411 -1.773 1.00 95.75 878 GLN A CA 1
ATOM 6962 C C . GLN A 1 878 ? -41.001 -13.109 -1.211 1.00 95.75 878 GLN A C 1
ATOM 6964 O O . GLN A 1 878 ? -40.767 -13.031 -0.014 1.00 95.75 878 GLN A O 1
ATOM 6969 N N . THR A 1 879 ? -40.822 -12.073 -2.032 1.00 97.69 879 THR A N 1
ATOM 6970 C CA . THR A 1 879 ? -40.319 -10.762 -1.587 1.00 97.69 879 THR A CA 1
ATOM 6971 C C . THR A 1 879 ? -41.281 -10.069 -0.629 1.00 97.69 879 THR A C 1
ATOM 6973 O O . THR A 1 879 ? -40.839 -9.452 0.337 1.00 97.69 879 THR A O 1
ATOM 6976 N N . ILE A 1 880 ? -42.592 -10.219 -0.837 1.00 98.25 880 ILE A N 1
ATOM 6977 C CA . ILE A 1 880 ? -43.621 -9.742 0.098 1.00 98.25 880 ILE A CA 1
ATOM 6978 C C . ILE A 1 880 ? -43.482 -10.457 1.451 1.00 98.25 880 ILE A C 1
ATOM 6980 O O . ILE A 1 880 ? -43.499 -9.809 2.497 1.00 98.25 880 ILE A O 1
ATOM 6984 N N . ILE A 1 881 ? -43.284 -11.781 1.440 1.00 97.38 881 ILE A N 1
ATOM 6985 C CA . ILE A 1 881 ? -43.033 -12.567 2.659 1.00 97.38 881 ILE A CA 1
ATOM 6986 C C . ILE A 1 881 ? -41.743 -12.098 3.347 1.00 97.38 881 ILE A C 1
ATOM 6988 O O . ILE A 1 881 ? -41.748 -11.903 4.562 1.00 97.38 881 ILE A O 1
ATOM 6992 N N . THR A 1 882 ? -40.663 -11.860 2.592 1.00 97.62 882 THR A N 1
ATOM 6993 C CA . THR A 1 882 ? -39.409 -11.315 3.132 1.00 97.62 882 THR A CA 1
ATOM 6994 C C . THR A 1 882 ? -39.627 -9.955 3.786 1.00 97.62 882 THR A C 1
ATOM 6996 O O . THR A 1 882 ? -39.181 -9.762 4.908 1.00 97.62 882 THR A O 1
ATOM 6999 N N . ALA A 1 883 ? -40.358 -9.035 3.147 1.00 98.06 883 ALA A N 1
ATOM 7000 C CA . ALA A 1 883 ? -40.631 -7.709 3.702 1.00 98.06 883 ALA A CA 1
ATOM 7001 C C . ALA A 1 883 ? -41.386 -7.779 5.038 1.00 98.06 883 ALA A C 1
ATOM 7003 O O . ALA A 1 883 ? -40.968 -7.142 6.000 1.00 98.06 883 ALA A O 1
ATOM 7004 N N . TYR A 1 884 ? -42.436 -8.601 5.146 1.00 97.94 884 TYR A N 1
ATOM 7005 C CA . TYR A 1 884 ? -43.129 -8.804 6.425 1.00 97.94 884 TYR A CA 1
ATOM 7006 C C . TYR A 1 884 ? -42.236 -9.446 7.495 1.00 97.94 884 TYR A C 1
ATOM 7008 O O . TYR A 1 884 ? -42.306 -9.071 8.667 1.00 97.94 884 TYR A O 1
ATOM 7016 N N . ALA A 1 885 ? -41.399 -10.410 7.107 1.00 96.56 885 ALA A N 1
ATOM 7017 C CA . ALA A 1 885 ? -40.492 -11.099 8.019 1.00 96.56 885 ALA A CA 1
ATOM 7018 C C . ALA A 1 885 ? -39.311 -10.219 8.473 1.00 96.56 885 ALA A C 1
ATOM 7020 O O . ALA A 1 885 ? -38.788 -10.440 9.560 1.00 96.56 885 ALA A O 1
ATOM 7021 N N . SER A 1 886 ? -38.896 -9.237 7.670 1.00 95.88 886 SER A N 1
ATOM 7022 C CA . SER A 1 886 ? -37.783 -8.324 7.970 1.00 95.88 886 SER A CA 1
ATOM 7023 C C . SER A 1 886 ? -38.173 -7.125 8.840 1.00 95.88 886 SER A C 1
ATOM 7025 O O . SER A 1 886 ? -37.287 -6.433 9.338 1.00 95.88 886 SER A O 1
ATOM 7027 N N . GLN A 1 887 ? -39.469 -6.876 9.054 1.00 96.06 887 GLN A N 1
ATOM 7028 C CA . GLN A 1 887 ? -39.936 -5.843 9.983 1.00 96.06 887 GLN A CA 1
ATOM 7029 C C . GLN A 1 887 ? -39.511 -6.134 11.431 1.00 96.06 887 GLN A C 1
ATOM 7031 O O . GLN A 1 887 ? -39.285 -7.282 11.821 1.00 96.06 887 GLN A O 1
ATOM 7036 N N . ASN A 1 888 ? -39.437 -5.087 12.252 1.00 91.88 888 ASN A N 1
ATOM 7037 C CA . ASN A 1 888 ? -39.184 -5.202 13.684 1.00 91.88 888 ASN A CA 1
ATOM 7038 C C . ASN A 1 888 ? -40.256 -4.436 14.498 1.00 91.88 888 ASN A C 1
ATOM 7040 O O . ASN A 1 888 ? -40.329 -3.207 14.394 1.00 91.88 888 ASN A O 1
ATOM 7044 N N . PRO A 1 889 ? -41.084 -5.121 15.318 1.00 92.19 889 PRO A N 1
ATOM 7045 C CA . PRO A 1 889 ? -41.189 -6.579 15.410 1.00 92.19 889 PRO A CA 1
ATOM 7046 C C . PRO A 1 889 ? -41.674 -7.197 14.088 1.00 92.19 889 PRO A C 1
ATOM 7048 O O . PRO A 1 889 ? -42.322 -6.538 13.278 1.00 92.19 889 PRO A O 1
ATOM 7051 N N . GLN A 1 890 ? -41.361 -8.474 13.886 1.00 93.75 890 GLN A N 1
ATOM 7052 C CA . GLN A 1 890 ? -41.684 -9.200 12.656 1.00 93.75 890 GLN A CA 1
ATOM 7053 C C . GLN A 1 890 ? -43.197 -9.307 12.467 1.00 93.75 890 GLN A C 1
ATOM 7055 O O . GLN A 1 890 ? -43.920 -9.711 13.382 1.00 93.75 890 GLN A O 1
ATOM 7060 N N . ASN A 1 891 ? -43.690 -9.028 11.261 1.00 95.12 891 ASN A N 1
ATOM 7061 C CA . ASN A 1 891 ? -45.117 -9.080 10.955 1.00 95.12 891 ASN A CA 1
ATOM 7062 C C . ASN A 1 891 ? -45.530 -10.442 10.382 1.00 95.12 891 ASN A C 1
ATOM 7064 O O . ASN A 1 891 ? -46.125 -10.564 9.308 1.00 95.12 891 ASN A O 1
ATOM 7068 N N . LEU A 1 892 ? -45.223 -11.499 11.138 1.00 95.56 892 LEU A N 1
ATOM 7069 C CA . LEU A 1 892 ? -45.523 -12.879 10.748 1.00 95.56 892 LEU A CA 1
ATOM 7070 C C . LEU A 1 892 ? -47.024 -13.122 10.598 1.00 95.56 892 LEU A C 1
ATOM 7072 O O . LEU A 1 892 ? -47.431 -13.949 9.790 1.00 95.56 892 LEU A O 1
ATOM 7076 N N . SER A 1 893 ? -47.852 -12.368 11.324 1.00 93.50 893 SER A N 1
ATOM 7077 C CA . SER A 1 893 ? -49.308 -12.456 11.216 1.00 93.50 893 SER A CA 1
ATOM 7078 C C . SER A 1 893 ? -49.816 -12.084 9.816 1.00 93.50 893 SER A C 1
ATOM 7080 O O . SER A 1 893 ? -50.680 -12.778 9.283 1.00 93.50 893 SER A O 1
ATOM 7082 N N . ALA A 1 894 ? -49.265 -11.034 9.194 1.00 94.81 894 ALA A N 1
ATOM 7083 C CA . ALA A 1 894 ? -49.634 -10.628 7.841 1.00 94.81 894 ALA A CA 1
ATOM 7084 C C . ALA A 1 894 ? -49.083 -11.603 6.793 1.00 94.81 894 ALA A C 1
ATOM 7086 O O . ALA A 1 894 ? -49.814 -11.993 5.884 1.00 94.81 894 ALA A O 1
ATOM 7087 N N . ALA A 1 895 ? -47.839 -12.068 6.967 1.00 96.00 895 ALA A N 1
ATOM 7088 C CA . ALA A 1 895 ? -47.241 -13.079 6.096 1.00 96.00 895 ALA A CA 1
ATOM 7089 C C . ALA A 1 895 ? -48.047 -14.389 6.101 1.00 96.00 895 ALA A C 1
ATOM 7091 O O . ALA A 1 895 ? -48.396 -14.912 5.048 1.00 96.00 895 ALA A O 1
ATOM 7092 N N . LEU A 1 896 ? -48.398 -14.899 7.283 1.00 96.00 896 LEU A N 1
ATOM 7093 C CA . LEU A 1 896 ? -49.164 -16.135 7.439 1.00 96.00 896 LEU A CA 1
ATOM 7094 C C . LEU A 1 896 ? -50.598 -16.007 6.913 1.00 96.00 896 LEU A C 1
ATOM 7096 O O . LEU A 1 896 ? -51.091 -16.947 6.296 1.00 96.00 896 LEU A O 1
ATOM 7100 N N . LYS A 1 897 ? -51.256 -14.851 7.085 1.00 94.44 897 LYS A N 1
ATOM 7101 C CA . LYS A 1 897 ? -52.567 -14.585 6.464 1.00 94.44 897 LYS A CA 1
ATOM 7102 C C . LYS A 1 897 ? -52.484 -14.595 4.941 1.00 94.44 897 LYS A C 1
ATOM 7104 O O . LYS A 1 897 ? -53.272 -15.288 4.308 1.00 94.44 897 LYS A O 1
ATOM 7109 N N . LEU A 1 898 ? -51.484 -13.915 4.373 1.00 93.38 898 LEU A N 1
ATOM 7110 C CA . LEU A 1 898 ? -51.242 -13.909 2.929 1.00 93.38 898 LEU A CA 1
ATOM 7111 C C . LEU A 1 898 ? -51.022 -15.327 2.387 1.00 93.38 898 LEU A C 1
ATOM 7113 O O . LEU A 1 898 ? -51.558 -15.674 1.341 1.00 93.38 898 LEU A O 1
ATOM 7117 N N . ILE A 1 899 ? -50.260 -16.152 3.110 1.00 93.75 899 ILE A N 1
ATOM 7118 C CA . ILE A 1 899 ? -50.033 -17.559 2.761 1.00 93.75 899 ILE A CA 1
ATOM 7119 C C . ILE A 1 899 ? -51.318 -18.381 2.915 1.00 93.75 899 ILE A C 1
ATOM 7121 O O . ILE A 1 899 ? -51.584 -19.267 2.104 1.00 93.75 899 ILE A O 1
ATOM 7125 N N . SER A 1 900 ? -52.131 -18.111 3.941 1.00 91.25 900 SER A N 1
ATOM 7126 C CA . SER A 1 900 ? -53.366 -18.865 4.167 1.00 91.25 900 SER A CA 1
ATOM 7127 C C . SER A 1 900 ? -54.393 -18.655 3.049 1.00 91.25 900 SER A C 1
ATOM 7129 O O . SER A 1 900 ? -55.069 -19.615 2.679 1.00 91.25 900 SER A O 1
ATOM 7131 N N . GLU A 1 901 ? -54.426 -17.453 2.461 1.00 90.50 901 GLU A N 1
ATOM 7132 C CA . GLU A 1 901 ? -55.276 -17.061 1.325 1.00 90.50 901 GLU A CA 1
ATOM 7133 C C . GLU A 1 901 ? -54.876 -17.693 -0.026 1.00 90.50 901 GLU A C 1
ATOM 7135 O O . GLU A 1 901 ? -55.620 -17.563 -0.998 1.00 90.50 901 GLU A O 1
ATOM 7140 N N . LEU A 1 902 ? -53.729 -18.379 -0.120 1.00 90.31 902 LEU A N 1
ATOM 7141 C CA . LEU A 1 902 ? -53.311 -19.058 -1.351 1.00 90.31 902 LEU A CA 1
ATOM 7142 C C . LEU A 1 902 ? -54.183 -20.296 -1.621 1.00 90.31 902 LEU A C 1
ATOM 7144 O O . LEU A 1 902 ? -54.268 -21.205 -0.794 1.00 90.31 902 LEU A O 1
ATOM 7148 N N . GLU A 1 903 ? -54.789 -20.355 -2.810 1.00 88.12 903 GLU A N 1
ATOM 7149 C CA . GLU A 1 903 ? -55.624 -21.487 -3.245 1.00 88.12 903 GLU A CA 1
ATOM 7150 C C . GLU A 1 903 ? -54.791 -22.716 -3.646 1.00 88.12 903 GLU A C 1
ATOM 7152 O O . GLU A 1 903 ? -55.221 -23.858 -3.471 1.00 88.12 903 GLU A O 1
ATOM 7157 N N . ASN A 1 904 ? -53.592 -22.499 -4.199 1.00 89.12 904 ASN A N 1
ATOM 7158 C CA . ASN A 1 904 ? -52.711 -23.572 -4.645 1.00 89.12 904 ASN A CA 1
ATOM 7159 C C . ASN A 1 904 ? -51.941 -24.170 -3.456 1.00 89.12 904 ASN A C 1
ATOM 7161 O O . ASN A 1 904 ? -51.125 -23.496 -2.827 1.00 89.12 904 ASN A O 1
ATOM 7165 N N . SER A 1 905 ? -52.169 -25.457 -3.182 1.00 86.56 905 SER A N 1
ATOM 7166 C CA . SER A 1 905 ? -51.532 -26.158 -2.060 1.00 86.56 905 SER A CA 1
ATOM 7167 C C . SER A 1 905 ? -50.006 -26.255 -2.181 1.00 86.56 905 SER A C 1
ATOM 7169 O O . SER A 1 905 ? -49.326 -26.150 -1.169 1.00 86.56 905 SER A O 1
ATOM 7171 N N . GLU A 1 906 ? -49.448 -26.441 -3.380 1.00 88.38 906 GLU A N 1
ATOM 7172 C CA . GLU A 1 906 ? -47.990 -26.531 -3.574 1.00 88.38 906 GLU A CA 1
ATOM 7173 C C . GLU A 1 906 ? -47.309 -25.171 -3.362 1.00 88.38 906 GLU A C 1
ATOM 7175 O O . GLU A 1 906 ? -46.244 -25.088 -2.748 1.00 88.38 906 GLU A O 1
ATOM 7180 N N . GLU A 1 907 ? -47.941 -24.089 -3.827 1.00 90.06 907 GLU A N 1
ATOM 7181 C CA . GLU A 1 907 ? -47.463 -22.719 -3.612 1.00 90.06 907 GLU A CA 1
ATOM 7182 C C . GLU A 1 907 ? -47.529 -22.343 -2.127 1.00 90.06 907 GLU A C 1
ATOM 7184 O O . GLU A 1 907 ? -46.558 -21.826 -1.571 1.00 90.06 907 GLU A O 1
ATOM 7189 N N . LYS A 1 908 ? -48.634 -22.697 -1.457 1.00 91.75 908 LYS A N 1
ATOM 7190 C CA . LYS A 1 908 ? -48.813 -22.525 -0.011 1.00 91.75 908 LYS A CA 1
ATOM 7191 C C . LYS A 1 908 ? -47.728 -23.258 0.780 1.00 91.75 908 LYS A C 1
ATOM 7193 O O . LYS A 1 908 ? -47.077 -22.644 1.627 1.00 91.75 908 LYS A O 1
ATOM 7198 N N . ASP A 1 909 ? -47.471 -24.523 0.449 1.00 91.94 909 ASP A N 1
ATOM 7199 C CA . ASP A 1 909 ? -46.404 -25.334 1.041 1.00 91.94 909 ASP A CA 1
ATOM 7200 C C . ASP A 1 909 ? -45.027 -24.682 0.853 1.00 91.94 909 ASP A C 1
ATOM 7202 O O . ASP A 1 909 ? -44.265 -24.541 1.812 1.00 91.94 909 ASP A O 1
ATOM 7206 N N . SER A 1 910 ? -44.720 -24.240 -0.372 1.00 92.31 910 SER A N 1
ATOM 7207 C CA . SER A 1 910 ? -43.446 -23.594 -0.692 1.00 92.31 910 SER A CA 1
ATOM 7208 C C . SER A 1 910 ? -43.254 -22.278 0.063 1.00 92.31 910 SER A C 1
ATOM 7210 O O . SER A 1 910 ? -42.138 -21.989 0.501 1.00 92.31 910 SER A O 1
ATOM 7212 N N . CYS A 1 911 ? -44.304 -21.469 0.216 1.00 94.56 911 CYS A N 1
ATOM 7213 C CA . CYS A 1 911 ? -44.240 -20.207 0.948 1.00 94.56 911 CYS A CA 1
ATOM 7214 C C . CYS A 1 911 ? -44.052 -20.416 2.454 1.00 94.56 911 CYS A C 1
ATOM 7216 O O . CYS A 1 911 ? -43.288 -19.673 3.069 1.00 94.56 911 CYS A O 1
ATOM 7218 N N . VAL A 1 912 ? -44.685 -21.439 3.040 1.00 94.06 912 VAL A N 1
ATOM 7219 C CA . VAL A 1 912 ? -44.447 -21.820 4.441 1.00 94.06 912 VAL A CA 1
ATOM 7220 C C . VAL A 1 912 ? -43.004 -22.272 4.639 1.00 94.06 912 VAL A C 1
ATOM 7222 O O . VAL A 1 912 ? -42.328 -21.757 5.528 1.00 94.06 912 VAL A O 1
ATOM 7225 N N . THR A 1 913 ? -42.497 -23.172 3.788 1.00 93.94 913 THR A N 1
ATOM 7226 C CA . THR A 1 913 ? -41.095 -23.611 3.853 1.00 93.94 913 THR A CA 1
ATOM 7227 C C . THR A 1 913 ? -40.135 -22.427 3.731 1.00 93.94 913 THR A C 1
ATOM 7229 O O . THR A 1 913 ? -39.159 -22.347 4.475 1.00 93.94 913 THR A O 1
ATOM 7232 N N . TYR A 1 914 ? -40.429 -21.476 2.840 1.00 94.69 914 TYR A N 1
ATOM 7233 C CA . TYR A 1 914 ? -39.630 -20.264 2.690 1.00 94.69 914 TYR A CA 1
ATOM 7234 C C . TYR A 1 914 ? -39.676 -19.362 3.934 1.00 94.69 914 TYR A C 1
ATOM 7236 O O . TYR A 1 914 ? -38.634 -18.899 4.393 1.00 94.69 914 TYR A O 1
ATOM 7244 N N . LEU A 1 915 ? -40.852 -19.149 4.532 1.00 95.44 915 LEU A N 1
ATOM 7245 C CA . LEU A 1 915 ? -40.979 -18.362 5.762 1.00 95.44 915 LEU A CA 1
ATOM 7246 C C . LEU A 1 915 ? -40.217 -19.006 6.934 1.00 95.44 915 LEU A C 1
ATOM 7248 O O . LEU A 1 915 ? -39.519 -18.306 7.664 1.00 95.44 915 LEU A O 1
ATOM 7252 N N . CYS A 1 916 ? -40.280 -20.334 7.069 1.00 93.62 916 CYS A N 1
ATOM 7253 C CA . CYS A 1 916 ? -39.499 -21.092 8.054 1.00 93.62 916 CYS A CA 1
ATOM 7254 C C . CYS A 1 916 ? -37.985 -21.052 7.801 1.00 93.62 916 CYS A C 1
ATOM 7256 O O . CYS A 1 916 ? -37.214 -21.296 8.722 1.00 93.62 916 CYS A O 1
ATOM 7258 N N . PHE A 1 917 ? -37.542 -20.767 6.574 1.00 91.75 917 PHE A N 1
ATOM 7259 C CA . PHE A 1 917 ? -36.127 -20.537 6.282 1.00 91.75 917 PHE A CA 1
ATOM 7260 C C . PHE A 1 917 ? -35.665 -19.142 6.735 1.00 91.75 917 PHE A C 1
ATOM 7262 O O . PHE A 1 917 ? -34.521 -18.983 7.154 1.00 91.75 917 PHE A O 1
ATOM 7269 N N . LEU A 1 918 ? -36.539 -18.133 6.660 1.00 92.69 918 LEU A N 1
ATOM 7270 C CA . LEU A 1 918 ? -36.216 -16.755 7.045 1.00 92.69 918 LEU A CA 1
ATOM 7271 C C . LEU A 1 918 ? -36.222 -16.521 8.561 1.00 92.69 918 LEU A C 1
ATOM 7273 O O . LEU A 1 918 ? -35.552 -15.604 9.029 1.00 92.69 918 LEU A O 1
ATOM 7277 N N . GLN A 1 919 ? -37.013 -17.292 9.310 1.00 93.25 919 GLN A N 1
ATOM 7278 C CA . GLN A 1 919 ? -37.304 -17.036 10.720 1.00 93.25 919 GLN A CA 1
ATOM 7279 C C . GLN A 1 919 ? -37.192 -18.286 11.585 1.00 93.25 919 GLN A C 1
ATOM 7281 O O . GLN A 1 919 ? -37.224 -19.411 11.093 1.00 93.25 919 GLN A O 1
ATOM 7286 N N . ASP A 1 920 ? -37.097 -18.088 12.901 1.00 91.94 920 ASP A N 1
ATOM 7287 C CA . ASP A 1 920 ? -37.128 -19.196 13.851 1.00 91.94 920 ASP A CA 1
ATOM 7288 C C . ASP A 1 920 ? -38.463 -19.948 13.752 1.00 91.94 920 ASP A C 1
ATOM 7290 O O . ASP A 1 920 ? -39.547 -19.373 13.884 1.00 91.94 920 ASP A O 1
ATOM 7294 N N . VAL A 1 921 ? -38.370 -21.259 13.529 1.00 92.50 921 VAL A N 1
ATOM 7295 C CA . VAL A 1 921 ? -39.520 -22.145 13.328 1.00 92.50 921 VAL A CA 1
ATOM 7296 C C . VAL A 1 921 ? -40.511 -22.067 14.487 1.00 92.50 921 VAL A C 1
ATOM 7298 O O . VAL A 1 921 ? -41.716 -22.029 14.247 1.00 92.50 921 VAL A O 1
ATOM 7301 N N . ASN A 1 922 ? -40.035 -21.987 15.733 1.00 91.94 922 ASN A N 1
ATOM 7302 C CA . ASN A 1 922 ? -40.912 -21.903 16.897 1.00 91.94 922 ASN A CA 1
ATOM 7303 C C . ASN A 1 922 ? -41.666 -20.574 16.922 1.00 91.94 922 ASN A C 1
ATOM 7305 O O . ASN A 1 922 ? -42.825 -20.535 17.327 1.00 91.94 922 ASN A O 1
ATOM 7309 N N . VAL A 1 923 ? -41.039 -19.486 16.467 1.00 92.38 923 VAL A N 1
ATOM 7310 C CA . VAL A 1 923 ? -41.688 -18.171 16.365 1.00 92.38 923 VAL A CA 1
ATOM 7311 C C . VAL A 1 923 ? -42.766 -18.185 15.278 1.00 92.38 923 VAL A C 1
ATOM 7313 O O . VAL A 1 923 ? -43.875 -17.699 15.517 1.00 92.38 923 VAL A O 1
ATOM 7316 N N . VAL A 1 924 ? -42.495 -18.797 14.119 1.00 94.25 924 VAL A N 1
ATOM 7317 C CA . VAL A 1 924 ? -43.486 -18.948 13.036 1.00 94.25 924 VAL A CA 1
ATOM 7318 C C . VAL A 1 924 ? -44.644 -19.850 13.471 1.00 94.25 924 VAL A C 1
ATOM 7320 O O . VAL A 1 924 ? -45.803 -19.484 13.284 1.00 94.25 924 VAL A O 1
ATOM 7323 N N . TYR A 1 925 ? -44.353 -20.986 14.109 1.00 94.56 925 TYR A N 1
ATOM 7324 C CA . TYR A 1 925 ? -45.358 -21.926 14.611 1.00 94.56 925 TYR A CA 1
ATOM 7325 C C . TYR A 1 925 ? -46.266 -21.284 15.666 1.00 94.56 925 TYR A C 1
ATOM 7327 O O . TYR A 1 925 ? -47.491 -21.327 15.544 1.00 94.56 925 TYR A O 1
ATOM 7335 N N . LYS A 1 926 ? -45.684 -20.594 16.656 1.00 93.44 926 LYS A N 1
ATOM 7336 C CA . LYS A 1 926 ? -46.445 -19.841 17.666 1.00 93.44 926 LYS A CA 1
ATOM 7337 C C . LYS A 1 926 ? -47.286 -18.724 17.047 1.00 93.44 926 LYS A C 1
ATOM 7339 O O . LYS A 1 926 ? -48.431 -18.521 17.445 1.00 93.44 926 LYS A O 1
ATOM 7344 N N . SER A 1 927 ? -46.754 -18.039 16.035 1.00 93.56 927 SER A N 1
ATOM 7345 C CA . SER A 1 927 ? -47.506 -17.023 15.290 1.00 93.56 927 SER A CA 1
ATOM 7346 C C . SER A 1 927 ? -48.687 -17.631 14.530 1.00 93.56 927 SER A C 1
ATOM 7348 O O . SER A 1 927 ? -49.778 -17.068 14.568 1.00 93.56 927 SER A O 1
ATOM 7350 N N . ALA A 1 928 ? -48.522 -18.799 13.902 1.00 95.19 928 ALA A N 1
ATOM 7351 C CA . ALA A 1 928 ? -49.617 -19.513 13.244 1.00 95.19 928 ALA A CA 1
ATOM 7352 C C . ALA A 1 928 ? -50.702 -19.949 14.244 1.00 95.19 928 ALA A C 1
ATOM 7354 O O . ALA A 1 928 ? -51.886 -19.729 13.993 1.00 95.19 928 ALA A O 1
ATOM 7355 N N . LEU A 1 929 ? -50.306 -20.476 15.410 1.00 94.00 929 LEU A N 1
ATOM 7356 C CA . LEU A 1 929 ? -51.234 -20.806 16.498 1.00 94.00 929 LEU A CA 1
ATOM 7357 C C . LEU A 1 929 ? -52.037 -19.583 16.955 1.00 94.00 929 LEU A C 1
ATOM 7359 O O . LEU A 1 929 ? -53.251 -19.678 17.113 1.00 94.00 929 LEU A O 1
ATOM 7363 N N . SER A 1 930 ? -51.398 -18.415 17.082 1.00 92.88 930 SER A N 1
ATOM 7364 C CA . SER A 1 930 ? -52.074 -17.173 17.496 1.00 92.88 930 SER A CA 1
ATOM 7365 C C . SER A 1 930 ? -53.139 -16.665 16.510 1.00 92.88 930 SER A C 1
ATOM 7367 O O . SER A 1 930 ? -53.957 -15.820 16.870 1.00 92.88 930 SER A O 1
ATOM 7369 N N . LEU A 1 931 ? -53.154 -17.179 15.272 1.00 93.06 931 LEU A N 1
ATOM 7370 C CA . LEU A 1 931 ? -54.215 -16.916 14.293 1.00 93.06 931 LEU A CA 1
ATOM 7371 C C . LEU A 1 931 ? -55.435 -17.837 14.474 1.00 93.06 931 LEU A C 1
ATOM 7373 O O . LEU A 1 931 ? -56.423 -17.676 13.761 1.00 93.06 931 LEU A O 1
ATOM 7377 N N . TYR A 1 932 ? -55.370 -18.793 15.407 1.00 92.50 932 TYR A N 1
ATOM 7378 C CA . TYR A 1 932 ? -56.357 -19.852 15.642 1.00 92.50 932 TYR A CA 1
ATOM 7379 C C . TYR A 1 932 ? -56.625 -20.755 14.419 1.00 92.50 932 TYR A C 1
ATOM 7381 O O . TYR A 1 932 ? -57.635 -21.460 14.369 1.00 92.50 932 TYR A O 1
ATOM 7389 N N . ASP A 1 933 ? -55.710 -20.769 13.445 1.00 88.94 933 ASP A N 1
ATOM 7390 C CA . ASP A 1 933 ? -55.748 -21.632 12.262 1.00 88.94 933 ASP A CA 1
ATOM 7391 C C . ASP A 1 933 ? -54.889 -22.884 12.506 1.00 88.94 933 ASP A C 1
ATOM 7393 O O . ASP A 1 933 ? -53.689 -22.925 12.224 1.00 88.94 933 ASP A O 1
ATOM 7397 N N . VAL A 1 934 ? -55.520 -23.923 13.062 1.00 90.44 934 VAL A N 1
ATOM 7398 C CA . VAL A 1 934 ? -54.872 -25.210 13.385 1.00 90.44 934 VAL A CA 1
ATOM 7399 C C . VAL A 1 934 ? -54.295 -25.878 12.132 1.00 90.44 934 VAL A C 1
ATOM 7401 O O . VAL A 1 934 ? -53.252 -26.524 12.205 1.00 90.44 934 VAL A O 1
ATOM 7404 N N . SER A 1 935 ? -54.932 -25.693 10.969 1.00 90.25 935 SER A N 1
ATOM 7405 C CA . SER A 1 935 ? -54.465 -26.285 9.709 1.00 90.25 935 SER A CA 1
ATOM 7406 C C . SER A 1 935 ? -53.180 -25.615 9.227 1.00 90.25 935 SER A C 1
ATOM 7408 O O . SER A 1 935 ? -52.250 -26.299 8.802 1.00 90.25 935 SER A O 1
ATOM 7410 N N . LEU A 1 936 ? -53.091 -24.288 9.348 1.00 91.56 936 LEU A N 1
ATOM 7411 C CA . LEU A 1 936 ? -51.867 -23.553 9.044 1.00 91.56 936 LEU A CA 1
ATOM 7412 C C . LEU A 1 936 ? -50.743 -23.873 10.037 1.00 91.56 936 LEU A C 1
ATOM 7414 O O . LEU A 1 936 ? -49.604 -24.065 9.616 1.00 91.56 936 LEU A O 1
ATOM 7418 N N . ALA A 1 937 ? -51.048 -23.986 11.334 1.00 93.50 937 ALA A N 1
ATOM 7419 C CA . ALA A 1 937 ? -50.067 -24.389 12.344 1.00 93.50 937 ALA A CA 1
ATOM 7420 C C . ALA A 1 937 ? -49.523 -25.807 12.086 1.00 93.50 937 ALA A C 1
ATOM 7422 O O . ALA A 1 937 ? -48.312 -26.021 12.155 1.00 93.50 937 ALA A O 1
ATOM 7423 N N . LEU A 1 938 ? -50.395 -26.751 11.708 1.00 92.94 938 LEU A N 1
ATOM 7424 C CA . LEU A 1 938 ? -49.995 -28.093 11.279 1.00 92.94 938 LEU A CA 1
ATOM 7425 C C . LEU A 1 938 ? -49.080 -28.036 10.056 1.00 92.94 938 LEU A C 1
ATOM 7427 O O . LEU A 1 938 ? -48.057 -28.715 10.031 1.00 92.94 938 LEU A O 1
ATOM 7431 N N . LEU A 1 939 ? -49.419 -27.209 9.065 1.00 92.62 939 LEU A N 1
ATOM 7432 C CA . LEU A 1 939 ? -48.602 -27.055 7.868 1.00 92.62 939 LEU A CA 1
ATOM 7433 C C . LEU A 1 939 ? -47.206 -26.502 8.199 1.00 92.62 939 LEU A C 1
ATOM 7435 O O . LEU A 1 939 ? -46.212 -27.043 7.721 1.00 92.62 939 LEU A O 1
ATOM 7439 N N . VAL A 1 940 ? -47.107 -25.481 9.058 1.00 94.12 940 VAL A N 1
ATOM 7440 C CA . VAL A 1 940 ? -45.817 -24.948 9.543 1.00 94.12 940 VAL A CA 1
ATOM 7441 C C . VAL A 1 940 ? -45.001 -26.035 10.243 1.00 94.12 940 VAL A C 1
ATOM 7443 O O . VAL A 1 940 ? -43.812 -26.192 9.964 1.00 94.12 940 VAL A O 1
ATOM 7446 N N . ALA A 1 941 ? -45.631 -26.828 11.108 1.00 92.12 941 ALA A N 1
ATOM 7447 C CA . ALA A 1 941 ? -44.959 -27.908 11.822 1.00 92.12 941 ALA A CA 1
ATOM 7448 C C . ALA A 1 941 ? -44.489 -29.040 10.884 1.00 92.12 941 ALA A C 1
ATOM 7450 O O . ALA A 1 941 ? -43.380 -29.542 11.030 1.00 92.12 941 ALA A O 1
ATOM 7451 N N . GLN A 1 942 ? -45.288 -29.402 9.873 1.00 92.06 942 GLN A N 1
ATOM 7452 C CA . GLN A 1 942 ? -44.947 -30.432 8.882 1.00 92.06 942 GLN A CA 1
ATOM 7453 C C . GLN A 1 942 ? -43.863 -29.996 7.892 1.00 92.06 942 GLN A C 1
ATOM 7455 O O . GLN A 1 942 ? -43.080 -30.823 7.425 1.00 92.06 942 GLN A O 1
ATOM 7460 N N . LYS A 1 943 ? -43.853 -28.714 7.512 1.00 90.19 943 LYS A N 1
ATOM 7461 C CA . LYS A 1 943 ? -42.865 -28.143 6.583 1.00 90.19 943 LYS A CA 1
ATOM 7462 C C . LYS A 1 943 ? -41.584 -27.692 7.272 1.00 90.19 943 LYS A C 1
ATOM 7464 O O . LYS A 1 943 ? -40.633 -27.315 6.589 1.00 90.19 943 LYS A O 1
ATOM 7469 N N . SER A 1 944 ? -41.552 -27.749 8.596 1.00 85.69 944 SER A N 1
ATOM 7470 C CA . SER A 1 944 ? -40.354 -27.556 9.398 1.00 85.69 944 SER A CA 1
ATOM 7471 C C . SER A 1 944 ? -39.808 -28.895 9.907 1.00 85.69 944 SER A C 1
ATOM 7473 O O . SER A 1 944 ? -40.401 -29.949 9.703 1.00 85.69 944 SER A O 1
ATOM 7475 N N . GLN A 1 945 ? -38.637 -28.865 10.546 1.00 82.69 945 GLN A N 1
ATOM 7476 C CA . GLN A 1 945 ? -37.994 -30.048 11.136 1.00 82.69 945 GLN A CA 1
ATOM 7477 C C . GLN A 1 945 ? -38.479 -30.323 12.574 1.00 82.69 945 GLN A C 1
ATOM 7479 O O . GLN A 1 945 ? -37.736 -30.893 13.371 1.00 82.69 945 GLN A O 1
ATOM 7484 N N . MET A 1 946 ? -39.684 -29.868 12.942 1.00 89.88 946 MET A N 1
ATOM 7485 C CA . MET A 1 946 ? -40.242 -30.122 14.275 1.00 89.88 946 MET A CA 1
ATOM 7486 C C . MET A 1 946 ? -40.556 -31.611 14.441 1.00 89.88 946 MET A C 1
ATOM 7488 O O . MET A 1 946 ? -41.053 -32.253 13.511 1.00 89.88 946 MET A O 1
ATOM 7492 N N . ASP A 1 947 ? -40.294 -32.169 15.625 1.00 87.56 947 ASP A N 1
ATOM 7493 C CA . ASP A 1 947 ? -40.634 -33.566 15.904 1.00 87.56 947 ASP A CA 1
ATOM 7494 C C . ASP A 1 947 ? -42.168 -33.703 15.956 1.00 87.56 947 ASP A C 1
ATOM 7496 O O . ASP A 1 947 ? -42.815 -33.014 16.749 1.00 87.56 947 ASP A O 1
ATOM 7500 N N . PRO A 1 948 ? -42.786 -34.597 15.159 1.00 88.31 948 PRO A N 1
ATOM 7501 C CA . PRO A 1 948 ? -44.220 -34.866 15.231 1.00 88.31 948 PRO A CA 1
ATOM 7502 C C . PRO A 1 948 ? -44.731 -35.165 16.645 1.00 88.31 948 PRO A C 1
ATOM 7504 O O . PRO A 1 948 ? -45.883 -34.872 16.951 1.00 88.31 948 PRO A O 1
ATOM 7507 N N . ARG A 1 949 ? -43.892 -35.712 17.530 1.00 88.62 949 ARG A N 1
ATOM 7508 C CA . ARG A 1 949 ? -44.238 -35.966 18.936 1.00 88.62 949 ARG A CA 1
ATOM 7509 C C . ARG A 1 949 ? -44.387 -34.692 19.765 1.00 88.62 949 ARG A C 1
ATOM 7511 O O . ARG A 1 949 ? -45.079 -34.736 20.775 1.00 88.62 949 ARG A O 1
ATOM 7518 N N . GLU A 1 950 ? -43.764 -33.591 19.354 1.00 85.56 950 GLU A N 1
ATOM 7519 C CA . GLU A 1 950 ? -43.836 -32.306 20.056 1.00 85.56 950 GLU A CA 1
ATOM 7520 C C . GLU A 1 950 ? -45.115 -31.532 19.729 1.00 85.56 950 GLU A C 1
ATOM 7522 O O . GLU A 1 950 ? -45.632 -30.835 20.598 1.00 85.56 950 GLU A O 1
ATOM 7527 N N . TYR A 1 951 ? -45.651 -31.658 18.508 1.00 90.50 951 TYR A N 1
ATOM 7528 C CA . TYR A 1 951 ? -46.806 -30.861 18.076 1.00 90.50 951 TYR A CA 1
ATOM 7529 C C . TYR A 1 951 ? -48.070 -31.668 17.766 1.00 90.50 951 TYR A C 1
ATOM 7531 O O . TYR A 1 951 ? -49.160 -31.158 18.011 1.00 90.50 951 TYR A O 1
ATOM 7539 N N . LEU A 1 952 ? -47.986 -32.903 17.245 1.00 90.50 952 LEU A N 1
ATOM 7540 C CA . LEU A 1 952 ? -49.190 -33.651 16.848 1.00 90.50 952 LEU A CA 1
ATOM 7541 C C . LEU A 1 952 ? -50.150 -33.904 18.014 1.00 90.50 952 LEU A C 1
ATOM 7543 O O . LEU A 1 952 ? -51.342 -33.701 17.792 1.00 90.50 952 LEU A O 1
ATOM 7547 N N . PRO A 1 953 ? -49.698 -34.304 19.224 1.00 92.00 953 PRO A N 1
ATOM 7548 C CA . PRO A 1 953 ? -50.616 -34.507 20.342 1.00 92.00 953 PRO A CA 1
ATOM 7549 C C . PRO A 1 953 ? -51.392 -33.231 20.681 1.00 92.00 953 PRO A C 1
ATOM 7551 O O . PRO A 1 953 ? -52.608 -33.280 20.831 1.00 92.00 953 PRO A O 1
ATOM 7554 N N . PHE A 1 954 ? -50.704 -32.085 20.706 1.00 93.12 954 PHE A N 1
ATOM 7555 C CA . PHE A 1 954 ? -51.327 -30.798 20.999 1.00 93.12 954 PHE A CA 1
ATOM 7556 C C . PHE A 1 954 ? -52.282 -30.360 19.882 1.00 93.12 954 PHE A C 1
ATOM 7558 O O . PHE A 1 954 ? -53.421 -30.005 20.149 1.00 93.12 954 PHE A O 1
ATOM 7565 N N . LEU A 1 955 ? -51.881 -30.447 18.609 1.00 91.94 955 LEU A N 1
ATOM 7566 C CA . LEU A 1 955 ? -52.765 -30.081 17.496 1.00 91.94 955 LEU A CA 1
ATOM 7567 C C . LEU A 1 955 ? -53.993 -31.003 17.381 1.00 91.94 955 LEU A C 1
ATOM 7569 O O . LEU A 1 955 ? -55.061 -30.532 16.994 1.00 91.94 955 LEU A O 1
ATOM 7573 N N . GLN A 1 956 ? -53.862 -32.291 17.722 1.00 91.06 956 GLN A N 1
ATOM 7574 C CA . GLN A 1 956 ? -54.993 -33.224 17.809 1.00 91.06 956 GLN A CA 1
ATOM 7575 C C . GLN A 1 956 ? -55.940 -32.839 18.948 1.00 91.06 956 GLN A C 1
ATOM 7577 O O . GLN A 1 956 ? -57.139 -32.711 18.714 1.00 91.06 956 GLN A O 1
ATOM 7582 N N . GLU A 1 957 ? -55.401 -32.547 20.134 1.00 92.62 957 GLU A N 1
ATOM 7583 C CA . GLU A 1 957 ? -56.184 -32.050 21.269 1.00 92.62 957 GLU A CA 1
ATOM 7584 C C . GLU A 1 957 ? -56.947 -30.767 20.909 1.00 92.62 957 GLU A C 1
ATOM 7586 O O . GLU A 1 957 ? -58.140 -30.650 21.188 1.00 92.62 957 GLU A O 1
ATOM 7591 N N . LEU A 1 958 ? -56.305 -29.822 20.217 1.00 92.31 958 LEU A N 1
ATOM 7592 C CA . LEU A 1 958 ? -56.971 -28.611 19.742 1.00 92.31 958 LEU A CA 1
ATOM 7593 C C . LEU A 1 958 ? -58.134 -28.929 18.793 1.00 92.31 958 LEU A C 1
ATOM 7595 O O . LEU A 1 958 ? -59.186 -28.292 18.885 1.00 92.31 958 LEU A O 1
ATOM 7599 N N . GLN A 1 959 ? -57.961 -29.895 17.889 1.00 89.19 959 GLN A N 1
ATOM 7600 C CA . GLN A 1 959 ? -58.978 -30.273 16.908 1.00 89.19 959 GLN A CA 1
ATOM 7601 C C . GLN A 1 959 ? -60.202 -30.942 17.555 1.00 89.19 959 GLN A C 1
ATOM 7603 O O . GLN A 1 959 ? -61.321 -30.690 17.102 1.00 89.19 959 GLN A O 1
ATOM 7608 N N . ASP A 1 960 ? -59.994 -31.717 18.622 1.00 91.00 960 ASP A N 1
ATOM 7609 C CA . ASP A 1 960 ? -61.039 -32.446 19.357 1.00 91.00 960 ASP A CA 1
ATOM 7610 C C . ASP A 1 960 ? -61.855 -31.554 20.315 1.00 91.00 960 ASP A C 1
ATOM 7612 O O . ASP A 1 960 ? -62.912 -31.960 20.798 1.00 91.00 960 ASP A O 1
ATOM 7616 N N . ASN A 1 961 ? -61.394 -30.326 20.579 1.00 91.19 961 ASN A N 1
ATOM 7617 C CA . ASN A 1 961 ? -62.058 -29.369 21.465 1.00 91.19 961 ASN A CA 1
ATOM 7618 C C . ASN A 1 961 ? -62.935 -28.345 20.714 1.00 91.19 961 ASN A C 1
ATOM 7620 O O . ASN A 1 961 ? -62.612 -27.890 19.607 1.00 91.19 961 ASN A O 1
ATOM 7624 N N . GLU A 1 962 ? -64.023 -27.925 21.374 1.00 90.69 962 GLU A N 1
ATOM 7625 C CA . GLU A 1 962 ? -64.936 -26.858 20.934 1.00 90.69 962 GLU A CA 1
ATOM 7626 C C . GLU A 1 962 ? -64.211 -25.504 20.754 1.00 90.69 962 GLU A C 1
ATOM 7628 O O . GLU A 1 962 ? -63.203 -25.249 21.422 1.00 90.69 962 GLU A O 1
ATOM 7633 N N . PRO A 1 963 ? -64.716 -24.577 19.911 1.00 91.69 963 PRO A N 1
ATOM 7634 C CA . PRO A 1 963 ? -63.978 -23.378 19.503 1.00 91.69 963 PRO A CA 1
ATOM 7635 C C . PRO A 1 963 ? -63.437 -22.492 20.638 1.00 91.69 963 PRO A C 1
ATOM 7637 O O . PRO A 1 963 ? -62.306 -22.020 20.537 1.00 91.69 963 PRO A O 1
ATOM 7640 N N . LEU A 1 964 ? -64.203 -22.248 21.710 1.00 91.50 964 LEU A N 1
ATOM 7641 C CA . LEU A 1 964 ? -63.732 -21.441 22.849 1.00 91.50 964 LEU A CA 1
ATOM 7642 C C . LEU A 1 964 ? -62.672 -22.179 23.672 1.00 91.50 964 LEU A C 1
ATOM 7644 O O . LEU A 1 964 ? -61.639 -21.596 23.998 1.00 91.50 964 LEU A O 1
ATOM 7648 N N . ARG A 1 965 ? -62.876 -23.478 23.933 1.00 94.38 965 ARG A N 1
ATOM 7649 C CA . ARG A 1 965 ? -61.901 -24.306 24.657 1.00 94.38 965 ARG A CA 1
ATOM 7650 C C . ARG A 1 965 ? -60.593 -24.431 23.882 1.00 94.38 965 ARG A C 1
ATOM 7652 O O . ARG A 1 965 ? -59.521 -24.335 24.465 1.00 94.38 965 ARG A O 1
ATOM 7659 N N . ARG A 1 966 ? -60.670 -24.539 22.556 1.00 93.81 966 ARG A N 1
ATOM 7660 C CA . ARG A 1 966 ? -59.504 -24.506 21.669 1.00 93.81 966 ARG A CA 1
ATOM 7661 C C . ARG A 1 966 ? -58.720 -23.199 21.789 1.00 93.81 966 ARG A C 1
ATOM 7663 O O . ARG A 1 966 ? -57.499 -23.240 21.880 1.00 93.81 966 ARG A O 1
ATOM 7670 N N . LYS A 1 967 ? -59.398 -22.045 21.787 1.00 95.06 967 LYS A N 1
ATOM 7671 C CA . LYS A 1 967 ? -58.733 -20.741 21.947 1.00 95.06 967 LYS A CA 1
ATOM 7672 C C . LYS A 1 967 ? -58.061 -20.604 23.312 1.00 95.06 967 LYS A C 1
ATOM 7674 O O . LYS A 1 967 ? -56.930 -20.137 23.357 1.00 95.06 967 LYS A O 1
ATOM 7679 N N . PHE A 1 968 ? -58.718 -21.069 24.379 1.00 95.12 968 PHE A N 1
ATOM 7680 C CA . PHE A 1 968 ? -58.124 -21.166 25.715 1.00 95.12 968 PHE A CA 1
ATOM 7681 C C . PHE A 1 968 ? -56.812 -21.959 25.691 1.00 95.12 968 PHE A C 1
ATOM 7683 O O . PHE A 1 968 ? -55.778 -21.408 26.049 1.00 95.12 968 PHE A O 1
ATOM 7690 N N . LEU A 1 969 ? -56.838 -23.201 25.189 1.00 95.38 969 LEU A N 1
ATOM 7691 C CA . LEU A 1 969 ? -55.657 -24.072 25.124 1.00 95.38 969 LEU A CA 1
ATOM 7692 C C . LEU A 1 969 ? -54.518 -23.456 24.296 1.00 95.38 969 LEU A C 1
ATOM 7694 O O . LEU A 1 969 ? -53.350 -23.573 24.656 1.00 95.38 969 LEU A O 1
ATOM 7698 N N . ILE A 1 970 ? -54.845 -22.780 23.189 1.00 95.88 970 ILE A N 1
ATOM 7699 C CA . ILE A 1 970 ? -53.857 -22.075 22.363 1.00 95.88 970 ILE A CA 1
ATOM 7700 C C . ILE A 1 970 ? -53.227 -20.913 23.132 1.00 95.88 970 ILE A C 1
ATOM 7702 O O . ILE A 1 970 ? -52.005 -20.804 23.167 1.00 95.88 970 ILE A O 1
ATOM 7706 N N . ASP A 1 971 ? -54.035 -20.022 23.709 1.00 96.50 971 ASP A N 1
ATOM 7707 C CA . ASP A 1 971 ? -53.513 -18.843 24.401 1.00 96.50 971 ASP A CA 1
ATOM 7708 C C . ASP A 1 971 ? -52.754 -19.221 25.684 1.00 96.50 971 ASP A C 1
ATOM 7710 O O . ASP A 1 971 ? -51.738 -18.590 25.976 1.00 96.50 971 ASP A O 1
ATOM 7714 N N . ASP A 1 972 ? -53.164 -20.283 26.386 1.00 95.31 972 ASP A N 1
ATOM 7715 C CA . ASP A 1 972 ? -52.421 -20.872 27.508 1.00 95.31 972 ASP A CA 1
ATOM 7716 C C . ASP A 1 972 ? -51.045 -21.384 27.054 1.00 95.31 972 ASP A C 1
ATOM 7718 O O . ASP A 1 972 ? -50.009 -20.938 27.550 1.00 95.31 972 ASP A O 1
ATOM 7722 N N . TYR A 1 973 ? -51.009 -22.209 26.001 1.00 93.19 973 TYR A N 1
ATOM 7723 C CA . TYR A 1 973 ? -49.760 -22.713 25.420 1.00 93.19 973 TYR A CA 1
ATOM 7724 C C . TYR A 1 973 ? -48.808 -21.594 24.960 1.00 93.19 973 TYR A C 1
ATOM 7726 O O . TYR A 1 973 ? -47.581 -21.721 25.041 1.00 93.19 973 TYR A O 1
ATOM 7734 N N . LEU A 1 974 ? -49.353 -20.480 24.464 1.00 93.38 974 LEU A N 1
ATOM 7735 C CA . LEU A 1 974 ? -48.575 -19.315 24.039 1.00 93.38 974 LEU A CA 1
ATOM 7736 C C . LEU A 1 974 ? -48.098 -18.436 25.206 1.00 93.38 974 LEU A C 1
ATOM 7738 O O . LEU A 1 974 ? -47.281 -17.539 24.982 1.00 93.38 974 LEU A O 1
ATOM 7742 N N . GLY A 1 975 ? -48.569 -18.686 26.430 1.00 92.25 975 GLY A N 1
ATOM 7743 C CA . GLY A 1 975 ? -48.303 -17.857 27.604 1.00 92.25 975 GLY A CA 1
ATOM 7744 C C . GLY A 1 975 ? -49.121 -16.562 27.649 1.00 92.25 975 GLY A C 1
ATOM 7745 O O . GLY A 1 975 ? -48.831 -15.675 28.452 1.00 92.25 975 GLY A O 1
ATOM 7746 N N . ASN A 1 976 ? -50.145 -16.428 26.800 1.00 93.31 976 ASN A N 1
ATOM 7747 C CA . ASN A 1 976 ? -51.091 -15.312 26.801 1.00 93.31 976 ASN A CA 1
ATOM 7748 C C . ASN A 1 976 ? -52.169 -15.540 27.874 1.00 93.31 976 ASN A C 1
ATOM 7750 O O . ASN A 1 976 ? -53.365 -15.559 27.573 1.00 93.31 976 ASN A O 1
ATOM 7754 N N . TYR A 1 977 ? -51.752 -15.727 29.130 1.00 96.31 977 TYR A N 1
ATOM 7755 C CA . TYR A 1 977 ? -52.630 -16.232 30.188 1.00 96.31 977 TYR A CA 1
ATOM 7756 C C . TYR A 1 977 ? -53.854 -15.338 30.453 1.00 96.31 977 TYR A C 1
ATOM 7758 O O . TYR A 1 977 ? -54.914 -15.852 30.793 1.00 96.31 977 TYR A O 1
ATOM 7766 N N . GLU A 1 978 ? -53.752 -14.022 30.225 1.00 95.88 978 GLU A N 1
ATOM 7767 C CA . GLU A 1 978 ? -54.899 -13.101 30.285 1.00 95.88 978 GLU A CA 1
ATOM 7768 C C . GLU A 1 978 ? -55.986 -13.459 29.256 1.00 95.88 978 GLU A C 1
ATOM 7770 O O . GLU A 1 978 ? -57.135 -13.673 29.628 1.00 95.88 978 GLU A O 1
ATOM 7775 N N . LYS A 1 979 ? -55.624 -13.631 27.976 1.00 93.81 979 LYS A N 1
ATOM 7776 C CA . LYS A 1 979 ? -56.573 -14.057 26.930 1.00 93.81 979 LYS A CA 1
ATOM 7777 C C . LYS A 1 979 ? -57.108 -15.461 27.165 1.00 93.81 979 LYS A C 1
ATOM 7779 O O . LYS A 1 979 ? -58.273 -15.728 26.895 1.00 93.81 979 LYS A O 1
ATOM 7784 N N . ALA A 1 980 ? -56.265 -16.367 27.652 1.00 95.19 980 ALA A N 1
ATOM 7785 C CA . ALA A 1 980 ? -56.713 -17.701 28.020 1.00 95.19 980 ALA A CA 1
ATOM 7786 C C . ALA A 1 980 ? -57.816 -17.605 29.089 1.00 95.19 980 ALA A C 1
ATOM 7788 O O . ALA A 1 980 ? -58.902 -18.154 28.908 1.00 95.19 980 ALA A O 1
ATOM 7789 N N . LEU A 1 981 ? -57.592 -16.811 30.139 1.00 95.56 981 LEU A N 1
ATOM 7790 C CA . LEU A 1 981 ? -58.587 -16.562 31.176 1.00 95.56 981 LEU A CA 1
ATOM 7791 C C . LEU A 1 981 ? -59.865 -15.899 30.626 1.00 95.56 981 LEU A C 1
ATOM 7793 O O . LEU A 1 981 ? -60.951 -16.270 31.064 1.00 95.56 981 LEU A O 1
ATOM 7797 N N . GLU A 1 982 ? -59.772 -14.988 29.648 1.00 94.88 982 GLU A N 1
ATOM 7798 C CA . GLU A 1 982 ? -60.948 -14.448 28.939 1.00 94.88 982 GLU A CA 1
ATOM 7799 C C . GLU A 1 982 ? -61.787 -15.576 28.316 1.00 94.88 982 GLU A C 1
ATOM 7801 O O . GLU A 1 982 ? -62.985 -15.673 28.592 1.00 94.88 982 GLU A O 1
ATOM 7806 N N . HIS A 1 983 ? -61.167 -16.474 27.538 1.00 94.69 983 HIS A N 1
ATOM 7807 C CA . HIS A 1 983 ? -61.878 -17.602 26.918 1.00 94.69 983 HIS A CA 1
ATOM 7808 C C . HIS A 1 983 ? -62.455 -18.561 27.960 1.00 94.69 983 HIS A C 1
ATOM 7810 O O . HIS A 1 983 ? -63.582 -19.019 27.792 1.00 94.69 983 HIS A O 1
ATOM 7816 N N . LEU A 1 984 ? -61.714 -18.846 29.035 1.00 92.62 984 LEU A N 1
ATOM 7817 C CA . LEU A 1 984 ? -62.165 -19.722 30.119 1.00 92.62 984 LEU A CA 1
ATOM 7818 C C . LEU A 1 984 ? -63.358 -19.118 30.874 1.00 92.62 984 LEU A C 1
ATOM 7820 O O . LEU A 1 984 ? -64.340 -19.805 31.138 1.00 92.62 984 LEU A O 1
ATOM 7824 N N . SER A 1 985 ? -63.328 -17.810 31.136 1.00 89.94 985 SER A N 1
ATOM 7825 C CA . SER A 1 985 ? -64.449 -17.100 31.761 1.00 89.94 985 SER A CA 1
ATOM 7826 C C . SER A 1 985 ? -65.701 -17.069 30.878 1.00 89.94 985 SER A C 1
ATOM 7828 O O . SER A 1 985 ? -66.817 -17.138 31.392 1.00 89.94 985 SER A O 1
ATOM 7830 N N . GLU A 1 986 ? -65.534 -17.019 29.551 1.00 90.00 986 GLU A N 1
ATOM 7831 C CA . GLU A 1 986 ? -66.647 -17.071 28.597 1.00 90.00 986 GLU A CA 1
ATOM 7832 C C . GLU A 1 986 ? -67.231 -18.493 28.479 1.00 90.00 986 GLU A C 1
ATOM 7834 O O . GLU A 1 986 ? -68.421 -18.638 28.202 1.00 90.00 986 GLU A O 1
ATOM 7839 N N . ILE A 1 987 ? -66.440 -19.545 28.739 1.00 89.00 987 ILE A N 1
ATOM 7840 C CA . ILE A 1 987 ? -66.949 -20.923 28.883 1.00 89.00 987 ILE A CA 1
ATOM 7841 C C . ILE A 1 987 ? -67.866 -21.027 30.115 1.00 89.00 987 ILE A C 1
ATOM 7843 O O . ILE A 1 987 ? -68.933 -21.633 30.033 1.00 89.00 987 ILE A O 1
ATOM 7847 N N . ASP A 1 988 ? -67.504 -20.365 31.217 1.00 82.69 988 ASP A N 1
ATOM 7848 C CA . ASP A 1 988 ? -68.249 -20.363 32.488 1.00 82.69 988 ASP A CA 1
ATOM 7849 C C . ASP A 1 988 ? -69.334 -19.278 32.594 1.00 82.69 988 ASP A C 1
ATOM 7851 O O . ASP A 1 988 ? -69.885 -19.022 33.674 1.00 82.69 988 ASP A O 1
ATOM 7855 N N . LYS A 1 989 ? -69.664 -18.615 31.483 1.00 80.69 989 LYS A N 1
ATOM 7856 C CA . LYS A 1 989 ? -70.498 -17.407 31.468 1.00 80.69 989 LYS A CA 1
ATOM 7857 C C . LYS A 1 989 ? -71.814 -17.550 32.241 1.00 80.69 989 LYS A C 1
ATOM 7859 O O . LYS A 1 989 ? -72.179 -16.649 33.001 1.00 80.69 989 LYS A O 1
ATOM 7864 N N . ASP A 1 990 ? -72.480 -18.695 32.095 1.00 78.38 990 ASP A N 1
ATOM 7865 C CA . ASP A 1 990 ? -73.809 -18.968 32.656 1.00 78.38 990 ASP A CA 1
ATOM 7866 C C . ASP A 1 990 ? -73.788 -19.587 34.075 1.00 78.38 990 ASP A C 1
ATOM 7868 O O . ASP A 1 990 ? -74.849 -19.808 34.662 1.00 78.38 990 ASP A O 1
ATOM 7872 N N . GLY A 1 991 ? -72.609 -19.867 34.649 1.00 79.06 991 GLY A N 1
ATOM 7873 C CA . GLY A 1 991 ? -72.442 -20.542 35.946 1.00 79.06 991 GLY A CA 1
ATOM 7874 C C . GLY A 1 991 ? -71.778 -19.689 37.034 1.00 79.06 991 GLY A C 1
ATOM 7875 O O . GLY A 1 991 ? -71.448 -18.524 36.827 1.00 79.06 991 GLY A O 1
ATOM 7876 N N . ASN A 1 992 ? -71.565 -20.276 38.216 1.00 84.12 992 ASN A N 1
ATOM 7877 C CA . ASN A 1 992 ? -70.653 -19.713 39.222 1.00 84.12 992 ASN A CA 1
ATOM 7878 C C . ASN A 1 992 ? -69.207 -19.764 38.701 1.00 84.12 992 ASN A C 1
ATOM 7880 O O . ASN A 1 992 ? -68.911 -20.577 37.831 1.00 84.12 992 ASN A O 1
ATOM 7884 N N . VAL A 1 993 ? -68.306 -18.943 39.258 1.00 86.62 993 VAL A N 1
ATOM 7885 C CA . VAL A 1 993 ? -66.864 -19.045 38.957 1.00 86.62 993 VAL A CA 1
ATOM 7886 C C . VAL A 1 993 ? -66.410 -20.475 39.251 1.00 86.62 993 VAL A C 1
ATOM 7888 O O . VAL A 1 993 ? -66.517 -20.919 40.398 1.00 86.62 993 VAL A O 1
ATOM 7891 N N . SER A 1 994 ? -65.969 -21.204 38.224 1.00 88.31 994 SER A N 1
ATOM 7892 C CA . SER A 1 994 ? -65.527 -22.585 38.395 1.00 88.31 994 SER A CA 1
ATOM 7893 C C . SER A 1 994 ? -64.232 -22.656 39.200 1.00 88.31 994 SER A C 1
ATOM 7895 O O . SER A 1 994 ? -63.463 -21.697 39.276 1.00 88.31 994 SER A O 1
ATOM 7897 N N . GLU A 1 995 ? -63.972 -23.824 39.782 1.00 89.88 995 GLU A N 1
ATOM 7898 C CA . GLU A 1 995 ? -62.696 -24.116 40.440 1.00 89.88 995 GLU A CA 1
ATOM 7899 C C . GLU A 1 995 ? -61.527 -24.020 39.443 1.00 89.88 995 GLU A C 1
ATOM 7901 O O . GLU A 1 995 ? -60.472 -23.514 39.801 1.00 89.88 995 GLU A O 1
ATOM 7906 N N . GLU A 1 996 ? -61.751 -24.347 38.161 1.00 93.50 996 GLU A N 1
ATOM 7907 C CA . GLU A 1 996 ? -60.741 -24.203 37.103 1.00 93.50 996 GLU A CA 1
ATOM 7908 C C . GLU A 1 996 ? -60.324 -22.738 36.905 1.00 93.50 996 GLU A C 1
ATOM 7910 O O . GLU A 1 996 ? -59.134 -22.442 36.832 1.00 93.50 996 GLU A O 1
ATOM 7915 N N . VAL A 1 997 ? -61.275 -21.796 36.884 1.00 92.50 997 VAL A N 1
ATOM 7916 C CA . VAL A 1 997 ? -60.960 -20.359 36.798 1.00 92.50 997 VAL A CA 1
ATOM 7917 C C . VAL A 1 997 ? -60.194 -19.876 38.031 1.00 92.50 997 VAL A C 1
ATOM 7919 O O . VAL A 1 997 ? -59.261 -19.084 37.897 1.00 92.50 997 VAL A O 1
ATOM 7922 N N . ILE A 1 998 ? -60.584 -20.327 39.225 1.00 92.75 998 ILE A N 1
ATOM 7923 C CA . ILE A 1 998 ? -59.933 -19.955 40.492 1.00 92.75 998 ILE A CA 1
ATOM 7924 C C . ILE A 1 998 ? -58.480 -20.439 40.488 1.00 92.75 998 ILE A C 1
ATOM 7926 O O . ILE A 1 998 ? -57.569 -19.626 40.661 1.00 92.75 998 ILE A O 1
ATOM 7930 N N . ASP A 1 999 ? -58.270 -21.725 40.209 1.00 94.12 999 ASP A N 1
ATOM 7931 C CA . ASP A 1 999 ? -56.951 -22.356 40.167 1.00 94.12 999 ASP A CA 1
ATOM 7932 C C . ASP A 1 999 ? -56.060 -21.717 39.096 1.00 94.12 999 ASP A C 1
ATOM 7934 O O . ASP A 1 999 ? -54.867 -21.502 39.320 1.00 94.12 999 ASP A O 1
ATOM 7938 N N . TYR A 1 1000 ? -56.630 -21.360 37.940 1.00 95.56 1000 TYR A N 1
ATOM 7939 C CA . TYR A 1 1000 ? -55.899 -20.707 36.856 1.00 95.56 1000 TYR A CA 1
ATOM 7940 C C . TYR A 1 1000 ? -55.475 -19.279 37.226 1.00 95.56 1000 TYR A C 1
ATOM 7942 O O . TYR A 1 1000 ? -54.346 -18.864 36.955 1.00 95.56 1000 TYR A O 1
ATOM 7950 N N . VAL A 1 1001 ? -56.350 -18.528 37.905 1.00 95.50 1001 VAL A N 1
ATOM 7951 C CA . VAL A 1 1001 ? -56.019 -17.201 38.440 1.00 95.50 1001 VAL A CA 1
ATOM 7952 C C . VAL A 1 1001 ? -54.904 -17.284 39.484 1.00 95.50 1001 VAL A C 1
ATOM 7954 O O . VAL A 1 1001 ? -53.994 -16.455 39.435 1.00 95.50 1001 VAL A O 1
ATOM 7957 N N . GLU A 1 1002 ? -54.949 -18.263 40.394 1.00 94.12 1002 GLU A N 1
ATOM 7958 C CA . GLU A 1 1002 ? -53.906 -18.459 41.411 1.00 94.12 1002 GLU A CA 1
ATOM 7959 C C . GLU A 1 1002 ? -52.575 -18.919 40.798 1.00 94.12 1002 GLU A C 1
ATOM 7961 O O . GLU A 1 1002 ? -51.523 -18.399 41.162 1.00 94.12 1002 GLU A O 1
ATOM 7966 N N . SER A 1 1003 ? -52.613 -19.845 39.834 1.00 93.12 1003 SER A N 1
ATOM 7967 C CA . SER A 1 1003 ? -51.414 -20.432 39.215 1.00 93.12 1003 SER A CA 1
ATOM 7968 C C . SER A 1 1003 ? -50.638 -19.449 38.331 1.00 93.12 1003 SER A C 1
ATOM 7970 O O . SER A 1 1003 ? -49.418 -19.569 38.213 1.00 93.12 1003 SER A O 1
ATOM 7972 N N . HIS A 1 1004 ? -51.328 -18.478 37.720 1.00 94.19 1004 HIS A N 1
ATOM 7973 C CA . HIS A 1 1004 ? -50.738 -17.487 36.808 1.00 94.19 1004 HIS A CA 1
ATOM 7974 C C . HIS A 1 1004 ? -50.755 -16.046 37.356 1.00 94.19 1004 HIS A C 1
ATOM 7976 O O . HIS A 1 1004 ? -50.490 -15.103 36.609 1.00 94.19 1004 HIS A O 1
ATOM 7982 N N . ASP A 1 1005 ? -51.072 -15.862 38.642 1.00 93.75 1005 ASP A N 1
ATOM 7983 C CA . ASP A 1 1005 ? -51.158 -14.563 39.327 1.00 93.75 1005 ASP A CA 1
ATOM 7984 C C . ASP A 1 1005 ? -52.079 -13.526 38.636 1.00 93.75 1005 ASP A C 1
ATOM 7986 O O . ASP A 1 1005 ? -51.864 -12.310 38.694 1.00 93.75 1005 ASP A O 1
ATOM 7990 N N . LEU A 1 1006 ? -53.161 -13.985 37.996 1.00 95.69 1006 LEU A N 1
ATOM 7991 C CA . LEU A 1 1006 ? -54.049 -13.161 37.159 1.00 95.69 1006 LEU A CA 1
ATOM 7992 C C . LEU A 1 1006 ? -55.152 -12.432 37.939 1.00 95.69 1006 LEU A C 1
ATOM 7994 O O . LEU A 1 1006 ? -56.165 -12.035 37.361 1.00 95.69 1006 LEU A O 1
ATOM 7998 N N . TYR A 1 1007 ? -54.988 -12.226 39.247 1.00 95.31 1007 TYR A N 1
ATOM 7999 C CA . TYR A 1 1007 ? -56.052 -11.732 40.131 1.00 95.31 1007 TYR A CA 1
ATOM 8000 C C . TYR A 1 1007 ? -56.710 -10.445 39.624 1.00 95.31 1007 TYR A C 1
ATOM 8002 O O . TYR A 1 1007 ? -57.931 -10.331 39.594 1.00 95.31 1007 TYR A O 1
ATOM 8010 N N . LYS A 1 1008 ? -55.909 -9.475 39.166 1.00 94.69 1008 LYS A N 1
ATOM 8011 C CA . LYS A 1 1008 ? -56.421 -8.197 38.643 1.00 94.69 1008 LYS A CA 1
ATOM 8012 C C . LYS A 1 1008 ? -57.219 -8.373 37.353 1.00 94.69 1008 LYS A C 1
ATOM 8014 O O . LYS A 1 1008 ? -58.240 -7.710 37.187 1.00 94.69 1008 LYS A O 1
ATOM 8019 N N . HIS A 1 1009 ? -56.762 -9.251 36.464 1.00 94.12 1009 HIS A N 1
ATOM 8020 C CA . HIS A 1 1009 ? -57.452 -9.536 35.211 1.00 94.12 1009 HIS A CA 1
ATOM 8021 C C . HIS A 1 1009 ? -58.759 -10.301 35.482 1.00 94.12 1009 HIS A C 1
ATOM 8023 O O . HIS A 1 1009 ? -59.815 -9.891 35.011 1.00 94.12 1009 HIS A O 1
ATOM 8029 N N . GLY A 1 1010 ? -58.737 -11.307 36.364 1.00 92.12 1010 GLY A N 1
ATOM 8030 C CA . GLY A 1 1010 ? -59.943 -12.007 36.823 1.00 92.12 1010 GLY A CA 1
ATOM 8031 C C . GLY A 1 1010 ? -60.973 -11.074 37.476 1.00 92.12 1010 GLY A C 1
ATOM 8032 O O . GLY A 1 1010 ? -62.164 -11.151 37.178 1.00 92.12 1010 GLY A O 1
ATOM 8033 N N . LEU A 1 1011 ? -60.524 -10.119 38.300 1.00 93.31 1011 LEU A N 1
ATOM 8034 C CA . LEU A 1 1011 ? -61.393 -9.077 38.863 1.00 93.31 1011 LEU A CA 1
ATOM 8035 C C . LEU A 1 1011 ? -62.015 -8.176 37.785 1.00 93.31 1011 LEU A C 1
ATOM 8037 O O . LEU A 1 1011 ? -63.139 -7.704 37.972 1.00 93.31 1011 LEU A O 1
ATOM 8041 N N . ALA A 1 1012 ? -61.298 -7.913 36.687 1.00 93.56 1012 ALA A N 1
ATOM 8042 C CA . ALA A 1 1012 ? -61.793 -7.110 35.572 1.00 93.56 1012 ALA A CA 1
ATOM 8043 C C . ALA A 1 1012 ? -62.869 -7.847 34.761 1.00 93.56 1012 ALA A C 1
ATOM 8045 O O . ALA A 1 1012 ? -63.847 -7.218 34.355 1.00 93.56 1012 ALA A O 1
ATOM 8046 N N . LEU A 1 1013 ? -62.734 -9.165 34.584 1.00 91.69 1013 LEU A N 1
ATOM 8047 C CA . LEU A 1 1013 ? -63.720 -9.993 33.879 1.00 91.69 1013 LEU A CA 1
ATOM 8048 C C . LEU A 1 1013 ? -65.068 -10.021 34.606 1.00 91.69 1013 LEU A C 1
ATOM 8050 O O . LEU A 1 1013 ? -66.113 -9.830 33.989 1.00 91.69 1013 LEU A O 1
ATOM 8054 N N . TYR A 1 1014 ? -65.049 -10.140 35.935 1.00 91.00 1014 TYR A N 1
ATOM 8055 C CA . TYR A 1 1014 ? -66.261 -10.133 36.763 1.00 91.00 1014 TYR A CA 1
ATOM 8056 C C . TYR A 1 1014 ? -66.636 -8.745 37.297 1.00 91.00 1014 TYR A C 1
ATOM 8058 O O . TYR A 1 1014 ? -67.367 -8.630 38.276 1.00 91.00 1014 TYR A O 1
ATOM 8066 N N . ARG A 1 1015 ? -66.172 -7.660 36.657 1.00 88.81 1015 ARG A N 1
ATOM 8067 C CA . ARG A 1 1015 ? -66.363 -6.276 37.135 1.00 88.81 1015 ARG A CA 1
ATOM 8068 C C . ARG A 1 1015 ? -67.815 -5.904 37.462 1.00 88.81 1015 ARG A C 1
ATOM 8070 O O . ARG A 1 1015 ? -68.039 -5.034 38.301 1.00 88.81 1015 ARG A O 1
ATOM 8077 N N . TYR A 1 1016 ? -68.779 -6.514 36.778 1.00 88.38 1016 TYR A N 1
ATOM 8078 C CA . TYR A 1 1016 ? -70.209 -6.222 36.919 1.00 88.38 1016 TYR A CA 1
ATOM 8079 C C . TYR A 1 1016 ? -70.991 -7.294 37.693 1.00 88.38 1016 TYR A C 1
ATOM 8081 O O . TYR A 1 1016 ? -72.210 -7.186 37.793 1.00 88.38 1016 TYR A O 1
ATOM 8089 N N . ASP A 1 1017 ? -70.310 -8.294 38.255 1.00 88.62 1017 ASP A N 1
ATOM 8090 C CA . ASP A 1 1017 ? -70.909 -9.368 39.047 1.00 88.62 1017 ASP A CA 1
ATOM 8091 C C . ASP A 1 1017 ? -70.180 -9.468 40.392 1.00 88.62 1017 ASP A C 1
ATOM 8093 O O . ASP A 1 1017 ? -69.138 -10.109 40.517 1.00 88.62 1017 ASP A O 1
ATOM 8097 N N . SER A 1 1018 ? -70.713 -8.783 41.406 1.00 87.25 1018 SER A N 1
ATOM 8098 C CA . SER A 1 1018 ? -70.069 -8.690 42.719 1.00 87.25 1018 SER A CA 1
ATOM 8099 C C . SER A 1 1018 ? -69.922 -10.043 43.419 1.00 87.25 1018 SER A C 1
ATOM 8101 O O . SER A 1 1018 ? -68.959 -10.222 44.159 1.00 87.25 1018 SER A O 1
ATOM 8103 N N . GLU A 1 1019 ? -70.830 -11.001 43.196 1.00 89.31 1019 GLU A N 1
ATOM 8104 C CA . GLU A 1 1019 ? -70.714 -12.330 43.810 1.00 89.31 1019 GLU A CA 1
ATOM 8105 C C . GLU A 1 1019 ? -69.533 -13.094 43.213 1.00 89.31 1019 GLU A C 1
ATOM 8107 O O . GLU A 1 1019 ? -68.665 -13.556 43.959 1.00 89.31 1019 GLU A O 1
ATOM 8112 N N . LYS A 1 1020 ? -69.433 -13.143 41.878 1.00 90.31 1020 LYS A N 1
ATOM 8113 C CA . LYS A 1 1020 ? -68.292 -13.764 41.187 1.00 90.31 1020 LYS A CA 1
ATOM 8114 C C . LYS A 1 1020 ? -66.981 -13.032 41.478 1.00 90.31 1020 LYS A C 1
ATOM 8116 O O . LYS A 1 1020 ? -65.953 -13.659 41.731 1.00 90.31 1020 LYS A O 1
ATOM 8121 N N . GLN A 1 1021 ? -67.010 -11.703 41.521 1.00 93.38 1021 GLN A N 1
ATOM 8122 C CA . GLN A 1 1021 ? -65.834 -10.892 41.825 1.00 93.38 1021 GLN A CA 1
ATOM 8123 C C . GLN A 1 1021 ? -65.318 -11.128 43.253 1.00 93.38 1021 GLN A C 1
ATOM 8125 O O . GLN A 1 1021 ? -64.106 -11.185 43.464 1.00 93.38 1021 GLN A O 1
ATOM 8130 N N . ASN A 1 1022 ? -66.211 -11.326 44.229 1.00 94.06 1022 ASN A N 1
ATOM 8131 C CA . ASN A 1 1022 ? -65.838 -11.618 45.615 1.00 94.06 1022 ASN A CA 1
ATOM 8132 C C . ASN A 1 1022 ? -65.099 -12.954 45.767 1.00 94.06 1022 ASN A C 1
ATOM 8134 O O . ASN A 1 1022 ? -64.232 -13.073 46.637 1.00 94.06 1022 ASN A O 1
ATOM 8138 N N . VAL A 1 1023 ? -65.381 -13.938 44.905 1.00 93.31 1023 VAL A N 1
ATOM 8139 C CA . VAL A 1 1023 ? -64.611 -15.191 44.848 1.00 93.31 1023 VAL A CA 1
ATOM 8140 C C . VAL A 1 1023 ? -63.146 -14.896 44.515 1.00 93.31 1023 VAL A C 1
ATOM 8142 O O . VAL A 1 1023 ? -62.252 -15.354 45.230 1.00 93.31 1023 VAL A O 1
ATOM 8145 N N . ILE A 1 1024 ? -62.899 -14.053 43.505 1.00 94.69 1024 ILE A N 1
ATOM 8146 C CA . ILE A 1 1024 ? -61.542 -13.651 43.106 1.00 94.69 1024 ILE A CA 1
ATOM 8147 C C . ILE A 1 1024 ? -60.881 -12.768 44.172 1.00 94.69 1024 ILE A C 1
ATOM 8149 O O . ILE A 1 1024 ? -59.711 -12.966 44.499 1.00 94.69 1024 ILE A O 1
ATOM 8153 N N . TYR A 1 1025 ? -61.612 -11.832 44.787 1.00 95.12 1025 TYR A N 1
ATOM 8154 C CA . TYR A 1 1025 ? -61.075 -11.040 45.901 1.00 95.12 1025 TYR A CA 1
ATOM 8155 C C . TYR A 1 1025 ? -60.620 -11.914 47.071 1.00 95.12 1025 TYR A C 1
ATOM 8157 O O . TYR A 1 1025 ? -59.614 -11.605 47.705 1.00 95.12 1025 TYR A O 1
ATOM 8165 N N . ASN A 1 1026 ? -61.328 -13.006 47.362 1.00 94.50 1026 ASN A N 1
ATOM 8166 C CA . ASN A 1 1026 ? -61.007 -13.876 48.489 1.00 94.50 1026 ASN A CA 1
ATOM 8167 C C . ASN A 1 1026 ? -59.680 -14.627 48.311 1.00 94.50 1026 ASN A C 1
ATOM 8169 O O . ASN A 1 1026 ? -58.905 -14.712 49.265 1.00 94.50 1026 ASN A O 1
ATOM 8173 N N . ILE A 1 1027 ? -59.394 -15.147 47.114 1.00 94.81 1027 ILE A N 1
ATOM 8174 C CA . ILE A 1 1027 ? -58.079 -15.740 46.811 1.00 94.81 1027 ILE A CA 1
ATOM 8175 C C . ILE A 1 1027 ? -56.991 -14.665 46.715 1.00 94.81 1027 ILE A C 1
ATOM 8177 O O . ILE A 1 1027 ? -55.893 -14.839 47.242 1.00 94.81 1027 ILE A O 1
ATOM 8181 N N . TYR A 1 1028 ? -57.320 -13.492 46.169 1.00 96.25 1028 TYR A N 1
ATOM 8182 C CA . TYR A 1 1028 ? -56.368 -12.394 46.059 1.00 96.25 1028 TYR A CA 1
ATOM 8183 C C . TYR A 1 1028 ? -55.948 -11.854 47.431 1.00 96.25 1028 TYR A C 1
ATOM 8185 O O . TYR A 1 1028 ? -54.770 -11.595 47.649 1.00 96.25 1028 TYR A O 1
ATOM 8193 N N . ALA A 1 1029 ? -56.871 -11.758 48.393 1.00 94.38 1029 ALA A N 1
ATOM 8194 C CA . ALA A 1 1029 ? -56.567 -11.361 49.768 1.00 94.38 1029 ALA A CA 1
ATOM 8195 C C . ALA A 1 1029 ? -55.560 -12.317 50.434 1.00 94.38 1029 ALA A C 1
ATOM 8197 O O . ALA A 1 1029 ? -54.623 -11.871 51.101 1.00 94.38 1029 ALA A O 1
ATOM 8198 N N . LYS A 1 1030 ? -55.706 -13.631 50.206 1.00 94.62 1030 LYS A N 1
ATOM 8199 C CA . LYS A 1 1030 ? -54.745 -14.639 50.681 1.00 94.62 1030 LYS A CA 1
ATOM 8200 C C . LYS A 1 1030 ? -53.379 -14.460 50.027 1.00 94.62 1030 LYS A C 1
ATOM 8202 O O . LYS A 1 1030 ? -52.383 -14.410 50.746 1.00 94.62 1030 LYS A O 1
ATOM 8207 N N . HIS A 1 1031 ? -53.344 -14.300 48.705 1.00 94.56 1031 HIS A N 1
ATOM 8208 C CA . HIS A 1 1031 ? -52.111 -14.087 47.948 1.00 94.56 1031 HIS A CA 1
ATOM 8209 C C . HIS A 1 1031 ? -51.372 -12.805 48.373 1.00 94.56 1031 HIS A C 1
ATOM 8211 O O . HIS A 1 1031 ? -50.163 -12.816 48.616 1.00 94.56 1031 HIS A O 1
ATOM 8217 N N . LEU A 1 1032 ? -52.101 -11.695 48.536 1.00 95.69 1032 LEU A N 1
ATOM 8218 C CA . LEU A 1 1032 ? -51.559 -10.434 49.047 1.00 95.69 1032 LEU A CA 1
ATOM 8219 C C . LEU A 1 1032 ? -50.957 -10.625 50.443 1.00 95.69 1032 LEU A C 1
ATOM 8221 O O . LEU A 1 1032 ? -49.855 -10.148 50.714 1.00 95.69 1032 LEU A O 1
ATOM 8225 N N . SER A 1 1033 ? -51.639 -11.374 51.314 1.00 92.19 1033 SER A N 1
ATOM 8226 C CA . SER A 1 1033 ? -51.146 -11.661 52.659 1.00 92.19 1033 SER A CA 1
ATOM 8227 C C . SER A 1 1033 ? -49.878 -12.520 52.639 1.00 92.19 1033 SER A C 1
ATOM 8229 O O . SER A 1 1033 ? -48.942 -12.208 53.373 1.00 92.19 1033 SER A O 1
ATOM 8231 N N . SER A 1 1034 ? -49.806 -13.562 51.801 1.00 92.25 1034 SER A N 1
ATOM 8232 C CA . SER A 1 1034 ? -48.601 -14.399 51.677 1.00 92.25 1034 SER A CA 1
ATOM 8233 C C . SER A 1 1034 ? -47.412 -13.641 51.082 1.00 92.25 1034 SER A C 1
ATOM 8235 O O . SER A 1 1034 ? -46.272 -13.896 51.468 1.00 92.25 1034 SER A O 1
ATOM 8237 N N . ASN A 1 1035 ? -47.670 -12.660 50.212 1.00 92.25 1035 ASN A N 1
ATOM 8238 C CA . ASN A 1 1035 ? -46.652 -11.776 49.636 1.00 92.25 1035 ASN A CA 1
ATOM 8239 C C . ASN A 1 1035 ? -46.310 -10.565 50.520 1.00 92.25 1035 ASN A C 1
ATOM 8241 O O . ASN A 1 1035 ? -45.647 -9.636 50.063 1.00 92.25 1035 ASN A O 1
ATOM 8245 N N . GLN A 1 1036 ? -46.727 -10.572 51.792 1.00 92.19 1036 GLN A N 1
ATOM 8246 C CA . GLN A 1 1036 ? -46.459 -9.508 52.770 1.00 92.19 1036 GLN A CA 1
ATOM 8247 C C . GLN A 1 1036 ? -47.046 -8.139 52.381 1.00 92.19 1036 GLN A C 1
ATOM 8249 O O . GLN A 1 1036 ? -46.705 -7.112 52.970 1.00 92.19 1036 GLN A O 1
ATOM 8254 N N . MET A 1 1037 ? -47.986 -8.109 51.431 1.00 93.81 1037 MET A N 1
ATOM 8255 C CA . MET A 1 1037 ? -48.795 -6.937 51.089 1.00 93.81 1037 MET A CA 1
ATOM 8256 C C . MET A 1 1037 ? -49.967 -6.827 52.069 1.00 93.81 1037 MET A C 1
ATOM 8258 O O . MET A 1 1037 ? -51.140 -6.835 51.696 1.00 93.81 1037 MET A O 1
ATOM 8262 N N . TYR A 1 1038 ? -49.636 -6.763 53.360 1.00 95.56 1038 TYR A N 1
ATOM 8263 C CA . TYR A 1 1038 ? -50.598 -6.899 54.451 1.00 95.56 1038 TYR A CA 1
ATOM 8264 C C . TYR A 1 1038 ? -51.672 -5.807 54.448 1.00 95.56 1038 TYR A C 1
ATOM 8266 O O . TYR A 1 1038 ? -52.817 -6.095 54.773 1.00 95.56 1038 TYR A O 1
ATOM 8274 N N . THR A 1 1039 ? -51.339 -4.576 54.044 1.00 95.38 1039 THR A N 1
ATOM 8275 C CA . THR A 1 1039 ? -52.320 -3.481 53.955 1.00 95.38 1039 THR A CA 1
ATOM 8276 C C . THR A 1 1039 ? -53.411 -3.793 52.931 1.00 95.38 1039 THR A C 1
ATOM 8278 O O . THR A 1 1039 ? -54.591 -3.660 53.238 1.00 95.38 1039 THR A O 1
ATOM 8281 N N . ASP A 1 1040 ? -53.030 -4.239 51.733 1.00 94.88 1040 ASP A N 1
ATOM 8282 C CA . ASP A 1 1040 ? -53.987 -4.547 50.665 1.00 94.88 1040 ASP A CA 1
ATOM 8283 C C . ASP A 1 1040 ? -54.788 -5.810 50.998 1.00 94.88 1040 ASP A C 1
ATOM 8285 O O . ASP A 1 1040 ? -55.998 -5.856 50.776 1.00 94.88 1040 ASP A O 1
ATOM 8289 N N . ALA A 1 1041 ? -54.133 -6.808 51.602 1.00 95.94 1041 ALA A N 1
ATOM 8290 C CA . ALA A 1 1041 ? -54.802 -7.993 52.123 1.00 95.94 1041 ALA A CA 1
ATOM 8291 C C . ALA A 1 1041 ? -55.846 -7.631 53.188 1.00 95.94 1041 ALA A C 1
ATOM 8293 O O . ALA A 1 1041 ? -56.963 -8.139 53.145 1.00 95.94 1041 ALA A O 1
ATOM 8294 N N . ALA A 1 1042 ? -55.505 -6.730 54.114 1.00 95.81 1042 ALA A N 1
ATOM 8295 C CA . ALA A 1 1042 ? -56.402 -6.285 55.171 1.00 95.81 1042 ALA A CA 1
ATOM 8296 C C . ALA A 1 1042 ? -57.645 -5.593 54.605 1.00 95.81 1042 ALA A C 1
ATOM 8298 O O . ALA A 1 1042 ? -58.759 -5.958 54.974 1.00 95.81 1042 ALA A O 1
ATOM 8299 N N . VAL A 1 1043 ? -57.462 -4.671 53.653 1.00 96.50 1043 VAL A N 1
ATOM 8300 C CA . VAL A 1 1043 ? -58.573 -3.990 52.968 1.00 96.50 1043 VAL A CA 1
ATOM 8301 C C . VAL A 1 1043 ? -59.449 -4.996 52.221 1.00 96.50 1043 VAL A C 1
ATOM 8303 O O . VAL A 1 1043 ? -60.672 -4.932 52.319 1.00 96.50 1043 VAL A O 1
ATOM 8306 N N . ALA A 1 1044 ? -58.851 -5.958 51.514 1.00 95.19 1044 ALA A N 1
ATOM 8307 C CA . ALA A 1 1044 ? -59.605 -6.986 50.801 1.00 95.19 1044 ALA A CA 1
ATOM 8308 C C . ALA A 1 1044 ? -60.399 -7.891 51.762 1.00 95.19 1044 ALA A C 1
ATOM 8310 O O . ALA A 1 1044 ? -61.578 -8.151 51.526 1.00 95.19 1044 ALA A O 1
ATOM 8311 N N . TYR A 1 1045 ? -59.802 -8.325 52.877 1.00 97.56 1045 TYR A N 1
ATOM 8312 C CA . TYR A 1 1045 ? -60.516 -9.080 53.908 1.00 97.56 1045 TYR A CA 1
ATOM 8313 C C . TYR A 1 1045 ? -61.645 -8.266 54.546 1.00 97.56 1045 TYR A C 1
ATOM 8315 O O . TYR A 1 1045 ? -62.732 -8.801 54.760 1.00 97.56 1045 TYR A O 1
ATOM 8323 N N . GLU A 1 1046 ? -61.429 -6.975 54.797 1.00 94.75 1046 GLU A N 1
ATOM 8324 C CA . GLU A 1 1046 ? -62.449 -6.082 55.347 1.00 94.75 1046 GLU A CA 1
ATOM 8325 C C . GLU A 1 1046 ? -63.625 -5.901 54.376 1.00 94.75 1046 GLU A C 1
ATOM 8327 O O . GLU A 1 1046 ? -64.778 -6.052 54.784 1.00 94.75 1046 GLU A O 1
ATOM 8332 N N . MET A 1 1047 ? -63.351 -5.693 53.081 1.00 92.75 1047 MET A N 1
ATOM 8333 C CA . MET A 1 1047 ? -64.370 -5.641 52.020 1.00 92.75 1047 MET A CA 1
ATOM 8334 C C . MET A 1 1047 ? -65.201 -6.929 51.942 1.00 92.75 1047 MET A C 1
ATOM 8336 O O . MET A 1 1047 ? -66.403 -6.874 51.689 1.00 92.75 1047 MET A O 1
ATOM 8340 N N . LEU A 1 1048 ? -64.574 -8.082 52.188 1.00 94.56 1048 LEU A N 1
ATOM 8341 C CA . LEU A 1 1048 ? -65.226 -9.394 52.215 1.00 94.56 1048 LEU A CA 1
ATOM 8342 C C . LEU A 1 1048 ? -65.939 -9.700 53.546 1.00 94.56 1048 LEU A C 1
ATOM 8344 O O . LEU A 1 1048 ? -66.492 -10.788 53.707 1.00 94.56 1048 LEU A O 1
ATOM 8348 N N . GLY A 1 1049 ? -65.913 -8.782 54.519 1.00 92.69 1049 GLY A N 1
ATOM 8349 C CA . GLY A 1 1049 ? -66.493 -8.979 55.851 1.00 92.69 1049 GLY A CA 1
ATOM 8350 C C . GLY A 1 1049 ? -65.702 -9.932 56.758 1.00 92.69 1049 GLY A C 1
ATOM 8351 O O . GLY A 1 1049 ? -66.184 -10.308 57.828 1.00 92.69 1049 GLY A O 1
ATOM 8352 N N . LYS A 1 1050 ? -64.480 -10.313 56.370 1.00 95.56 1050 LYS A N 1
ATOM 8353 C CA . LYS A 1 1050 ? -63.565 -11.192 57.117 1.00 95.56 1050 LYS A CA 1
ATOM 8354 C C . LYS A 1 1050 ? -62.737 -10.395 58.123 1.00 95.56 1050 LYS A C 1
ATOM 8356 O O . LYS A 1 1050 ? -61.527 -10.223 57.992 1.00 95.56 1050 LYS A O 1
ATOM 8361 N N . LEU A 1 1051 ? -63.424 -9.843 59.123 1.00 95.62 1051 LEU A N 1
ATOM 8362 C CA . LEU A 1 1051 ? -62.852 -8.839 60.029 1.00 95.62 1051 LEU A CA 1
ATOM 8363 C C . LEU A 1 1051 ? -61.717 -9.378 60.914 1.00 95.62 1051 LEU A C 1
ATOM 8365 O O . LEU A 1 1051 ? -60.830 -8.614 61.286 1.00 95.62 1051 LEU A O 1
ATOM 8369 N N . LYS A 1 1052 ? -61.709 -10.677 61.238 1.00 95.38 1052 LYS A N 1
ATOM 8370 C CA . LYS A 1 1052 ? -60.648 -11.288 62.052 1.00 95.38 1052 LYS A CA 1
ATOM 8371 C C . LYS A 1 1052 ? -59.328 -11.352 61.278 1.00 95.38 1052 LYS A C 1
ATOM 8373 O O . LYS A 1 1052 ? -58.283 -10.970 61.801 1.00 95.38 1052 LYS A O 1
ATOM 8378 N N . GLU A 1 1053 ? -59.392 -11.780 60.022 1.00 95.75 1053 GLU A N 1
ATOM 8379 C CA . GLU A 1 1053 ? -58.265 -11.803 59.093 1.00 95.75 1053 GLU A CA 1
ATOM 8380 C C . GLU A 1 1053 ? -57.804 -10.383 58.741 1.00 95.75 1053 GLU A C 1
ATOM 8382 O O . GLU A 1 1053 ? -56.602 -10.120 58.731 1.00 95.75 1053 GLU A O 1
ATOM 8387 N N . ALA A 1 1054 ? -58.743 -9.449 58.541 1.00 96.88 1054 ALA A N 1
ATOM 8388 C CA . ALA A 1 1054 ? -58.431 -8.038 58.315 1.00 96.88 1054 ALA A CA 1
ATOM 8389 C C . ALA A 1 1054 ? -57.662 -7.422 59.495 1.00 96.88 1054 ALA A C 1
ATOM 8391 O O . ALA A 1 1054 ? -56.642 -6.772 59.285 1.00 96.88 1054 ALA A O 1
ATOM 8392 N N . MET A 1 1055 ? -58.097 -7.675 60.736 1.00 97.19 1055 MET A N 1
ATOM 8393 C CA . MET A 1 1055 ? -57.413 -7.204 61.945 1.00 97.19 1055 MET A CA 1
ATOM 8394 C C . MET A 1 1055 ? -55.973 -7.726 62.028 1.00 97.19 1055 MET A C 1
ATOM 8396 O O . MET A 1 1055 ? -55.050 -6.934 62.212 1.00 97.19 1055 MET A O 1
ATOM 8400 N N . GLY A 1 1056 ? -55.768 -9.036 61.846 1.00 95.50 1056 GLY A N 1
ATOM 8401 C CA . GLY A 1 1056 ? -54.427 -9.635 61.864 1.00 95.50 1056 GLY A CA 1
ATOM 8402 C C . GLY A 1 1056 ? -53.526 -9.117 60.734 1.00 95.50 1056 GLY A C 1
ATOM 8403 O O . GLY A 1 1056 ? -52.333 -8.874 60.934 1.00 95.50 1056 GLY A O 1
ATOM 8404 N N . ALA A 1 1057 ? -54.097 -8.864 59.555 1.00 95.88 1057 ALA A N 1
ATOM 8405 C CA . ALA A 1 1057 ? -53.377 -8.252 58.445 1.00 95.88 1057 ALA A CA 1
ATOM 8406 C C . ALA A 1 1057 ? -53.031 -6.774 58.729 1.00 95.88 1057 ALA A C 1
ATOM 8408 O O . ALA A 1 1057 ? -51.894 -6.372 58.497 1.00 95.88 1057 ALA A O 1
ATOM 8409 N N . TYR A 1 1058 ? -53.927 -5.973 59.320 1.00 97.69 1058 TYR A N 1
ATOM 8410 C CA . TYR A 1 1058 ? -53.605 -4.600 59.739 1.00 97.69 1058 TYR A CA 1
ATOM 8411 C C . TYR A 1 1058 ? -52.535 -4.548 60.840 1.00 97.69 1058 TYR A C 1
ATOM 8413 O O . TYR A 1 1058 ? -51.679 -3.659 60.802 1.00 97.69 1058 TYR A O 1
ATOM 8421 N N . GLN A 1 1059 ? -52.527 -5.503 61.780 1.00 94.81 1059 GLN A N 1
ATOM 8422 C CA . GLN A 1 1059 ? -51.451 -5.653 62.771 1.00 94.81 1059 GLN A CA 1
ATOM 8423 C C . GLN A 1 1059 ? -50.110 -5.931 62.095 1.00 94.81 1059 GLN A C 1
ATOM 8425 O O . GLN A 1 1059 ? -49.140 -5.207 62.321 1.00 94.81 1059 GLN A O 1
ATOM 8430 N N . SER A 1 1060 ? -50.086 -6.906 61.183 1.00 94.50 1060 SER A N 1
ATOM 8431 C CA . SER A 1 1060 ? -48.898 -7.245 60.390 1.00 94.50 1060 SER A CA 1
ATOM 8432 C C . SER A 1 1060 ? -48.423 -6.060 59.534 1.00 94.50 1060 SER A C 1
ATOM 8434 O O . SER A 1 1060 ? -47.223 -5.839 59.374 1.00 94.50 1060 SER A O 1
ATOM 8436 N N . ALA A 1 1061 ? -49.361 -5.245 59.039 1.00 94.12 1061 ALA A N 1
ATOM 8437 C CA . ALA A 1 1061 ? -49.104 -4.002 58.311 1.00 94.12 1061 ALA A CA 1
ATOM 8438 C C . ALA A 1 1061 ? -48.709 -2.814 59.211 1.00 94.12 1061 ALA A C 1
ATOM 8440 O O . ALA A 1 1061 ? -48.405 -1.736 58.693 1.00 94.12 1061 ALA A O 1
ATOM 8441 N N . LYS A 1 1062 ? -48.753 -2.963 60.545 1.00 93.75 1062 LYS A N 1
ATOM 8442 C CA . LYS A 1 1062 ? -48.499 -1.898 61.540 1.00 93.75 1062 LYS A CA 1
ATOM 8443 C C . LYS A 1 1062 ? -49.416 -0.683 61.345 1.00 93.75 1062 LYS A C 1
ATOM 8445 O O . LYS A 1 1062 ? -49.059 0.468 61.639 1.00 93.75 1062 LYS A O 1
ATOM 8450 N N . ARG A 1 1063 ? -50.620 -0.947 60.831 1.00 94.94 1063 ARG A N 1
ATOM 8451 C CA . ARG A 1 1063 ? -51.737 -0.013 60.661 1.00 94.94 1063 ARG A CA 1
ATOM 8452 C C . ARG A 1 1063 ? -52.569 -0.044 61.931 1.00 94.94 1063 ARG A C 1
ATOM 8454 O O . ARG A 1 1063 ? -53.661 -0.597 61.995 1.00 94.94 1063 ARG A O 1
ATOM 8461 N N . TRP A 1 1064 ? -51.956 0.484 62.990 1.00 95.44 1064 TRP A N 1
ATOM 8462 C CA . TRP A 1 1064 ? -52.454 0.315 64.348 1.00 95.44 1064 TRP A CA 1
ATOM 8463 C C . TRP A 1 1064 ? -53.844 0.919 64.539 1.00 95.44 1064 TRP A C 1
ATOM 8465 O O . TRP A 1 1064 ? -54.645 0.349 65.261 1.00 95.44 1064 TRP A O 1
ATOM 8475 N N . ARG A 1 1065 ? -54.164 2.036 63.874 1.00 96.00 1065 ARG A N 1
ATOM 8476 C CA . ARG A 1 1065 ? -55.471 2.698 64.016 1.00 96.00 1065 ARG A CA 1
ATOM 8477 C C . ARG A 1 1065 ? -56.594 1.812 63.481 1.00 96.00 1065 ARG A C 1
ATOM 8479 O O . ARG A 1 1065 ? -57.638 1.714 64.111 1.00 96.00 1065 ARG A O 1
ATOM 8486 N N . GLU A 1 1066 ? -56.355 1.151 62.356 1.00 95.94 1066 GLU A N 1
ATOM 8487 C CA . GLU A 1 1066 ? -57.276 0.220 61.705 1.00 95.94 1066 GLU A CA 1
ATOM 8488 C C . GLU A 1 1066 ? -57.366 -1.114 62.457 1.00 95.94 1066 GLU A C 1
ATOM 8490 O O . GLU A 1 1066 ? -58.453 -1.634 62.693 1.00 95.94 1066 GLU A O 1
ATOM 8495 N N . ALA A 1 1067 ? -56.232 -1.647 62.918 1.00 96.50 1067 ALA A N 1
ATOM 8496 C CA . ALA A 1 1067 ? -56.225 -2.833 63.770 1.00 96.50 1067 ALA A CA 1
ATOM 8497 C C . ALA A 1 1067 ? -56.996 -2.588 65.080 1.00 96.50 1067 ALA A C 1
ATOM 8499 O O . ALA A 1 1067 ? -57.843 -3.397 65.458 1.00 96.50 1067 ALA A O 1
ATOM 8500 N N . MET A 1 1068 ? -56.746 -1.453 65.743 1.00 95.88 1068 MET A N 1
ATOM 8501 C CA . MET A 1 1068 ? -57.417 -1.079 66.988 1.00 95.88 1068 MET A CA 1
ATOM 8502 C C . MET A 1 1068 ? -58.886 -0.720 66.763 1.00 95.88 1068 MET A C 1
ATOM 8504 O O . MET A 1 1068 ? -59.701 -1.032 67.625 1.00 95.88 1068 MET A O 1
ATOM 8508 N N . SER A 1 1069 ? -59.270 -0.132 65.622 1.00 95.19 1069 SER A N 1
ATOM 8509 C CA . SER A 1 1069 ? -60.687 0.134 65.337 1.00 95.19 1069 SER A CA 1
ATOM 8510 C C . SER A 1 1069 ? -61.489 -1.163 65.212 1.00 95.19 1069 SER A C 1
ATOM 8512 O O . SER A 1 1069 ? -62.571 -1.260 65.795 1.00 95.19 1069 SER A O 1
ATOM 8514 N N . ILE A 1 1070 ? -60.942 -2.181 64.534 1.00 96.56 1070 ILE A N 1
ATOM 8515 C CA . ILE A 1 1070 ? -61.577 -3.501 64.437 1.00 96.56 1070 ILE A CA 1
ATOM 8516 C C . ILE A 1 1070 ? -61.574 -4.203 65.798 1.00 96.56 1070 ILE A C 1
ATOM 8518 O O . ILE A 1 1070 ? -62.620 -4.707 66.212 1.00 96.56 1070 ILE A O 1
ATOM 8522 N N . ALA A 1 1071 ? -60.445 -4.200 66.517 1.00 95.62 1071 ALA A N 1
ATOM 8523 C CA . ALA A 1 1071 ? -60.344 -4.818 67.838 1.00 95.62 1071 ALA A CA 1
ATOM 8524 C C . ALA A 1 1071 ? -61.360 -4.207 68.819 1.00 95.62 1071 ALA A C 1
ATOM 8526 O O . ALA A 1 1071 ? -62.207 -4.916 69.350 1.00 95.62 1071 ALA A O 1
ATOM 8527 N N . VAL A 1 1072 ? -61.379 -2.880 68.976 1.00 95.25 1072 VAL A N 1
ATOM 8528 C CA . VAL A 1 1072 ? -62.301 -2.183 69.892 1.00 95.25 1072 VAL A CA 1
ATOM 8529 C C . VAL A 1 1072 ? -63.765 -2.419 69.524 1.00 95.25 1072 VAL A C 1
ATOM 8531 O O . VAL A 1 1072 ? -64.608 -2.570 70.408 1.00 95.25 1072 VAL A O 1
ATOM 8534 N N . GLN A 1 1073 ? -64.096 -2.449 68.230 1.00 94.12 1073 GLN A N 1
ATOM 8535 C CA . GLN A 1 1073 ? -65.484 -2.584 67.793 1.00 94.12 1073 GLN A CA 1
ATOM 8536 C C . GLN A 1 1073 ? -66.000 -4.030 67.837 1.00 94.12 1073 GLN A C 1
ATOM 8538 O O . GLN A 1 1073 ? -67.190 -4.239 68.091 1.00 94.12 1073 GLN A O 1
ATOM 8543 N N . LYS A 1 1074 ? -65.161 -5.017 67.498 1.00 94.69 1074 LYS A N 1
ATOM 8544 C CA . LYS A 1 1074 ? -65.601 -6.394 67.206 1.00 94.69 1074 LYS A CA 1
ATOM 8545 C C . LYS A 1 1074 ? -64.946 -7.470 68.066 1.00 94.69 1074 LYS A C 1
ATOM 8547 O O . LYS A 1 1074 ? -65.575 -8.509 68.233 1.00 94.69 1074 LYS A O 1
ATOM 8552 N N . PHE A 1 1075 ? -63.757 -7.215 68.604 1.00 95.19 1075 PHE A N 1
ATOM 8553 C CA . PHE A 1 1075 ? -62.978 -8.158 69.415 1.00 95.19 1075 PHE A CA 1
ATOM 8554 C C . PHE A 1 1075 ? -62.436 -7.463 70.681 1.00 95.19 1075 PHE A C 1
ATOM 8556 O O . PHE A 1 1075 ? -61.218 -7.373 70.863 1.00 95.19 1075 PHE A O 1
ATOM 8563 N N . PRO A 1 1076 ? -63.310 -6.885 71.536 1.00 92.75 1076 PRO A N 1
ATOM 8564 C CA . PRO A 1 1076 ? -62.891 -6.102 72.701 1.00 92.75 1076 PRO A CA 1
ATOM 8565 C C . PRO A 1 1076 ? -62.003 -6.895 73.673 1.00 92.75 1076 PRO A C 1
ATOM 8567 O O . PRO A 1 1076 ? -61.171 -6.310 74.359 1.00 92.75 1076 PRO A O 1
ATOM 8570 N N . GLU A 1 1077 ? -62.151 -8.220 73.709 1.00 94.00 1077 GLU A N 1
ATOM 8571 C CA . GLU A 1 1077 ? -61.320 -9.151 74.473 1.00 94.00 1077 GLU A CA 1
ATOM 8572 C C . GLU A 1 1077 ? -59.867 -9.258 73.982 1.00 94.00 1077 GLU A C 1
ATOM 8574 O O . GLU A 1 1077 ? -59.015 -9.723 74.732 1.00 94.00 1077 GLU A O 1
ATOM 8579 N N . GLU A 1 1078 ? -59.570 -8.819 72.756 1.00 94.06 1078 GLU A N 1
ATOM 8580 C CA . GLU A 1 1078 ? -58.221 -8.856 72.178 1.00 94.06 1078 GLU A CA 1
ATOM 8581 C C . GLU A 1 1078 ? -57.517 -7.495 72.204 1.00 94.06 1078 GLU A C 1
ATOM 8583 O O . GLU A 1 1078 ? -56.329 -7.424 71.908 1.00 94.06 1078 GLU A O 1
ATOM 8588 N N . VAL A 1 1079 ? -58.207 -6.408 72.572 1.00 94.50 1079 VAL A N 1
ATOM 8589 C CA . VAL A 1 1079 ? -57.673 -5.030 72.516 1.00 94.50 1079 VAL A CA 1
ATOM 8590 C C . VAL A 1 1079 ? -56.311 -4.905 73.203 1.00 94.50 1079 VAL A C 1
ATOM 8592 O O . VAL A 1 1079 ? -55.408 -4.293 72.638 1.00 94.50 1079 VAL A O 1
ATOM 8595 N N . GLU A 1 1080 ? -56.143 -5.515 74.377 1.00 93.81 1080 GLU A N 1
ATOM 8596 C CA . GLU A 1 1080 ? -54.882 -5.493 75.129 1.00 93.81 1080 GLU A CA 1
ATOM 8597 C C . GLU A 1 1080 ? -53.763 -6.243 74.385 1.00 93.81 1080 GLU A C 1
ATOM 8599 O O . GLU A 1 1080 ? -52.696 -5.674 74.161 1.00 93.81 1080 GLU A O 1
ATOM 8604 N N . SER A 1 1081 ? -54.019 -7.460 73.883 1.00 94.69 1081 SER A N 1
ATOM 8605 C CA . SER A 1 1081 ? -53.005 -8.223 73.137 1.00 94.69 1081 SER A CA 1
ATOM 8606 C C . SER A 1 1081 ? -52.631 -7.560 71.810 1.00 94.69 1081 SER A C 1
ATOM 8608 O O . SER A 1 1081 ? -51.458 -7.526 71.440 1.00 94.69 1081 SER A O 1
ATOM 8610 N N . VAL A 1 1082 ? -53.620 -6.998 71.101 1.00 95.44 1082 VAL A N 1
ATOM 8611 C CA . VAL A 1 1082 ? -53.396 -6.253 69.854 1.00 95.44 1082 VAL A CA 1
ATOM 8612 C C . VAL A 1 1082 ? -52.540 -5.014 70.122 1.00 95.44 1082 VAL A C 1
ATOM 8614 O O . VAL A 1 1082 ? -51.592 -4.748 69.380 1.00 95.44 1082 VAL A O 1
ATOM 8617 N N . ALA A 1 1083 ? -52.842 -4.274 71.193 1.00 95.94 1083 ALA A N 1
ATOM 8618 C CA . ALA A 1 1083 ? -52.075 -3.105 71.602 1.00 95.94 1083 ALA A CA 1
ATOM 8619 C C . ALA A 1 1083 ? -50.621 -3.464 71.942 1.00 95.94 1083 ALA A C 1
ATOM 8621 O O . ALA A 1 1083 ? -49.712 -2.796 71.452 1.00 95.94 1083 ALA A O 1
ATOM 8622 N N . GLU A 1 1084 ? -50.379 -4.520 72.725 1.00 95.31 1084 GLU A N 1
ATOM 8623 C CA . GLU A 1 1084 ? -49.029 -4.950 73.117 1.00 95.31 1084 GLU A CA 1
ATOM 8624 C C . GLU A 1 1084 ? -48.159 -5.361 71.917 1.00 95.31 1084 GLU A C 1
ATOM 8626 O O . GLU A 1 1084 ? -46.999 -4.942 71.811 1.00 95.31 1084 GLU A O 1
ATOM 8631 N N . GLU A 1 1085 ? -48.711 -6.129 70.972 1.00 94.62 1085 GLU A N 1
ATOM 8632 C CA . GLU A 1 1085 ? -47.989 -6.548 69.764 1.00 94.62 1085 GLU A CA 1
ATOM 8633 C C . GLU A 1 1085 ? -47.669 -5.354 68.847 1.00 94.62 1085 GLU A C 1
ATOM 8635 O O . GLU A 1 1085 ? -46.549 -5.218 68.331 1.00 94.62 1085 GLU A O 1
ATOM 8640 N N . LEU A 1 1086 ? -48.622 -4.427 68.696 1.00 96.88 1086 LEU A N 1
ATOM 8641 C CA . LEU A 1 1086 ? -48.416 -3.179 67.962 1.00 96.88 1086 LEU A CA 1
ATOM 8642 C C . LEU A 1 1086 ? -47.373 -2.291 68.643 1.00 96.88 1086 LEU A C 1
ATOM 8644 O O . LEU A 1 1086 ? -46.483 -1.790 67.965 1.00 96.88 1086 LEU A O 1
ATOM 8648 N N . ILE A 1 1087 ? -47.418 -2.123 69.967 1.00 96.25 1087 ILE A N 1
ATOM 8649 C CA . ILE A 1 1087 ? -46.417 -1.345 70.713 1.00 96.25 1087 ILE A CA 1
ATOM 8650 C C . ILE A 1 1087 ? -45.024 -1.931 70.499 1.00 96.25 1087 ILE A C 1
ATOM 8652 O O . ILE A 1 1087 ? -44.089 -1.184 70.200 1.00 96.25 1087 ILE A O 1
ATOM 8656 N N . SER A 1 1088 ? -44.880 -3.253 70.617 1.00 94.81 1088 SER A N 1
ATOM 8657 C CA . SER A 1 1088 ? -43.602 -3.941 70.423 1.00 94.81 1088 SER A CA 1
ATOM 8658 C C . SER A 1 1088 ? -43.058 -3.722 69.007 1.00 94.81 1088 SER A C 1
ATOM 8660 O O . SER A 1 1088 ? -41.928 -3.256 68.828 1.00 94.81 1088 SER A O 1
ATOM 8662 N N . SER A 1 1089 ? -43.890 -3.957 67.987 1.00 94.50 1089 SER A N 1
ATOM 8663 C CA . SER A 1 1089 ? -43.496 -3.819 66.579 1.00 94.50 1089 SER A CA 1
ATOM 8664 C C . SER A 1 1089 ? -43.243 -2.366 66.147 1.00 94.50 1089 SER A C 1
ATOM 8666 O O . SER A 1 1089 ? -42.291 -2.110 65.407 1.00 94.50 1089 SER A O 1
ATOM 8668 N N . LEU A 1 1090 ? -44.032 -1.402 66.631 1.00 96.94 1090 LEU A N 1
ATOM 8669 C CA . LEU A 1 1090 ? -43.860 0.029 66.349 1.00 96.94 1090 LEU A CA 1
ATOM 8670 C C . LEU A 1 1090 ? -42.634 0.609 67.058 1.00 96.94 1090 LEU A C 1
ATOM 8672 O O . LEU A 1 1090 ? -41.897 1.394 66.462 1.00 96.94 1090 LEU A O 1
ATOM 8676 N N . THR A 1 1091 ? -42.379 0.205 68.305 1.00 93.81 1091 THR A N 1
ATOM 8677 C CA . THR A 1 1091 ? -41.180 0.625 69.051 1.00 93.81 1091 THR A CA 1
ATOM 8678 C C . THR A 1 1091 ? -39.916 0.091 68.386 1.00 93.81 1091 THR A C 1
ATOM 8680 O O . THR A 1 1091 ? -38.932 0.822 68.271 1.00 93.81 1091 THR A O 1
ATOM 8683 N N . PHE A 1 1092 ? -39.955 -1.152 67.893 1.00 91.31 1092 PHE A N 1
ATOM 8684 C CA . PHE A 1 1092 ? -38.859 -1.745 67.130 1.00 91.31 1092 PHE A CA 1
ATOM 8685 C C . PHE A 1 1092 ? -38.558 -0.978 65.827 1.00 91.31 1092 PHE A C 1
ATOM 8687 O O . PHE A 1 1092 ? -37.396 -0.852 65.456 1.00 91.31 1092 PHE A O 1
ATOM 8694 N N . GLU A 1 1093 ? -39.570 -0.404 65.165 1.00 90.81 1093 GLU A N 1
ATOM 8695 C CA . GLU A 1 1093 ? -39.397 0.476 63.992 1.00 90.81 1093 GLU A CA 1
ATOM 8696 C C . GLU A 1 1093 ? -39.143 1.953 64.336 1.00 90.81 1093 GLU A C 1
ATOM 8698 O O . GLU A 1 1093 ? -39.189 2.813 63.456 1.00 90.81 1093 GLU A O 1
ATOM 8703 N N . HIS A 1 1094 ? -38.898 2.280 65.606 1.00 91.81 1094 HIS A N 1
ATOM 8704 C CA . HIS A 1 1094 ? -38.706 3.656 66.075 1.00 91.81 1094 HIS A CA 1
ATOM 8705 C C . HIS A 1 1094 ? -39.916 4.584 65.829 1.00 91.81 1094 HIS A C 1
ATOM 8707 O O . HIS A 1 1094 ? -39.800 5.808 65.921 1.00 91.81 1094 HIS A O 1
ATOM 8713 N N . ARG A 1 1095 ? -41.116 4.025 65.590 1.00 94.75 1095 ARG A N 1
ATOM 8714 C CA . ARG A 1 1095 ? -42.398 4.756 65.536 1.00 94.75 1095 ARG A CA 1
ATOM 8715 C C . ARG A 1 1095 ? -42.909 5.039 66.949 1.00 94.75 1095 ARG A C 1
ATOM 8717 O O . ARG A 1 1095 ? -44.018 4.668 67.331 1.00 94.75 1095 ARG A O 1
ATOM 8724 N N . TYR A 1 1096 ? -42.076 5.710 67.739 1.00 96.44 1096 TYR A N 1
ATOM 8725 C CA . TYR A 1 1096 ? -42.303 5.908 69.168 1.00 96.44 1096 TYR A CA 1
ATOM 8726 C C . TYR A 1 1096 ? -43.553 6.735 69.477 1.00 96.44 1096 TYR A C 1
ATOM 8728 O O . TYR A 1 1096 ? -44.189 6.482 70.489 1.00 96.44 1096 TYR A O 1
ATOM 8736 N N . VAL A 1 1097 ? -43.936 7.684 68.612 1.00 96.25 1097 VAL A N 1
ATOM 8737 C CA . VAL A 1 1097 ? -45.172 8.474 68.786 1.00 96.25 1097 VAL A CA 1
ATOM 8738 C C . VAL A 1 1097 ? -46.402 7.571 68.717 1.00 96.25 1097 VAL A C 1
ATOM 8740 O O . VAL A 1 1097 ? -47.250 7.646 69.592 1.00 96.25 1097 VAL A O 1
ATOM 8743 N N . ASP A 1 1098 ? -46.474 6.682 67.724 1.00 96.38 1098 ASP A N 1
ATOM 8744 C CA . ASP A 1 1098 ? -47.599 5.754 67.594 1.00 96.38 1098 ASP A CA 1
ATOM 8745 C C . ASP A 1 1098 ? -47.632 4.759 68.766 1.00 96.38 1098 ASP A C 1
ATOM 8747 O O . ASP A 1 1098 ? -48.691 4.504 69.327 1.00 96.38 1098 ASP A O 1
ATOM 8751 N N . ALA A 1 1099 ? -46.474 4.240 69.190 1.00 96.88 1099 ALA A N 1
ATOM 8752 C CA . ALA A 1 1099 ? -46.396 3.381 70.372 1.00 96.88 1099 ALA A CA 1
ATOM 8753 C C . ALA A 1 1099 ? -46.805 4.124 71.662 1.00 96.88 1099 ALA A C 1
ATOM 8755 O O . ALA A 1 1099 ? -47.485 3.549 72.510 1.00 96.88 1099 ALA A O 1
ATOM 8756 N N . ALA A 1 1100 ? -46.430 5.400 71.801 1.00 96.62 1100 ALA A N 1
ATOM 8757 C CA . ALA A 1 1100 ? -46.818 6.247 72.927 1.00 96.62 1100 ALA A CA 1
ATOM 8758 C C . ALA A 1 1100 ? -48.328 6.520 72.943 1.00 96.62 1100 ALA A C 1
ATOM 8760 O O . ALA A 1 1100 ? -48.943 6.426 74.003 1.00 96.62 1100 ALA A O 1
ATOM 8761 N N . ASP A 1 1101 ? -48.922 6.801 71.777 1.00 96.44 1101 ASP A N 1
ATOM 8762 C CA . ASP A 1 1101 ? -50.368 6.986 71.623 1.00 96.44 1101 ASP A CA 1
ATOM 8763 C C . ASP A 1 1101 ? -51.120 5.721 72.065 1.00 96.44 1101 ASP A C 1
ATOM 8765 O O . ASP A 1 1101 ? -52.111 5.818 72.787 1.00 96.44 1101 ASP A O 1
ATOM 8769 N N . ILE A 1 1102 ? -50.630 4.530 71.692 1.00 97.06 1102 ILE A N 1
ATOM 8770 C CA . ILE A 1 1102 ? -51.265 3.267 72.094 1.00 97.06 1102 ILE A CA 1
ATOM 8771 C C . ILE A 1 1102 ? -51.121 3.029 73.604 1.00 97.06 1102 ILE A C 1
ATOM 8773 O O . ILE A 1 1102 ? -52.106 2.697 74.265 1.00 97.06 1102 ILE A O 1
ATOM 8777 N N . GLN A 1 1103 ? -49.921 3.238 74.161 1.00 96.62 1103 GLN A N 1
ATOM 8778 C CA . GLN A 1 1103 ? -49.674 3.120 75.605 1.00 96.62 1103 GLN A CA 1
ATOM 8779 C C . GLN A 1 1103 ? -50.586 4.041 76.419 1.00 96.62 1103 GLN A C 1
ATOM 8781 O O . GLN A 1 1103 ? -51.063 3.650 77.483 1.00 96.62 1103 GLN A O 1
ATOM 8786 N N . LEU A 1 1104 ? -50.822 5.261 75.927 1.00 94.62 1104 LEU A N 1
ATOM 8787 C CA . LEU A 1 1104 ? -51.644 6.251 76.609 1.00 94.62 1104 LEU A CA 1
ATOM 8788 C C . LEU A 1 1104 ? -53.140 5.944 76.489 1.00 94.62 1104 LEU A C 1
ATOM 8790 O O . LEU A 1 1104 ? -53.835 5.962 77.498 1.00 94.62 1104 LEU A O 1
ATOM 8794 N N . GLU A 1 1105 ? -53.632 5.680 75.276 1.00 92.75 1105 GLU A N 1
ATOM 8795 C CA . GLU A 1 1105 ? -55.074 5.600 75.009 1.00 92.75 1105 GLU A CA 1
ATOM 8796 C C . GLU A 1 1105 ? -55.673 4.225 75.348 1.00 92.75 1105 GLU A C 1
ATOM 8798 O O . GLU A 1 1105 ? -56.833 4.154 75.746 1.00 92.75 1105 GLU A O 1
ATOM 8803 N N . TYR A 1 1106 ? -54.902 3.136 75.215 1.00 94.06 1106 TYR A N 1
ATOM 8804 C CA . TYR A 1 1106 ? -55.430 1.771 75.371 1.00 94.06 1106 TYR A CA 1
ATOM 8805 C C . TYR A 1 1106 ? -54.875 1.008 76.575 1.00 94.06 1106 TYR A C 1
ATOM 8807 O O . TYR A 1 1106 ? -55.554 0.101 77.049 1.00 94.06 1106 TYR A O 1
ATOM 8815 N N . LEU A 1 1107 ? -53.688 1.364 77.086 1.00 92.81 1107 LEU A N 1
ATOM 8816 C CA . LEU A 1 1107 ? -53.075 0.699 78.249 1.00 92.81 1107 LEU A CA 1
ATOM 8817 C C . LEU A 1 1107 ? -52.955 1.600 79.497 1.00 92.81 1107 LEU A C 1
ATOM 8819 O O . LEU A 1 1107 ? -52.489 1.133 80.532 1.00 92.81 1107 LEU A O 1
ATOM 8823 N N . ASP A 1 1108 ? -53.349 2.879 79.416 1.00 88.88 1108 ASP A N 1
ATOM 8824 C CA . ASP A 1 1108 ? -53.261 3.892 80.493 1.00 88.88 1108 ASP A CA 1
ATOM 8825 C C . ASP A 1 1108 ? -51.858 4.008 81.153 1.00 88.88 1108 ASP A C 1
ATOM 8827 O O . ASP A 1 1108 ? -51.679 4.440 82.299 1.00 88.88 1108 ASP A O 1
ATOM 8831 N N . ASN A 1 1109 ? -50.804 3.654 80.410 1.00 93.75 1109 ASN A N 1
ATOM 8832 C CA . ASN A 1 1109 ? -49.418 3.620 80.877 1.00 93.75 1109 ASN A CA 1
ATOM 8833 C C . ASN A 1 1109 ? -48.722 4.968 80.658 1.00 93.75 1109 ASN A C 1
ATOM 8835 O O . ASN A 1 1109 ? -47.796 5.113 79.856 1.00 93.75 1109 ASN A O 1
ATOM 8839 N N . VAL A 1 1110 ? -49.145 5.976 81.424 1.00 94.81 1110 VAL A N 1
ATOM 8840 C CA . VAL A 1 1110 ? -48.668 7.367 81.294 1.00 94.81 1110 VAL A CA 1
ATOM 8841 C C . VAL A 1 1110 ? -47.136 7.484 81.312 1.00 94.81 1110 VAL A C 1
ATOM 8843 O O . VAL A 1 1110 ? -46.574 8.206 80.493 1.00 94.81 1110 VAL A O 1
ATOM 8846 N N . LYS A 1 1111 ? -46.439 6.788 82.224 1.00 95.38 1111 LYS A N 1
ATOM 8847 C CA . LYS A 1 1111 ? -44.973 6.903 82.363 1.00 95.38 1111 LYS A CA 1
ATOM 8848 C C . LYS A 1 1111 ? -44.235 6.387 81.121 1.00 95.38 1111 LYS A C 1
ATOM 8850 O O . LYS A 1 1111 ? -43.309 7.048 80.657 1.00 95.38 1111 LYS A O 1
ATOM 8855 N N . GLU A 1 1112 ? -44.684 5.266 80.556 1.00 94.69 1112 GLU A N 1
ATOM 8856 C CA . GLU A 1 1112 ? -44.125 4.701 79.320 1.00 94.69 1112 GLU A CA 1
ATOM 8857 C C . GLU A 1 1112 ? -44.446 5.573 78.102 1.00 94.69 1112 GLU A C 1
ATOM 8859 O O . GLU A 1 1112 ? -43.564 5.836 77.286 1.00 94.69 1112 GLU A O 1
ATOM 8864 N N . ALA A 1 1113 ? -45.671 6.104 78.006 1.00 96.62 1113 ALA A N 1
ATOM 8865 C CA . ALA A 1 1113 ? -46.038 7.032 76.937 1.00 96.62 1113 ALA A CA 1
ATOM 8866 C C . ALA A 1 1113 ? -45.154 8.293 76.950 1.00 96.62 1113 ALA A C 1
ATOM 8868 O O . ALA A 1 1113 ? -44.609 8.680 75.916 1.00 96.62 1113 ALA A O 1
ATOM 8869 N N . VAL A 1 1114 ? -44.942 8.903 78.125 1.00 97.25 1114 VAL A N 1
ATOM 8870 C CA . VAL A 1 1114 ? -44.033 10.054 78.291 1.00 97.25 1114 VAL A CA 1
ATOM 8871 C C . VAL A 1 1114 ? -42.610 9.692 77.852 1.00 97.25 1114 VAL A C 1
ATOM 8873 O O . VAL A 1 1114 ? -42.009 10.442 77.082 1.00 97.25 1114 VAL A O 1
ATOM 8876 N N . ALA A 1 1115 ? -42.088 8.532 78.266 1.00 96.62 1115 ALA A N 1
ATOM 8877 C CA . ALA A 1 1115 ? -40.753 8.076 77.876 1.00 96.62 1115 ALA A CA 1
ATOM 8878 C C . ALA A 1 1115 ? -40.617 7.867 76.355 1.00 96.62 1115 ALA A C 1
ATOM 8880 O O . ALA A 1 1115 ? -39.615 8.265 75.757 1.00 96.62 1115 ALA A O 1
ATOM 8881 N N . LEU A 1 1116 ? -41.632 7.296 75.703 1.00 97.38 1116 LEU A N 1
ATOM 8882 C CA . LEU A 1 1116 ? -41.654 7.100 74.251 1.00 97.38 1116 LEU A CA 1
ATOM 8883 C C . LEU A 1 1116 ? -41.762 8.428 73.483 1.00 97.38 1116 LEU A C 1
ATOM 8885 O O . LEU A 1 1116 ? -41.041 8.619 72.503 1.00 97.38 1116 LEU A O 1
ATOM 8889 N N . TYR A 1 1117 ? -42.572 9.390 73.942 1.00 97.94 1117 TYR A N 1
ATOM 8890 C CA . TYR A 1 1117 ? -42.581 10.732 73.346 1.00 97.94 1117 TYR A CA 1
ATOM 8891 C C . TYR A 1 1117 ? -41.225 11.435 73.491 1.00 97.94 1117 TYR A C 1
ATOM 8893 O O . TYR A 1 1117 ? -40.793 12.109 72.554 1.00 97.94 1117 TYR A O 1
ATOM 8901 N N . CYS A 1 1118 ? -40.517 11.247 74.610 1.00 96.81 1118 CYS A N 1
ATOM 8902 C CA . CYS A 1 1118 ? -39.146 11.738 74.773 1.00 96.81 1118 CYS A CA 1
ATOM 8903 C C . CYS A 1 1118 ? -38.179 11.092 73.771 1.00 96.81 1118 CYS A C 1
ATOM 8905 O O . CYS A 1 1118 ? -37.417 11.817 73.135 1.00 96.81 1118 CYS A O 1
ATOM 8907 N N . LYS A 1 1119 ? -38.261 9.771 73.549 1.00 94.62 1119 LYS A N 1
ATOM 8908 C CA . LYS A 1 1119 ? -37.487 9.076 72.497 1.00 94.62 1119 LYS A CA 1
ATOM 8909 C C . LYS A 1 1119 ? -37.799 9.583 71.084 1.00 94.62 1119 LYS A C 1
ATOM 8911 O O . LYS A 1 1119 ? -36.950 9.499 70.205 1.00 94.62 1119 LYS A O 1
ATOM 8916 N N . ALA A 1 1120 ? -38.996 10.129 70.866 1.00 94.75 1120 ALA A N 1
ATOM 8917 C CA . ALA A 1 1120 ? -39.401 10.778 69.618 1.00 94.75 1120 ALA A CA 1
ATOM 8918 C C . ALA A 1 1120 ? -39.023 12.272 69.526 1.00 94.75 1120 ALA A C 1
ATOM 8920 O O . ALA A 1 1120 ? -39.505 12.960 68.623 1.00 94.75 1120 ALA A O 1
ATOM 8921 N N . TYR A 1 1121 ? -38.260 12.808 70.485 1.00 96.12 1121 TYR A N 1
ATOM 8922 C CA . TYR A 1 1121 ? -37.961 14.240 70.623 1.00 96.12 1121 TYR A CA 1
ATOM 8923 C C . TYR A 1 1121 ? -39.210 15.137 70.781 1.00 96.12 1121 TYR A C 1
ATOM 8925 O O . TYR A 1 1121 ? -39.149 16.351 70.589 1.00 96.12 1121 TYR A O 1
ATOM 8933 N N . ARG A 1 1122 ? -40.365 14.568 71.161 1.00 96.75 1122 ARG A N 1
ATOM 8934 C CA . ARG A 1 1122 ? -41.640 15.276 71.396 1.00 96.75 1122 ARG A CA 1
ATOM 8935 C C . ARG A 1 1122 ? -41.807 15.665 72.862 1.00 96.75 1122 ARG A C 1
ATOM 8937 O O . ARG A 1 1122 ? -42.785 15.309 73.520 1.00 96.75 1122 ARG A O 1
ATOM 8944 N N . TYR A 1 1123 ? -40.838 16.419 73.376 1.00 96.38 1123 TYR A N 1
ATOM 8945 C CA . TYR A 1 1123 ? -40.814 16.898 74.765 1.00 96.38 1123 TYR A CA 1
ATOM 8946 C C . TYR A 1 1123 ? -42.010 17.792 75.112 1.00 96.38 1123 TYR A C 1
ATOM 8948 O O . TYR A 1 1123 ? -42.439 17.853 76.265 1.00 96.38 1123 TYR A O 1
ATOM 8956 N N . ASP A 1 1124 ? -42.564 18.471 74.108 1.00 94.81 1124 ASP A N 1
ATOM 8957 C CA . ASP A 1 1124 ? -43.793 19.249 74.193 1.00 94.81 1124 ASP A CA 1
ATOM 8958 C C . ASP A 1 1124 ? -44.994 18.374 74.576 1.00 94.81 1124 ASP A C 1
ATOM 8960 O O . ASP A 1 1124 ? -45.695 18.693 75.541 1.00 94.81 1124 ASP A O 1
ATOM 8964 N N . ILE A 1 1125 ? -45.183 17.252 73.870 1.00 95.94 1125 ILE A N 1
ATOM 8965 C CA . ILE A 1 1125 ? -46.248 16.283 74.149 1.00 95.94 1125 ILE A CA 1
ATOM 8966 C C . ILE A 1 1125 ? -45.969 15.565 75.465 1.00 95.94 1125 ILE A C 1
ATOM 8968 O O . ILE A 1 1125 ? -46.856 15.505 76.311 1.00 95.94 1125 ILE A O 1
ATOM 8972 N N . ALA A 1 1126 ? -44.740 15.084 75.672 1.00 95.81 1126 ALA A N 1
ATOM 8973 C CA . ALA A 1 1126 ? -44.342 14.400 76.900 1.00 95.81 1126 ALA A CA 1
ATOM 8974 C C . ALA A 1 1126 ? -44.667 15.244 78.147 1.00 95.81 1126 ALA A C 1
ATOM 8976 O O . ALA A 1 1126 ? -45.294 14.757 79.089 1.00 95.81 1126 ALA A O 1
ATOM 8977 N N . SER A 1 1127 ? -44.339 16.542 78.109 1.00 94.56 1127 SER A N 1
ATOM 8978 C CA . SER A 1 1127 ? -44.654 17.472 79.197 1.00 94.56 1127 SER A CA 1
ATOM 8979 C C . SER A 1 1127 ? -46.160 17.668 79.380 1.00 94.56 1127 SER A C 1
ATOM 8981 O O . SER A 1 1127 ? -46.649 17.669 80.508 1.00 94.56 1127 SER A O 1
ATOM 8983 N N . LEU A 1 1128 ? -46.912 17.830 78.284 1.00 95.56 1128 LEU A N 1
ATOM 8984 C CA . LEU A 1 1128 ? -48.366 17.992 78.343 1.00 95.56 1128 LEU A CA 1
ATOM 8985 C C . LEU A 1 1128 ? -49.050 16.752 78.929 1.00 95.56 1128 LEU A C 1
ATOM 8987 O O . LEU A 1 1128 ? -49.965 16.892 79.738 1.00 95.56 1128 LEU A O 1
ATOM 8991 N N . VAL A 1 1129 ? -48.606 15.555 78.544 1.00 95.75 1129 VAL A N 1
ATOM 8992 C CA . VAL A 1 1129 ? -49.138 14.279 79.037 1.00 95.75 1129 VAL A CA 1
ATOM 8993 C C . VAL A 1 1129 ? -48.874 14.127 80.535 1.00 95.75 1129 VAL A C 1
ATOM 8995 O O . VAL A 1 1129 ? -49.814 13.845 81.277 1.00 95.75 1129 VAL A O 1
ATOM 8998 N N . ALA A 1 1130 ? -47.650 14.405 80.999 1.00 93.69 1130 ALA A N 1
ATOM 8999 C CA . ALA A 1 1130 ? -47.307 14.386 82.424 1.00 93.69 1130 ALA A CA 1
ATOM 9000 C C . ALA A 1 1130 ? -48.196 15.335 83.254 1.00 93.69 1130 ALA A C 1
ATOM 9002 O O . ALA A 1 1130 ? -48.789 14.924 84.254 1.00 93.69 1130 ALA A O 1
ATOM 9003 N N . ILE A 1 1131 ? -48.364 16.582 82.792 1.00 93.62 1131 ILE A N 1
ATOM 9004 C CA . ILE A 1 1131 ? -49.174 17.605 83.476 1.00 93.62 1131 ILE A CA 1
ATOM 9005 C C . ILE A 1 1131 ? -50.666 17.243 83.447 1.00 93.62 1131 ILE A C 1
ATOM 9007 O O . ILE A 1 1131 ? -51.354 17.329 84.464 1.00 93.62 1131 ILE A O 1
ATOM 9011 N N . LYS A 1 1132 ? -51.194 16.804 82.294 1.00 93.56 1132 LYS A N 1
ATOM 9012 C CA . LYS A 1 1132 ? -52.608 16.415 82.149 1.00 93.56 1132 LYS A CA 1
ATOM 9013 C C . LYS A 1 1132 ? -52.957 15.233 83.056 1.00 93.56 1132 LYS A C 1
ATOM 9015 O O . LYS A 1 1132 ? -54.051 15.206 83.618 1.00 93.56 1132 LYS A O 1
ATOM 9020 N N . ALA A 1 1133 ? -52.024 14.298 83.232 1.00 91.69 1133 ALA A N 1
ATOM 9021 C CA . ALA A 1 1133 ? -52.162 13.165 84.139 1.00 91.69 1133 ALA A CA 1
ATOM 9022 C C . ALA A 1 1133 ? -51.949 13.522 85.625 1.00 91.69 1133 ALA A C 1
ATOM 9024 O O . ALA A 1 1133 ? -52.080 12.638 86.470 1.00 91.69 1133 ALA A O 1
ATOM 9025 N N . LYS A 1 1134 ? -51.654 14.793 85.956 1.00 89.44 1134 LYS A N 1
ATOM 9026 C CA . LYS A 1 1134 ? -51.317 15.273 87.311 1.00 89.44 1134 LYS A CA 1
ATOM 9027 C C . LYS A 1 1134 ? -50.130 14.525 87.939 1.00 89.44 1134 LYS A C 1
ATOM 9029 O O . LYS A 1 1134 ? -50.168 14.203 89.124 1.00 89.44 1134 LYS A O 1
ATOM 9034 N N . LYS A 1 1135 ? -49.121 14.210 87.121 1.00 91.12 1135 LYS A N 1
ATOM 9035 C CA . LYS A 1 1135 ? -47.866 13.552 87.514 1.00 91.12 1135 LYS A CA 1
ATOM 9036 C C . LYS A 1 1135 ? -46.685 14.447 87.145 1.00 91.12 1135 LYS A C 1
ATOM 9038 O O . LYS A 1 1135 ? -45.854 14.093 86.306 1.00 91.12 1135 LYS A O 1
ATOM 9043 N N . ASP A 1 1136 ? -46.670 15.653 87.701 1.00 88.50 1136 ASP A N 1
ATOM 9044 C CA . ASP A 1 1136 ? -45.663 16.683 87.438 1.00 88.50 1136 ASP A CA 1
ATOM 9045 C C . ASP A 1 1136 ? -44.232 16.195 87.733 1.00 88.50 1136 ASP A C 1
ATOM 9047 O O . ASP A 1 1136 ? -43.291 16.632 87.070 1.00 88.50 1136 ASP A O 1
ATOM 9051 N N . GLU A 1 1137 ? -44.066 15.230 88.646 1.00 92.62 1137 GLU A N 1
ATOM 9052 C CA . GLU A 1 1137 ? -42.792 14.561 88.931 1.00 92.62 1137 GLU A CA 1
ATOM 9053 C C . GLU A 1 1137 ? -42.157 13.912 87.689 1.00 92.62 1137 GLU A C 1
ATOM 9055 O O . GLU A 1 1137 ? -40.934 13.860 87.580 1.00 92.62 1137 GLU A O 1
ATOM 9060 N N . LEU A 1 1138 ? -42.955 13.500 86.693 1.00 94.19 1138 LEU A N 1
ATOM 9061 C CA . LEU A 1 1138 ? -42.445 12.918 85.446 1.00 94.19 1138 LEU A CA 1
ATOM 9062 C C . LEU A 1 1138 ? -41.673 13.924 84.585 1.00 94.19 1138 LEU A C 1
ATOM 9064 O O . LEU A 1 1138 ? -40.884 13.511 83.732 1.00 94.19 1138 LEU A O 1
ATOM 9068 N N . LEU A 1 1139 ? -41.867 15.231 84.794 1.00 93.44 1139 LEU A N 1
ATOM 9069 C CA . LEU A 1 1139 ? -41.055 16.245 84.124 1.00 93.44 1139 LEU A CA 1
ATOM 9070 C C . LEU A 1 1139 ? -39.582 16.119 84.540 1.00 93.44 1139 LEU A C 1
ATOM 9072 O O . LEU A 1 1139 ? -38.707 16.139 83.682 1.00 93.44 1139 LEU A O 1
ATOM 9076 N N . GLU A 1 1140 ? -39.315 15.928 85.833 1.00 92.44 1140 GLU A N 1
ATOM 9077 C CA . GLU A 1 1140 ? -37.955 15.737 86.357 1.00 92.44 1140 GLU A CA 1
ATOM 9078 C C . GLU A 1 1140 ? -37.481 14.282 86.224 1.00 92.44 1140 GLU A C 1
ATOM 9080 O O . GLU A 1 1140 ? -36.316 14.044 85.921 1.00 92.44 1140 GLU A O 1
ATOM 9085 N N . GLU A 1 1141 ? -38.365 13.295 86.410 1.00 93.75 1141 GLU A N 1
ATOM 9086 C CA . GLU A 1 1141 ? -37.991 11.874 86.357 1.00 93.75 1141 GLU A CA 1
ATOM 9087 C C . GLU A 1 1141 ? -37.780 11.329 84.939 1.00 93.75 1141 GLU A C 1
ATOM 9089 O O . GLU A 1 1141 ? -37.045 10.355 84.772 1.00 93.75 1141 GLU A O 1
ATOM 9094 N N . VAL A 1 1142 ? -38.464 11.882 83.930 1.00 95.69 1142 VAL A N 1
ATOM 9095 C CA . VAL A 1 1142 ? -38.488 11.318 82.568 1.00 95.69 1142 VAL A CA 1
ATOM 9096 C C . VAL A 1 1142 ? -38.140 12.362 81.513 1.00 95.69 1142 VAL A C 1
ATOM 9098 O O . VAL A 1 1142 ? -37.261 12.110 80.689 1.00 95.69 1142 VAL A O 1
ATOM 9101 N N . VAL A 1 1143 ? -38.786 13.535 81.528 1.00 96.12 1143 VAL A N 1
ATOM 9102 C CA . VAL A 1 1143 ? -38.575 14.547 80.475 1.00 96.12 1143 VAL A CA 1
ATOM 9103 C C . VAL A 1 1143 ? -37.175 15.154 80.547 1.00 96.12 1143 VAL A C 1
ATOM 9105 O O . VAL A 1 1143 ? -36.521 15.251 79.512 1.00 96.12 1143 VAL A O 1
ATOM 9108 N N . ASP A 1 1144 ? -36.685 15.510 81.736 1.00 95.81 1144 ASP A N 1
ATOM 9109 C CA . ASP A 1 1144 ? -35.341 16.073 81.916 1.00 95.81 1144 ASP A CA 1
ATOM 9110 C C . ASP A 1 1144 ? -34.225 15.078 81.543 1.00 95.81 1144 ASP A C 1
ATOM 9112 O O . ASP A 1 1144 ? -33.348 15.452 80.757 1.00 95.81 1144 ASP A O 1
ATOM 9116 N N . PRO A 1 1145 ? -34.252 13.804 81.991 1.00 95.19 1145 PRO A N 1
ATOM 9117 C CA . PRO A 1 1145 ? -33.346 12.779 81.482 1.00 95.19 1145 PRO A CA 1
ATOM 9118 C C . PRO A 1 1145 ? -33.458 12.575 79.970 1.00 95.19 1145 PRO A C 1
ATOM 9120 O O . PRO A 1 1145 ? -32.434 12.490 79.298 1.00 95.19 1145 PRO A O 1
ATOM 9123 N N . GLY A 1 1146 ? -34.676 12.565 79.417 1.00 95.62 1146 GLY A N 1
ATOM 9124 C CA . GLY A 1 1146 ? -34.897 12.431 77.975 1.00 95.62 1146 GLY A CA 1
ATOM 9125 C C . GLY A 1 1146 ? -34.365 13.619 77.162 1.00 95.62 1146 GLY A C 1
ATOM 9126 O O . GLY A 1 1146 ? -33.879 13.442 76.044 1.00 95.62 1146 GLY A O 1
ATOM 9127 N N . LEU A 1 1147 ? -34.418 14.834 77.714 1.00 96.44 1147 LEU A N 1
ATOM 9128 C CA . LEU A 1 1147 ? -33.768 16.018 77.146 1.00 96.44 1147 LEU A CA 1
ATOM 9129 C C . LEU A 1 1147 ? -32.247 15.907 77.224 1.00 96.44 1147 LEU A C 1
ATOM 9131 O O . LEU A 1 1147 ? -31.568 16.268 76.266 1.00 96.44 1147 LEU A O 1
ATOM 9135 N N . GLY A 1 1148 ? -31.718 15.391 78.335 1.00 94.69 1148 GLY A N 1
ATOM 9136 C CA . GLY A 1 1148 ? -30.293 15.117 78.503 1.00 94.69 1148 GLY A CA 1
ATOM 9137 C C . GLY A 1 1148 ? -29.769 14.090 77.497 1.00 94.69 1148 GLY A C 1
ATOM 9138 O O . GLY A 1 1148 ? -28.723 14.310 76.888 1.00 94.69 1148 GLY A O 1
ATOM 9139 N N . GLU A 1 1149 ? -30.516 13.009 77.267 1.00 94.12 1149 GLU A N 1
ATOM 9140 C CA . GLU A 1 1149 ? -30.201 11.991 76.259 1.00 94.12 1149 GLU A CA 1
ATOM 9141 C C . GLU A 1 1149 ? -30.265 12.578 74.843 1.00 94.12 1149 GLU A C 1
ATOM 9143 O O . GLU A 1 1149 ? -29.316 12.438 74.071 1.00 94.12 1149 GLU A O 1
ATOM 9148 N N . GLY A 1 1150 ? -31.328 13.325 74.522 1.00 95.19 1150 GLY A N 1
ATOM 9149 C CA . GLY A 1 1150 ? -31.462 13.994 73.227 1.00 95.19 1150 GLY A CA 1
ATOM 9150 C C . GLY A 1 1150 ? -30.357 15.019 72.961 1.00 95.19 1150 GLY A C 1
ATOM 9151 O O . GLY A 1 1150 ? -29.798 15.051 71.865 1.00 95.19 1150 GLY A O 1
ATOM 9152 N N . PHE A 1 1151 ? -29.991 15.814 73.971 1.00 96.00 1151 PHE A N 1
ATOM 9153 C CA . PHE A 1 1151 ? -28.827 16.697 73.928 1.00 96.00 1151 PHE A CA 1
ATOM 9154 C C . PHE A 1 1151 ? -27.543 15.911 73.659 1.00 96.00 1151 PHE A C 1
ATOM 9156 O O . PHE A 1 1151 ? -26.800 16.276 72.753 1.00 96.00 1151 PHE A O 1
ATOM 9163 N N . GLY A 1 1152 ? -27.296 14.835 74.413 1.00 95.56 1152 GLY A N 1
ATOM 9164 C CA . GLY A 1 1152 ? -26.099 14.007 74.279 1.00 95.56 1152 GLY A CA 1
ATOM 9165 C C . GLY A 1 1152 ? -25.939 13.442 72.869 1.00 95.56 1152 GLY A C 1
ATOM 9166 O O . GLY A 1 1152 ? -24.900 13.655 72.249 1.00 95.56 1152 GLY A O 1
ATOM 9167 N N . ILE A 1 1153 ? -26.995 12.822 72.332 1.00 95.69 1153 ILE A N 1
ATOM 9168 C CA . ILE A 1 1153 ? -27.004 12.224 70.987 1.00 95.69 1153 ILE A CA 1
ATOM 9169 C C . ILE A 1 1153 ? -26.685 13.272 69.914 1.00 95.69 1153 ILE A C 1
ATOM 9171 O O . ILE A 1 1153 ? -25.852 13.043 69.036 1.00 95.69 1153 ILE A O 1
ATOM 9175 N N . ILE A 1 1154 ? -27.334 14.439 69.972 1.00 96.69 1154 ILE A N 1
ATOM 9176 C CA . ILE A 1 1154 ? -27.141 15.480 68.955 1.00 96.69 1154 ILE A CA 1
ATOM 9177 C C . ILE A 1 1154 ? -25.778 16.159 69.121 1.00 96.69 1154 ILE A C 1
ATOM 9179 O O . ILE A 1 1154 ? -25.107 16.430 68.126 1.00 96.69 1154 ILE A O 1
ATOM 9183 N N . ALA A 1 1155 ? -25.331 16.414 70.352 1.00 95.50 1155 ALA A N 1
ATOM 9184 C CA . ALA A 1 1155 ? -24.017 16.992 70.614 1.00 95.50 1155 ALA A CA 1
ATOM 9185 C C . ALA A 1 1155 ? -22.885 16.081 70.116 1.00 95.50 1155 ALA A C 1
ATOM 9187 O O . ALA A 1 1155 ? -21.959 16.572 69.467 1.00 95.50 1155 ALA A O 1
ATOM 9188 N N . GLU A 1 1156 ? -22.980 14.774 70.378 1.00 96.06 1156 GLU A N 1
ATOM 9189 C CA . GLU A 1 1156 ? -22.036 13.764 69.889 1.00 96.06 1156 GLU A CA 1
ATOM 9190 C C . GLU A 1 1156 ? -22.033 13.721 68.359 1.00 96.06 1156 GLU A C 1
ATOM 9192 O O . GLU A 1 1156 ? -20.976 13.869 67.745 1.00 96.06 1156 GLU A O 1
ATOM 9197 N N . LEU A 1 1157 ? -23.214 13.665 67.730 1.00 95.94 1157 LEU A N 1
ATOM 9198 C CA . LEU A 1 1157 ? -23.332 13.700 66.274 1.00 95.94 1157 LEU A CA 1
ATOM 9199 C C . LEU A 1 1157 ? -22.662 14.941 65.667 1.00 95.94 1157 LEU A C 1
ATOM 9201 O O . LEU A 1 1157 ? -21.965 14.836 64.658 1.00 95.94 1157 LEU A O 1
ATOM 9205 N N . LEU A 1 1158 ? -22.886 16.122 66.244 1.00 96.94 1158 LEU A N 1
ATOM 9206 C CA . LEU A 1 1158 ? -22.312 17.371 65.741 1.00 96.94 1158 LEU A CA 1
ATOM 9207 C C . LEU A 1 1158 ? -20.791 17.409 65.906 1.00 96.94 1158 LEU A C 1
ATOM 9209 O O . LEU A 1 1158 ? -20.090 17.853 64.992 1.00 96.94 1158 LEU A O 1
ATOM 9213 N N . ALA A 1 1159 ? -20.274 16.916 67.034 1.00 95.12 1159 ALA A N 1
ATOM 9214 C CA . ALA A 1 1159 ? -18.839 16.785 67.262 1.00 95.12 1159 ALA A CA 1
ATOM 9215 C C . ALA A 1 1159 ? -18.197 15.822 66.249 1.00 95.12 1159 ALA A C 1
ATOM 9217 O O . ALA A 1 1159 ? -17.190 16.172 65.622 1.00 95.12 1159 ALA A O 1
ATOM 9218 N N . ASP A 1 1160 ? -18.826 14.670 66.013 1.00 94.94 1160 ASP A N 1
ATOM 9219 C CA . ASP A 1 1160 ? -18.397 13.684 65.021 1.00 94.94 1160 ASP A CA 1
ATOM 9220 C C . ASP A 1 1160 ? -18.433 14.253 63.606 1.00 94.94 1160 ASP A C 1
ATOM 9222 O O . ASP A 1 1160 ? -17.466 14.112 62.855 1.00 94.94 1160 ASP A O 1
ATOM 9226 N N . CYS A 1 1161 ? -19.503 14.967 63.244 1.00 96.31 1161 CYS A N 1
ATOM 9227 C CA . CYS A 1 1161 ? -19.612 15.615 61.941 1.00 96.31 1161 CYS A CA 1
ATOM 9228 C C . CYS A 1 1161 ? -18.490 16.640 61.745 1.00 96.31 1161 CYS A C 1
ATOM 9230 O O . CYS A 1 1161 ? -17.804 16.620 60.720 1.00 96.31 1161 CYS A O 1
ATOM 9232 N N . LYS A 1 1162 ? -18.240 17.497 62.743 1.00 95.50 1162 LYS A N 1
ATOM 9233 C CA . LYS A 1 1162 ? -17.152 18.485 62.709 1.00 95.50 1162 LYS A CA 1
ATOM 9234 C C . LYS A 1 1162 ? -15.783 17.812 62.561 1.00 95.50 1162 LYS A C 1
ATOM 9236 O O . LYS A 1 1162 ? -14.958 18.261 61.760 1.00 95.50 1162 LYS A O 1
ATOM 9241 N N . GLY A 1 1163 ? -15.528 16.733 63.302 1.00 95.06 1163 GLY A N 1
ATOM 9242 C CA . GLY A 1 1163 ? -14.293 15.949 63.205 1.00 95.06 1163 GLY A CA 1
ATOM 9243 C C . GLY A 1 1163 ? -14.129 15.261 61.845 1.00 95.06 1163 GLY A C 1
ATOM 9244 O O . GLY A 1 1163 ? -13.047 15.297 61.243 1.00 95.06 1163 GLY A O 1
ATOM 9245 N N . GLN A 1 1164 ? -15.212 14.690 61.316 1.00 94.50 1164 GLN A N 1
ATOM 9246 C CA . GLN A 1 1164 ? -15.234 14.033 60.013 1.00 94.50 1164 GLN A CA 1
ATOM 9247 C C . GLN A 1 1164 ? -14.953 15.033 58.885 1.00 94.50 1164 GLN A C 1
ATOM 9249 O O . GLN A 1 1164 ? -14.076 14.768 58.066 1.00 94.50 1164 GLN A O 1
ATOM 9254 N N . ILE A 1 1165 ? -15.610 16.198 58.866 1.00 95.19 1165 ILE A N 1
ATOM 9255 C CA . ILE A 1 1165 ? -15.389 17.220 57.829 1.00 95.19 1165 ILE A CA 1
ATOM 9256 C C . ILE A 1 1165 ? -13.926 17.666 57.819 1.00 95.19 1165 ILE A C 1
ATOM 9258 O O . ILE A 1 1165 ? -13.275 17.621 56.778 1.00 95.19 1165 ILE A O 1
ATOM 9262 N N . ASN A 1 1166 ? -13.377 18.030 58.982 1.00 95.31 1166 ASN A N 1
ATOM 9263 C CA . ASN A 1 1166 ? -11.993 18.496 59.078 1.00 95.31 1166 ASN A CA 1
ATOM 9264 C C . ASN A 1 1166 ? -10.979 17.427 58.640 1.00 95.31 1166 ASN A C 1
ATOM 9266 O O . ASN A 1 1166 ? -10.016 17.728 57.932 1.00 95.31 1166 ASN A O 1
ATOM 9270 N N . SER A 1 1167 ? -11.182 16.170 59.046 1.00 92.81 1167 SER A N 1
ATOM 9271 C CA . SER A 1 1167 ? -10.275 15.073 58.685 1.00 92.81 1167 SER A CA 1
ATOM 9272 C C . SER A 1 1167 ? -10.360 14.696 57.203 1.00 92.81 1167 SER A C 1
ATOM 9274 O O . SER A 1 1167 ? -9.320 14.502 56.569 1.00 92.81 1167 SER A O 1
ATOM 9276 N N . GLN A 1 1168 ? -11.569 14.635 56.638 1.00 93.38 1168 GLN A N 1
ATOM 9277 C CA . GLN A 1 1168 ? -11.787 14.288 55.234 1.00 93.38 1168 GLN A CA 1
ATOM 9278 C C . GLN A 1 1168 ? -11.330 15.407 54.300 1.00 93.38 1168 GLN A C 1
ATOM 9280 O O . GLN A 1 1168 ? -10.638 15.116 53.330 1.00 93.38 1168 GLN A O 1
ATOM 9285 N N . LEU A 1 1169 ? -11.608 16.673 54.625 1.00 92.75 1169 LEU A N 1
ATOM 9286 C CA . LEU A 1 1169 ? -11.137 17.824 53.852 1.00 92.75 1169 LEU A CA 1
ATOM 9287 C C . LEU A 1 1169 ? -9.605 17.899 53.822 1.00 92.75 1169 LEU A C 1
ATOM 9289 O O . LEU A 1 1169 ? -9.015 18.054 52.754 1.00 92.75 1169 LEU A O 1
ATOM 9293 N N . ARG A 1 1170 ? -8.939 17.710 54.973 1.00 93.62 1170 ARG A N 1
ATOM 9294 C CA . ARG A 1 1170 ? -7.469 17.630 55.022 1.00 93.62 1170 ARG A CA 1
ATOM 9295 C C . ARG A 1 1170 ? -6.949 16.509 54.122 1.00 93.62 1170 ARG A C 1
ATOM 9297 O O . ARG A 1 1170 ? -6.009 16.720 53.362 1.00 93.62 1170 ARG A O 1
ATOM 9304 N N . ARG A 1 1171 ? -7.575 15.329 54.179 1.00 91.69 1171 ARG A N 1
ATOM 9305 C CA . ARG A 1 1171 ? -7.169 14.173 53.373 1.00 91.69 1171 ARG A CA 1
ATOM 9306 C C . ARG A 1 1171 ? -7.378 14.396 51.874 1.00 91.69 1171 ARG A C 1
ATOM 9308 O O . ARG A 1 1171 ? -6.535 13.987 51.082 1.00 91.69 1171 ARG A O 1
ATOM 9315 N N . LEU A 1 1172 ? -8.472 15.052 51.503 1.00 89.81 1172 LEU A N 1
ATOM 9316 C CA . LEU A 1 1172 ? -8.790 15.424 50.128 1.00 89.81 1172 LEU A CA 1
ATOM 9317 C C . LEU A 1 1172 ? -7.717 16.366 49.560 1.00 89.81 1172 LEU A C 1
ATOM 9319 O O . LEU A 1 1172 ? -7.173 16.109 48.489 1.00 89.81 1172 LEU A O 1
ATOM 9323 N N . ARG A 1 1173 ? -7.338 17.397 50.328 1.00 92.19 1173 ARG A N 1
ATOM 9324 C CA . ARG A 1 1173 ? -6.261 18.337 49.974 1.00 92.19 1173 ARG A CA 1
ATOM 9325 C C . ARG A 1 1173 ? -4.905 17.641 49.833 1.00 92.19 1173 ARG A C 1
ATOM 9327 O O . ARG A 1 1173 ? -4.209 17.878 48.854 1.00 92.19 1173 ARG A O 1
ATOM 9334 N N . GLU A 1 1174 ? -4.552 16.736 50.754 1.00 88.81 1174 GLU A N 1
ATOM 9335 C CA . GLU A 1 1174 ? -3.327 15.920 50.651 1.00 88.81 1174 GLU A CA 1
ATOM 9336 C C . GLU A 1 1174 ? -3.293 15.068 49.373 1.00 88.81 1174 GLU A C 1
ATOM 9338 O O . GLU A 1 1174 ? -2.241 14.929 48.751 1.00 88.81 1174 GLU A O 1
ATOM 9343 N N . LEU A 1 1175 ? -4.422 14.454 49.000 1.00 83.81 1175 LEU A N 1
ATOM 9344 C CA . LEU A 1 1175 ? -4.517 13.633 47.791 1.00 83.81 1175 LEU A CA 1
ATOM 9345 C C . LEU A 1 1175 ? -4.338 14.477 46.533 1.00 83.81 1175 LEU A C 1
ATOM 9347 O O . LEU A 1 1175 ? -3.579 14.084 45.654 1.00 83.81 1175 LEU A O 1
ATOM 9351 N N . ARG A 1 1176 ? -4.997 15.635 46.465 1.00 87.12 1176 ARG A N 1
ATOM 9352 C CA . ARG A 1 1176 ? -4.926 16.538 45.311 1.00 87.12 1176 ARG A CA 1
ATOM 9353 C C . ARG A 1 1176 ? -3.548 17.174 45.153 1.00 87.12 1176 ARG A C 1
ATOM 9355 O O . ARG A 1 1176 ? -3.016 17.154 44.052 1.00 87.12 1176 ARG A O 1
ATOM 9362 N N . ALA A 1 1177 ? -2.919 17.604 46.248 1.00 86.69 1177 ALA A N 1
ATOM 9363 C CA . ALA A 1 1177 ? -1.550 18.121 46.214 1.00 86.69 1177 ALA A CA 1
ATOM 9364 C C . ALA A 1 1177 ? -0.551 17.079 45.674 1.00 86.69 1177 ALA A C 1
ATOM 9366 O O . ALA A 1 1177 ? 0.276 17.397 44.828 1.00 86.69 1177 ALA A O 1
ATOM 9367 N N . LYS A 1 1178 ? -0.671 15.805 46.085 1.00 81.81 1178 LYS A N 1
ATOM 9368 C CA . LYS A 1 1178 ? 0.180 14.719 45.560 1.00 81.81 1178 LYS A CA 1
ATOM 9369 C C . LYS A 1 1178 ? -0.026 14.441 44.070 1.00 81.81 1178 LYS A C 1
ATOM 9371 O O . LYS A 1 1178 ? 0.910 13.998 43.411 1.00 81.81 1178 LYS A O 1
ATOM 9376 N N . LYS A 1 1179 ? -1.238 14.662 43.553 1.00 79.31 1179 LYS A N 1
ATOM 9377 C CA . LYS A 1 1179 ? -1.535 14.533 42.118 1.00 79.31 1179 LYS A CA 1
ATOM 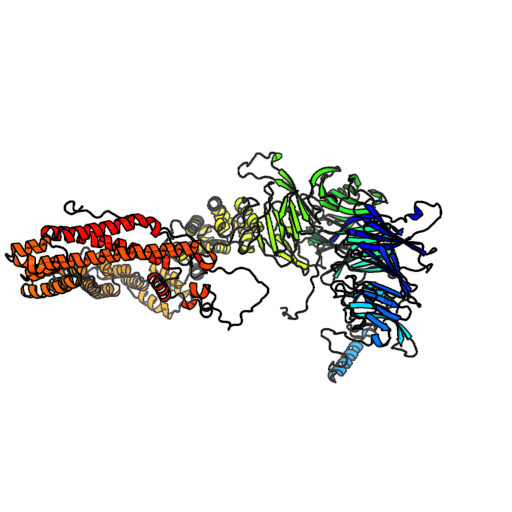9378 C C . LYS A 1 1179 ? -0.901 15.649 41.314 1.00 79.31 1179 LYS A C 1
ATOM 9380 O O . LYS A 1 1179 ? -0.410 15.388 40.227 1.00 79.31 1179 LYS A O 1
ATOM 9385 N N . GLU A 1 1180 ? -0.941 16.864 41.844 1.00 80.62 1180 GLU A N 1
ATOM 9386 C CA . GLU A 1 1180 ? -0.394 18.048 41.190 1.00 80.62 1180 GLU A CA 1
ATOM 9387 C C . GLU A 1 1180 ? 1.142 18.029 41.186 1.00 80.62 1180 GLU A C 1
ATOM 9389 O O . GLU A 1 1180 ? 1.753 18.340 40.170 1.00 80.62 1180 GLU A O 1
ATOM 9394 N N . GLU A 1 1181 ? 1.766 17.576 42.280 1.00 84.56 1181 GLU A N 1
ATOM 9395 C CA . GLU A 1 1181 ? 3.228 17.497 42.414 1.00 84.56 1181 GLU A CA 1
ATOM 9396 C C . GLU A 1 1181 ? 3.862 16.453 41.482 1.00 84.56 1181 GLU A C 1
ATOM 9398 O O . GLU A 1 1181 ? 4.925 16.693 40.911 1.00 84.56 1181 GLU A O 1
ATOM 9403 N N . ASN A 1 1182 ? 3.233 15.284 41.315 1.00 77.44 1182 ASN A N 1
ATOM 9404 C CA . ASN A 1 1182 ? 3.753 14.251 40.423 1.00 77.44 1182 ASN A CA 1
ATOM 9405 C C . ASN A 1 1182 ? 2.626 13.401 39.812 1.00 77.44 1182 ASN A C 1
ATOM 9407 O O . ASN A 1 1182 ? 2.397 12.269 40.255 1.00 77.44 1182 ASN A O 1
ATOM 9411 N N . PRO A 1 1183 ? 1.935 13.911 38.771 1.00 70.38 1183 PRO A N 1
ATOM 9412 C CA . PRO A 1 1183 ? 0.856 13.182 38.112 1.00 70.38 1183 PRO A CA 1
ATOM 9413 C C . PRO A 1 1183 ? 1.328 11.816 37.600 1.00 70.38 1183 PRO A C 1
ATOM 9415 O O . PRO A 1 1183 ? 0.628 10.819 37.753 1.00 70.38 1183 PRO A O 1
ATOM 9418 N N . TYR A 1 1184 ? 2.537 11.746 37.040 1.00 66.88 1184 TYR A N 1
ATOM 9419 C CA . TYR A 1 1184 ? 3.093 10.520 36.466 1.00 66.88 1184 TYR A CA 1
ATOM 9420 C C . TYR A 1 1184 ? 3.345 9.438 37.519 1.00 66.88 1184 TYR A C 1
ATOM 9422 O O . TYR A 1 1184 ? 2.890 8.309 37.342 1.00 66.88 1184 TYR A O 1
ATOM 9430 N N . ALA A 1 1185 ? 3.977 9.772 38.648 1.00 68.56 1185 ALA A N 1
ATOM 9431 C CA . ALA A 1 1185 ? 4.150 8.831 39.757 1.00 68.56 1185 ALA A CA 1
ATOM 9432 C C . ALA A 1 1185 ? 2.822 8.490 40.449 1.00 68.56 1185 ALA A C 1
ATOM 9434 O O . ALA A 1 1185 ? 2.688 7.412 41.028 1.00 68.56 1185 ALA A O 1
ATOM 9435 N N . PHE A 1 1186 ? 1.842 9.397 40.397 1.00 66.12 1186 PHE A N 1
ATOM 9436 C CA . PHE A 1 1186 ? 0.521 9.172 40.971 1.00 66.12 1186 PHE A CA 1
ATOM 9437 C C . PHE A 1 1186 ? -0.314 8.179 40.143 1.00 66.12 1186 PHE A C 1
ATOM 9439 O O . PHE A 1 1186 ? -0.917 7.276 40.723 1.00 66.12 1186 PHE A O 1
ATOM 9446 N N . TYR A 1 1187 ? -0.339 8.316 38.809 1.00 64.19 1187 TYR A N 1
ATOM 9447 C CA . TYR A 1 1187 ? -1.118 7.453 37.901 1.00 64.19 1187 TYR A CA 1
ATOM 9448 C C . TYR A 1 1187 ? -0.346 6.216 37.392 1.00 64.19 1187 TYR A C 1
ATOM 9450 O O . TYR A 1 1187 ? -0.974 5.224 37.026 1.00 64.19 1187 TYR A O 1
ATOM 9458 N N . GLY A 1 1188 ? 0.993 6.235 37.410 1.00 52.41 1188 GLY A N 1
ATOM 9459 C CA . GLY A 1 1188 ? 1.855 5.074 37.157 1.00 52.41 1188 GLY A CA 1
ATOM 9460 C C . GLY A 1 1188 ? 2.023 4.656 35.690 1.00 52.41 1188 GLY A C 1
ATOM 9461 O O . GLY A 1 1188 ? 1.998 3.457 35.419 1.00 52.41 1188 GLY A O 1
ATOM 9462 N N . GLN A 1 1189 ? 2.186 5.599 34.753 1.00 44.75 1189 GLN A N 1
ATOM 9463 C CA . GLN A 1 1189 ? 2.607 5.293 33.373 1.00 44.75 1189 GLN A CA 1
ATOM 9464 C C . GLN A 1 1189 ? 4.145 5.274 33.288 1.00 44.75 1189 GLN A C 1
ATOM 9466 O O . GLN A 1 1189 ? 4.790 6.261 33.640 1.00 44.75 1189 GLN A O 1
ATOM 9471 N N . GLU A 1 1190 ? 4.717 4.131 32.893 1.00 38.12 1190 GLU A N 1
ATOM 9472 C CA . GLU A 1 1190 ? 6.162 3.925 32.703 1.00 38.12 1190 GLU A CA 1
ATOM 9473 C C . GLU A 1 1190 ? 6.701 4.711 31.498 1.00 38.12 1190 GLU A C 1
ATOM 9475 O O . GLU A 1 1190 ? 6.026 4.882 30.487 1.00 38.12 1190 GLU A O 1
ATOM 9480 N N . THR A 1 1191 ? 7.940 5.180 31.634 1.00 36.28 1191 THR A N 1
ATOM 9481 C CA . THR A 1 1191 ? 8.767 5.817 30.604 1.00 36.28 1191 THR A CA 1
ATOM 9482 C C . THR A 1 1191 ? 9.257 4.811 29.558 1.00 36.28 1191 THR A C 1
ATOM 9484 O O . THR A 1 1191 ? 9.820 3.784 29.929 1.00 36.28 1191 THR A O 1
ATOM 9487 N N . GLU A 1 1192 ? 9.152 5.166 28.274 1.00 38.22 1192 GLU A N 1
ATOM 9488 C CA . GLU A 1 1192 ? 9.696 4.474 27.083 1.00 38.22 1192 GLU A CA 1
ATOM 9489 C C . GLU A 1 1192 ? 11.245 4.463 26.997 1.00 38.22 1192 GLU A C 1
ATOM 9491 O O . GLU A 1 1192 ? 11.827 4.635 25.931 1.00 38.22 1192 GLU A O 1
ATOM 9496 N N . GLN A 1 1193 ? 11.965 4.282 28.106 1.00 35.03 1193 GLN A N 1
ATOM 9497 C CA . GLN A 1 1193 ? 13.432 4.215 28.088 1.00 35.03 1193 GLN A CA 1
ATOM 9498 C C . GLN A 1 1193 ? 13.937 2.809 28.417 1.00 35.03 1193 GLN A C 1
ATOM 9500 O O . GLN A 1 1193 ? 14.129 2.480 29.585 1.00 35.03 1193 GLN A O 1
ATOM 9505 N N . ALA A 1 1194 ? 14.149 2.020 27.355 1.00 34.72 1194 ALA A N 1
ATOM 9506 C CA . ALA A 1 1194 ? 15.284 1.114 27.094 1.00 34.72 1194 ALA A CA 1
ATOM 9507 C C . ALA A 1 1194 ? 14.822 -0.113 26.281 1.00 34.72 1194 ALA A C 1
ATOM 9509 O O . ALA A 1 1194 ? 14.557 -1.179 26.834 1.00 34.72 1194 ALA A O 1
ATOM 9510 N N . ASP A 1 1195 ? 14.767 0.043 24.958 1.00 34.09 1195 ASP A N 1
ATOM 9511 C CA . ASP A 1 1195 ? 14.401 -0.988 23.969 1.00 34.09 1195 ASP A CA 1
ATOM 9512 C C . ASP A 1 1195 ? 15.480 -2.087 23.777 1.00 34.09 1195 ASP A C 1
ATOM 9514 O O . ASP A 1 1195 ? 15.392 -2.913 22.878 1.00 34.09 1195 ASP A O 1
ATOM 9518 N N . ASP A 1 1196 ? 16.497 -2.150 24.646 1.00 36.25 1196 ASP A N 1
ATOM 9519 C CA . ASP A 1 1196 ? 17.628 -3.088 24.514 1.00 36.25 1196 ASP A CA 1
ATOM 9520 C C . ASP A 1 1196 ? 17.582 -4.287 25.472 1.00 36.25 1196 ASP A C 1
ATOM 9522 O O . ASP A 1 1196 ? 18.542 -5.054 25.584 1.00 36.25 1196 ASP A O 1
ATOM 9526 N N . VAL A 1 1197 ? 16.456 -4.522 26.150 1.00 35.66 1197 VAL A N 1
ATOM 9527 C CA . VAL A 1 1197 ? 16.258 -5.777 26.883 1.00 35.66 1197 VAL A CA 1
ATOM 9528 C C . VAL A 1 1197 ? 14.933 -6.401 26.481 1.00 35.66 1197 VAL A C 1
ATOM 9530 O O . VAL A 1 1197 ? 13.907 -6.222 27.133 1.00 35.66 1197 VAL A O 1
ATOM 9533 N N . SER A 1 1198 ? 14.982 -7.212 25.421 1.00 35.22 1198 SER A N 1
ATOM 9534 C CA . SER A 1 1198 ? 13.961 -8.211 25.099 1.00 35.22 1198 SER A CA 1
ATOM 9535 C C . SER A 1 1198 ? 13.857 -9.220 26.251 1.00 35.22 1198 SER A C 1
ATOM 9537 O O . SER A 1 1198 ? 14.364 -10.343 26.180 1.00 35.22 1198 SER A O 1
ATOM 9539 N N . VAL A 1 1199 ? 13.182 -8.843 27.339 1.00 36.09 1199 VAL A N 1
ATOM 9540 C CA . VAL A 1 1199 ? 12.701 -9.800 28.332 1.00 36.09 1199 VAL A CA 1
ATOM 9541 C C . VAL A 1 1199 ? 11.493 -10.474 27.704 1.00 36.09 1199 VAL A C 1
ATOM 9543 O O . VAL A 1 1199 ? 10.345 -10.094 27.932 1.00 36.09 1199 VAL A O 1
ATOM 9546 N N . ALA A 1 1200 ? 11.765 -11.482 26.871 1.00 31.89 1200 ALA A N 1
ATOM 9547 C CA . ALA A 1 1200 ? 10.753 -12.435 26.456 1.00 31.89 1200 ALA A CA 1
ATOM 9548 C C . ALA A 1 1200 ? 9.985 -12.859 27.721 1.00 31.89 1200 ALA A C 1
ATOM 9550 O O . ALA A 1 1200 ? 10.630 -13.201 28.721 1.00 31.89 1200 ALA A O 1
ATOM 9551 N N . PRO A 1 1201 ? 8.642 -12.789 27.726 1.00 35.66 1201 PRO A N 1
ATOM 9552 C CA . PRO A 1 1201 ? 7.838 -13.073 28.903 1.00 35.66 1201 PRO A CA 1
ATOM 9553 C C . PRO A 1 1201 ? 7.997 -14.551 29.265 1.00 35.66 1201 PRO A C 1
ATOM 9555 O O . PRO A 1 1201 ? 7.239 -15.409 28.822 1.00 35.66 1201 PRO A O 1
ATOM 9558 N N . SER A 1 1202 ? 9.024 -14.869 30.053 1.00 33.38 1202 SER A N 1
ATOM 9559 C CA . SER A 1 1202 ? 9.134 -16.167 30.699 1.00 33.38 1202 SER A CA 1
ATOM 9560 C C . SER A 1 1202 ? 8.026 -16.228 31.745 1.00 33.38 1202 SER A C 1
ATOM 9562 O O . SER A 1 1202 ? 7.855 -15.297 32.536 1.00 33.38 1202 SER A O 1
ATOM 9564 N N . GLU A 1 1203 ? 7.248 -17.309 31.733 1.00 39.25 1203 GLU A N 1
ATOM 9565 C CA . GLU A 1 1203 ? 6.010 -17.483 32.509 1.00 39.25 1203 GLU A CA 1
ATOM 9566 C C . GLU A 1 1203 ? 6.187 -17.448 34.048 1.00 39.25 1203 GLU A C 1
ATOM 9568 O O . GLU A 1 1203 ? 5.258 -17.774 34.783 1.00 39.25 1203 GLU A O 1
ATOM 9573 N N . THR A 1 1204 ? 7.342 -17.028 34.577 1.00 37.22 1204 THR A N 1
ATOM 9574 C CA . THR A 1 1204 ? 7.663 -17.159 36.008 1.00 37.22 1204 THR A CA 1
ATOM 9575 C C . THR A 1 1204 ? 8.399 -15.986 36.669 1.00 37.22 1204 THR A C 1
ATOM 9577 O O . THR A 1 1204 ? 8.746 -16.098 37.842 1.00 37.22 1204 THR A O 1
ATOM 9580 N N . SER A 1 1205 ? 8.588 -14.832 36.017 1.00 34.09 1205 SER A N 1
ATOM 9581 C CA . SER A 1 1205 ? 9.180 -13.654 36.685 1.00 34.09 1205 SER A CA 1
ATOM 9582 C C . SER A 1 1205 ? 8.112 -12.749 37.322 1.00 34.09 1205 SER A C 1
ATOM 9584 O O . SER A 1 1205 ? 7.423 -11.980 36.656 1.00 34.09 1205 SER A O 1
ATOM 9586 N N . THR A 1 1206 ? 7.953 -12.864 38.641 1.00 37.09 1206 THR A N 1
ATOM 9587 C CA . THR A 1 1206 ? 6.958 -12.181 39.486 1.00 37.09 1206 THR A CA 1
ATOM 9588 C C . THR A 1 1206 ? 7.427 -10.817 40.013 1.00 37.09 1206 THR A C 1
ATOM 9590 O O . THR A 1 1206 ? 7.490 -10.618 41.229 1.00 37.09 1206 THR A O 1
ATOM 9593 N N . GLN A 1 1207 ? 7.724 -9.847 39.146 1.00 37.66 1207 GLN A N 1
ATOM 9594 C CA . GLN A 1 1207 ? 7.718 -8.447 39.592 1.00 37.66 1207 GLN A CA 1
ATOM 9595 C C . GLN A 1 1207 ? 6.356 -7.822 39.296 1.00 37.66 1207 GLN A C 1
ATOM 9597 O O . GLN A 1 1207 ? 6.016 -7.498 38.164 1.00 37.66 1207 GLN A O 1
ATOM 9602 N N . GLU A 1 1208 ? 5.541 -7.706 40.347 1.00 34.38 1208 GLU A N 1
ATOM 9603 C CA . GLU A 1 1208 ? 4.277 -6.976 40.310 1.00 34.38 1208 GLU A CA 1
ATOM 9604 C C . GLU A 1 1208 ? 4.563 -5.512 39.953 1.00 34.38 1208 GLU A C 1
ATOM 9606 O O . GLU A 1 1208 ? 5.020 -4.744 40.804 1.00 34.38 1208 GLU A O 1
ATOM 9611 N N . SER A 1 1209 ? 4.284 -5.115 38.706 1.00 41.03 1209 SER A N 1
ATOM 9612 C CA . SER A 1 1209 ? 4.330 -3.704 38.318 1.00 41.03 1209 SER A CA 1
ATOM 9613 C C . SER A 1 1209 ? 3.443 -2.887 39.259 1.00 41.03 1209 SER A C 1
ATOM 9615 O O . SER A 1 1209 ? 2.430 -3.375 39.775 1.00 41.03 1209 SER A O 1
ATOM 9617 N N . PHE A 1 1210 ? 3.789 -1.626 39.504 1.00 42.16 1210 PHE A N 1
ATOM 9618 C CA . PHE A 1 1210 ? 3.027 -0.774 40.424 1.00 42.16 1210 PHE A CA 1
ATOM 9619 C C . PHE A 1 1210 ? 1.544 -0.659 40.005 1.00 42.16 1210 PHE A C 1
ATOM 9621 O O . PHE A 1 1210 ? 0.643 -0.625 40.850 1.00 42.16 1210 PHE A O 1
ATOM 9628 N N . PHE A 1 1211 ? 1.283 -0.752 38.696 1.00 41.25 1211 PHE A N 1
ATOM 9629 C CA . PHE A 1 1211 ? -0.050 -0.841 38.102 1.00 41.25 1211 PHE A CA 1
ATOM 9630 C C . PHE A 1 1211 ? -0.839 -2.082 38.562 1.00 41.25 1211 PHE A C 1
ATOM 9632 O O . PHE A 1 1211 ? -2.058 -2.021 38.751 1.00 41.25 1211 PHE A O 1
ATOM 9639 N N . THR A 1 1212 ? -0.153 -3.199 38.819 1.00 43.69 1212 THR A N 1
ATOM 9640 C CA . THR A 1 1212 ? -0.722 -4.440 39.371 1.00 43.69 1212 THR A CA 1
ATOM 9641 C C . THR A 1 1212 ? -1.234 -4.239 40.798 1.00 43.69 1212 THR A C 1
ATOM 9643 O O . THR A 1 1212 ? -2.315 -4.729 41.128 1.00 43.69 1212 THR A O 1
ATOM 9646 N N . ARG A 1 1213 ? -0.540 -3.441 41.626 1.00 42.22 1213 ARG A N 1
ATOM 9647 C CA . ARG A 1 1213 ? -1.042 -3.047 42.959 1.00 42.22 1213 ARG A CA 1
ATOM 9648 C C . ARG A 1 1213 ? -2.236 -2.099 42.880 1.00 42.22 1213 ARG A C 1
ATOM 9650 O O . ARG A 1 1213 ? -3.146 -2.218 43.700 1.00 42.22 1213 ARG A O 1
ATOM 9657 N N . TYR A 1 1214 ? -2.242 -1.186 41.908 1.00 40.75 1214 TYR A N 1
ATOM 9658 C CA . TYR A 1 1214 ? -3.270 -0.146 41.790 1.00 40.75 1214 TYR A CA 1
ATOM 9659 C C . TYR A 1 1214 ? -4.569 -0.622 41.128 1.00 40.75 1214 TYR A C 1
ATOM 9661 O O . TYR A 1 1214 ? -5.651 -0.213 41.546 1.00 40.75 1214 TYR A O 1
ATOM 9669 N N . THR A 1 1215 ? -4.487 -1.540 40.161 1.00 48.56 1215 THR A N 1
ATOM 9670 C CA . THR A 1 1215 ? -5.664 -2.102 39.468 1.00 48.56 1215 THR A CA 1
ATOM 9671 C C . THR A 1 1215 ? -5.988 -3.544 39.868 1.00 48.56 1215 THR A C 1
ATOM 9673 O O . THR A 1 1215 ? -7.050 -4.063 39.523 1.00 48.56 1215 THR A O 1
ATOM 9676 N N . GLY A 1 1216 ? -5.112 -4.209 40.629 1.00 39.56 1216 GLY A N 1
ATOM 9677 C CA . GLY A 1 1216 ? -5.301 -5.599 41.058 1.00 39.56 1216 GLY A CA 1
ATOM 9678 C C . GLY A 1 1216 ? -5.194 -6.623 39.922 1.00 39.56 1216 GLY A C 1
ATOM 9679 O O . GLY A 1 1216 ? -5.772 -7.706 40.032 1.00 39.56 1216 GLY A O 1
ATOM 9680 N N . LYS A 1 1217 ? -4.505 -6.287 38.822 1.00 48.34 1217 LYS A N 1
ATOM 9681 C CA . LYS A 1 1217 ? -4.299 -7.152 37.648 1.00 48.34 1217 LYS A CA 1
ATOM 9682 C C . LYS A 1 1217 ? -3.202 -8.198 37.906 1.00 48.34 1217 LYS A C 1
ATOM 9684 O O . LYS A 1 1217 ? -2.101 -8.072 37.391 1.00 48.34 1217 LYS A O 1
ATOM 9689 N N . THR A 1 1218 ? -3.462 -9.248 38.684 1.00 38.59 1218 THR A N 1
ATOM 9690 C CA . THR A 1 1218 ? -2.542 -10.400 38.695 1.00 38.59 1218 THR A CA 1
ATOM 9691 C C . THR A 1 1218 ? -2.594 -11.102 37.334 1.00 38.59 1218 THR A C 1
ATOM 9693 O O . THR A 1 1218 ? -3.665 -11.534 36.893 1.00 38.59 1218 THR A O 1
ATOM 9696 N N . GLY A 1 1219 ? -1.439 -11.232 36.669 1.00 42.19 1219 GLY A N 1
ATOM 9697 C CA . GLY A 1 1219 ? -1.311 -11.812 35.320 1.00 42.19 1219 GLY A CA 1
ATOM 9698 C C . GLY A 1 1219 ? -1.957 -13.195 35.154 1.00 42.19 1219 GLY A C 1
ATOM 9699 O O . GLY A 1 1219 ? -2.401 -13.547 34.066 1.00 42.19 1219 GLY A O 1
ATOM 9700 N N . GLY A 1 1220 ? -2.141 -13.943 36.246 1.00 38.44 1220 GLY A N 1
ATOM 9701 C CA . GLY A 1 1220 ? -2.789 -15.255 36.226 1.00 38.44 1220 GLY A CA 1
ATOM 9702 C C . GLY A 1 1220 ? -4.301 -15.267 35.950 1.00 38.44 1220 GLY A C 1
ATOM 9703 O O . GLY A 1 1220 ? -4.822 -16.321 35.607 1.00 38.44 1220 GLY A O 1
ATOM 9704 N N . THR A 1 1221 ? -5.036 -14.149 36.066 1.00 39.81 1221 THR A N 1
ATOM 9705 C CA . THR A 1 1221 ? -6.508 -14.151 35.840 1.00 39.81 1221 THR A CA 1
ATOM 9706 C C . THR A 1 1221 ? -6.979 -13.451 34.566 1.00 39.81 1221 THR A C 1
ATOM 9708 O O . THR A 1 1221 ? -8.180 -13.434 34.297 1.00 39.81 1221 THR A O 1
ATOM 9711 N N . ALA A 1 1222 ? -6.064 -12.943 33.734 1.00 40.75 1222 ALA A N 1
ATOM 9712 C CA . ALA A 1 1222 ? -6.424 -12.328 32.453 1.00 40.75 1222 ALA A CA 1
ATOM 9713 C C . ALA A 1 1222 ? -6.917 -13.348 31.405 1.00 40.75 1222 ALA A C 1
ATOM 9715 O O . ALA A 1 1222 ? -7.766 -13.013 30.586 1.00 40.75 1222 ALA A O 1
ATOM 9716 N N . LYS A 1 1223 ? -6.460 -14.610 31.448 1.00 38.69 1223 LYS A N 1
ATOM 9717 C CA . LYS A 1 1223 ? -6.803 -15.607 30.413 1.00 38.69 1223 LYS A CA 1
ATOM 9718 C C . LYS A 1 1223 ? -8.231 -16.163 30.487 1.00 38.69 1223 LYS A C 1
ATOM 9720 O O . LYS A 1 1223 ? -8.679 -16.784 29.531 1.00 38.69 1223 LYS A O 1
ATOM 9725 N N . THR A 1 1224 ? -8.981 -15.933 31.565 1.00 40.84 1224 THR A N 1
ATOM 9726 C CA . THR A 1 1224 ? -10.359 -16.440 31.684 1.00 40.84 1224 THR A CA 1
ATOM 9727 C C . THR A 1 1224 ? -11.339 -15.300 31.952 1.00 40.84 1224 THR A C 1
ATOM 9729 O O . THR A 1 1224 ? -11.761 -15.080 33.092 1.00 40.84 1224 THR A O 1
ATOM 9732 N N . GLY A 1 1225 ? -11.751 -14.591 30.895 1.00 42.19 1225 GLY A N 1
ATOM 9733 C CA . GLY A 1 1225 ? -12.815 -13.572 30.948 1.00 42.19 1225 GLY A CA 1
ATOM 9734 C C . GLY A 1 1225 ? -14.136 -14.077 31.555 1.00 42.19 1225 GLY A C 1
ATOM 9735 O O . GLY A 1 1225 ? -14.935 -13.295 32.067 1.00 42.19 1225 GLY A O 1
ATOM 9736 N N . ALA A 1 1226 ? -14.323 -15.399 31.622 1.00 43.91 1226 ALA A N 1
ATOM 9737 C CA . ALA A 1 1226 ? -15.474 -16.054 32.238 1.00 43.91 1226 ALA A CA 1
ATOM 9738 C C . ALA A 1 1226 ? -15.679 -15.720 33.733 1.00 43.91 1226 ALA A C 1
ATOM 9740 O O . ALA A 1 1226 ? -16.812 -15.724 34.207 1.00 43.91 1226 ALA A O 1
ATOM 9741 N N . SER A 1 1227 ? -14.625 -15.385 34.489 1.00 44.25 1227 SER A N 1
ATOM 9742 C CA . SER A 1 1227 ? -14.757 -15.099 35.931 1.00 44.25 1227 SER A CA 1
ATOM 9743 C C . SER A 1 1227 ? -15.281 -13.681 36.231 1.00 44.25 1227 SER A C 1
ATOM 9745 O O . SER A 1 1227 ? -15.838 -13.431 37.305 1.00 44.25 1227 SER A O 1
ATOM 9747 N N . ARG A 1 1228 ? -15.163 -12.728 35.288 1.00 46.12 1228 ARG A N 1
ATOM 9748 C CA . ARG A 1 1228 ? -15.554 -11.321 35.515 1.00 46.12 1228 ARG A CA 1
ATOM 9749 C C . ARG A 1 1228 ? -17.050 -11.051 35.359 1.00 46.12 1228 ARG A C 1
ATOM 9751 O O . ARG A 1 1228 ? -17.588 -10.328 36.191 1.00 46.12 1228 ARG A O 1
ATOM 9758 N N . ARG A 1 1229 ? -17.732 -11.745 34.443 1.00 47.78 1229 ARG A N 1
ATOM 9759 C CA . ARG A 1 1229 ? -19.161 -11.573 34.091 1.00 47.78 1229 ARG A CA 1
ATOM 9760 C C . ARG A 1 1229 ? -20.197 -11.897 35.181 1.00 47.78 1229 ARG A C 1
ATOM 9762 O O . ARG A 1 1229 ? -21.393 -11.954 34.912 1.00 47.78 1229 ARG A O 1
ATOM 9769 N N . THR A 1 1230 ? -19.791 -12.130 36.427 1.00 48.25 1230 THR A N 1
ATOM 9770 C CA . THR A 1 1230 ? -20.739 -12.468 37.497 1.00 48.25 1230 THR A CA 1
ATOM 9771 C C . THR A 1 1230 ? -21.212 -11.217 38.235 1.00 48.25 1230 THR A C 1
ATOM 9773 O O . THR A 1 1230 ? -20.410 -10.393 38.676 1.00 48.25 1230 THR A O 1
ATOM 9776 N N . ALA A 1 1231 ? -22.518 -11.131 38.516 1.00 52.69 1231 ALA A N 1
ATOM 9777 C CA . ALA A 1 1231 ? -23.095 -10.142 39.440 1.00 52.69 1231 ALA A CA 1
ATOM 9778 C C . ALA A 1 1231 ? -22.369 -10.107 40.807 1.00 52.69 1231 ALA A C 1
ATOM 9780 O O . ALA A 1 1231 ? -22.358 -9.096 41.512 1.00 52.69 1231 ALA A O 1
ATOM 9781 N N . LYS A 1 1232 ? -21.703 -11.214 41.167 1.00 53.00 1232 LYS A N 1
ATOM 9782 C CA . LYS A 1 1232 ? -20.841 -11.349 42.343 1.00 53.00 1232 LYS A CA 1
ATOM 9783 C C . LYS A 1 1232 ? -19.620 -10.422 42.291 1.00 53.00 1232 LYS A C 1
ATOM 9785 O O . LYS A 1 1232 ? -19.269 -9.864 43.329 1.00 53.00 1232 LYS A O 1
ATOM 9790 N N . ASN A 1 1233 ? -19.000 -10.229 41.122 1.00 54.78 1233 ASN A N 1
ATOM 9791 C CA . ASN A 1 1233 ? -17.850 -9.339 40.945 1.00 54.78 1233 ASN A CA 1
ATOM 9792 C C . ASN A 1 1233 ? -18.245 -7.866 40.875 1.00 54.78 1233 ASN A C 1
ATOM 9794 O O . ASN A 1 1233 ? -17.591 -7.070 41.543 1.00 54.78 1233 ASN A O 1
ATOM 9798 N N . LYS A 1 1234 ? -19.353 -7.512 40.209 1.00 59.72 1234 LYS A N 1
ATOM 9799 C CA . LYS A 1 1234 ? -19.905 -6.146 40.270 1.00 59.72 1234 LYS A CA 1
ATOM 9800 C C . LYS A 1 1234 ? -20.206 -5.730 41.714 1.00 59.72 1234 LYS A C 1
ATOM 9802 O O . LYS A 1 1234 ? -19.724 -4.701 42.173 1.00 59.72 1234 LYS A O 1
ATOM 9807 N N . ARG A 1 1235 ? -20.847 -6.612 42.494 1.00 62.12 1235 ARG A N 1
ATOM 9808 C CA . ARG A 1 1235 ? -21.021 -6.419 43.947 1.00 62.12 1235 ARG A CA 1
ATOM 9809 C C . ARG A 1 1235 ? -19.690 -6.311 44.698 1.00 62.12 1235 ARG A C 1
ATOM 9811 O O . ARG A 1 1235 ? -19.624 -5.655 45.732 1.00 62.12 1235 ARG A O 1
ATOM 9818 N N . ARG A 1 1236 ? -18.622 -6.973 44.239 1.00 61.28 1236 ARG A N 1
ATOM 9819 C CA . ARG A 1 1236 ? -17.285 -6.913 44.858 1.00 61.28 1236 ARG A CA 1
ATOM 9820 C C . ARG A 1 1236 ? -16.586 -5.582 44.559 1.00 61.28 1236 ARG A C 1
ATOM 9822 O O . ARG A 1 1236 ? -15.964 -5.040 45.465 1.00 61.28 1236 ARG A O 1
ATOM 9829 N N . GLU A 1 1237 ? -16.720 -5.068 43.339 1.00 63.72 1237 GLU A N 1
ATOM 9830 C CA . GLU A 1 1237 ? -16.324 -3.720 42.899 1.00 63.72 1237 GLU A CA 1
ATOM 9831 C C . GLU A 1 1237 ? -17.079 -2.642 43.686 1.00 63.72 1237 GLU A C 1
ATOM 9833 O O . GLU A 1 1237 ? -16.452 -1.816 44.344 1.00 63.72 1237 GLU A O 1
ATOM 9838 N N . GLU A 1 1238 ? -18.412 -2.711 43.733 1.00 65.81 1238 GLU A N 1
ATOM 9839 C CA . GLU A 1 1238 ? -19.254 -1.794 44.516 1.00 65.81 1238 GLU A CA 1
ATOM 9840 C C . GLU A 1 1238 ? -18.876 -1.824 46.005 1.00 65.81 1238 GLU A C 1
ATOM 9842 O O . GLU A 1 1238 ? -18.734 -0.778 46.631 1.00 65.81 1238 GLU A O 1
ATOM 9847 N N . ARG A 1 1239 ? -18.584 -3.007 46.570 1.00 68.25 1239 ARG A N 1
ATOM 9848 C CA . ARG A 1 1239 ? -18.053 -3.140 47.942 1.00 68.25 1239 ARG A CA 1
ATOM 9849 C C . ARG A 1 1239 ? -16.657 -2.536 48.119 1.00 68.25 1239 ARG A C 1
ATOM 9851 O O . ARG A 1 1239 ? -16.340 -2.103 49.224 1.00 68.25 1239 ARG A O 1
ATOM 9858 N N . LYS A 1 1240 ? -15.798 -2.544 47.092 1.00 65.88 1240 LYS A N 1
ATOM 9859 C CA . LYS A 1 1240 ? -14.474 -1.895 47.143 1.00 65.88 1240 LYS A CA 1
ATOM 9860 C C . LYS A 1 1240 ? -14.616 -0.374 47.103 1.00 65.88 1240 LYS A C 1
ATOM 9862 O O . LYS A 1 1240 ? -14.008 0.281 47.947 1.00 65.88 1240 LYS A O 1
ATOM 9867 N N . ARG A 1 1241 ? -15.460 0.159 46.210 1.00 68.06 1241 ARG A N 1
ATOM 9868 C CA . ARG A 1 1241 ? -15.808 1.592 46.153 1.00 68.06 1241 ARG A CA 1
ATOM 9869 C C . ARG A 1 1241 ? -16.396 2.063 47.480 1.00 68.06 1241 ARG A C 1
ATOM 9871 O O . ARG A 1 1241 ? -15.878 2.992 48.087 1.00 68.06 1241 ARG A O 1
ATOM 9878 N N . ALA A 1 1242 ? -17.367 1.319 48.010 1.00 65.12 1242 ALA A N 1
ATOM 9879 C CA . ALA A 1 1242 ? -17.994 1.600 49.300 1.00 65.12 1242 ALA A CA 1
ATOM 9880 C C . ALA A 1 1242 ? -17.045 1.469 50.509 1.00 65.12 1242 ALA A C 1
ATOM 9882 O O . ALA A 1 1242 ? -17.384 1.942 51.589 1.00 65.12 1242 ALA A O 1
ATOM 9883 N N . ARG A 1 1243 ? -15.876 0.823 50.364 1.00 71.12 1243 ARG A N 1
ATOM 9884 C CA . ARG A 1 1243 ? -14.857 0.715 51.424 1.00 71.12 1243 ARG A CA 1
ATOM 9885 C C . ARG A 1 1243 ? -13.864 1.876 51.443 1.00 71.12 1243 ARG A C 1
ATOM 9887 O O . ARG A 1 1243 ? -13.239 2.062 52.482 1.00 71.12 1243 ARG A O 1
ATOM 9894 N N . GLY A 1 1244 ? -13.656 2.576 50.322 1.00 66.31 1244 GLY A N 1
ATOM 9895 C CA . GLY A 1 1244 ? -12.781 3.754 50.256 1.00 66.31 1244 GLY A CA 1
ATOM 9896 C C . GLY A 1 1244 ? -11.382 3.557 50.839 1.00 66.31 1244 GLY A C 1
ATOM 9897 O O . GLY A 1 1244 ? -10.926 4.368 51.642 1.00 66.31 1244 GLY A O 1
ATOM 9898 N N . LYS A 1 1245 ? -10.711 2.440 50.526 1.00 72.12 1245 LYS A N 1
ATOM 9899 C CA . LYS A 1 1245 ? -9.429 2.107 51.164 1.00 72.12 1245 LYS A CA 1
ATOM 9900 C C . LYS A 1 1245 ? -8.385 3.194 50.858 1.00 72.12 1245 LYS A C 1
ATOM 9902 O O . LYS A 1 1245 ? -8.188 3.554 49.699 1.00 72.12 1245 LYS A O 1
ATOM 9907 N N . LYS A 1 1246 ? -7.693 3.670 51.899 1.00 70.94 1246 LYS A N 1
ATOM 9908 C CA . LYS A 1 1246 ? -6.640 4.693 51.799 1.00 70.94 1246 LYS A CA 1
ATOM 9909 C C . LYS A 1 1246 ? -5.567 4.291 50.774 1.00 70.94 1246 LYS A C 1
ATOM 9911 O O . LYS A 1 1246 ? -5.044 3.179 50.853 1.00 70.94 1246 LYS A O 1
ATOM 9916 N N . GLY A 1 1247 ? -5.246 5.193 49.848 1.00 68.69 1247 GLY A N 1
ATOM 9917 C CA . GLY A 1 1247 ? -4.281 5.013 48.760 1.00 68.69 1247 GLY A CA 1
ATOM 9918 C C . GLY A 1 1247 ? -4.839 4.354 47.495 1.00 68.69 1247 GLY A C 1
ATOM 9919 O O . GLY A 1 1247 ? -4.055 3.956 46.646 1.00 68.69 1247 GLY A O 1
ATOM 9920 N N . THR A 1 1248 ? -6.159 4.184 47.371 1.00 71.12 1248 THR A N 1
ATOM 9921 C CA . THR A 1 1248 ? -6.781 3.627 46.154 1.00 71.12 1248 THR A CA 1
ATOM 9922 C C . THR A 1 1248 ? -7.378 4.720 45.273 1.00 71.12 1248 THR A C 1
ATOM 9924 O O . THR A 1 1248 ? -7.700 5.799 45.765 1.00 71.12 1248 THR A O 1
ATOM 9927 N N . ILE A 1 1249 ? -7.614 4.413 43.991 1.00 68.31 1249 ILE A N 1
ATOM 9928 C CA . ILE A 1 1249 ? -8.261 5.344 43.046 1.00 68.31 1249 ILE A CA 1
ATOM 9929 C C . ILE A 1 1249 ? -9.675 5.760 43.488 1.00 68.31 1249 ILE A C 1
ATOM 9931 O O . ILE A 1 1249 ? -10.170 6.811 43.105 1.00 68.31 1249 ILE A O 1
ATOM 9935 N N . TYR A 1 1250 ? -10.327 4.940 44.319 1.00 74.94 1250 TYR A N 1
ATOM 9936 C CA . TYR A 1 1250 ? -11.677 5.192 44.825 1.00 74.94 1250 TYR A CA 1
ATOM 9937 C C . TYR A 1 1250 ? -11.687 6.040 46.102 1.00 74.94 1250 TYR A C 1
ATOM 9939 O O . TYR A 1 1250 ? -12.763 6.336 46.615 1.00 74.94 1250 TYR A O 1
ATOM 9947 N N . GLU A 1 1251 ? -10.519 6.381 46.665 1.00 84.25 1251 GLU A N 1
ATOM 9948 C CA . GLU A 1 1251 ? -10.442 7.101 47.939 1.00 84.25 1251 GLU A CA 1
ATOM 9949 C C . GLU A 1 1251 ? -11.100 8.481 47.837 1.00 84.25 1251 GLU A C 1
ATOM 9951 O O . GLU A 1 1251 ? -11.902 8.825 48.699 1.00 84.25 1251 GLU A O 1
ATOM 9956 N N . GLU A 1 1252 ? -10.821 9.248 46.781 1.00 86.06 1252 GLU A N 1
ATOM 9957 C CA . GLU A 1 1252 ? -11.406 10.584 46.621 1.00 86.06 1252 GLU A CA 1
ATOM 9958 C C . GLU A 1 1252 ? -12.926 10.530 46.431 1.00 86.06 1252 GLU A C 1
ATOM 9960 O O . GLU A 1 1252 ? -13.655 11.199 47.159 1.00 86.06 1252 GLU A O 1
ATOM 9965 N N . GLU A 1 1253 ? -13.413 9.670 45.531 1.00 83.44 1253 GLU A N 1
ATOM 9966 C CA . GLU A 1 1253 ? -14.850 9.460 45.303 1.00 83.44 1253 GLU A CA 1
ATOM 9967 C C . GLU A 1 1253 ? -15.570 9.051 46.602 1.00 83.44 1253 GLU A C 1
ATOM 9969 O O . GLU A 1 1253 ? -16.632 9.582 46.934 1.00 83.44 1253 GLU A O 1
ATOM 9974 N N . TYR A 1 1254 ? -14.958 8.159 47.388 1.00 85.75 1254 TYR A N 1
ATOM 9975 C CA . TYR A 1 1254 ? -15.481 7.753 48.690 1.00 85.75 1254 TYR A CA 1
ATOM 9976 C C . TYR A 1 1254 ? -15.540 8.913 49.690 1.00 85.75 1254 TYR A C 1
ATOM 9978 O O . TYR A 1 1254 ? -16.525 9.027 50.421 1.00 85.75 1254 TYR A O 1
ATOM 9986 N N . LEU A 1 1255 ? -14.511 9.769 49.743 1.00 89.12 1255 LEU A N 1
ATOM 9987 C CA . LEU A 1 1255 ? -14.487 10.930 50.637 1.00 89.12 1255 LEU A CA 1
ATOM 9988 C C . LEU A 1 1255 ? -15.617 11.909 50.293 1.00 89.12 1255 LEU A C 1
ATOM 9990 O O . LEU A 1 1255 ? -16.342 12.325 51.195 1.00 89.12 1255 LEU A O 1
ATOM 9994 N N . VAL A 1 1256 ? -15.837 12.198 49.006 1.00 89.50 1256 VAL A N 1
ATOM 9995 C CA . VAL A 1 1256 ? -16.931 13.079 48.557 1.00 89.50 1256 VAL A CA 1
ATOM 9996 C C . VAL A 1 1256 ? -18.300 12.493 48.919 1.00 89.50 1256 VAL A C 1
ATOM 9998 O O . VAL A 1 1256 ? -19.109 13.157 49.570 1.00 89.50 1256 VAL A O 1
ATOM 10001 N N . GLN A 1 1257 ? -18.541 11.213 48.616 1.00 87.50 1257 GLN A N 1
ATOM 10002 C CA . GLN A 1 1257 ? -19.790 10.534 48.993 1.00 87.50 1257 GLN A CA 1
ATOM 10003 C C . GLN A 1 1257 ? -19.969 10.412 50.516 1.00 87.50 1257 GLN A C 1
ATOM 10005 O O . GLN A 1 1257 ? -21.092 10.379 51.025 1.00 87.50 1257 GLN A O 1
ATOM 10010 N N . SER A 1 1258 ? -18.877 10.326 51.281 1.00 90.25 1258 SER A N 1
ATOM 10011 C CA . SER A 1 1258 ? -18.927 10.319 52.744 1.00 90.25 1258 SER A CA 1
ATOM 10012 C C . SER A 1 1258 ? -19.401 11.657 53.311 1.00 90.25 1258 SER A C 1
ATOM 10014 O O . SER A 1 1258 ? -20.143 11.648 54.294 1.00 90.25 1258 SER A O 1
ATOM 10016 N N . VAL A 1 1259 ? -19.010 12.782 52.704 1.00 92.12 1259 VAL A N 1
ATOM 10017 C CA . VAL A 1 1259 ? -19.517 14.113 53.075 1.00 92.12 1259 VAL A CA 1
ATOM 10018 C C . VAL A 1 1259 ? -20.982 14.267 52.660 1.00 92.12 1259 VAL A C 1
ATOM 10020 O O . VAL A 1 1259 ? -21.774 14.785 53.441 1.00 92.12 1259 VAL A O 1
ATOM 10023 N N . GLY A 1 1260 ? -21.383 13.752 51.492 1.00 90.69 1260 GLY A N 1
ATOM 10024 C CA . GLY A 1 1260 ? -22.793 13.733 51.072 1.00 90.69 1260 GLY A CA 1
ATOM 10025 C C . GLY A 1 1260 ? -23.711 13.034 52.079 1.00 90.69 1260 GLY A C 1
ATOM 10026 O O . GLY A 1 1260 ? -24.681 13.625 52.549 1.00 90.69 1260 GLY A O 1
ATOM 10027 N N . ARG A 1 1261 ? -23.338 11.827 52.523 1.00 91.75 1261 ARG A N 1
ATOM 10028 C CA . ARG A 1 1261 ? -24.077 11.084 53.566 1.00 91.75 1261 ARG A CA 1
ATOM 10029 C C . ARG A 1 1261 ? -24.115 11.807 54.916 1.00 91.75 1261 ARG A C 1
ATOM 10031 O O . ARG A 1 1261 ? -25.073 11.659 55.671 1.00 91.75 1261 ARG A O 1
ATOM 10038 N N . LEU A 1 1262 ? -23.072 12.572 55.241 1.00 94.00 1262 LEU A N 1
ATOM 10039 C CA . LEU A 1 1262 ? -23.037 13.403 56.446 1.00 94.00 1262 LEU A CA 1
ATOM 10040 C C . LEU A 1 1262 ? -24.049 14.554 56.347 1.00 94.00 1262 LEU A C 1
ATOM 10042 O O . LEU A 1 1262 ? -24.773 14.801 57.308 1.00 94.00 1262 LEU A O 1
ATOM 10046 N N . ILE A 1 1263 ? -24.144 15.217 55.190 1.00 93.31 1263 ILE A N 1
ATOM 10047 C CA . ILE A 1 1263 ? -25.117 16.295 54.948 1.00 93.31 1263 ILE A CA 1
ATOM 10048 C C . ILE A 1 1263 ? -26.553 15.766 55.065 1.00 93.31 1263 ILE A C 1
ATOM 10050 O O . ILE A 1 1263 ? -27.379 16.386 55.734 1.00 93.31 1263 ILE A O 1
ATOM 10054 N N . GLU A 1 1264 ? -26.848 14.597 54.487 1.00 91.94 1264 GLU A N 1
ATOM 10055 C CA . GLU A 1 1264 ? -28.160 13.948 54.631 1.00 91.94 1264 GLU A CA 1
ATOM 10056 C C . GLU A 1 1264 ? -28.509 13.679 56.100 1.00 91.94 1264 GLU A C 1
ATOM 10058 O O . GLU A 1 1264 ? -29.613 13.998 56.544 1.00 91.94 1264 GLU A O 1
ATOM 10063 N N . ARG A 1 1265 ? -27.549 13.167 56.881 1.00 93.31 1265 ARG A N 1
ATOM 10064 C CA . ARG A 1 1265 ? -27.734 12.904 58.315 1.00 93.31 1265 ARG A CA 1
ATOM 10065 C C . ARG A 1 1265 ? -27.997 14.184 59.115 1.00 93.31 1265 ARG A C 1
ATOM 10067 O O . ARG A 1 1265 ? -28.854 14.186 60.000 1.00 93.31 1265 ARG A O 1
ATOM 10074 N N . LEU A 1 1266 ? -27.304 15.279 58.796 1.00 94.19 1266 LEU A N 1
ATOM 10075 C CA . LEU A 1 1266 ? -27.560 16.585 59.412 1.00 94.19 1266 LEU A CA 1
ATOM 10076 C C . LEU A 1 1266 ? -28.964 17.094 59.072 1.00 94.19 1266 LEU A C 1
ATOM 10078 O O . LEU A 1 1266 ? -29.684 17.527 59.968 1.00 94.19 1266 LEU A O 1
ATOM 10082 N N . ASN A 1 1267 ? -29.386 16.991 57.810 1.00 93.31 1267 ASN A N 1
ATOM 10083 C CA . ASN A 1 1267 ? -30.727 17.401 57.390 1.00 93.31 1267 ASN A CA 1
ATOM 10084 C C . ASN A 1 1267 ? -31.827 16.589 58.089 1.00 93.31 1267 ASN A C 1
ATOM 10086 O O . ASN A 1 1267 ? -32.831 17.168 58.501 1.00 93.31 1267 ASN A O 1
ATOM 10090 N N . GLN A 1 1268 ? -31.619 15.283 58.279 1.00 92.69 1268 GLN A N 1
ATOM 10091 C CA . GLN A 1 1268 ? -32.541 14.414 59.018 1.00 92.69 1268 GLN A CA 1
ATOM 10092 C C . GLN A 1 1268 ? -32.607 14.758 60.513 1.00 92.69 1268 GLN A C 1
ATOM 10094 O O . GLN A 1 1268 ? -33.687 14.723 61.089 1.00 92.69 1268 GLN A O 1
ATOM 10099 N N . THR A 1 1269 ? -31.484 15.144 61.129 1.00 94.19 1269 THR A N 1
ATOM 10100 C CA . THR A 1 1269 ? -31.417 15.445 62.576 1.00 94.19 1269 THR A CA 1
ATOM 10101 C C . THR A 1 1269 ? -31.846 16.879 62.911 1.00 94.19 1269 THR A C 1
ATOM 10103 O O . THR A 1 1269 ? -32.193 17.194 64.048 1.00 94.19 1269 THR A O 1
ATOM 10106 N N . LYS A 1 1270 ? -31.833 17.784 61.928 1.00 94.88 1270 LYS A N 1
ATOM 10107 C CA . LYS A 1 1270 ? -32.129 19.212 62.105 1.00 94.88 1270 LYS A CA 1
ATOM 10108 C C . LYS A 1 1270 ? -33.472 19.491 62.808 1.00 94.88 1270 LYS A C 1
ATOM 10110 O O . LYS A 1 1270 ? -33.459 20.301 63.733 1.00 94.88 1270 LYS A O 1
ATOM 10115 N N . PRO A 1 1271 ? -34.608 18.853 62.456 1.00 94.31 1271 PRO A N 1
ATOM 10116 C CA . PRO A 1 1271 ? -35.872 19.064 63.167 1.00 94.31 1271 PRO A CA 1
ATOM 10117 C C . PRO A 1 1271 ? -35.816 18.635 64.638 1.00 94.31 1271 PRO A C 1
ATOM 10119 O O . PRO A 1 1271 ? -36.372 19.316 65.498 1.00 94.31 1271 PRO A O 1
ATOM 10122 N N . ASP A 1 1272 ? -35.120 17.541 64.940 1.00 94.81 1272 ASP A N 1
ATOM 10123 C CA . ASP A 1 1272 ? -34.987 17.041 66.309 1.00 94.81 1272 ASP A CA 1
ATOM 10124 C C . ASP A 1 1272 ? -34.082 17.951 67.140 1.00 94.81 1272 ASP A C 1
ATOM 10126 O O . ASP A 1 1272 ? -34.411 18.271 68.280 1.00 94.81 1272 ASP A O 1
ATOM 10130 N N . ALA A 1 1273 ? -33.013 18.487 66.543 1.00 95.62 1273 ALA A N 1
ATOM 10131 C CA . ALA A 1 1273 ? -32.169 19.497 67.177 1.00 95.62 1273 ALA A CA 1
ATOM 10132 C C . ALA A 1 1273 ? -32.955 20.762 67.550 1.00 95.62 1273 ALA A C 1
ATOM 10134 O O . ALA A 1 1273 ? -32.758 21.298 68.639 1.00 95.62 1273 ALA A O 1
ATOM 10135 N N . VAL A 1 1274 ? -33.886 21.209 66.700 1.00 95.44 1274 VAL A N 1
ATOM 10136 C CA . VAL A 1 1274 ? -34.784 22.332 67.024 1.00 95.44 1274 VAL A CA 1
ATOM 10137 C C . VAL A 1 1274 ? -35.648 22.007 68.241 1.00 95.44 1274 VAL A C 1
ATOM 10139 O O . VAL A 1 1274 ? -35.694 22.791 69.188 1.00 95.44 1274 VAL A O 1
ATOM 10142 N N . ARG A 1 1275 ? -36.270 20.822 68.268 1.00 95.38 1275 ARG A N 1
ATOM 10143 C CA . ARG A 1 1275 ? -37.107 20.383 69.398 1.00 95.38 1275 ARG A CA 1
ATOM 10144 C C . ARG A 1 1275 ? -36.312 20.247 70.696 1.00 95.38 1275 ARG A C 1
ATOM 10146 O O . ARG A 1 1275 ? -36.817 20.608 71.758 1.00 95.38 1275 ARG A O 1
ATOM 10153 N N . VAL A 1 1276 ? -35.069 19.767 70.622 1.00 96.38 1276 VAL A N 1
ATOM 10154 C CA . VAL A 1 1276 ? -34.151 19.698 71.769 1.00 96.38 1276 VAL A CA 1
ATOM 10155 C C . VAL A 1 1276 ? -33.829 21.099 72.281 1.00 96.38 1276 VAL A C 1
ATOM 10157 O O . VAL A 1 1276 ? -33.971 21.343 73.474 1.00 96.38 1276 VAL A O 1
ATOM 10160 N N . VAL A 1 1277 ? -33.465 22.045 71.408 1.00 95.50 1277 VAL A N 1
ATOM 10161 C CA . VAL A 1 1277 ? -33.180 23.438 71.802 1.00 95.50 1277 VAL A CA 1
ATOM 10162 C C . VAL A 1 1277 ? -34.388 24.076 72.494 1.00 95.50 1277 VAL A C 1
ATOM 10164 O O . VAL A 1 1277 ? -34.237 24.677 73.561 1.00 95.50 1277 VAL A O 1
ATOM 10167 N N . GLU A 1 1278 ? -35.589 23.912 71.937 1.00 94.62 1278 GLU A N 1
ATOM 10168 C CA . GLU A 1 1278 ? -36.828 24.417 72.537 1.00 94.62 1278 GLU A CA 1
ATOM 10169 C C . GLU A 1 1278 ? -37.114 23.774 73.902 1.00 94.62 1278 GLU A C 1
ATOM 10171 O O . GLU A 1 1278 ? -37.398 24.479 74.876 1.00 94.62 1278 GLU A O 1
ATOM 10176 N N . GLY A 1 1279 ? -37.007 22.446 73.998 1.00 94.25 1279 GLY A N 1
ATOM 10177 C CA . GLY A 1 1279 ? -37.230 21.703 75.236 1.00 94.25 1279 GLY A CA 1
ATOM 10178 C C . GLY A 1 1279 ? -36.237 22.074 76.341 1.00 94.25 1279 GLY A C 1
ATOM 10179 O O . GLY A 1 1279 ? -36.651 22.379 77.462 1.00 94.25 1279 GLY A O 1
ATOM 10180 N N . LEU A 1 1280 ? -34.946 22.159 76.009 1.00 96.00 1280 LEU A N 1
ATOM 10181 C CA . LEU A 1 1280 ? -33.884 22.600 76.918 1.00 96.00 1280 LEU A CA 1
ATOM 10182 C C . LEU A 1 1280 ? -34.142 24.028 77.423 1.00 96.00 1280 LEU A C 1
ATOM 10184 O O . LEU A 1 1280 ? -34.057 24.281 78.626 1.00 96.00 1280 LEU A O 1
ATOM 10188 N N . CYS A 1 1281 ? -34.539 24.955 76.541 1.00 93.19 1281 CYS A N 1
ATOM 10189 C CA . CYS A 1 1281 ? -34.901 26.319 76.940 1.00 93.19 1281 CYS A CA 1
ATOM 10190 C C . CYS A 1 1281 ? -36.073 26.333 77.932 1.00 93.19 1281 CYS A C 1
ATOM 10192 O O . CYS A 1 1281 ? -36.006 27.012 78.961 1.00 93.19 1281 CYS A O 1
ATOM 10194 N N . ARG A 1 1282 ? -37.131 25.557 77.655 1.00 92.25 1282 ARG A N 1
ATOM 10195 C CA . ARG A 1 1282 ? -38.316 25.454 78.525 1.00 92.25 1282 ARG A CA 1
ATOM 10196 C C . ARG A 1 1282 ? -38.008 24.850 79.896 1.00 92.25 1282 ARG A C 1
ATOM 10198 O O . ARG A 1 1282 ? -38.702 25.177 80.857 1.00 92.25 1282 ARG A O 1
ATOM 10205 N N . ARG A 1 1283 ? -36.974 24.011 80.002 1.00 93.50 1283 ARG A N 1
ATOM 10206 C CA . ARG A 1 1283 ? -36.503 23.395 81.256 1.00 93.50 1283 ARG A CA 1
ATOM 10207 C C . ARG A 1 1283 ? -35.283 24.099 81.868 1.00 93.50 1283 ARG A C 1
ATOM 10209 O O . ARG A 1 1283 ? -34.597 23.532 82.706 1.00 93.50 1283 ARG A O 1
ATOM 10216 N N . ASN A 1 1284 ? -35.036 25.365 81.504 1.00 90.44 1284 ASN A N 1
ATOM 10217 C CA . ASN A 1 1284 ? -33.938 26.207 82.013 1.00 90.44 1284 ASN A CA 1
ATOM 10218 C C . ASN A 1 1284 ? -32.509 25.678 81.753 1.00 90.44 1284 ASN A C 1
ATOM 10220 O O . ASN A 1 1284 ? -31.552 26.187 82.333 1.00 90.44 1284 ASN A O 1
ATOM 10224 N N . MET A 1 1285 ? -32.327 24.744 80.820 1.00 93.44 1285 MET A N 1
ATOM 10225 C CA . MET A 1 1285 ? -31.028 24.216 80.380 1.00 93.44 1285 MET A CA 1
ATOM 10226 C C . MET A 1 1285 ? -30.447 25.067 79.234 1.00 93.44 1285 MET A C 1
ATOM 10228 O O . MET A 1 1285 ? -30.197 24.597 78.123 1.00 93.44 1285 MET A O 1
ATOM 10232 N N . ARG A 1 1286 ? -30.313 26.377 79.481 1.00 91.12 1286 ARG A N 1
ATOM 10233 C CA . ARG A 1 1286 ? -30.018 27.384 78.438 1.00 91.12 1286 ARG A CA 1
ATOM 10234 C C . ARG A 1 1286 ? -28.624 27.231 77.827 1.00 91.12 1286 ARG A C 1
ATOM 10236 O O . ARG A 1 1286 ? -28.476 27.431 76.628 1.00 91.12 1286 ARG A O 1
ATOM 10243 N N . GLU A 1 1287 ? -27.634 26.843 78.629 1.00 91.56 1287 GLU A N 1
ATOM 10244 C CA . GLU A 1 1287 ? -26.256 26.605 78.171 1.00 91.56 1287 GLU A CA 1
ATOM 10245 C C . GLU A 1 1287 ? -26.196 25.445 77.171 1.00 91.56 1287 GLU A C 1
ATOM 10247 O O . GLU A 1 1287 ? -25.603 25.561 76.100 1.00 91.56 1287 GLU A O 1
ATOM 10252 N N . GLN A 1 1288 ? -26.890 24.344 77.473 1.00 93.81 1288 GLN A N 1
ATOM 10253 C CA . GLN A 1 1288 ? -26.990 23.190 76.580 1.00 93.81 1288 GLN A CA 1
ATOM 10254 C C . GLN A 1 1288 ? -27.706 23.555 75.272 1.00 93.81 1288 GLN A C 1
ATOM 10256 O O . GLN A 1 1288 ? -27.260 23.169 74.191 1.00 93.81 1288 GLN A O 1
ATOM 10261 N N . ALA A 1 1289 ? -28.790 24.335 75.356 1.00 94.00 1289 ALA A N 1
ATOM 10262 C CA . ALA A 1 1289 ? -29.515 24.823 74.184 1.00 94.00 1289 ALA A CA 1
ATOM 10263 C C . ALA A 1 1289 ? -28.624 25.696 73.282 1.00 94.00 1289 ALA A C 1
ATOM 10265 O O . ALA A 1 1289 ? -28.564 25.473 72.071 1.00 94.00 1289 ALA A O 1
ATOM 10266 N N . HIS A 1 1290 ? -27.893 26.644 73.879 1.00 94.94 1290 HIS A N 1
ATOM 10267 C CA . HIS A 1 1290 ? -26.914 27.472 73.176 1.00 94.94 1290 HIS A CA 1
ATOM 10268 C C . HIS A 1 1290 ? -25.837 26.611 72.501 1.00 94.94 1290 HIS A C 1
ATOM 10270 O O . HIS A 1 1290 ? -25.544 26.800 71.321 1.00 94.94 1290 HIS A O 1
ATOM 10276 N N . GLN A 1 1291 ? -25.293 25.616 73.210 1.00 94.94 1291 GLN A N 1
ATOM 10277 C CA . GLN A 1 1291 ? -24.244 24.738 72.693 1.00 94.94 1291 GLN A CA 1
ATOM 10278 C C . GLN A 1 1291 ? -24.689 23.939 71.460 1.00 94.94 1291 GLN A C 1
ATOM 10280 O O . GLN A 1 1291 ? -23.934 23.867 70.490 1.00 94.94 1291 GLN A O 1
ATOM 10285 N N . ILE A 1 1292 ? -25.899 23.365 71.463 1.00 96.00 1292 ILE A N 1
ATOM 10286 C CA . ILE A 1 1292 ? -26.426 22.644 70.292 1.00 96.00 1292 ILE A CA 1
ATOM 10287 C C . ILE A 1 1292 ? -26.566 23.589 69.104 1.00 96.00 1292 ILE A C 1
ATOM 10289 O O . ILE A 1 1292 ? -26.035 23.292 68.036 1.00 96.00 1292 ILE A O 1
ATOM 10293 N N . GLN A 1 1293 ? -27.227 24.735 69.291 1.00 96.50 1293 GLN A N 1
ATOM 10294 C CA . GLN A 1 1293 ? -27.420 25.710 68.218 1.00 96.50 1293 GLN A CA 1
ATOM 10295 C C . GLN A 1 1293 ? -26.083 26.178 67.640 1.00 96.50 1293 GLN A C 1
ATOM 10297 O O . GLN A 1 1293 ? -25.887 26.131 66.425 1.00 96.50 1293 GLN A O 1
ATOM 10302 N N . LYS A 1 1294 ? -25.151 26.585 68.506 1.00 94.94 1294 LYS A N 1
ATOM 10303 C CA . LYS A 1 1294 ? -23.816 27.033 68.115 1.00 94.94 1294 LYS A CA 1
ATOM 10304 C C . LYS A 1 1294 ? -23.074 25.955 67.328 1.00 94.94 1294 LYS A C 1
ATOM 10306 O O . LYS A 1 1294 ? -22.616 26.223 66.222 1.00 94.94 1294 LYS A O 1
ATOM 10311 N N . ASN A 1 1295 ? -22.996 24.732 67.854 1.00 96.12 1295 ASN A N 1
ATOM 10312 C CA . ASN A 1 1295 ? -22.277 23.639 67.197 1.00 96.12 1295 ASN A CA 1
ATOM 10313 C C . ASN A 1 1295 ? -22.909 23.259 65.851 1.00 96.12 1295 ASN A C 1
ATOM 10315 O O . ASN A 1 1295 ? -22.187 22.956 64.903 1.00 96.12 1295 ASN A O 1
ATOM 10319 N N . PHE A 1 1296 ? -24.242 23.295 65.746 1.00 97.12 1296 PHE A N 1
ATOM 10320 C CA . PHE A 1 1296 ? -24.940 23.005 64.495 1.00 97.12 1296 PHE A CA 1
ATOM 10321 C C . PHE A 1 1296 ? -24.604 24.056 63.434 1.00 97.12 1296 PHE A C 1
ATOM 10323 O O . PHE A 1 1296 ? -24.234 23.709 62.313 1.00 97.12 1296 PHE A O 1
ATOM 10330 N N . VAL A 1 1297 ? -24.677 25.338 63.804 1.00 95.38 1297 VAL A N 1
ATOM 10331 C CA . VAL A 1 1297 ? -24.314 26.461 62.930 1.00 95.38 1297 VAL A CA 1
ATOM 10332 C C . VAL A 1 1297 ? -22.852 26.354 62.494 1.00 95.38 1297 VAL A C 1
ATOM 10334 O O . VAL A 1 1297 ? -22.582 26.395 61.300 1.00 95.38 1297 VAL A O 1
ATOM 10337 N N . GLU A 1 1298 ? -21.922 26.102 63.420 1.00 95.25 1298 GLU A N 1
ATOM 10338 C CA . GLU A 1 1298 ? -20.496 25.942 63.100 1.00 95.25 1298 GLU A CA 1
ATOM 10339 C C . GLU A 1 1298 ? -20.229 24.809 62.095 1.00 95.25 1298 GLU A C 1
ATOM 10341 O O . GLU A 1 1298 ? -19.388 24.953 61.206 1.00 95.25 1298 GLU A O 1
ATOM 10346 N N . VAL A 1 1299 ? -20.926 23.674 62.218 1.00 96.81 1299 VAL A N 1
ATOM 10347 C CA . VAL A 1 1299 ? -20.797 22.550 61.277 1.00 96.81 1299 VAL A CA 1
ATOM 10348 C C . VAL A 1 1299 ? -21.335 22.923 59.894 1.00 96.81 1299 VAL A C 1
ATOM 10350 O O . VAL A 1 1299 ? -20.692 22.616 58.887 1.00 96.81 1299 VAL A O 1
ATOM 10353 N N . LEU A 1 1300 ? -22.486 23.599 59.827 1.00 96.06 1300 LEU A N 1
ATOM 10354 C CA . LEU A 1 1300 ? -23.065 24.049 58.559 1.00 96.06 1300 LEU A CA 1
ATOM 10355 C C . LEU A 1 1300 ? -22.202 25.112 57.879 1.00 96.06 1300 LEU A C 1
ATOM 10357 O O . LEU A 1 1300 ? -21.987 25.024 56.672 1.00 96.06 1300 LEU A O 1
ATOM 10361 N N . ASP A 1 1301 ? -21.666 26.069 58.633 1.00 95.31 1301 ASP A N 1
ATOM 10362 C CA . ASP A 1 1301 ? -20.771 27.103 58.112 1.00 95.31 1301 ASP A CA 1
ATOM 10363 C C . ASP A 1 1301 ? -19.467 26.489 57.588 1.00 95.31 1301 ASP A C 1
ATOM 10365 O O . ASP A 1 1301 ? -19.011 26.833 56.493 1.00 95.31 1301 ASP A O 1
ATOM 10369 N N . LEU A 1 1302 ? -18.906 25.507 58.308 1.00 94.81 1302 LEU A N 1
ATOM 10370 C CA . LEU A 1 1302 ? -17.734 24.756 57.859 1.00 94.81 1302 LEU A CA 1
ATOM 10371 C C . LEU A 1 1302 ? -18.002 24.020 56.538 1.00 94.81 1302 LEU A C 1
ATOM 10373 O O . LEU A 1 1302 ? -17.142 24.014 55.655 1.00 94.81 1302 LEU A O 1
ATOM 10377 N N . LEU A 1 1303 ? -19.185 23.423 56.375 1.00 94.81 1303 LEU A N 1
ATOM 10378 C CA . LEU A 1 1303 ? -19.570 22.799 55.111 1.00 94.81 1303 LEU A CA 1
ATOM 10379 C C . LEU A 1 1303 ? -19.763 23.842 54.009 1.00 94.81 1303 LEU A C 1
ATOM 10381 O O . LEU A 1 1303 ? -19.164 23.697 52.950 1.00 94.81 1303 LEU A O 1
ATOM 10385 N N . LYS A 1 1304 ? -20.531 24.912 54.243 1.00 93.50 1304 LYS A N 1
ATOM 10386 C CA . LYS A 1 1304 ? -20.778 25.980 53.256 1.00 93.50 1304 LYS A CA 1
ATOM 10387 C C . LYS A 1 1304 ? -19.481 26.580 52.717 1.00 93.50 1304 LYS A C 1
ATOM 10389 O O . LYS A 1 1304 ? -19.368 26.803 51.514 1.00 93.50 1304 LYS A O 1
ATOM 10394 N N . ALA A 1 1305 ? -18.493 26.784 53.589 1.00 93.69 1305 ALA A N 1
ATOM 10395 C CA . ALA A 1 1305 ? -17.192 27.326 53.215 1.00 93.69 1305 ALA A CA 1
ATOM 10396 C C . ALA A 1 1305 ? -16.367 26.391 52.310 1.00 93.69 1305 ALA A C 1
ATOM 10398 O O . ALA A 1 1305 ? -15.540 26.877 51.545 1.00 93.69 1305 ALA A O 1
ATOM 10399 N N . ASN A 1 1306 ? -16.581 25.069 52.374 1.00 94.38 1306 ASN A N 1
ATOM 10400 C CA . ASN A 1 1306 ? -15.731 24.082 51.695 1.00 94.38 1306 ASN A CA 1
ATOM 10401 C C . ASN A 1 1306 ? -16.487 23.166 50.710 1.00 94.38 1306 ASN A C 1
ATOM 10403 O O . ASN A 1 1306 ? -15.856 22.387 50.004 1.00 94.38 1306 ASN A O 1
ATOM 10407 N N . VAL A 1 1307 ? -17.821 23.234 50.614 1.00 91.88 1307 VAL A N 1
ATOM 10408 C CA . VAL A 1 1307 ? -18.627 22.269 49.839 1.00 91.88 1307 VAL A CA 1
ATOM 10409 C C . VAL A 1 1307 ? -18.278 22.281 48.351 1.00 91.88 1307 VAL A C 1
ATOM 10411 O O . VAL A 1 1307 ? -18.143 21.219 47.752 1.00 91.88 1307 VAL A O 1
ATOM 10414 N N . LYS A 1 1308 ? -18.044 23.462 47.763 1.00 89.00 1308 LYS A N 1
ATOM 10415 C CA . LYS A 1 1308 ? -17.611 23.568 46.362 1.00 89.00 1308 LYS A CA 1
ATOM 10416 C C . LYS A 1 1308 ? -16.268 22.877 46.151 1.00 89.00 1308 LYS A C 1
ATOM 10418 O O . LYS A 1 1308 ? -16.145 22.076 45.240 1.00 89.00 1308 LYS A O 1
ATOM 10423 N N . GLU A 1 1309 ? -15.295 23.132 47.027 1.00 91.62 1309 GLU A N 1
ATOM 10424 C CA . GLU A 1 1309 ? -13.988 22.472 46.969 1.00 91.62 1309 GLU A CA 1
ATOM 10425 C C . GLU A 1 1309 ? -14.133 20.953 47.079 1.00 91.62 1309 GLU A C 1
ATOM 10427 O O . GLU A 1 1309 ? -13.545 20.225 46.284 1.00 91.62 1309 GLU A O 1
ATOM 10432 N N . ILE A 1 1310 ? -14.927 20.463 48.033 1.00 90.56 1310 ILE A N 1
ATOM 10433 C CA . ILE A 1 1310 ? -15.085 19.026 48.277 1.00 90.56 1310 ILE A CA 1
ATOM 10434 C C . ILE A 1 1310 ? -15.581 18.309 47.015 1.00 90.56 1310 ILE A C 1
ATOM 10436 O O . ILE A 1 1310 ? -15.017 17.283 46.644 1.00 90.56 1310 ILE A O 1
ATOM 10440 N N . TYR A 1 1311 ? -16.577 18.868 46.328 1.00 90.62 1311 TYR A N 1
ATOM 10441 C CA . TYR A 1 1311 ? -17.233 18.228 45.183 1.00 90.62 1311 TYR A CA 1
ATOM 10442 C C . TYR A 1 1311 ? -16.522 18.446 43.830 1.00 90.62 1311 TYR A C 1
ATOM 10444 O O . TYR A 1 1311 ? -16.885 17.795 42.853 1.00 90.62 1311 TYR A O 1
ATOM 10452 N N . SER A 1 1312 ? -15.482 19.285 43.758 1.00 85.06 1312 SER A N 1
ATOM 10453 C CA . SER A 1 1312 ? -14.681 19.487 42.538 1.00 85.06 1312 SER A CA 1
ATOM 10454 C C . SER A 1 1312 ? -13.676 18.347 42.298 1.00 85.06 1312 SER A C 1
ATOM 10456 O O . SER A 1 1312 ? -12.566 18.388 42.828 1.00 85.06 1312 SER A O 1
ATOM 10458 N N . ILE A 1 1313 ? -14.039 17.338 41.496 1.00 81.50 1313 ILE A N 1
ATOM 10459 C CA . ILE A 1 1313 ? -13.176 16.193 41.122 1.00 81.50 1313 ILE A CA 1
ATOM 10460 C C . ILE A 1 1313 ? -12.615 16.391 39.700 1.00 81.50 1313 ILE A C 1
ATOM 10462 O O . ILE A 1 1313 ? -13.356 16.788 38.803 1.00 81.50 1313 ILE A O 1
ATOM 10466 N N . SER A 1 1314 ? -11.328 16.090 39.480 1.00 79.62 1314 SER A N 1
ATOM 10467 C CA . SER A 1 1314 ? -10.688 16.210 38.157 1.00 79.62 1314 SER A CA 1
ATOM 10468 C C . SER A 1 1314 ? -11.237 15.199 37.135 1.00 79.62 1314 SER A C 1
ATOM 10470 O O . SER A 1 1314 ? -11.687 14.113 37.506 1.00 79.62 1314 SER A O 1
ATOM 10472 N N . GLU A 1 1315 ? -11.168 15.515 35.837 1.00 77.12 1315 GLU A N 1
ATOM 10473 C CA . GLU A 1 1315 ? -11.589 14.585 34.774 1.00 77.12 1315 GLU A CA 1
ATOM 10474 C C . GLU A 1 1315 ? -10.803 13.269 34.808 1.00 77.12 1315 GLU A C 1
ATOM 10476 O O . GLU A 1 1315 ? -11.411 12.200 34.785 1.00 77.12 1315 GLU A O 1
ATOM 10481 N N . LYS A 1 1316 ? -9.476 13.324 34.987 1.00 73.19 1316 LYS A N 1
ATOM 10482 C CA . LYS A 1 1316 ? -8.616 12.130 35.101 1.00 73.19 1316 LYS A CA 1
ATOM 10483 C C . LYS A 1 1316 ? -9.047 11.186 36.228 1.00 73.19 1316 LYS A C 1
ATOM 10485 O O . LYS A 1 1316 ? -8.975 9.972 36.095 1.00 73.19 1316 LYS A O 1
ATOM 10490 N N . ASP A 1 1317 ? -9.552 11.723 37.335 1.00 72.44 1317 ASP A N 1
ATOM 10491 C CA . ASP A 1 1317 ? -10.040 10.919 38.463 1.00 72.44 1317 ASP A CA 1
ATOM 10492 C C . ASP A 1 1317 ? -11.433 10.330 38.248 1.00 72.44 1317 ASP A C 1
ATOM 10494 O O . ASP A 1 1317 ? -11.864 9.439 38.991 1.00 72.44 1317 ASP A O 1
ATOM 10498 N N . ARG A 1 1318 ? -12.144 10.818 37.232 1.00 79.19 1318 ARG A N 1
ATOM 10499 C CA . ARG A 1 1318 ? -13.424 10.281 36.776 1.00 79.19 1318 ARG A CA 1
ATOM 10500 C C . ARG A 1 1318 ? -13.243 9.220 35.697 1.00 79.19 1318 ARG A C 1
ATOM 10502 O O . ARG A 1 1318 ? -14.205 8.491 35.456 1.00 79.19 1318 ARG A O 1
ATOM 10509 N N . GLU A 1 1319 ? -12.047 9.091 35.117 1.00 71.44 1319 GLU A N 1
ATOM 10510 C CA . GLU A 1 1319 ? -11.713 8.042 34.153 1.00 71.44 1319 GLU A CA 1
ATOM 10511 C C . GLU A 1 1319 ? -11.846 6.662 34.784 1.00 71.44 1319 GLU A C 1
ATOM 10513 O O . GLU A 1 1319 ? -11.326 6.352 35.862 1.00 71.44 1319 GLU A O 1
ATOM 10518 N N . ARG A 1 1320 ? -12.575 5.799 34.100 1.00 66.75 1320 ARG A N 1
ATOM 10519 C CA . ARG A 1 1320 ? -12.761 4.402 34.453 1.00 66.75 1320 ARG A CA 1
ATOM 10520 C C . ARG A 1 1320 ? -12.576 3.589 33.197 1.00 66.75 1320 ARG A C 1
ATOM 10522 O O . ARG A 1 1320 ? -13.036 3.978 32.136 1.00 66.75 1320 ARG A O 1
ATOM 10529 N N . VAL A 1 1321 ? -11.933 2.442 33.335 1.00 60.97 1321 VAL A N 1
ATOM 10530 C CA . VAL A 1 1321 ? -11.774 1.503 32.231 1.00 60.97 1321 VAL A CA 1
ATOM 10531 C C . VAL A 1 1321 ? -12.826 0.416 32.389 1.00 60.97 1321 VAL A C 1
ATOM 10533 O O . VAL A 1 1321 ? -12.892 -0.228 33.440 1.00 60.97 1321 VAL A O 1
ATOM 10536 N N . ASN A 1 1322 ? -13.689 0.250 31.393 1.00 59.66 1322 ASN A N 1
ATOM 10537 C CA . ASN A 1 1322 ? -14.713 -0.786 31.414 1.00 59.66 1322 ASN A CA 1
ATOM 10538 C C . ASN A 1 1322 ? -14.107 -2.185 31.166 1.00 59.66 1322 ASN A C 1
ATOM 10540 O O . ASN A 1 1322 ? -12.895 -2.353 31.010 1.00 59.66 1322 ASN A O 1
ATOM 10544 N N . GLU A 1 1323 ? -14.951 -3.221 31.166 1.00 49.19 1323 GLU A N 1
ATOM 10545 C CA . GLU A 1 1323 ? -14.508 -4.617 31.018 1.00 49.19 1323 GLU A CA 1
ATOM 10546 C C . GLU A 1 1323 ? -13.788 -4.900 29.686 1.00 49.19 1323 GLU A C 1
ATOM 10548 O O . GLU A 1 1323 ? -13.009 -5.853 29.628 1.00 49.19 1323 GLU A O 1
ATOM 10553 N N . ASN A 1 1324 ? -13.991 -4.046 28.676 1.00 54.47 1324 ASN A N 1
ATOM 10554 C CA . ASN A 1 1324 ? -13.415 -4.152 27.335 1.00 54.47 1324 ASN A CA 1
ATOM 10555 C C . ASN A 1 1324 ? -12.076 -3.411 27.187 1.00 54.47 1324 ASN A C 1
ATOM 10557 O O . ASN A 1 1324 ? -11.421 -3.554 26.161 1.00 54.47 1324 ASN A O 1
ATOM 10561 N N . GLY A 1 1325 ? -11.651 -2.639 28.192 1.00 52.50 1325 GLY A N 1
ATOM 10562 C CA . GLY A 1 1325 ? -10.459 -1.793 28.089 1.00 52.50 1325 GLY A CA 1
ATOM 10563 C C . GLY A 1 1325 ? -10.740 -0.345 27.672 1.00 52.50 1325 GLY A C 1
ATOM 10564 O O . GLY A 1 1325 ? -9.791 0.422 27.545 1.00 52.50 1325 GLY A O 1
ATOM 10565 N N . GLU A 1 1326 ? -12.004 0.058 27.518 1.00 61.25 1326 GLU A N 1
ATOM 10566 C CA . GLU A 1 1326 ? -12.378 1.408 27.072 1.00 61.25 1326 GLU A CA 1
ATOM 10567 C C . GLU A 1 1326 ? -12.498 2.379 28.248 1.00 61.25 1326 GLU A C 1
ATOM 10569 O O . GLU A 1 1326 ? -13.078 2.043 29.288 1.00 61.25 1326 GLU A O 1
ATOM 10574 N N . VAL A 1 1327 ? -11.992 3.600 28.071 1.00 70.69 1327 VAL A N 1
ATOM 10575 C CA . VAL A 1 1327 ? -12.054 4.670 29.073 1.00 70.69 1327 VAL A CA 1
ATOM 10576 C C . VAL A 1 1327 ? -13.400 5.403 28.990 1.00 70.69 1327 VAL A C 1
ATOM 10578 O O . VAL A 1 1327 ? -13.820 5.823 27.918 1.00 70.69 1327 VAL A O 1
ATOM 10581 N N . TYR A 1 1328 ? -14.077 5.590 30.124 1.00 75.56 1328 TYR A N 1
ATOM 10582 C CA . TYR A 1 1328 ? -15.284 6.408 30.266 1.00 75.56 1328 TYR A CA 1
ATOM 10583 C C . TYR A 1 1328 ? -15.214 7.274 31.529 1.00 75.56 1328 TYR A C 1
ATOM 10585 O O . TYR A 1 1328 ? -14.544 6.913 32.496 1.00 75.56 1328 TYR A O 1
ATOM 10593 N N . TYR A 1 1329 ? -15.947 8.389 31.556 1.00 77.06 1329 TYR A N 1
ATOM 10594 C CA . TYR A 1 1329 ? -15.986 9.298 32.705 1.00 77.06 1329 TYR A CA 1
ATOM 10595 C C . TYR A 1 1329 ? -17.242 9.079 33.557 1.00 77.06 1329 TYR A C 1
ATOM 10597 O O . TYR A 1 1329 ? -18.361 9.048 33.044 1.00 77.06 1329 TYR A O 1
ATOM 10605 N N . ILE A 1 1330 ? -17.082 8.958 34.877 1.00 72.62 1330 ILE A N 1
ATOM 10606 C CA . ILE A 1 1330 ? -18.217 8.979 35.818 1.00 72.62 1330 ILE A CA 1
ATOM 10607 C C . ILE A 1 1330 ? -18.885 10.371 35.779 1.00 72.62 1330 ILE A C 1
ATOM 10609 O O . ILE A 1 1330 ? -18.165 11.364 35.655 1.00 72.62 1330 ILE A O 1
ATOM 10613 N N . PRO A 1 1331 ? -20.225 10.492 35.879 1.00 76.75 1331 PRO A N 1
ATOM 10614 C CA . PRO A 1 1331 ? -20.902 11.788 35.970 1.00 76.75 1331 PRO A CA 1
ATOM 10615 C C . PRO A 1 1331 ? -20.407 12.636 37.148 1.00 76.75 1331 PRO A C 1
ATOM 10617 O O . PRO A 1 1331 ? -20.057 12.102 38.201 1.00 76.75 1331 PRO A O 1
ATOM 10620 N N . GLU A 1 1332 ? -20.405 13.957 36.985 1.00 79.38 1332 GLU A N 1
ATOM 10621 C CA . GLU A 1 1332 ? -20.100 14.874 38.086 1.00 79.38 1332 GLU A CA 1
ATOM 10622 C C . GLU A 1 1332 ? -21.164 14.784 39.178 1.00 79.38 1332 GLU A C 1
ATOM 10624 O O . GLU A 1 1332 ? -22.361 14.684 38.898 1.00 79.38 1332 GLU A O 1
ATOM 10629 N N . ILE A 1 1333 ? -20.724 14.817 40.436 1.00 78.81 1333 ILE A N 1
ATOM 10630 C CA . ILE A 1 1333 ? -21.629 14.816 41.581 1.00 78.81 1333 ILE A CA 1
ATOM 10631 C C . ILE A 1 1333 ? -22.076 16.267 41.807 1.00 78.81 1333 ILE A C 1
ATOM 10633 O O . ILE A 1 1333 ? -21.220 17.116 42.069 1.00 78.81 1333 ILE A O 1
ATOM 10637 N N . PRO A 1 1334 ? -23.381 16.580 41.726 1.00 82.44 1334 PRO A N 1
ATOM 10638 C CA . PRO A 1 1334 ? -23.857 17.943 41.915 1.00 82.44 1334 PRO A CA 1
ATOM 10639 C C . PRO A 1 1334 ? -23.539 18.433 43.331 1.00 82.44 1334 PRO A C 1
ATOM 10641 O O . PRO A 1 1334 ? -23.704 17.700 44.307 1.00 82.44 1334 PRO A O 1
ATOM 10644 N N . VAL A 1 1335 ? -23.095 19.688 43.439 1.00 87.00 1335 VAL A N 1
ATOM 10645 C CA . VAL A 1 1335 ? -22.801 20.327 44.728 1.00 87.00 1335 VAL A CA 1
ATOM 10646 C C . VAL A 1 1335 ? -24.115 20.485 45.508 1.00 87.00 1335 VAL A C 1
ATOM 10648 O O . VAL A 1 1335 ? -25.010 21.179 45.023 1.00 87.00 1335 VAL A O 1
ATOM 10651 N N . PRO A 1 1336 ? -24.266 19.871 46.695 1.00 86.62 1336 PRO A N 1
ATOM 10652 C CA . PRO A 1 1336 ? -25.502 19.957 47.463 1.00 86.62 1336 PRO A CA 1
ATOM 10653 C C . PRO A 1 1336 ? -25.705 21.358 48.048 1.00 86.62 1336 PRO A C 1
ATOM 10655 O O . PRO A 1 1336 ? -24.756 22.020 48.476 1.00 86.62 1336 PRO A O 1
ATOM 10658 N N . GLU A 1 1337 ? -26.964 21.786 48.116 1.00 86.88 1337 GLU A N 1
ATOM 10659 C CA . GLU A 1 1337 ? -27.357 23.034 48.766 1.00 86.88 1337 GLU A CA 1
ATOM 10660 C C . GLU A 1 1337 ? -27.465 22.842 50.288 1.00 86.88 1337 GLU A C 1
ATOM 10662 O O . GLU A 1 1337 ? -28.011 21.848 50.772 1.00 86.88 1337 GLU A O 1
ATOM 10667 N N . ILE A 1 1338 ? -26.926 23.790 51.061 1.00 90.56 1338 ILE A N 1
ATOM 10668 C CA . ILE A 1 1338 ? -26.849 23.702 52.525 1.00 90.56 1338 ILE A CA 1
ATOM 10669 C C . ILE A 1 1338 ? -27.684 24.820 53.145 1.00 90.56 1338 ILE A C 1
ATOM 10671 O O . ILE A 1 1338 ? -27.287 25.985 53.131 1.00 90.56 1338 ILE A O 1
ATOM 10675 N N . HIS A 1 1339 ? -28.831 24.463 53.722 1.00 88.38 1339 HIS A N 1
ATOM 10676 C CA . HIS A 1 1339 ? -29.756 25.421 54.331 1.00 88.38 1339 HIS A CA 1
ATOM 10677 C C . HIS A 1 1339 ? -29.422 25.723 55.797 1.00 88.38 1339 HIS A C 1
ATOM 10679 O O . HIS A 1 1339 ? -29.154 24.811 56.584 1.00 88.38 1339 HIS A O 1
ATOM 10685 N N . ASP A 1 1340 ? -29.556 26.990 56.191 1.00 90.19 1340 ASP A N 1
ATOM 10686 C CA . ASP A 1 1340 ? -29.268 27.475 57.545 1.00 90.19 1340 ASP A CA 1
ATOM 10687 C C . ASP A 1 1340 ? -30.063 26.783 58.647 1.00 90.19 1340 ASP A C 1
ATOM 10689 O O . ASP A 1 1340 ? -31.240 26.449 58.483 1.00 90.19 1340 ASP A O 1
ATOM 10693 N N . PHE A 1 1341 ? -29.418 26.589 59.798 1.00 92.69 1341 PHE A N 1
ATOM 10694 C CA . PHE A 1 1341 ? -30.098 26.144 61.007 1.00 92.69 1341 PHE A CA 1
ATOM 10695 C C . PHE A 1 1341 ? -31.054 27.246 61.501 1.00 92.69 1341 PHE A C 1
ATOM 10697 O O . PHE A 1 1341 ? -30.617 28.391 61.638 1.00 92.69 1341 PHE A O 1
ATOM 10704 N N . PRO A 1 1342 ? -32.341 26.948 61.765 1.00 90.94 1342 PRO A N 1
ATOM 10705 C CA . PRO A 1 1342 ? -33.286 27.934 62.283 1.00 90.94 1342 PRO A CA 1
ATOM 10706 C C . PRO A 1 1342 ? -32.913 28.292 63.725 1.00 90.94 1342 PRO A C 1
ATOM 10708 O O . PRO A 1 1342 ? -33.201 27.554 64.665 1.00 90.94 1342 PRO A O 1
ATOM 10711 N N . LYS A 1 1343 ? -32.223 29.421 63.890 1.00 87.94 1343 LYS A N 1
ATOM 10712 C CA . LYS A 1 1343 ? -31.709 29.868 65.184 1.00 87.94 1343 LYS A CA 1
ATOM 10713 C C . LYS A 1 1343 ? -32.838 30.370 66.084 1.00 87.94 1343 LYS A C 1
ATOM 10715 O O . LYS A 1 1343 ? -33.637 31.215 65.688 1.00 87.94 1343 LYS A O 1
ATOM 10720 N N . SER A 1 1344 ? -32.851 29.914 67.328 1.00 88.56 1344 SER A N 1
ATOM 10721 C CA . SER A 1 1344 ? -33.578 30.549 68.416 1.00 88.56 1344 SER A CA 1
ATOM 10722 C C . SER A 1 1344 ? -32.838 31.811 68.851 1.00 88.56 1344 SER A C 1
ATOM 10724 O O . SER A 1 1344 ? -31.740 31.745 69.407 1.00 88.56 1344 SER A O 1
ATOM 10726 N N . HIS A 1 1345 ? -33.475 32.964 68.647 1.00 86.81 1345 HIS A N 1
ATOM 10727 C CA . HIS A 1 1345 ? -32.942 34.274 69.032 1.00 86.81 1345 HIS A CA 1
ATOM 10728 C C . HIS A 1 1345 ? -32.663 34.417 70.537 1.00 86.81 1345 HIS A C 1
ATOM 10730 O O . HIS A 1 1345 ? -31.910 35.293 70.941 1.00 86.81 1345 HIS A O 1
ATOM 10736 N N . ILE A 1 1346 ? -33.264 33.572 71.380 1.00 83.94 1346 ILE A N 1
ATOM 10737 C CA . ILE A 1 1346 ? -33.109 33.634 72.843 1.00 83.94 1346 ILE A CA 1
ATOM 10738 C C . ILE A 1 1346 ? -31.730 33.113 73.282 1.00 83.94 1346 ILE A C 1
ATOM 10740 O O . ILE A 1 1346 ? -31.222 33.522 74.324 1.00 83.94 1346 ILE A O 1
ATOM 10744 N N . VAL A 1 1347 ? -31.127 32.218 72.494 1.00 87.56 1347 VAL A N 1
ATOM 10745 C CA . VAL A 1 1347 ? -29.817 31.603 72.770 1.00 87.56 1347 VAL A CA 1
ATOM 10746 C C . VAL A 1 1347 ? -28.776 31.928 71.690 1.00 87.56 1347 VAL A C 1
ATOM 10748 O O . VAL A 1 1347 ? -27.729 31.292 71.638 1.00 87.56 1347 VAL A O 1
ATOM 10751 N N . ASP A 1 1348 ? -29.056 32.901 70.817 1.00 83.25 1348 ASP A N 1
ATOM 10752 C CA . ASP A 1 1348 ? -28.162 33.349 69.739 1.00 83.25 1348 ASP A CA 1
ATOM 10753 C C . ASP A 1 1348 ? -27.332 34.557 70.205 1.00 83.25 1348 ASP A C 1
ATOM 10755 O O . ASP A 1 1348 ? -27.699 35.704 69.950 1.00 83.25 1348 ASP A O 1
ATOM 10759 N N . PHE A 1 1349 ? -26.257 34.299 70.955 1.00 75.88 1349 PHE A N 1
ATOM 10760 C CA . PHE A 1 1349 ? -25.336 35.318 71.476 1.00 75.88 1349 PHE A CA 1
ATOM 10761 C C . PHE A 1 1349 ? -23.866 34.943 71.284 1.00 75.88 1349 PHE A C 1
ATOM 10763 O O . PHE A 1 1349 ? -23.565 33.730 71.184 1.00 75.88 1349 PHE A O 1
#

Radius of gyration: 49.87 Å; chains: 1; bounding box: 134×90×132 Å

pLDDT: mean 87.39, std 15.92, range [25.69, 98.62]

Organism: Saccharomyces cerevisiae (strain ATCC 204508 / S288c) (NCBI:txid559292)

Sequence (1349 aa):
MVEHDKSGSKRQELRSNMRNLITLNKGKFKPTASTAEGDEDDLSFTLLDSVFDTLSDSITCVLGSTDIGAIEVQQFMKDGSRNVLASFNIQTFDDKLLSFVHFADINQLVFVFEQGDIITATYDPVSLDPAETLIEIMGTIDNGIAAAQWSYDEETLAMVTKDRNVVVLSKLFEPISEYHLEVDDLKISKHVTVGWGKKETQFRGKGARAMEREALASLKASGLVGNQLRDPTMPYMVDTGDVTALDSHEITISWRGDCDYFAVSSVEEVPDEDDETKSIKRRAFRVFSREGQLDSASEPVTGMEHQLSWKPQGSLIASIQRKTDLGEEDSVDVIFFERNGLRHGEFDTRLPLDEKVESVCWNSNSEALAVVLANRIQLWTSKNYHWYLKQELYASDISYVKWHPEKDFTLMFSDAGFINIVDFAYKMAQGPTLEPFDNGTSLVVDGRTVNITPLALANVPPPMYYRDFETPGNVLDVACSFSNEIYAAINKDVLIFAAVPSIEEMKKGKHPSIVCEFPKSEFTSEVDSLRQVAFINDSIVGVLLDTDNLSRIALLDIQDITQPTLITIVEVYDKIVLLRSDFDYNHLVYETRDGTVCQLDAEGQLMEITKFPQLVRDFRVKRVHNTSAEDDDNWSAESSELVAFGITNNGKLFANQVLLASAVTSLEITDSFLLFTTAQHNLQFVHLNSTDFKPLPLVEEGVEDERVRAIERGSILVSVIPSKSSVVLQATRGNLETIYPRIMVLAEVRKNIMAKRYKEAFIVCRTHRINLDILHDYAPELFIENLEVFINQIGRVDYLNLFISCLSEDDVTKTKYKETLYSGISKSFGMEPAPLTEMQIYMKKKMFDPKTSKVNKICDAVLNVLLSNPEYKKKYLQTIITAYASQNPQNLSAALKLISELENSEEKDSCVTYLCFLQDVNVVYKSALSLYDVSLALLVAQKSQMDPREYLPFLQELQDNEPLRRKFLIDDYLGNYEKALEHLSEIDKDGNVSEEVIDYVESHDLYKHGLALYRYDSEKQNVIYNIYAKHLSSNQMYTDAAVAYEMLGKLKEAMGAYQSAKRWREAMSIAVQKFPEEVESVAEELISSLTFEHRYVDAADIQLEYLDNVKEAVALYCKAYRYDIASLVAIKAKKDELLEEVVDPGLGEGFGIIAELLADCKGQINSQLRRLRELRAKKEENPYAFYGQETEQADDVSVAPSETSTQESFFTRYTGKTGGTAKTGASRRTAKNKRREERKRARGKKGTIYEEEYLVQSVGRLIERLNQTKPDAVRVVEGLCRRNMREQAHQIQKNFVEVLDLLKANVKEIYSISEKDRERVNENGEVYYIPEIPVPEIHDFPKSHIVDF

Foldseek 3Di:
DDDDDDDDDPDDQAFDDLWFKFFQDKAWDFDDDPVVVPDPPPQPWFWQDKDQDPVQRWIKTWTARLQFQWIWIWIAHPVRDIFTQAIDGDPHHNWHFQDWDQPVVQQKIWTAIFCFWIKIWRGDPVPSPNVPIDIDGPDGDRQGWQHWDAAPVLFKIWTAGPQQWTWIATNSRHTLDIDHDDPCLQVFFPDDDPDDDPPVPPPPPPVVVVVLVVLLVVQVVVVDDDPSSDDPPDFPDAQPQAEDPQAPQGWYKEAALVRQKIKIWGWDFAQDPVHSVHTGTHIKIFMATSSRHTDAIADHHHQWHRAWYQQNVQAWIWTWGFDDPRPDPTAIKTWIAGNRNDIDLIDGPPDDSPFDFPYWYAFQNRQWIWTDGQFKIWIWGDAPSDIARRAMGGAHRWDDKDHHNPQRQWIWTDHPSMIMIIGMFIDWAFEAQEPPLQQLWRWGFGWQKTAIASVNLPQQFPPDGLAIDGHPGGFNEKHAANQSFWIWTDDFWWIWIWGDPHPVVSSVPDHTDTQETHTPVQFHDPQWGWGYKEAQHRFKIWTWTDHNQWIKIFIWGPPPVNDIHTLDIATGRFRWRDWYAANNSQWIWTAGPQQWIWTAGNNGDIDTQAGEPHDFSDKHKDKFFADDVPDPDDDDVVRIGIWMWGAHPQGFTDTRHETADGQWDEWDDHPFWIWTAGQQQKIFTDGRNHPPGHHADDDDPQFQFLRIDGHPHPKGWSGHHLVVQWTWIADSSRRIDIDRRPLSLVVQLLVCLVVLVLLSNLVSCVVVVNQLLCSCLVPVVSCLVCVVVNCVNNVDLVSLLVSLLSDDQDRCCPQRVPDCNPPPRHDDGHGHDDDDDPVSVVCCVVPDDLVPRPSLVVLVSNLCVQVVDPVSCVSNVLSNLSSQCSRVVRNLLVQLVSLVPDPDPVVSLVSLLSNVVSDPLVVNLLSCLQVVPLVSSVSSCVSDPHDCVVPVVLSVVLVPDDSLQSQLSSCVVSVVLLSSLVSVCVVCVPHACDPVSQVSCLVSVVLVSQLVSCVPPVVNNLSSLVVVLVVCVVVLVLQSSLVSCVVNVVLVSNLVSCLSVLVLVSNLVSCVPPPVVCNVVSLVSSLVVCVVVLVLQVSLVSCVPRVVNLLSSLQSCLSVLNLVVSCVSCVVVVNNVSCVVHSVVSLVVLLVVLLVLLVVLQVLLVVLVVLLVVLVVVCVVCVCVLQPDDDPPDPPDPPPPDVDDDDCRVVCVAVVCDVVPPVCLVVCPDPVNVVVVVVVLCVLDPSYLSVLVNSLVVNVVSLVVLVVCLVSLVSSLVSCVVVVVLVSSLSSLVSSQVSLVSCVVCQVVSQDDDQVSQWDQDSVRDTDGDDRDDRDDGDGRPDDPVSPD

GO terms:
  GO:0000049 tRNA binding (F, IDA)
  GO:0005634 nucleus (C, IDA)
  GO:0005737 cytoplasm (C, IDA)
  GO:0033588 elongator holoenzyme complex (C, IDA)
  GO:0002098 tRNA wobble uridine modification (P, IMP)
  GO:0006357 regulation of transcription by RNA polymerase II (P, IMP)
  GO:0005634 nucleus (C, EXP)
  GO:0005737 cytoplasm (C, EXP)
  GO:0005654 nucleoplasm (C, TAS)
  GO:0042802 identical protein binding (F, IPI)
  GO:0005515 protein binding (F, IPI)

InterPro domains:
  IPR006849 Elongator complex protein 1 [PIRSF017233] (18-1349)
  IPR006849 Elongator complex protein 1 [PTHR12747] (18-1321)
  IPR056164 ELP1, first N-terminal beta-propeller [PF04762] (18-406)
  IPR056165 ELP1, N-terminal second beta-propeller [PF23797] (444-718)
  IPR056166 ELP1, TPR domain [PF23878] (966-1123)
  IPR056167 ELP1, alpha-solenoid [PF23925] (742-958)
  IPR056169 ELP1, three-helical bundle [PF23936] (1138-1310)
  IPR060769 EIF3B-like, beta-propeller domain superfamily [SSF69322] (127-427)

Secondary structure (DSSP, 8-state):
-----------------SEEEEEEEEEEE----SGGGT-SS----EEEEEEEETTTTEEEEEEEETTTTEEEEEEE-TTS-EEEEEEEE-SSTT--EEEEEEETTTTEEEEEETTSEEEEEE--TTT--GGG-EEEEEEE-TT-EEEEEE-TTSSEEEEEETTSEEEEEETT--EEEEEE--GGGGG------SS---TTTS---HHHHHHHHHHHHHHHHTT--GGGGS-TTS-SS----BPPTT-----EEEE-TTSSEEEEEEEEEEE-SS-TTSEEEEEEEEEEETT--EEEEPPP-TTEEEEEEE-TTSS-EEEEEEESSSSS--EEEEEEE-TTS-B---EE----TTPPP-EEEE-TTSSEEEEE-SSEEEEEEEETTEEEEEEEEE-SSEEEEEE-SSSTTEEEEEETTEEEEEEEEEEEEE---STTS---EEEEEETTEEEEEETTT--PPTT--SEEEE-SS--SEEEE-TTSSEEEEE-SSEEEEEE-S-HHHHHTTPPPEEEEEEEGGGTS-TT-EEEEEEEETTTEEEEEEE-SS-EEEEEEE-SSTTS-EEEEEEEESS-EEEEEE-TTSSSEEEEETTSEEEEE-TT--EEEEEE-SS-EEEEEEEEEE---TT-SS---GGGEEEEEEEEETT--EEETTEEEESSEEEEEE-SSEEEEEETTSEEEEEE-S-S---PPPP--TTB--TTEEE--TT-EEEEEEGGGTEEEEE-TT--EEEE--HHHHHHHHHHHHHTT-HHHHHHHHHHTT--TTHHHHTSHHHHHHTHHHHHHHH--HHHHHHHHHT--SS-HHHHT----TTS-TTSPPPBPPPPPPHHHHHHHHHT--TTT-HHHHHHHHHHHHHHHSHHHHHHTHHHHHHHHHHSSS--HHHHHHHHHT---HHHHHHHHHHHHHHS-HHHHHHHHHHTT-HHHHHHHHHHTT--HHHHHHHHHHHHHS-HHHHHHHHHHHTT-HHHHHHHHHHHTTTSSPPHHHHHHHHHTT-HHHHHHHTTT-HHHHHHHHHHHHHHHHHTT-HHHHHHHHHHTT-HHHHHHHHHHTT-HHHHHHHHHHH-GGGHHHHHHHHHHHHHHTT-HHHHHHHHHHTS--HHHHHHHHHHTT-HHHHHHHHHHTT-THHIIIIIHHHHHHHHHHHHHHHHHHHHHHHHHHHHHHHHHHHHHH-HHHHHTPPP---TT------TT-----HHHHHH---GGGTT-GGGTTSHHHHHHHHHHHTTT-TTSTTHHHHHHHHHHHHHHHHHHHHHHHHHHHHHHHHTT-HHHHHHHHHHHHHHHHHHHHHHHHHH---HHHHEEE-TTS-EEEPPPPPPPP-PPP---TTS--